Protein AF-A0A4P5QQ22-F1 (afdb_monomer)

Solvent-accessible surface area (backbone atoms only — not comparable to full-atom values): 67320 Å² total; per-residue (Å²): 135,84,89,78,89,90,78,76,87,74,84,85,73,79,60,75,73,55,51,53,50,58,50,87,65,44,43,78,43,73,26,40,38,70,86,76,36,44,40,43,43,23,56,41,50,49,68,78,47,47,42,36,36,28,27,43,54,34,42,65,78,51,54,83,81,53,60,45,9,33,32,30,37,52,37,50,87,83,71,83,70,38,50,78,46,70,45,73,31,42,66,31,35,31,34,53,45,23,42,37,53,53,73,77,34,40,36,36,26,21,34,34,32,34,29,37,36,25,52,85,84,75,83,64,41,40,47,44,36,32,39,40,45,34,36,46,12,20,75,54,38,24,46,19,22,50,41,79,45,62,85,66,30,42,32,33,21,24,11,14,28,22,41,85,75,74,92,75,70,51,86,87,54,86,80,65,51,44,37,40,61,61,29,59,41,24,71,48,79,72,64,98,84,55,57,59,69,54,78,58,44,80,34,40,59,89,71,43,60,49,63,80,65,63,67,83,51,54,80,28,55,14,7,33,35,34,35,18,37,79,85,56,40,81,59,40,73,32,22,37,23,27,53,25,24,35,14,40,30,60,43,52,81,76,48,45,44,31,21,32,42,40,96,81,84,28,17,34,35,34,62,70,44,80,72,38,33,33,11,35,58,36,95,54,56,53,38,80,52,13,71,98,36,81,86,25,43,58,48,26,43,76,60,39,92,50,34,44,23,22,35,41,58,35,62,45,87,68,48,60,73,94,64,36,73,25,35,40,37,24,17,36,68,72,17,30,27,31,43,38,44,75,33,69,63,64,62,41,59,29,30,56,91,71,54,89,38,87,42,34,40,12,85,80,16,59,36,21,29,41,25,62,46,56,43,50,42,61,28,42,35,37,33,11,33,27,89,66,92,46,68,40,67,50,97,86,68,47,80,64,52,48,15,33,31,37,37,36,38,50,65,91,49,67,67,45,72,72,61,73,87,76,52,57,90,77,50,52,72,68,56,34,51,56,31,35,65,47,72,42,67,23,42,30,49,38,23,40,53,44,47,35,73,50,26,78,80,41,47,63,59,52,52,54,56,68,71,46,86,86,68,51,61,28,31,49,43,40,50,52,30,33,38,45,71,47,38,61,70,73,32,52,52,51,28,50,53,37,49,70,38,87,83,44,57,65,69,60,25,45,49,21,35,41,38,39,10,76,67,46,45,87,59,50,62,74,48,40,65,66,40,61,66,43,88,52,42,51,46,25,35,32,43,44,50,13,40,42,69,34,61,43,58,81,35,45,71,59,46,52,58,44,38,54,71,52,79,53,72,55,44,38,44,48,39,26,44,31,51,30,75,59,58,40,58,83,64,30,60,68,35,60,71,48,94,45,45,47,34,22,29,32,23,50,53,27,39,49,73,75,40,90,69,60,67,69,58,35,60,53,36,44,66,44,90,35,66,65,30,15,50,53,24,46,52,67,69,40,79,60,56,76,66,74,73,84,62,76,95,62,85,85,83,85,91,84,84,86,76,87,78,78,80,72,82,53,48,51,48,42,80,74,46,59,84,56,96,65,63,68,44,76,47,61,38,39,66,73,32,71,50,27,67,78,45,90,43,23,22,69,37,58,45,78,96,48,54,70,26,41,25,44,25,31,40,60,89,53,15,74,33,64,63,63,66,24,38,33,33,31,32,48,46,46,24,41,39,31,42,30,38,46,64,90,49,91,75,63,28,76,75,53,66,83,40,41,86,49,99,48,53,39,25,38,78,83,51,50,23,41,31,26,37,39,80,42,67,53,40,82,46,67,36,40,27,40,35,52,62,97,70,88,82,72,70,30,50,60,39,43,34,47,41,72,56,78,79,70,57,44,99,56,70,37,46,62,68,56,17,59,66,29,43,86,75,40,44,36,49,37,8,48,31,35,37,68,70,66,67,50,48,28,53,32,24,19,45,80,94,45,55,31,80,67,42,72,70,45,53,37,36,32,82,78,48,55,66,70,56,52,42,40,48,43,43,41,24,60,82,71,54,56,90,84,45,44,15,30,41,36,32,35,82,92,43,78,45,65,16,30,66,74,47,78,60,82,42,34,30,31,35,32,80,85,56,44,75,46,78,42,50,47,93,43,53,79,44,77,44,82,40,67,41,37,55,60,74,56,35,20,64,50,36,36,30,54,53,49,10,6,34,37,45,20,42,51,65,38,57,65,79,84,72,81,84,86,88,87,87,90,89,90,84,90,86,66,82,89,87,88,84,89,85,88,82,89,83,87,86,89,87,86,87,81,89,78,74,92,71,74,58,74,74,63,73,49,48,66,48,82,52,102,37,31,34,44,29,30,39,91,91,41,74,38,27,31,43,36,44,53,50,100,66,39,37,44,48,33,36,25,47,34,33,17,56,93,66,44,71,40,23,24,51,58,78,45,45,83,92,71,30,77,63,70,61,48,68,58,56,47,13,39,38,69,36,30,46,29,46,68,85,34,28,42,38,83,44,54,12,33,37,43,60,76,48,67,79,36,68,78,41,70,53,98,73,31,29,34,32,25,37,34,24,41,34,21,40,77,81,71,45,72,48,27,41,34,40,39,44,38,37,42,29,60,51,100,36,27,35,39,38,34,45,36,38,39,40,33,39,72,50,85,35,48,30,42,37,52,33,64,56,28,38,45,35,36,23,37,16,56,63,32,12,43,84,57,73,14,42,35,41,33,71,78,71,40,54,40,25,78,66,35,38,41,37,74,42,70,28,42,34,41,28,19,61,59,96,88,35,39,34,29,44,32,46,32,59,41,87,84,27,95,46,78,29,26,24,50,37,41,45,88,18,42,40,26,49,14,58,54,6,35,30,60,34,70,70,56,71,68,48,69,52,75,42,49,52,88,41,72,50,63,44,40,36,37,39,36,24,34,46,46,89,129

Radius of gyration: 36.56 Å; Cα contacts (8 Å, |Δi|>4): 3062; chains: 1; bounding box: 88×95×88 Å

Secondary structure (DSSP, 8-state):
-------PPP-----GGGSPEE-TTEEEEEEE-TTT-SSEEEEEE-TT--EEEEE-S-SS---TTSPPEEEEEEE-SSSSSS--EEEEEEEEESEEEEEEEETTEEEEEEETEEEEEE-SSSSSS--EEEEEE-----SSS-EEEEEE-TTS-EEEEE-SB----SSS--TT-TT----HHHHHHHT-PPPTT--SSPPPEEEETTT-------TTPPBPS-EEEEEE-GGGTT-EEEEEEES-EEEEEE-TTS-EEEEE--SSS-BEEE---TTEE--TT-SS---SS-TT-TTSPPPSS--BSS-EEEEEEE--TTS-GGGSSEEEEEETTTTEEEEE-EEEETTEEEEGGGS-EEEEE-TTSS--EEEEEE-TTS-EEEEE--SSSS--B-TTS-B----EEEEEEETTPPPPPPPPSS-GGGS-HHHHHHHTT-SSHHHHHHHHHHHHHHTHHHHHHHHHHHHSTT--HHHHHHHHHHHHHH-SHHHHHHHHHHHH-TTS-HHHHHHHHHHHHHTT-TTHHHHHHHHHT-S-HHHHHHHHHHHHHTT-GGGHHHHHHHHTT---HHHHHHHHHHHHHHHHHHHHGGGGG-SSHHHHHHHHHHHHHHSPPPHHHHHHHTT-SSHHHHHHHHHHHSPP-------SS-PPPPP---PPPPPP--SSEEEEEESSSS--EEEE--TTSB--SSS--BEEE--GGGTT-EEEEPPTT-TT--SS-SEEEEESS-EEEEEEEETTSSS--GGGTTSEEEEEEEEESS-EEEEEEEEE-SEEEEE--S---SSS-----EEEEEEEPPP---SSPPPHHHHHHHGGG--HHHHHHIIIIIS-GGGT-EETTEE-SSS---TTGGGTS-HHHHHHHHH-TTTT--TT--EEEEEETTEEEEEEEEE-SSEEEEEETTS-EEEEEGGGEEEEEEESS-SSPP-TTTS-HHHHHHHHHHHHH-PPSS----------------------------------S------PPEEEEE-SSEEEEEETTEEEEEEE---SS--S-EEES-EETTTEE-B--SS--BTTB--TTGGG--SEEEEES-BTTB-TTTTSSEEEEEEEEEEEEEETTEEEEEEEEEEE-TT--EEEEEEEEEEEEEETTEEEEEEEEEEEESSSEEEE-S-SSEEEEEEB-GGGSGGGT-EEEETTS-BSHHHHBT-B-S-EEEEEEETTEEEEEEEEE-TTSSSPPEE---TTSEEEEES--TTTTTSSS---EEEETT--EEEEEEEEEEES--

Sequence (1274 aa):
MAAGNLFGQVDKTPNLKELPEIAPDFEARLFAKEPLVRNACSLAFDSRGRMFVGQGPQYRTPTPSTLGDSVVILEDTDGDGVADKVRTFATGFNCIQGLAWHGKDLWVANAPDLTIVRDTDGDDVADEYIRVFTDLGNIEHALHGLNWAPDGRLYMSKGNSKGVVIKNWKKDEPDRIAPKPFRELWGVPGPPDAPDFPPPRSFTRATYKSTYQDPNDDWGRMGGILRCEDMGRGLEIVARGYRNAFGLGVDASFDWLGVDQDQSDGDRLFMPFYGANFGWAHAWSAHWTGENHLPTVPISAPVIHGSLTGVLYADAPNWPDKFRGVWIINDWLLKKTYLHRPDWKGALMQPQGGRWEDFIIGSKALYRPVDLAFGPDGALYIIGWGSGYGVEWDKEGNMTNEGRIFRIMPKGASPLPPPGSTKPPGMSVTELIAEFGSVLPVRRIDAQDELVRRGNAAAGDIRKALAQPGLSTARETWSLWTLARIGGAGAEGFMKGIAADPSAQFNRRLQAVRALGFLKSAALPELLPALLASSEPRLRFAAIQAAHQANSTACVAILTNHAATESERICYFATWRALRDLVGAAALEPLLADTRGPVRCAALLGLRDLGPVKPELLAVLARDMDESVRTVAQLAMGRPAKRPEIQSPAKAPAPGKSGPESGRISPITSNLRAESALSYTQGTLKNGERAYTDRSYVFTKVPESLDGAEMIRTANNDDDTRGNSFLTFDLAMESTVFIAHDRRIAGRPEWMKPFADTDLALATDHNQFHLWSQDFPAGKVSLGGSLVSASAGTKSNYFVIIKPKPLVPPPALTTAEQSLAALAKADARRGEALFFNVAVCSTCHRVGNRGTNFGPDLTNLGARMEAKYIVQSLLDPNAVITEGFAGHSVEAGGKSYFGILLSAGPTLRLGLVTGQVVEIPENTIKRHEILPVSPMPPQSALLKPQDVADITAWLMTAKQEASATTQPTALPKPAPAKPSSAAPPSTAPSSAAPSATAKPADSSPLTAVEKPDRLVIMQSGGMIGEFVFSDPKIRRPFFANLRAPGGIPVTRTWPPVPGVDAVDHADMHPGVWLAFGNLAGHDFWRNNGTMKHESFAAPPAWKGDRLEFSTISSLLTSKDTKLAAMRSDFSIAPKGGELHLTWAAAFTPEGDGFYFGDQEEMGLGVRMATPLIEKSGGRITASTGKTTANATWGQPAEWCDYSGTINGIQVGVKIIPDPANFRPSWWHNRDYGVFVANPFGRGAMKQGKPDRTEVKKGETFRMKFTIILHAGKP

Mean predicted aligned error: 19.98 Å

Nearest PDB structures (foldseek):
  6hpd-assembly1_A  TM=7.748E-01  e=1.092E-06  Formosa agariphila KMM 3901
  7q1f-assembly2_T  TM=6.524E-01  e=1.335E-04  synthetic construct
  8aw4-assembly1_A  TM=7.431E-01  e=1.272E-03  synthetic construct
  4xl5-assembly1_C  TM=6.130E-01  e=5.668E-04  synthetic construct
  6hwp-assembly1_A  TM=4.632E-01  e=9.852E-04  synthetic construct

pLDDT: mean 86.52, std 16.91, range [22.08, 98.81]

Structure (mmCIF, N/CA/C/O backbone):
data_AF-A0A4P5QQ22-F1
#
_entry.id   AF-A0A4P5QQ22-F1
#
loop_
_atom_site.group_PDB
_atom_site.id
_atom_site.type_symbol
_atom_site.label_atom_id
_atom_site.label_alt_id
_atom_site.label_comp_id
_atom_site.label_asym_id
_atom_site.label_entity_id
_atom_site.label_seq_id
_atom_site.pdbx_PDB_ins_code
_atom_site.Cartn_x
_atom_site.Cartn_y
_atom_site.Cartn_z
_atom_site.occupancy
_atom_site.B_iso_or_equiv
_atom_site.auth_seq_id
_atom_site.auth_comp_id
_atom_site.auth_asym_id
_atom_site.auth_atom_id
_atom_site.pdbx_PDB_model_num
ATOM 1 N N . MET A 1 1 ? -13.074 -23.539 36.539 1.00 30.45 1 MET A N 1
ATOM 2 C CA . MET A 1 1 ? -14.156 -22.924 37.339 1.00 30.45 1 MET A CA 1
ATOM 3 C C . MET A 1 1 ? -15.342 -22.683 36.420 1.00 30.45 1 MET A C 1
ATOM 5 O O . MET A 1 1 ? -15.118 -22.372 35.258 1.00 30.45 1 MET A O 1
ATOM 9 N N . ALA A 1 2 ? -16.551 -22.967 36.903 1.00 23.44 2 ALA A N 1
ATOM 10 C CA . ALA A 1 2 ? -17.784 -23.040 36.121 1.00 23.44 2 ALA A CA 1
ATOM 11 C C . ALA A 1 2 ? -18.244 -21.678 35.569 1.00 23.44 2 ALA A C 1
ATOM 13 O O . ALA A 1 2 ? -18.009 -20.640 36.182 1.00 23.44 2 ALA A O 1
ATOM 14 N N . ALA A 1 3 ? -18.907 -21.731 34.412 1.00 36.00 3 ALA A N 1
ATOM 15 C CA . ALA A 1 3 ? -19.567 -20.621 33.740 1.00 36.00 3 ALA A CA 1
ATOM 16 C C . ALA A 1 3 ? -20.768 -20.096 34.547 1.00 36.00 3 ALA A C 1
ATOM 18 O O . ALA A 1 3 ? -21.557 -20.883 35.068 1.00 36.00 3 ALA A O 1
ATOM 19 N N . GLY A 1 4 ? -20.931 -18.774 34.597 1.00 24.38 4 GLY A N 1
ATOM 20 C CA . GLY A 1 4 ? -22.119 -18.123 35.146 1.00 24.38 4 GLY A CA 1
ATOM 21 C C . GLY A 1 4 ? -22.026 -16.598 35.064 1.00 24.38 4 GLY A C 1
ATOM 22 O O . GLY A 1 4 ? -21.259 -16.002 35.806 1.00 24.38 4 GLY A O 1
ATOM 23 N N . ASN A 1 5 ? -22.817 -16.007 34.162 1.00 30.09 5 ASN A N 1
ATOM 24 C CA . ASN A 1 5 ? -23.227 -14.594 34.087 1.00 30.09 5 ASN A CA 1
ATOM 25 C C . ASN A 1 5 ? -22.147 -13.503 34.246 1.00 30.09 5 ASN A C 1
ATOM 27 O O . ASN A 1 5 ? -21.901 -13.020 35.346 1.00 30.09 5 ASN A O 1
ATOM 31 N N . LEU A 1 6 ? -21.616 -13.006 33.120 1.00 29.17 6 LEU A N 1
ATOM 32 C CA . LEU A 1 6 ? -20.782 -11.790 33.062 1.00 29.17 6 LEU A CA 1
ATOM 33 C C . LEU A 1 6 ? -21.166 -10.820 31.922 1.00 29.17 6 LEU A C 1
ATOM 35 O O . LEU A 1 6 ? -20.325 -10.067 31.439 1.00 29.17 6 LEU A O 1
ATOM 39 N N . PHE A 1 7 ? -22.427 -10.793 31.485 1.00 37.03 7 PHE A N 1
ATOM 40 C CA . PHE A 1 7 ? -22.874 -9.843 30.457 1.00 37.03 7 PHE A CA 1
ATOM 41 C C . PHE A 1 7 ? -24.002 -8.967 31.015 1.00 37.03 7 PHE A C 1
ATOM 43 O O . PHE A 1 7 ? -25.141 -9.406 31.146 1.00 37.03 7 PHE A O 1
ATOM 50 N N . GLY A 1 8 ? -23.651 -7.748 31.437 1.00 32.28 8 GLY A N 1
ATOM 51 C CA . GLY A 1 8 ? -24.613 -6.717 31.838 1.00 32.28 8 GLY A CA 1
ATOM 52 C C . GLY A 1 8 ? -25.378 -6.149 30.636 1.00 32.28 8 GLY A C 1
ATOM 53 O O . GLY A 1 8 ? -24.903 -6.242 29.506 1.00 32.28 8 GLY A O 1
ATOM 54 N N . GLN A 1 9 ? -26.557 -5.566 30.888 1.00 34.78 9 GLN A N 1
ATOM 55 C CA . GLN A 1 9 ? -27.396 -4.911 29.874 1.00 34.78 9 GLN A CA 1
ATOM 56 C C . GLN A 1 9 ? -26.605 -3.873 29.058 1.00 34.78 9 GLN A C 1
ATOM 58 O O . GLN A 1 9 ? -25.892 -3.040 29.619 1.00 34.78 9 GLN A O 1
ATOM 63 N N . VAL A 1 10 ? -26.756 -3.914 27.731 1.00 44.38 10 VAL A N 1
ATOM 64 C CA . VAL A 1 10 ? -26.130 -2.973 26.793 1.00 44.38 10 VAL A CA 1
ATOM 65 C C . VAL A 1 10 ? -26.903 -1.649 26.816 1.00 44.38 10 VAL A C 1
ATOM 67 O O . VAL A 1 10 ? -28.098 -1.624 26.539 1.00 44.38 10 VAL A O 1
ATOM 70 N N . ASP A 1 11 ? -26.229 -0.538 27.132 1.00 44.97 11 ASP A N 1
ATOM 71 C CA . ASP A 1 11 ? -26.797 0.809 26.968 1.00 44.97 11 ASP A CA 1
ATOM 72 C C . ASP A 1 11 ? -27.060 1.078 25.478 1.00 44.97 11 ASP A C 1
ATOM 74 O O . ASP A 1 11 ? -26.112 1.156 24.682 1.00 44.97 11 ASP A O 1
ATOM 78 N N . LYS A 1 12 ? -28.349 1.190 25.135 1.00 50.41 12 LYS A N 1
ATOM 79 C CA . LYS A 1 12 ? -28.898 1.325 23.778 1.00 50.41 12 LYS A CA 1
ATOM 80 C C . LYS A 1 12 ? -28.854 2.758 23.229 1.00 50.41 12 LYS A C 1
ATOM 82 O O . LYS A 1 12 ? -29.306 2.989 22.111 1.00 50.41 12 LYS A O 1
ATOM 87 N N . THR A 1 13 ? -28.331 3.733 23.976 1.00 42.81 13 THR A N 1
ATOM 88 C CA . THR A 1 13 ? -28.344 5.147 23.565 1.00 42.81 13 THR A CA 1
ATOM 89 C C . THR A 1 13 ? -27.052 5.512 22.815 1.00 42.81 13 THR A C 1
ATOM 91 O O . THR A 1 13 ? -25.995 5.591 23.443 1.00 42.81 13 THR A O 1
ATOM 94 N N . PRO A 1 14 ? -27.062 5.753 21.487 1.00 50.50 14 PRO A N 1
ATOM 95 C CA . PRO A 1 14 ? -25.850 6.146 20.781 1.00 50.50 14 PRO A CA 1
ATOM 96 C C . PRO A 1 14 ? -25.509 7.603 21.100 1.00 50.50 14 PRO A C 1
ATOM 98 O O . PRO A 1 14 ? -26.216 8.540 20.725 1.00 50.50 14 PRO A O 1
ATOM 101 N N . ASN A 1 15 ? -24.374 7.812 21.755 1.00 58.88 15 ASN A N 1
ATOM 102 C CA . ASN A 1 15 ? -23.723 9.110 21.763 1.00 58.88 15 ASN A CA 1
ATOM 103 C C . ASN A 1 15 ? -23.247 9.398 20.331 1.00 58.88 15 ASN A C 1
ATOM 105 O O . ASN A 1 15 ? -22.300 8.784 19.855 1.00 58.88 15 ASN A O 1
ATOM 109 N N . LEU A 1 16 ? -23.897 10.330 19.625 1.00 50.69 16 LEU A N 1
ATOM 110 C CA . LEU A 1 16 ? -23.581 10.674 18.227 1.00 50.69 16 LEU A CA 1
ATOM 111 C C . LEU A 1 16 ? -22.108 11.074 18.002 1.00 50.69 16 LEU A C 1
ATOM 113 O O . LEU A 1 16 ? -21.633 11.034 16.873 1.00 50.69 16 LEU A O 1
ATOM 117 N N . LYS A 1 17 ? -21.364 11.423 19.063 1.00 55.50 17 LYS A N 1
ATOM 118 C CA . LYS A 1 17 ? -19.912 11.665 19.003 1.00 55.50 17 LYS A CA 1
ATOM 119 C C . LYS A 1 17 ? -19.077 10.383 18.820 1.00 55.50 17 LYS A C 1
ATOM 121 O O . LYS A 1 17 ? -17.868 10.493 18.634 1.00 55.50 17 LYS A O 1
ATOM 126 N N . GLU A 1 18 ? -19.697 9.204 18.886 1.00 66.25 18 GLU A N 1
ATOM 127 C CA . GLU A 1 18 ? -19.068 7.876 18.782 1.00 66.25 18 GLU A CA 1
ATOM 128 C C . GLU A 1 18 ? -19.284 7.195 17.419 1.00 66.25 18 GLU A C 1
ATOM 130 O O . GLU A 1 18 ? -18.741 6.114 17.191 1.00 66.25 18 GLU A O 1
ATOM 135 N N . LEU A 1 19 ? -20.052 7.804 16.508 1.00 86.06 19 LEU A N 1
ATOM 136 C CA . LEU A 1 19 ? -20.307 7.269 15.167 1.00 86.06 19 LEU A CA 1
ATOM 137 C C . LEU A 1 19 ? -19.388 7.921 14.123 1.00 86.06 19 LEU A C 1
ATOM 139 O O . LEU A 1 19 ? -19.057 9.102 14.259 1.00 86.06 19 LEU A O 1
ATOM 143 N N . PRO A 1 20 ? -18.967 7.177 13.086 1.00 90.38 20 PRO A N 1
ATOM 144 C CA . PRO A 1 20 ? -18.175 7.747 12.008 1.00 90.38 20 PRO A CA 1
ATOM 145 C C . PRO A 1 20 ? -19.021 8.679 11.126 1.00 90.38 20 PRO A C 1
ATOM 147 O O . PRO A 1 20 ? -20.239 8.527 11.008 1.00 90.38 20 PRO A O 1
ATOM 150 N N . GLU A 1 21 ? -18.361 9.628 10.469 1.00 91.88 21 GLU A N 1
ATOM 151 C CA . GLU A 1 21 ? -18.957 10.446 9.414 1.00 91.88 21 GLU A CA 1
ATOM 152 C C . GLU A 1 21 ? -19.160 9.583 8.164 1.00 91.88 21 GLU A C 1
ATOM 154 O O . GLU A 1 21 ? -18.270 8.828 7.773 1.00 91.88 21 GLU A O 1
ATOM 159 N N . ILE A 1 22 ? -20.326 9.681 7.529 1.00 91.50 22 ILE A N 1
ATOM 160 C CA . ILE A 1 22 ? -20.693 8.858 6.373 1.00 91.50 22 ILE A CA 1
ATOM 161 C C . ILE A 1 22 ? -21.387 9.695 5.298 1.00 91.50 22 ILE A C 1
ATOM 163 O O . ILE A 1 22 ? -21.971 10.741 5.593 1.00 91.50 22 ILE A O 1
ATOM 167 N N . ALA A 1 23 ? -21.336 9.222 4.050 1.00 89.19 23 ALA A N 1
ATOM 168 C CA . ALA A 1 23 ? -22.092 9.776 2.933 1.00 89.19 23 ALA A CA 1
ATOM 169 C C . ALA A 1 23 ? -23.561 10.101 3.320 1.00 89.19 23 ALA A C 1
ATOM 171 O O . ALA A 1 23 ? -24.225 9.265 3.940 1.00 89.19 23 ALA A O 1
ATOM 172 N N . PRO A 1 24 ? -24.107 11.274 2.928 1.00 90.00 24 PRO A N 1
ATOM 173 C CA . PRO A 1 24 ? -25.422 11.753 3.375 1.00 90.00 24 PRO A CA 1
ATOM 174 C C . PRO A 1 24 ? -26.599 10.802 3.129 1.00 90.00 24 PRO A C 1
ATOM 176 O O . PRO A 1 24 ? -27.594 10.878 3.853 1.00 90.00 24 PRO A O 1
ATOM 179 N N . ASP A 1 25 ? -26.492 9.925 2.129 1.00 94.75 25 ASP A N 1
ATOM 180 C CA . ASP A 1 25 ? -27.507 8.934 1.760 1.00 94.75 25 ASP A CA 1
ATOM 181 C C . ASP A 1 25 ? -27.617 7.762 2.753 1.00 94.75 25 ASP A C 1
ATOM 183 O O . ASP A 1 25 ? -28.574 6.994 2.686 1.00 94.75 25 ASP A O 1
ATOM 187 N N . PHE A 1 26 ? -26.664 7.618 3.676 1.00 95.75 26 PHE A N 1
ATOM 188 C CA . PHE A 1 26 ? -26.594 6.510 4.625 1.00 95.75 26 PHE A CA 1
ATOM 189 C C . PHE A 1 26 ? -26.714 6.978 6.073 1.00 95.75 26 PHE A C 1
ATOM 191 O O . PHE A 1 26 ? -26.456 8.133 6.420 1.00 95.75 26 PHE A O 1
ATOM 198 N N . GLU A 1 27 ? -27.102 6.042 6.929 1.00 91.88 27 GLU A N 1
ATOM 199 C CA . GLU A 1 27 ? -27.022 6.147 8.377 1.00 91.88 27 GLU A CA 1
ATOM 200 C C . GLU A 1 27 ? -26.093 5.067 8.937 1.00 91.88 27 GLU A C 1
ATOM 202 O O . GLU A 1 27 ? -26.091 3.921 8.481 1.00 91.88 27 GLU A O 1
ATOM 207 N N . ALA A 1 28 ? -25.303 5.452 9.939 1.00 91.44 28 ALA A N 1
ATOM 208 C CA . ALA A 1 28 ? -24.500 4.539 10.735 1.00 91.44 28 ALA A CA 1
ATOM 209 C C . ALA A 1 28 ? -25.180 4.318 12.088 1.00 91.44 28 ALA A C 1
ATOM 211 O O . ALA A 1 28 ? -25.629 5.271 12.727 1.00 91.44 28 ALA A O 1
ATOM 212 N N . ARG A 1 29 ? -25.232 3.066 12.541 1.00 90.19 29 ARG A N 1
ATOM 213 C CA . ARG A 1 29 ? -25.673 2.681 13.885 1.00 90.19 29 ARG A CA 1
ATOM 214 C C . ARG A 1 29 ? -24.640 1.768 14.526 1.00 90.19 29 ARG A C 1
ATOM 216 O O . ARG A 1 29 ? -23.902 1.068 13.834 1.00 90.19 29 ARG A O 1
ATOM 223 N N . LEU A 1 30 ? -24.598 1.764 15.851 1.00 90.62 30 LEU A N 1
ATOM 224 C CA . LEU A 1 30 ? -23.805 0.797 16.596 1.00 90.62 30 LEU A CA 1
ATOM 225 C C . LEU A 1 30 ? -24.589 -0.516 16.702 1.00 90.62 30 LEU A C 1
ATOM 227 O O . LEU A 1 30 ? -25.685 -0.511 17.247 1.00 90.62 30 LEU A O 1
ATOM 231 N N . PHE A 1 31 ? -24.030 -1.615 16.196 1.00 93.06 31 PHE A N 1
ATOM 232 C CA . PHE A 1 31 ? -24.620 -2.952 16.300 1.00 93.06 31 PHE A CA 1
ATOM 233 C C . PHE A 1 31 ? -24.138 -3.696 17.547 1.00 93.06 31 PHE A C 1
ATOM 235 O O . PHE A 1 31 ? -24.941 -4.296 18.246 1.00 93.06 31 PHE A O 1
ATOM 242 N N . ALA A 1 32 ? -22.837 -3.652 17.848 1.00 92.12 32 ALA A N 1
ATOM 243 C CA . ALA A 1 32 ? -22.271 -4.316 19.024 1.00 92.12 32 ALA A CA 1
ATOM 244 C C . ALA A 1 32 ? -21.092 -3.527 19.615 1.00 92.12 32 ALA A C 1
ATOM 246 O O . ALA A 1 32 ? -20.324 -2.893 18.884 1.00 92.12 32 ALA A O 1
ATOM 247 N N . LYS A 1 33 ? -20.947 -3.591 20.942 1.00 88.94 33 LYS A N 1
ATOM 248 C CA . LYS A 1 33 ? -19.836 -3.035 21.739 1.00 88.94 33 LYS A CA 1
ATOM 249 C C . LYS A 1 33 ? -19.525 -3.947 22.929 1.00 88.94 33 LYS A C 1
ATOM 251 O O . LYS A 1 33 ? -20.161 -4.991 23.091 1.00 88.94 33 LYS A O 1
ATOM 256 N N . GLU A 1 34 ? -18.587 -3.555 23.787 1.00 85.25 34 GLU A N 1
ATOM 257 C CA . GLU A 1 34 ? -18.346 -4.267 25.046 1.00 85.25 34 GLU A CA 1
ATOM 258 C C . GLU A 1 34 ? -19.629 -4.351 25.889 1.00 85.25 34 GLU A C 1
ATOM 260 O O . GLU A 1 34 ? -20.406 -3.392 25.923 1.00 85.25 34 GLU A O 1
ATOM 265 N N . PRO A 1 35 ? -19.833 -5.456 26.627 1.00 84.50 35 PRO A N 1
ATOM 266 C CA . PRO A 1 35 ? -18.948 -6.621 26.746 1.00 84.50 35 PRO A CA 1
ATOM 267 C C . PRO A 1 35 ? -19.125 -7.691 25.649 1.00 84.50 35 PRO A C 1
ATOM 269 O O . PRO A 1 35 ? -18.439 -8.707 25.716 1.00 84.50 35 PRO A O 1
ATOM 272 N N . LEU A 1 36 ? -20.012 -7.496 24.662 1.00 88.50 36 LEU A N 1
ATOM 273 C CA . LEU A 1 36 ? -20.323 -8.511 23.639 1.00 88.50 36 LEU A CA 1
ATOM 274 C C . LEU A 1 36 ? -19.150 -8.776 22.687 1.00 88.50 36 LEU A C 1
ATOM 276 O O . LEU A 1 36 ? -18.911 -9.919 22.295 1.00 88.50 36 LEU A O 1
ATOM 280 N N . VAL A 1 37 ? -18.416 -7.718 22.334 1.00 89.62 37 VAL A N 1
ATOM 281 C CA . VAL A 1 37 ? -17.241 -7.786 21.459 1.00 89.62 37 VAL A CA 1
ATOM 282 C C . VAL A 1 37 ? -16.065 -7.027 22.056 1.00 89.62 37 VAL A C 1
ATOM 284 O O . VAL A 1 37 ? -16.244 -5.948 22.617 1.00 89.62 37 VAL A O 1
ATOM 287 N N . ARG A 1 38 ? -14.861 -7.590 21.927 1.00 87.06 38 ARG A N 1
ATOM 288 C CA . ARG A 1 38 ? -13.582 -6.971 22.308 1.00 87.06 38 ARG A CA 1
ATOM 289 C C . ARG A 1 38 ? -12.485 -7.496 21.391 1.00 87.06 38 ARG A C 1
ATOM 291 O O . ARG A 1 38 ? -12.316 -8.707 21.293 1.00 87.06 38 ARG A O 1
ATOM 298 N N . ASN A 1 39 ? -11.729 -6.599 20.755 1.00 87.25 39 ASN A N 1
ATOM 299 C CA . ASN A 1 39 ? -10.680 -6.976 19.800 1.00 87.25 39 ASN A CA 1
ATOM 300 C C . ASN A 1 39 ? -11.200 -7.939 18.707 1.00 87.25 39 ASN A C 1
ATOM 302 O O . ASN A 1 39 ? -10.656 -9.018 18.467 1.00 87.25 39 ASN A O 1
ATOM 306 N N . ALA A 1 40 ? -12.323 -7.567 18.089 1.00 91.75 40 ALA A N 1
ATOM 307 C CA . ALA A 1 40 ? -12.854 -8.289 16.942 1.00 91.75 40 ALA A CA 1
ATOM 308 C C . ALA A 1 40 ? -11.963 -8.039 15.718 1.00 91.75 40 ALA A C 1
ATOM 310 O O . ALA A 1 40 ? -11.555 -6.903 15.467 1.00 91.75 40 ALA A O 1
ATOM 311 N N . CYS A 1 41 ? -11.678 -9.096 14.956 1.00 91.69 41 CYS A N 1
ATOM 312 C CA . CYS A 1 41 ? -10.800 -9.029 13.787 1.00 91.69 41 CYS A CA 1
ATOM 313 C C . CYS A 1 41 ? -11.523 -9.387 12.483 1.00 91.69 41 CYS A C 1
ATOM 315 O O . CYS A 1 41 ? -11.251 -8.777 11.455 1.00 91.69 41 CYS A O 1
ATOM 317 N N . SER A 1 42 ? -12.459 -10.339 12.524 1.00 95.38 42 SER A N 1
ATOM 318 C CA . SER A 1 42 ? -13.171 -10.817 11.331 1.00 95.38 42 SER A CA 1
ATOM 319 C C . SER A 1 42 ? -14.632 -11.146 11.614 1.00 95.38 42 SER A C 1
ATOM 321 O O . SER A 1 42 ? -14.988 -11.464 12.754 1.00 95.38 42 SER A O 1
ATOM 323 N N . LEU A 1 43 ? -15.477 -11.079 10.583 1.00 97.19 43 LEU A N 1
ATOM 324 C CA . LEU A 1 43 ? -16.888 -11.456 10.669 1.00 97.19 43 LEU A CA 1
ATOM 325 C C . LEU A 1 43 ? -17.365 -12.239 9.443 1.00 97.19 43 LEU A C 1
ATOM 327 O O . LEU A 1 43 ? -16.888 -12.042 8.332 1.00 97.19 43 LEU A O 1
ATOM 331 N N . ALA A 1 44 ? -18.360 -13.100 9.637 1.00 97.50 44 ALA A N 1
ATOM 332 C CA . ALA A 1 44 ? -19.080 -13.761 8.552 1.00 97.50 44 ALA A CA 1
ATOM 333 C C . ALA A 1 44 ? -20.529 -14.049 8.960 1.00 97.50 44 ALA A C 1
ATOM 335 O O . ALA A 1 44 ? -20.851 -14.118 10.145 1.00 97.50 44 ALA A O 1
ATOM 336 N N . PHE A 1 45 ? -21.399 -14.260 7.975 1.00 97.38 45 PHE A N 1
ATOM 337 C CA . PHE A 1 45 ? -22.793 -14.642 8.199 1.00 97.38 45 PHE A CA 1
ATOM 338 C C . PHE A 1 45 ? -23.044 -16.077 7.735 1.00 97.38 45 PHE A C 1
ATOM 340 O O . PHE A 1 45 ? -22.606 -16.455 6.646 1.00 97.38 45 PHE A O 1
ATOM 347 N N . ASP A 1 46 ? -23.750 -16.863 8.550 1.00 96.00 46 ASP A N 1
ATOM 348 C CA . ASP A 1 46 ? -24.191 -18.209 8.165 1.00 96.00 46 ASP A CA 1
ATOM 349 C C . ASP A 1 46 ? -25.409 -18.166 7.217 1.00 96.00 46 ASP A C 1
ATOM 351 O O . ASP A 1 46 ? -25.950 -17.104 6.898 1.00 96.00 46 ASP A O 1
ATOM 355 N N . SER A 1 47 ? -25.869 -19.330 6.745 1.00 94.19 47 SER A N 1
ATOM 356 C CA . SER A 1 47 ? -27.002 -19.419 5.806 1.00 94.19 47 SER A CA 1
ATOM 357 C C . SER A 1 47 ? -28.348 -19.006 6.416 1.00 94.19 47 SER A C 1
ATOM 359 O O . SER A 1 47 ? -29.296 -18.721 5.675 1.00 94.19 47 SER A O 1
ATOM 361 N N . ARG A 1 48 ? -28.417 -18.906 7.753 1.00 93.00 48 ARG A N 1
ATOM 362 C CA . ARG A 1 48 ? -29.552 -18.366 8.515 1.00 93.00 48 ARG A CA 1
ATOM 363 C C . ARG A 1 48 ? -29.471 -16.845 8.692 1.00 93.00 48 ARG A C 1
ATOM 365 O O . ARG A 1 48 ? -30.432 -16.254 9.173 1.00 93.00 48 ARG A O 1
ATOM 372 N N . GLY A 1 49 ? -28.368 -16.208 8.298 1.00 93.75 49 GLY A N 1
ATOM 373 C CA . GLY A 1 49 ? -28.151 -14.771 8.456 1.00 93.75 49 GLY A CA 1
ATOM 374 C C . GLY A 1 49 ? -27.655 -14.361 9.845 1.00 93.75 49 GLY A C 1
ATOM 375 O O . GLY A 1 49 ? -27.761 -13.191 10.199 1.00 93.75 49 GLY A O 1
ATOM 376 N N . ARG A 1 50 ? -27.114 -15.285 10.644 1.00 94.81 50 ARG A N 1
ATOM 377 C CA . ARG A 1 50 ? -26.567 -14.975 11.974 1.00 94.81 50 ARG A CA 1
ATOM 378 C C . ARG A 1 50 ? -25.111 -14.544 11.865 1.00 94.81 50 ARG A C 1
ATOM 380 O O . ARG A 1 50 ? -24.357 -15.136 11.093 1.00 94.81 50 ARG A O 1
ATOM 387 N N . MET A 1 51 ? -24.716 -13.539 12.644 1.00 97.38 51 MET A N 1
ATOM 388 C CA . MET A 1 51 ? -23.357 -12.998 12.620 1.00 97.38 51 MET A CA 1
ATOM 389 C C . MET A 1 51 ? -22.419 -13.823 13.501 1.00 97.38 51 MET A C 1
ATOM 391 O O . MET A 1 51 ? -22.658 -13.982 14.697 1.00 97.38 51 MET A O 1
ATOM 395 N N . PHE A 1 52 ? -21.318 -14.274 12.909 1.00 98.31 52 PHE A N 1
ATOM 396 C CA . PHE A 1 52 ? -20.189 -14.899 13.584 1.00 98.31 52 PHE A CA 1
ATOM 397 C C . PHE A 1 52 ? -19.017 -13.923 13.598 1.00 98.31 52 PHE A C 1
ATOM 399 O O . PHE A 1 52 ? -18.691 -13.345 12.563 1.00 98.31 52 PHE A O 1
ATOM 406 N N . VAL A 1 53 ? -18.382 -13.751 14.756 1.00 98.19 53 VAL A N 1
ATOM 407 C CA . VAL A 1 53 ? -17.270 -12.813 14.956 1.00 98.19 53 VAL A CA 1
ATOM 408 C C . VAL A 1 53 ? -16.069 -13.551 15.524 1.00 98.19 53 VAL A C 1
ATOM 410 O O . VAL A 1 53 ? -16.161 -14.182 16.579 1.00 98.19 53 VAL A O 1
ATOM 413 N N . GLY A 1 54 ? -14.940 -13.455 14.827 1.00 96.81 54 GLY A N 1
ATOM 414 C CA . GLY A 1 54 ? -13.638 -13.904 15.298 1.00 96.81 54 GLY A CA 1
ATOM 415 C C . GLY A 1 54 ? -13.000 -12.822 16.160 1.00 96.81 54 GLY A C 1
ATOM 416 O O . GLY A 1 54 ? -12.788 -11.699 15.692 1.00 96.81 54 GLY A O 1
ATOM 417 N N . GLN A 1 55 ? -12.706 -13.151 17.414 1.00 93.75 55 GLN A N 1
ATOM 418 C CA . GLN A 1 55 ? -12.134 -12.215 18.376 1.00 93.75 55 GLN A CA 1
ATOM 419 C C . GLN A 1 55 ? -11.220 -12.914 19.377 1.00 93.75 55 GLN A C 1
ATOM 421 O O . GLN A 1 55 ? -11.430 -14.081 19.729 1.00 93.75 55 GLN A O 1
ATOM 426 N N . GLY A 1 56 ? -10.258 -12.172 19.913 1.00 89.81 56 GLY A N 1
ATOM 427 C CA . GLY A 1 56 ? -9.490 -12.649 21.048 1.00 89.81 56 GLY A CA 1
ATOM 428 C C . GLY A 1 56 ? -8.164 -11.935 21.260 1.00 89.81 56 GLY A C 1
ATOM 429 O O . GLY A 1 56 ? -7.872 -10.922 20.615 1.00 89.81 56 GLY A O 1
ATOM 430 N N . PRO A 1 57 ? -7.388 -12.408 22.247 1.00 89.50 57 PRO A N 1
ATOM 431 C CA . PRO A 1 57 ? -6.259 -11.661 22.748 1.00 89.50 57 PRO A CA 1
ATOM 432 C C . PRO A 1 57 ? -4.909 -12.007 22.135 1.00 89.50 57 PRO A C 1
ATOM 434 O O . PRO A 1 57 ? -3.884 -11.509 22.603 1.00 89.50 57 PRO A O 1
ATOM 437 N N . GLN A 1 58 ? -4.883 -12.856 21.112 1.00 89.81 58 GLN A N 1
ATOM 438 C CA . GLN A 1 58 ? -3.631 -13.399 20.594 1.00 89.81 58 GLN A CA 1
ATOM 439 C C . GLN A 1 58 ? -2.823 -12.379 19.788 1.00 89.81 58 GLN A C 1
ATOM 441 O O . GLN A 1 58 ? -1.612 -12.530 19.656 1.00 89.81 58 GLN A O 1
ATOM 446 N N . TYR A 1 59 ? -3.442 -11.294 19.314 1.00 88.38 59 TYR A N 1
ATOM 447 C CA . TYR A 1 59 ? -2.729 -10.204 18.647 1.00 88.38 59 TYR A CA 1
ATOM 448 C C . TYR A 1 59 ? -2.360 -9.056 19.615 1.00 88.38 59 TYR A C 1
ATOM 450 O O . TYR A 1 59 ? -3.208 -8.572 20.365 1.00 88.38 59 TYR A O 1
ATOM 458 N N . ARG A 1 60 ? -1.139 -8.495 19.612 1.00 82.06 60 ARG A N 1
ATOM 459 C CA . ARG A 1 60 ? 0.064 -8.831 18.814 1.00 82.06 60 ARG A CA 1
ATOM 460 C C . ARG A 1 60 ? 1.161 -9.530 19.623 1.00 82.06 60 ARG A C 1
ATOM 462 O O . ARG A 1 60 ? 2.112 -10.046 19.056 1.00 82.06 60 ARG A O 1
ATOM 469 N N . THR A 1 61 ? 1.095 -9.514 20.947 1.00 86.06 61 THR A N 1
ATOM 470 C CA . THR A 1 61 ? 2.196 -9.994 21.798 1.00 86.06 61 THR A CA 1
ATOM 471 C C . THR A 1 61 ? 1.698 -11.055 22.776 1.00 86.06 61 THR A C 1
ATOM 473 O O . THR A 1 61 ? 1.643 -10.792 23.981 1.00 86.06 61 THR A O 1
ATOM 476 N N . PRO A 1 62 ? 1.288 -12.237 22.280 1.00 86.19 62 PRO A N 1
ATOM 477 C CA . PRO A 1 62 ? 0.846 -13.322 23.134 1.00 86.19 62 PRO A CA 1
ATOM 478 C C . PRO A 1 62 ? 2.021 -13.855 23.960 1.00 86.19 62 PRO A C 1
ATOM 480 O O . PRO A 1 62 ? 3.182 -13.831 23.544 1.00 86.19 62 PRO A O 1
ATOM 483 N N . THR A 1 63 ? 1.711 -14.370 25.140 1.00 85.12 63 THR A N 1
ATOM 484 C CA . THR A 1 63 ? 2.598 -15.195 25.958 1.00 85.12 63 THR A CA 1
ATOM 485 C C . THR A 1 63 ? 2.106 -16.646 25.910 1.00 85.12 63 THR A C 1
ATOM 487 O O . THR A 1 63 ? 0.973 -16.899 25.492 1.00 85.12 63 THR A O 1
ATOM 490 N N . PRO A 1 64 ? 2.894 -17.630 26.381 1.00 83.00 64 PRO A N 1
ATOM 491 C CA . PRO A 1 64 ? 2.426 -19.016 26.462 1.00 83.00 64 PRO A CA 1
ATOM 492 C C . PRO A 1 64 ? 1.153 -19.217 27.299 1.00 83.00 64 PRO A C 1
ATOM 494 O O . PRO A 1 64 ? 0.493 -20.241 27.162 1.00 83.00 64 PRO A O 1
ATOM 497 N N . SER A 1 65 ? 0.813 -18.261 28.170 1.00 85.56 65 SER A N 1
ATOM 498 C CA . SER A 1 65 ? -0.395 -18.285 28.998 1.00 85.56 65 SER A CA 1
ATOM 499 C C . SER A 1 65 ? -1.553 -17.463 28.422 1.00 85.56 65 SER A C 1
ATOM 501 O O . SER A 1 65 ? -2.616 -17.419 29.041 1.00 85.56 65 SER A O 1
ATOM 503 N N . THR A 1 66 ? -1.371 -16.775 27.290 1.00 87.31 66 THR A N 1
ATOM 504 C CA . THR A 1 66 ? -2.443 -16.002 26.652 1.00 87.31 66 THR A CA 1
ATOM 505 C C . THR A 1 66 ? -3.548 -16.947 26.190 1.00 87.31 66 THR A C 1
ATOM 507 O O . THR A 1 66 ? -3.289 -17.947 25.519 1.00 87.31 66 THR A O 1
ATOM 510 N N . LEU A 1 67 ? -4.793 -16.632 26.558 1.00 89.62 67 LEU A N 1
ATOM 511 C CA . LEU A 1 67 ? -5.965 -17.407 26.150 1.00 89.62 67 LEU A CA 1
ATOM 512 C C . LEU A 1 67 ? -6.093 -17.420 24.625 1.00 89.62 67 LEU A C 1
ATOM 514 O O . LEU A 1 67 ? -5.813 -16.418 23.974 1.00 89.62 67 LEU A O 1
ATOM 518 N N . GLY A 1 68 ? -6.493 -18.553 24.052 1.00 92.31 68 GLY A N 1
ATOM 519 C CA . GLY A 1 68 ? -6.751 -18.645 22.615 1.00 92.31 68 GLY A CA 1
ATOM 520 C C . GLY A 1 68 ? -7.904 -17.743 22.173 1.00 92.31 68 GLY A C 1
ATOM 521 O O . GLY A 1 68 ? -8.804 -17.445 22.963 1.00 92.31 68 GLY A O 1
ATOM 522 N N . ASP A 1 69 ? -7.891 -17.359 20.902 1.00 95.44 69 ASP A N 1
ATOM 523 C CA . ASP A 1 69 ? -9.005 -16.657 20.278 1.00 95.44 69 ASP A CA 1
ATOM 524 C C . ASP A 1 69 ? -10.251 -17.562 20.193 1.00 95.44 69 ASP A C 1
ATOM 526 O O . ASP A 1 69 ? -10.208 -18.793 20.361 1.00 95.44 69 ASP A O 1
ATOM 530 N N . SER A 1 70 ? -11.394 -16.930 19.933 1.00 96.44 70 SER A N 1
ATOM 531 C CA . SER A 1 70 ? -12.706 -17.567 19.867 1.00 96.44 70 SER A CA 1
ATOM 532 C C . SER A 1 70 ? -13.554 -17.014 18.726 1.00 96.44 70 SER A C 1
ATOM 534 O O . SER A 1 70 ? -13.392 -15.870 18.303 1.00 96.44 70 SER A O 1
ATOM 536 N N . VAL A 1 71 ? -14.496 -17.830 18.261 1.00 98.44 71 VAL A N 1
ATOM 537 C CA . VAL A 1 71 ? -15.593 -17.388 17.402 1.00 98.44 71 VAL A CA 1
ATOM 538 C C . VAL A 1 71 ? -16.860 -17.329 18.245 1.00 98.44 71 VAL A C 1
ATOM 540 O O . VAL A 1 71 ? -17.213 -18.305 18.917 1.00 98.44 71 VAL A O 1
ATOM 543 N N . VAL A 1 72 ? -17.553 -16.195 18.199 1.00 97.94 72 VAL A N 1
ATOM 544 C CA . VAL A 1 72 ? -18.829 -15.982 18.890 1.00 97.94 72 VAL A CA 1
ATOM 545 C C . VAL A 1 72 ? -19.958 -15.702 17.905 1.00 97.94 72 VAL A C 1
ATOM 547 O O . VAL A 1 72 ? -19.714 -15.196 16.815 1.00 97.94 72 VAL A O 1
ATOM 550 N N . ILE A 1 73 ? -21.188 -16.008 18.307 1.00 98.00 73 ILE A N 1
ATOM 551 C CA . ILE A 1 73 ? -22.430 -15.657 17.616 1.00 98.00 73 ILE A CA 1
ATOM 552 C C . ILE A 1 73 ? -23.019 -14.443 18.322 1.00 98.00 73 ILE A C 1
ATOM 554 O O . ILE A 1 73 ? -23.170 -14.473 19.547 1.00 98.00 73 ILE A O 1
ATOM 558 N N . LEU A 1 74 ? -23.350 -13.404 17.559 1.00 96.50 74 LEU A N 1
ATOM 559 C CA . LEU A 1 74 ? -24.086 -12.242 18.052 1.00 96.50 74 LEU A CA 1
ATOM 560 C C . LEU A 1 74 ? -25.551 -12.341 17.631 1.00 96.50 74 LEU A C 1
ATOM 562 O O . LEU A 1 74 ? -25.851 -12.573 16.458 1.00 96.50 74 LEU A O 1
ATOM 566 N N . GLU A 1 75 ? -26.447 -12.161 18.596 1.00 92.38 75 GLU A N 1
ATOM 567 C CA . GLU A 1 75 ? -27.894 -12.224 18.412 1.00 92.38 75 GLU A CA 1
ATOM 568 C C . GLU A 1 75 ? -28.515 -10.877 18.808 1.00 92.38 75 GLU A C 1
ATOM 570 O O . GLU A 1 75 ? -28.155 -10.291 19.829 1.00 92.38 75 GLU A O 1
ATOM 575 N N . ASP A 1 76 ? -29.430 -10.401 17.971 1.00 90.88 76 ASP A N 1
ATOM 576 C CA . ASP A 1 76 ? -30.386 -9.335 18.268 1.00 90.88 76 ASP A CA 1
ATOM 577 C C . ASP A 1 76 ? -31.721 -10.038 18.548 1.00 90.88 76 ASP A C 1
ATOM 579 O O . ASP A 1 76 ? -32.354 -10.564 17.625 1.00 90.88 76 ASP A O 1
ATOM 583 N N . THR A 1 77 ? -32.074 -10.192 19.827 1.00 89.75 77 THR A N 1
ATOM 584 C CA . THR A 1 77 ? -33.226 -11.013 20.228 1.00 89.75 77 THR A CA 1
ATOM 585 C C . THR A 1 77 ? -34.546 -10.251 20.241 1.00 89.75 77 THR A C 1
ATOM 587 O O . THR A 1 77 ? -35.601 -10.892 20.260 1.00 89.75 77 THR A O 1
ATOM 590 N N . ASP A 1 78 ? -34.510 -8.917 20.192 1.00 88.00 78 ASP A N 1
ATOM 591 C CA . ASP A 1 78 ? -35.698 -8.060 20.170 1.00 88.00 78 ASP A CA 1
ATOM 592 C C . ASP A 1 78 ? -35.944 -7.349 18.824 1.00 88.00 78 ASP A C 1
ATOM 594 O O . ASP A 1 78 ? -37.025 -6.789 18.615 1.00 88.00 78 ASP A O 1
ATOM 598 N N . GLY A 1 79 ? -35.015 -7.475 17.874 1.00 83.62 79 GLY A N 1
ATOM 599 C CA . GLY A 1 79 ? -35.143 -7.000 16.499 1.00 83.62 79 GLY A CA 1
ATOM 600 C C . GLY A 1 79 ? -34.958 -5.491 16.348 1.00 83.62 79 GLY A C 1
ATOM 601 O O . GLY A 1 79 ? -35.442 -4.919 15.365 1.00 83.62 79 GLY A O 1
ATOM 602 N N . ASP A 1 80 ? -34.312 -4.826 17.309 1.00 81.31 80 ASP A N 1
ATOM 603 C CA . ASP A 1 80 ? -34.106 -3.375 17.292 1.00 81.31 80 ASP A CA 1
ATOM 604 C C . ASP A 1 80 ? -32.900 -2.921 16.440 1.00 81.31 80 ASP A C 1
ATOM 606 O O . ASP A 1 80 ? -32.697 -1.719 16.211 1.00 81.31 80 ASP A O 1
ATOM 610 N N . GLY A 1 81 ? -32.142 -3.875 15.894 1.00 82.50 81 GLY A N 1
ATOM 611 C CA . GLY A 1 81 ? -30.949 -3.643 15.092 1.00 82.50 81 GLY A CA 1
ATOM 612 C C . GLY A 1 81 ? -29.667 -3.507 15.914 1.00 82.50 81 GLY A C 1
ATOM 613 O O . GLY A 1 81 ? -28.668 -3.028 15.364 1.00 82.50 81 GLY A O 1
ATOM 614 N N . VAL A 1 82 ? -29.679 -3.906 17.189 1.00 88.94 82 VAL A N 1
ATOM 615 C CA . VAL A 1 82 ? -28.538 -3.940 18.111 1.00 88.94 82 VAL A CA 1
ATOM 616 C C . VAL A 1 82 ? -28.421 -5.341 18.715 1.00 88.94 82 VAL A C 1
ATOM 618 O O . VAL A 1 82 ? -29.388 -5.918 19.192 1.00 88.94 82 VAL A O 1
ATOM 621 N N . ALA A 1 83 ? -27.215 -5.909 18.727 1.00 92.00 83 ALA A N 1
ATOM 622 C CA . ALA A 1 83 ? -26.985 -7.183 19.395 1.00 92.00 83 ALA A CA 1
ATOM 623 C C . ALA A 1 83 ? -27.128 -7.027 20.917 1.00 92.00 83 ALA A C 1
ATOM 625 O O . ALA A 1 83 ? -26.530 -6.132 21.523 1.00 92.00 83 ALA A O 1
ATOM 626 N N . ASP A 1 84 ? -27.863 -7.943 21.540 1.00 89.50 84 ASP A N 1
ATOM 627 C CA . ASP A 1 84 ? -28.117 -7.980 22.984 1.00 89.50 84 ASP A CA 1
ATOM 628 C C . ASP A 1 84 ? -27.602 -9.270 23.645 1.00 89.50 84 ASP A C 1
ATOM 630 O O . ASP A 1 84 ? -27.491 -9.345 24.874 1.00 89.50 84 ASP A O 1
ATOM 634 N N . LYS A 1 85 ? -27.217 -10.267 22.840 1.00 93.19 85 LYS A N 1
ATOM 635 C CA . LYS A 1 85 ? -26.781 -11.578 23.314 1.00 93.19 85 LYS A CA 1
ATOM 636 C C . LYS A 1 85 ? -25.582 -12.098 22.527 1.00 93.19 85 LYS A C 1
ATOM 638 O O . LYS A 1 85 ? -25.459 -11.915 21.318 1.00 93.19 85 LYS A O 1
ATOM 643 N N . VAL A 1 86 ? -24.683 -12.773 23.245 1.00 94.62 86 VAL A N 1
ATOM 644 C CA . VAL A 1 86 ? -23.477 -13.407 22.700 1.00 94.62 86 VAL A CA 1
ATOM 645 C C . VAL A 1 86 ? -23.404 -14.869 23.132 1.00 94.62 86 VAL A C 1
ATOM 647 O O . VAL A 1 86 ? -23.666 -15.200 24.291 1.00 94.62 86 VAL A O 1
ATOM 650 N N . ARG A 1 87 ? -23.039 -15.761 22.206 1.00 95.50 87 ARG A N 1
ATOM 651 C CA . ARG A 1 87 ? -22.793 -17.188 22.475 1.00 95.50 87 ARG A CA 1
ATOM 652 C C . ARG A 1 87 ? -21.444 -17.599 21.903 1.00 95.50 87 ARG A C 1
ATOM 654 O O . ARG A 1 87 ? -21.128 -17.261 20.770 1.00 95.50 87 ARG A O 1
ATOM 661 N N . THR A 1 88 ? -20.638 -18.338 22.657 1.00 96.81 88 THR A N 1
ATOM 662 C CA . THR A 1 88 ? -19.368 -18.865 22.138 1.00 96.81 88 THR A CA 1
ATOM 663 C C . THR A 1 88 ? -19.621 -20.099 21.280 1.00 96.81 88 THR A C 1
ATOM 665 O O . THR A 1 88 ? -20.078 -21.110 21.803 1.00 96.81 88 THR A O 1
ATOM 668 N N . PHE A 1 89 ? -19.274 -20.022 19.996 1.00 98.31 89 PHE A N 1
ATOM 669 C CA . PHE A 1 89 ? -19.403 -21.128 19.046 1.00 98.31 89 PHE A CA 1
ATOM 670 C C . PHE A 1 89 ? -18.170 -22.034 19.060 1.00 98.31 89 PHE A C 1
ATOM 672 O O . PHE A 1 89 ? -18.282 -23.246 19.212 1.00 98.31 89 PHE A O 1
ATOM 679 N N . ALA A 1 90 ? -16.974 -21.450 18.946 1.00 98.12 90 ALA A N 1
ATOM 680 C CA . ALA A 1 90 ? -15.723 -22.200 18.859 1.00 98.12 90 ALA A CA 1
ATOM 681 C C . ALA A 1 90 ? -14.585 -21.502 19.620 1.00 98.12 90 ALA A C 1
ATOM 683 O O . ALA A 1 90 ? -14.559 -20.277 19.734 1.00 98.12 90 ALA A O 1
ATOM 684 N N . THR A 1 91 ? -13.636 -22.276 20.151 1.00 96.94 91 THR A N 1
ATOM 685 C CA . THR A 1 91 ? -12.523 -21.776 20.986 1.00 96.94 91 THR A CA 1
ATOM 686 C C . THR A 1 91 ? -11.234 -22.538 20.718 1.00 96.94 91 THR A C 1
ATOM 688 O O . THR A 1 91 ? -11.275 -23.656 20.213 1.00 96.94 91 THR A O 1
ATOM 691 N N . GLY A 1 92 ? -10.110 -21.999 21.190 1.00 94.19 92 GLY A N 1
ATOM 692 C CA . GLY A 1 92 ? -8.815 -22.683 21.138 1.00 94.19 92 GLY A CA 1
ATOM 693 C C . GLY A 1 92 ? -8.006 -22.325 19.899 1.00 94.19 92 GLY A C 1
ATOM 694 O O . GLY A 1 92 ? -7.081 -23.050 19.552 1.00 94.19 92 GLY A O 1
ATOM 695 N N . PHE A 1 93 ? -8.350 -21.221 19.241 1.00 96.00 93 PHE A N 1
ATOM 696 C CA . PHE A 1 93 ? -7.605 -20.705 18.104 1.00 96.00 93 PHE A CA 1
ATOM 697 C C . PHE A 1 93 ? -6.381 -19.918 18.565 1.00 96.00 93 PHE A C 1
ATOM 699 O O . PHE A 1 93 ? -6.322 -19.434 19.696 1.00 96.00 93 PHE A O 1
ATOM 706 N N . ASN A 1 94 ? -5.405 -19.788 17.672 1.00 90.00 94 ASN A N 1
ATOM 707 C CA . ASN A 1 94 ? -4.275 -18.887 17.859 1.00 90.00 94 ASN A CA 1
ATOM 708 C C . ASN A 1 94 ? -4.724 -17.467 17.492 1.00 90.00 94 ASN A C 1
ATOM 710 O O . ASN A 1 94 ? -5.522 -16.917 18.225 1.00 90.00 94 ASN A O 1
ATOM 714 N N . CYS A 1 95 ? -4.322 -16.880 16.366 1.00 92.56 95 CYS A N 1
ATOM 715 C CA . CYS A 1 95 ? -4.763 -15.525 16.002 1.00 92.56 95 CYS A CA 1
ATOM 716 C C . CYS A 1 95 ? -5.748 -15.540 14.825 1.00 92.56 95 CYS A C 1
ATOM 718 O O . CYS A 1 95 ? -5.309 -15.760 13.697 1.00 92.56 95 CYS A O 1
ATOM 720 N N . ILE A 1 96 ? -7.050 -15.323 15.061 1.00 95.88 96 ILE A N 1
ATOM 721 C CA . ILE A 1 96 ? -8.091 -15.354 14.010 1.00 95.88 96 ILE A CA 1
ATOM 722 C C . ILE A 1 96 ? -8.005 -14.108 13.124 1.00 95.88 96 ILE A C 1
ATOM 724 O O . ILE A 1 96 ? -8.016 -12.986 13.620 1.00 95.88 96 ILE A O 1
ATOM 728 N N . GLN A 1 97 ? -7.981 -14.313 11.806 1.00 93.50 97 GLN A N 1
ATOM 729 C CA . GLN A 1 97 ? -7.743 -13.261 10.812 1.00 93.50 97 GLN A CA 1
ATOM 730 C C . GLN A 1 97 ? -8.670 -13.312 9.587 1.00 93.50 97 GLN A C 1
ATOM 732 O O . GLN A 1 97 ? -8.600 -12.435 8.725 1.00 93.50 97 GLN A O 1
ATOM 737 N N . GLY A 1 98 ? -9.548 -14.314 9.502 1.00 96.06 98 GLY A N 1
ATOM 738 C CA . GLY A 1 98 ? -10.552 -14.421 8.446 1.00 96.06 98 GLY A CA 1
ATOM 739 C C . GLY A 1 98 ? -11.534 -15.564 8.688 1.00 96.06 98 GLY A C 1
ATOM 740 O O . GLY A 1 98 ? -11.159 -16.603 9.240 1.00 96.06 98 GLY A O 1
ATOM 741 N N . LEU A 1 99 ? -12.779 -15.370 8.249 1.00 98.12 99 LEU A N 1
ATOM 742 C CA . LEU A 1 99 ? -13.880 -16.323 8.378 1.00 98.12 99 LEU A CA 1
ATOM 743 C C . LEU A 1 99 ? -14.595 -16.496 7.034 1.00 98.12 99 LEU A C 1
ATOM 745 O O . LEU A 1 99 ? -14.845 -15.515 6.340 1.00 98.12 99 LEU A O 1
ATOM 749 N N . ALA A 1 100 ? -14.970 -17.726 6.683 1.00 97.81 100 ALA A N 1
ATOM 750 C CA . ALA A 1 100 ? -15.815 -17.996 5.520 1.00 97.81 100 ALA A CA 1
ATOM 751 C C . ALA A 1 100 ? -16.682 -19.242 5.733 1.00 97.81 100 ALA A C 1
ATOM 753 O O . ALA A 1 100 ? -16.191 -20.284 6.161 1.00 97.81 100 ALA A O 1
ATOM 754 N N . TRP A 1 101 ? -17.966 -19.152 5.397 1.00 97.81 101 TRP A N 1
ATOM 755 C CA . TRP A 1 101 ? -18.891 -20.286 5.452 1.00 97.81 101 TRP A CA 1
ATOM 756 C C . TRP A 1 101 ? -18.956 -21.036 4.119 1.00 97.81 101 TRP A C 1
ATOM 758 O O . TRP A 1 101 ? -18.972 -20.414 3.055 1.00 97.81 101 TRP A O 1
ATOM 768 N N . HIS A 1 102 ? -19.058 -22.364 4.194 1.00 96.56 102 HIS A N 1
ATOM 769 C CA . HIS A 1 102 ? -19.356 -23.256 3.072 1.00 96.56 102 HIS A CA 1
ATOM 770 C C . HIS A 1 102 ? -20.241 -24.407 3.559 1.00 96.56 102 HIS A C 1
ATOM 772 O O . HIS A 1 102 ? -19.778 -25.289 4.286 1.00 96.56 102 HIS A O 1
ATOM 778 N N . GLY A 1 103 ? -21.532 -24.409 3.219 1.00 92.88 103 GLY A N 1
ATOM 779 C CA . GLY A 1 103 ? -22.476 -25.344 3.822 1.00 92.88 103 GLY A CA 1
ATOM 780 C C . GLY A 1 103 ? -22.533 -25.190 5.341 1.00 92.88 103 GLY A C 1
ATOM 781 O O . GLY A 1 103 ? -22.771 -24.109 5.876 1.00 92.88 103 GLY A O 1
ATOM 782 N N . LYS A 1 104 ? -22.301 -26.301 6.044 1.00 92.31 104 LYS A N 1
ATOM 783 C CA . LYS A 1 104 ? -22.277 -26.367 7.515 1.00 92.31 104 LYS A CA 1
ATOM 784 C C . LYS A 1 104 ? -20.894 -26.093 8.123 1.00 92.31 104 LYS A C 1
ATOM 786 O O . LYS A 1 104 ? -20.735 -26.208 9.336 1.00 92.31 104 LYS A O 1
ATOM 791 N N . ASP A 1 105 ? -19.910 -25.771 7.290 1.00 97.12 105 ASP A N 1
ATOM 792 C CA . ASP A 1 105 ? -18.511 -25.662 7.682 1.00 97.12 105 ASP A CA 1
ATOM 793 C C . ASP A 1 105 ? -18.114 -24.192 7.790 1.00 97.12 105 ASP A C 1
ATOM 795 O O . ASP A 1 105 ? -18.227 -23.435 6.819 1.00 97.12 105 ASP A O 1
ATOM 799 N N . LEU A 1 106 ? -17.602 -23.796 8.956 1.00 98.50 106 LEU A N 1
ATOM 800 C CA . LEU A 1 106 ? -16.952 -22.502 9.127 1.00 98.50 106 LEU A CA 1
ATOM 801 C C . LEU A 1 106 ? -15.443 -22.671 8.961 1.00 98.50 106 LEU A C 1
ATOM 803 O O . LEU A 1 106 ? -14.783 -23.319 9.773 1.00 98.50 106 LEU A O 1
ATOM 807 N N . TRP A 1 107 ? -14.894 -22.051 7.926 1.00 98.56 107 TRP A N 1
ATOM 808 C CA . TRP A 1 107 ? -13.459 -21.947 7.704 1.00 98.56 107 TRP A CA 1
ATOM 809 C C . TRP A 1 107 ? -12.902 -20.760 8.482 1.00 98.56 107 TRP A C 1
ATOM 811 O O . TRP A 1 107 ? -13.403 -19.642 8.373 1.00 98.56 107 TRP A O 1
ATOM 821 N N . VAL A 1 108 ? -11.847 -21.012 9.250 1.00 98.56 108 VAL A N 1
ATOM 822 C CA . VAL A 1 108 ? -11.203 -20.067 10.160 1.00 98.56 108 VAL A CA 1
ATOM 823 C C . VAL A 1 108 ? -9.719 -19.993 9.814 1.00 98.56 108 VAL A C 1
ATOM 825 O O . VAL A 1 108 ? -8.951 -20.917 10.110 1.00 98.56 108 VAL A O 1
ATOM 828 N N . ALA A 1 109 ? -9.303 -18.882 9.207 1.00 97.56 109 ALA A N 1
ATOM 829 C CA . ALA A 1 109 ? -7.891 -18.538 9.099 1.00 97.56 109 ALA A CA 1
ATOM 830 C C . ALA A 1 109 ? -7.426 -18.067 10.480 1.00 97.56 109 ALA A C 1
ATOM 832 O O . ALA A 1 109 ? -7.854 -17.010 10.946 1.00 97.56 109 ALA A O 1
ATOM 833 N N . ASN A 1 110 ? -6.600 -18.868 11.158 1.00 95.12 110 ASN A N 1
ATOM 834 C CA . ASN A 1 110 ? -6.047 -18.514 12.458 1.00 95.12 110 ASN A CA 1
ATOM 835 C C . ASN A 1 110 ? -4.551 -18.828 12.523 1.00 95.12 110 ASN A C 1
ATOM 837 O O . ASN A 1 110 ? -4.178 -19.983 12.636 1.00 95.12 110 ASN A O 1
ATOM 841 N N . ALA A 1 111 ? -3.676 -17.827 12.430 1.00 90.75 111 ALA A N 1
ATOM 842 C CA . ALA A 1 111 ? -2.236 -18.051 12.268 1.00 90.75 111 ALA A CA 1
ATOM 843 C C . ALA A 1 111 ? -1.665 -18.966 13.374 1.00 90.75 111 ALA A C 1
ATOM 845 O O . ALA A 1 111 ? -1.916 -18.673 14.541 1.00 90.75 111 ALA A O 1
ATOM 846 N N . PRO A 1 112 ? -0.930 -20.057 13.055 1.00 89.19 112 PRO A N 1
ATOM 847 C CA . PRO A 1 112 ? -0.426 -20.477 11.739 1.00 89.19 112 PRO A CA 1
ATOM 848 C C . PRO A 1 112 ? -1.321 -21.481 10.978 1.00 89.19 112 PRO A C 1
ATOM 850 O O . PRO A 1 112 ? -0.860 -22.104 10.025 1.00 89.19 112 PRO A O 1
ATOM 853 N N . ASP A 1 113 ? -2.559 -21.700 11.400 1.00 93.81 113 ASP A N 1
ATOM 854 C CA . ASP A 1 113 ? -3.467 -22.724 10.890 1.00 93.81 113 ASP A CA 1
ATOM 855 C C . ASP A 1 113 ? -4.571 -22.170 9.966 1.00 93.81 113 ASP A C 1
ATOM 857 O O . ASP A 1 113 ? -5.069 -21.053 10.109 1.00 93.81 113 ASP A O 1
ATOM 861 N N . LEU A 1 114 ? -5.032 -23.019 9.048 1.00 97.56 114 LEU A N 1
ATOM 862 C CA . LEU A 1 114 ? -6.353 -22.909 8.428 1.00 97.56 114 LEU A CA 1
ATOM 863 C C . LEU A 1 114 ? -7.196 -24.071 8.943 1.00 97.56 114 LEU A C 1
ATOM 865 O O . LEU A 1 114 ? -6.814 -25.228 8.769 1.00 97.56 114 LEU A O 1
ATOM 869 N N . THR A 1 115 ? -8.314 -23.775 9.601 1.00 98.06 115 THR A N 1
ATOM 870 C CA . THR A 1 115 ? -9.124 -24.786 10.298 1.00 98.06 115 THR A CA 1
ATOM 871 C C . THR A 1 115 ? -10.585 -24.700 9.880 1.00 98.06 115 THR A C 1
ATOM 873 O O . THR A 1 115 ? -11.124 -23.608 9.776 1.00 98.06 115 THR A O 1
ATOM 876 N N . ILE A 1 116 ? -11.230 -25.842 9.667 1.00 98.50 116 ILE A N 1
ATOM 877 C CA . ILE A 1 116 ? -12.685 -25.959 9.543 1.00 98.50 116 ILE A CA 1
ATOM 878 C C . ILE A 1 116 ? -13.250 -26.304 10.916 1.00 98.50 116 ILE A C 1
ATOM 880 O O . ILE A 1 116 ? -12.701 -27.171 11.595 1.00 98.50 116 ILE A O 1
ATOM 884 N N . VAL A 1 117 ? -14.354 -25.680 11.310 1.00 98.06 117 VAL A N 1
ATOM 885 C CA . VAL A 1 117 ? -15.107 -26.063 12.508 1.00 98.06 117 VAL A CA 1
ATOM 886 C C . VAL A 1 117 ? -16.570 -26.332 12.178 1.00 98.06 117 VAL A C 1
ATOM 888 O O . VAL A 1 117 ? -17.146 -25.678 11.305 1.00 98.06 117 VAL A O 1
ATOM 891 N N . ARG A 1 118 ? -17.155 -27.317 12.865 1.00 96.56 118 ARG A N 1
ATOM 892 C CA . ARG A 1 118 ? -18.524 -27.790 12.628 1.00 96.56 118 ARG A CA 1
ATOM 893 C C . ARG A 1 118 ? -19.263 -28.019 13.931 1.00 96.56 118 ARG A C 1
ATOM 895 O O . ARG A 1 118 ? -18.730 -28.650 14.838 1.00 96.56 118 ARG A O 1
ATOM 902 N N . ASP A 1 119 ? -20.508 -27.577 13.946 1.00 96.56 119 ASP A N 1
ATOM 903 C CA . ASP A 1 119 ? -21.537 -28.038 14.871 1.00 96.56 119 ASP A CA 1
ATOM 904 C C . ASP A 1 119 ? -22.225 -29.259 14.237 1.00 96.56 119 ASP A C 1
ATOM 906 O O . ASP A 1 119 ? -22.663 -29.213 13.079 1.00 96.56 119 ASP A O 1
ATOM 910 N N . THR A 1 120 ? -22.222 -30.384 14.950 1.00 95.88 120 THR A N 1
ATOM 911 C CA . THR A 1 120 ? -22.719 -31.670 14.450 1.00 95.88 120 THR A CA 1
ATOM 912 C C . THR A 1 120 ? -24.051 -32.090 15.058 1.00 95.88 120 THR A C 1
ATOM 914 O O . THR A 1 120 ? -24.699 -32.974 14.486 1.00 95.88 120 THR A O 1
ATOM 917 N N . ASP A 1 121 ? -24.493 -31.448 16.140 1.00 95.31 121 ASP A N 1
ATOM 918 C CA . ASP A 1 121 ? -25.731 -31.781 16.851 1.00 95.31 121 ASP A CA 1
ATOM 919 C C . ASP A 1 121 ? -26.772 -30.643 16.877 1.00 95.31 121 ASP A C 1
ATOM 921 O O . ASP A 1 121 ? -27.943 -30.879 17.189 1.00 95.31 121 ASP A O 1
ATOM 925 N N . GLY A 1 122 ? -26.397 -29.450 16.417 1.00 93.38 122 GLY A N 1
ATOM 926 C CA . GLY A 1 122 ? -27.257 -28.282 16.274 1.00 93.38 122 GLY A CA 1
ATOM 927 C C . GLY A 1 122 ? -27.396 -27.445 17.544 1.00 93.38 122 GLY A C 1
ATOM 928 O O . GLY A 1 122 ? -28.338 -26.649 17.621 1.00 93.38 122 GLY A O 1
ATOM 929 N N . ASP A 1 123 ? -26.521 -27.617 18.537 1.00 95.38 123 ASP A N 1
ATOM 930 C CA . ASP A 1 123 ? -26.546 -26.848 19.783 1.00 95.38 123 ASP A CA 1
ATOM 931 C C . ASP A 1 123 ? -25.901 -25.447 19.665 1.00 95.38 123 ASP A C 1
ATOM 933 O O . ASP A 1 123 ? -25.925 -24.666 20.623 1.00 95.38 123 ASP A O 1
ATOM 937 N N . ASP A 1 124 ? -25.414 -25.080 18.474 1.00 95.12 124 ASP A N 1
ATOM 938 C CA . ASP A 1 124 ? -24.614 -23.892 18.170 1.00 95.12 124 ASP A CA 1
ATOM 939 C C . ASP A 1 124 ? -23.264 -23.842 18.907 1.00 95.12 124 ASP A C 1
ATOM 941 O O . ASP A 1 124 ? -22.772 -22.765 19.274 1.00 95.12 124 ASP A O 1
ATOM 945 N N . VAL A 1 125 ? -22.642 -25.003 19.091 1.00 96.50 125 VAL A N 1
ATOM 946 C CA . VAL A 1 125 ? -21.273 -25.174 19.563 1.00 96.50 125 VAL A CA 1
ATOM 947 C C . VAL A 1 125 ? -20.521 -26.103 18.611 1.00 96.50 125 VAL A C 1
ATOM 949 O O . VAL A 1 125 ? -21.024 -27.112 18.142 1.00 96.50 125 VAL A O 1
ATOM 952 N N . ALA A 1 126 ? -19.277 -25.755 18.289 1.00 97.00 126 ALA A N 1
ATOM 953 C CA . ALA A 1 126 ? -18.460 -26.594 17.427 1.00 97.00 126 ALA A CA 1
ATOM 954 C C . ALA A 1 126 ? -17.965 -27.855 18.162 1.00 97.00 126 ALA A C 1
ATOM 956 O O . ALA A 1 126 ? -17.268 -27.756 19.183 1.00 97.00 126 ALA A O 1
ATOM 957 N N . ASP A 1 127 ? -18.238 -29.017 17.571 1.00 96.12 127 ASP A N 1
ATOM 958 C CA . ASP A 1 127 ? -17.840 -30.349 18.036 1.00 96.12 127 ASP A CA 1
ATOM 959 C C . ASP A 1 127 ? -16.552 -30.835 17.368 1.00 96.12 127 ASP A C 1
ATOM 961 O O . ASP A 1 127 ? -15.656 -31.386 18.022 1.00 96.12 127 ASP A O 1
ATOM 965 N N . GLU A 1 128 ? -16.457 -30.609 16.055 1.00 98.00 128 GLU A N 1
ATOM 966 C CA . GLU A 1 128 ? -15.391 -31.101 15.185 1.00 98.00 128 GLU A CA 1
ATOM 967 C C . GLU A 1 128 ? -14.536 -29.938 14.671 1.00 98.00 128 GLU A C 1
ATOM 969 O O . GLU A 1 128 ? -15.049 -28.923 14.200 1.00 98.00 128 GLU A O 1
ATOM 974 N N . TYR A 1 129 ? -13.217 -30.112 14.748 1.00 98.31 129 TYR A N 1
ATOM 975 C CA . TYR A 1 129 ? -12.208 -29.165 14.284 1.00 98.31 129 TYR A CA 1
ATOM 976 C C . TYR A 1 129 ? -11.279 -29.896 13.320 1.00 98.31 129 TYR A C 1
ATOM 978 O O . TYR A 1 129 ? -10.629 -30.863 13.706 1.00 98.31 129 TYR A O 1
ATOM 986 N N . ILE A 1 130 ? -11.173 -29.437 12.079 1.00 97.75 130 ILE A N 1
ATOM 987 C CA . ILE A 1 130 ? -10.295 -30.027 11.069 1.00 97.75 130 ILE A CA 1
ATOM 988 C C . ILE A 1 130 ? -9.245 -28.996 10.689 1.00 97.75 130 ILE A C 1
ATOM 990 O O . ILE A 1 130 ? -9.521 -28.046 9.961 1.00 97.75 130 ILE A O 1
ATOM 994 N N . ARG A 1 131 ? -8.016 -29.184 11.165 1.00 96.12 131 ARG A N 1
ATOM 995 C CA . ARG A 1 131 ? -6.865 -28.390 10.732 1.00 96.12 131 ARG A CA 1
ATOM 996 C C . ARG A 1 131 ? -6.497 -28.822 9.314 1.00 96.12 131 ARG A C 1
ATOM 998 O O . ARG A 1 131 ? -5.947 -29.905 9.126 1.00 96.12 131 ARG A O 1
ATOM 1005 N N . VAL A 1 132 ? -6.833 -27.987 8.335 1.00 97.00 132 VAL A N 1
ATOM 1006 C CA . VAL A 1 132 ? -6.609 -28.229 6.903 1.00 97.00 132 VAL A CA 1
ATOM 1007 C C . VAL A 1 132 ? -5.149 -27.988 6.552 1.00 97.00 132 VAL A C 1
ATOM 1009 O O . VAL A 1 132 ? -4.500 -28.860 5.986 1.00 97.00 132 VAL A O 1
ATOM 1012 N N . PHE A 1 133 ? -4.622 -26.826 6.942 1.00 95.06 133 PHE A N 1
ATOM 1013 C CA . PHE A 1 133 ? -3.218 -26.461 6.772 1.00 95.06 133 PHE A CA 1
ATOM 1014 C C . PHE A 1 133 ? -2.650 -25.934 8.086 1.00 95.06 133 PHE A C 1
ATOM 1016 O O . PHE A 1 133 ? -3.389 -25.445 8.941 1.00 95.06 133 PHE A O 1
ATOM 1023 N N . THR A 1 134 ? -1.333 -26.026 8.232 1.00 91.75 134 THR A N 1
ATOM 1024 C CA . THR A 1 134 ? -0.596 -25.545 9.401 1.00 91.75 134 THR A CA 1
ATOM 1025 C C . THR A 1 134 ? 0.738 -24.957 8.977 1.00 91.75 134 THR A C 1
ATOM 1027 O O . THR A 1 134 ? 1.113 -25.029 7.804 1.00 91.75 134 THR A O 1
ATOM 1030 N N . ASP A 1 135 ? 1.452 -24.397 9.947 1.00 87.81 135 ASP A N 1
ATOM 1031 C CA . ASP A 1 135 ? 2.761 -23.781 9.758 1.00 87.81 135 ASP A CA 1
ATOM 1032 C C . ASP A 1 135 ? 2.750 -22.673 8.691 1.00 87.81 135 ASP A C 1
ATOM 1034 O O . ASP A 1 135 ? 3.693 -22.476 7.931 1.00 87.81 135 ASP A O 1
ATOM 1038 N N . LEU A 1 136 ? 1.654 -21.915 8.629 1.00 89.94 136 LEU A N 1
ATOM 1039 C CA . LEU A 1 136 ? 1.472 -20.824 7.678 1.00 89.94 136 LEU A CA 1
ATOM 1040 C C . LEU A 1 136 ? 2.189 -19.525 8.083 1.00 89.94 136 LEU A C 1
ATOM 1042 O O . LEU A 1 136 ? 1.893 -18.467 7.544 1.00 89.94 136 LEU A O 1
ATOM 1046 N N . GLY A 1 137 ? 3.160 -19.597 8.990 1.00 85.06 137 GLY A N 1
ATOM 1047 C CA . GLY A 1 137 ? 3.922 -18.454 9.490 1.00 85.06 137 GLY A CA 1
ATOM 1048 C C . GLY A 1 137 ? 3.267 -17.698 10.637 1.00 85.06 137 GLY A C 1
ATOM 1049 O O . GLY A 1 137 ? 2.248 -18.129 11.175 1.00 85.06 137 GLY A O 1
ATOM 1050 N N . ASN A 1 138 ? 3.932 -16.622 11.064 1.00 84.94 138 ASN A N 1
ATOM 1051 C CA . ASN A 1 138 ? 3.605 -15.861 12.272 1.00 84.94 138 ASN A CA 1
ATOM 1052 C C . ASN A 1 138 ? 2.249 -15.117 12.193 1.00 84.94 138 ASN A C 1
ATOM 1054 O O . ASN A 1 138 ? 1.573 -15.120 11.165 1.00 84.94 138 ASN A O 1
ATOM 1058 N N . ILE A 1 139 ? 1.844 -14.497 13.305 1.00 86.81 139 ILE A N 1
ATOM 1059 C CA . ILE A 1 139 ? 0.594 -13.723 13.429 1.00 86.81 139 ILE A CA 1
ATOM 1060 C C . ILE A 1 139 ? 0.591 -12.413 12.619 1.00 86.81 139 ILE A C 1
ATOM 1062 O O . ILE A 1 139 ? -0.437 -11.750 12.520 1.00 86.81 139 ILE A O 1
ATOM 1066 N N . GLU A 1 140 ? 1.724 -12.013 12.049 1.00 86.50 140 GLU A N 1
ATOM 1067 C CA . GLU A 1 140 ? 1.856 -10.891 11.126 1.00 86.50 140 GLU A CA 1
ATOM 1068 C C . GLU A 1 140 ? 1.918 -11.398 9.684 1.00 86.50 140 GLU A C 1
ATOM 1070 O O . GLU A 1 140 ? 2.460 -12.462 9.386 1.00 86.50 140 GLU A O 1
ATOM 1075 N N . HIS A 1 141 ? 1.374 -10.622 8.746 1.00 90.56 141 HIS A N 1
ATOM 1076 C CA . HIS A 1 141 ? 1.374 -10.981 7.323 1.00 90.56 141 HIS A CA 1
ATOM 1077 C C . HIS A 1 141 ? 0.865 -12.415 7.073 1.00 90.56 141 HIS A C 1
ATOM 1079 O O . HIS A 1 141 ? 1.411 -13.161 6.243 1.00 90.56 141 HIS A O 1
ATOM 1085 N N . ALA A 1 142 ? -0.130 -12.831 7.859 1.00 90.50 142 ALA A N 1
ATOM 1086 C CA . ALA A 1 142 ? -0.584 -14.206 7.908 1.00 90.50 142 ALA A CA 1
ATOM 1087 C C . ALA A 1 142 ? -1.620 -14.477 6.807 1.00 90.50 142 ALA A C 1
ATOM 1089 O O . ALA A 1 142 ? -1.638 -13.812 5.766 1.00 90.50 142 ALA A O 1
ATOM 1090 N N . LEU A 1 143 ? -2.387 -15.553 6.975 1.00 94.31 143 LEU A N 1
ATOM 1091 C CA . LEU A 1 143 ? -3.464 -15.931 6.069 1.00 94.31 143 LEU A CA 1
ATOM 1092 C C . LEU A 1 143 ? -4.725 -15.111 6.387 1.00 94.31 143 LEU A C 1
ATOM 1094 O O . LEU A 1 143 ? -5.167 -15.094 7.532 1.00 94.31 143 LEU A O 1
ATOM 1098 N N . HIS A 1 144 ? -5.321 -14.498 5.369 1.00 93.88 144 HIS A N 1
ATOM 1099 C CA . HIS A 1 144 ? -6.516 -13.656 5.462 1.00 93.88 144 HIS A CA 1
ATOM 1100 C C . HIS A 1 144 ? -7.511 -14.008 4.330 1.00 93.88 144 HIS A C 1
ATOM 1102 O O . HIS A 1 144 ? -7.489 -15.119 3.798 1.00 93.88 144 HIS A O 1
ATOM 1108 N N . GLY A 1 145 ? -8.387 -13.064 3.956 1.00 90.56 145 GLY A N 1
ATOM 1109 C CA . GLY A 1 145 ? -9.048 -12.972 2.644 1.00 90.56 145 GLY A CA 1
ATOM 1110 C C . GLY A 1 145 ? -9.751 -14.226 2.120 1.00 90.56 145 GLY A C 1
ATOM 1111 O O . GLY A 1 145 ? -9.736 -14.455 0.909 1.00 90.56 145 GLY A O 1
ATOM 1112 N N . LEU A 1 146 ? -10.344 -15.037 3.000 1.00 97.06 146 LEU A N 1
ATOM 1113 C CA . LEU A 1 146 ? -11.027 -16.278 2.633 1.00 97.06 146 LEU A CA 1
ATOM 1114 C C . LEU A 1 146 ? -12.289 -15.991 1.804 1.00 97.06 146 LEU A C 1
ATOM 1116 O O . LEU A 1 146 ? -13.239 -15.399 2.306 1.00 97.06 146 LEU A O 1
ATOM 1120 N N . ASN A 1 147 ? -12.319 -16.438 0.547 1.00 97.19 147 ASN A N 1
ATOM 1121 C CA . ASN A 1 147 ? -13.459 -16.252 -0.353 1.00 97.19 147 ASN A CA 1
ATOM 1122 C C . ASN A 1 147 ? -13.727 -17.501 -1.190 1.00 97.19 147 ASN A C 1
ATOM 1124 O O . ASN A 1 147 ? -12.886 -17.919 -1.983 1.00 97.19 147 ASN A O 1
ATOM 1128 N N . TRP A 1 148 ? -14.928 -18.054 -1.076 1.00 97.69 148 TRP A N 1
ATOM 1129 C CA . TRP A 1 148 ? -15.418 -19.073 -1.999 1.00 97.69 148 TRP A CA 1
ATOM 1130 C C . TRP A 1 148 ? -15.973 -18.427 -3.264 1.00 97.69 148 TRP A C 1
ATOM 1132 O O . TRP A 1 148 ? -16.750 -17.471 -3.199 1.00 97.69 148 TRP A O 1
ATOM 1142 N N . ALA A 1 149 ? -15.569 -18.956 -4.413 1.00 97.00 149 ALA A N 1
ATOM 1143 C CA . ALA A 1 149 ? -15.836 -18.352 -5.709 1.00 97.00 149 ALA A CA 1
ATOM 1144 C C . ALA A 1 149 ? -16.720 -19.240 -6.608 1.00 97.00 149 ALA A C 1
ATOM 1146 O O . ALA A 1 149 ? -16.912 -20.421 -6.306 1.00 97.00 149 ALA A O 1
ATOM 1147 N N . PRO A 1 150 ? -17.252 -18.709 -7.730 1.00 98.19 150 PRO A N 1
ATOM 1148 C CA . PRO A 1 150 ? -18.129 -19.461 -8.630 1.00 98.19 150 PRO A CA 1
ATOM 1149 C C . PRO A 1 150 ? -17.530 -20.762 -9.182 1.00 98.19 150 PRO A C 1
ATOM 1151 O O . PRO A 1 150 ? -18.280 -21.671 -9.529 1.00 98.19 150 PRO A O 1
ATOM 1154 N N . ASP A 1 151 ? -16.203 -20.886 -9.259 1.00 97.69 151 ASP A N 1
ATOM 1155 C CA . ASP A 1 151 ? -15.520 -22.120 -9.674 1.00 97.69 151 ASP A CA 1
ATOM 1156 C C . ASP A 1 151 ? -15.536 -23.231 -8.605 1.00 97.69 151 ASP A C 1
ATOM 1158 O O . ASP A 1 151 ? -15.046 -24.334 -8.855 1.00 97.69 151 ASP A O 1
ATOM 1162 N N . GLY A 1 152 ? -16.136 -22.975 -7.437 1.00 97.19 152 GLY A N 1
ATOM 1163 C CA . GLY A 1 152 ? -16.226 -23.920 -6.327 1.00 97.19 152 GLY A CA 1
ATOM 1164 C C . GLY A 1 152 ? -14.920 -24.068 -5.552 1.00 97.19 152 GLY A C 1
ATOM 1165 O O . GLY A 1 152 ? -14.693 -25.114 -4.948 1.00 97.19 152 GLY A O 1
ATOM 1166 N N . ARG A 1 153 ? -14.034 -23.064 -5.609 1.00 98.06 153 ARG A N 1
ATOM 1167 C CA . ARG A 1 153 ? -12.750 -23.060 -4.900 1.00 98.06 153 ARG A CA 1
ATOM 1168 C C . ARG A 1 153 ? -12.702 -21.969 -3.839 1.00 98.06 153 ARG A C 1
ATOM 1170 O O . ARG A 1 153 ? -13.282 -20.895 -4.005 1.00 98.06 153 ARG A O 1
ATOM 1177 N N . LEU A 1 154 ? -11.967 -22.247 -2.767 1.00 98.44 154 LEU A N 1
ATOM 1178 C CA . LEU A 1 154 ? -11.628 -21.292 -1.723 1.00 98.44 154 LEU A CA 1
ATOM 1179 C C . LEU A 1 154 ? -10.353 -20.556 -2.115 1.00 98.44 154 LEU A C 1
ATOM 1181 O O . LEU A 1 154 ? -9.291 -21.168 -2.219 1.00 98.44 154 LEU A O 1
ATOM 1185 N N . TYR A 1 155 ? -10.453 -19.247 -2.289 1.00 98.44 155 TYR A N 1
ATOM 1186 C CA . TYR A 1 155 ? -9.332 -18.339 -2.476 1.00 98.44 155 TYR A CA 1
ATOM 1187 C C . TYR A 1 155 ? -8.909 -17.744 -1.138 1.00 98.44 155 TYR A C 1
ATOM 1189 O O . TYR A 1 155 ? -9.741 -17.490 -0.268 1.00 98.44 155 TYR A O 1
ATOM 1197 N N . MET A 1 156 ? -7.610 -17.512 -0.985 1.00 97.56 156 MET A N 1
ATOM 1198 C CA . MET A 1 156 ? -7.018 -16.985 0.240 1.00 97.56 156 MET A CA 1
ATOM 1199 C C . MET A 1 156 ? -5.841 -16.065 -0.076 1.00 97.56 156 MET A C 1
ATOM 1201 O O . MET A 1 156 ? -5.033 -16.348 -0.969 1.00 97.56 156 MET A O 1
ATOM 1205 N N . SER A 1 157 ? -5.734 -14.970 0.672 1.00 96.75 157 SER A N 1
ATOM 1206 C CA . SER A 1 157 ? -4.583 -14.071 0.641 1.00 96.75 157 SER A CA 1
ATOM 1207 C C . SER A 1 157 ? -3.578 -14.482 1.712 1.00 96.75 157 SER A C 1
ATOM 1209 O O . SER A 1 157 ? -3.939 -14.789 2.848 1.00 96.75 157 SER A O 1
ATOM 1211 N N . LYS A 1 158 ? -2.294 -14.517 1.345 1.00 95.38 158 LYS A N 1
ATOM 1212 C CA . LYS A 1 158 ? -1.209 -14.832 2.271 1.00 95.38 158 LYS A CA 1
ATOM 1213 C C . LYS A 1 158 ? -0.071 -13.837 2.125 1.00 95.38 158 LYS A C 1
ATOM 1215 O O . LYS A 1 158 ? 0.477 -13.690 1.034 1.00 95.38 158 LYS A O 1
ATOM 1220 N N . GLY A 1 159 ? 0.332 -13.207 3.226 1.00 93.75 159 GLY A N 1
ATOM 1221 C CA . GLY A 1 159 ? 1.535 -12.376 3.275 1.00 93.75 159 GLY A CA 1
ATOM 1222 C C . GLY A 1 159 ? 2.844 -13.179 3.337 1.00 93.75 159 GLY A C 1
ATOM 1223 O O . GLY A 1 159 ? 2.869 -14.410 3.246 1.00 93.75 159 GLY A O 1
ATOM 1224 N N . ASN A 1 160 ? 3.969 -12.483 3.473 1.00 91.75 160 ASN A N 1
ATOM 1225 C CA . ASN A 1 160 ? 5.310 -13.053 3.357 1.00 91.75 160 ASN A CA 1
ATOM 1226 C C . ASN A 1 160 ? 5.896 -13.611 4.666 1.00 91.75 160 ASN A C 1
ATOM 1228 O O . ASN A 1 160 ? 7.065 -13.994 4.662 1.00 91.75 160 ASN A O 1
ATOM 1232 N N . SER A 1 161 ? 5.144 -13.687 5.769 1.00 89.31 161 SER A N 1
ATOM 1233 C CA . SER A 1 161 ? 5.586 -14.481 6.927 1.00 89.31 161 SER A CA 1
ATOM 1234 C C . SER A 1 161 ? 5.668 -15.960 6.537 1.00 89.31 161 SER A C 1
ATOM 1236 O O . SER A 1 161 ? 4.808 -16.448 5.795 1.00 89.31 161 SER A O 1
ATOM 1238 N N . LYS A 1 162 ? 6.715 -16.670 6.977 1.00 86.06 162 LYS A N 1
ATOM 1239 C CA . LYS A 1 162 ? 6.898 -18.097 6.662 1.00 86.06 162 LYS A CA 1
ATOM 1240 C C . LYS A 1 162 ? 6.743 -18.954 7.908 1.00 86.06 162 LYS A C 1
ATOM 1242 O O . LYS A 1 162 ? 6.987 -18.480 9.010 1.00 86.06 162 LYS A O 1
ATOM 1247 N N . GLY A 1 163 ? 6.377 -20.214 7.702 1.00 77.00 163 GLY A N 1
ATOM 1248 C CA . GLY A 1 163 ? 6.465 -21.250 8.728 1.00 77.00 163 GLY A CA 1
ATOM 1249 C C . GLY A 1 163 ? 7.899 -21.627 9.100 1.00 77.00 163 GLY A C 1
ATOM 1250 O O . GLY A 1 163 ? 8.871 -21.254 8.424 1.00 77.00 163 GLY A O 1
ATOM 1251 N N . VAL A 1 164 ? 8.027 -22.405 10.171 1.00 64.94 164 VAL A N 1
ATOM 1252 C CA . VAL A 1 164 ? 9.309 -22.833 10.732 1.00 64.94 164 VAL A CA 1
ATOM 1253 C C . VAL A 1 164 ? 9.902 -23.948 9.875 1.00 64.94 164 VAL A C 1
ATOM 1255 O O . VAL A 1 164 ? 9.424 -25.077 9.904 1.00 64.94 164 VAL A O 1
ATOM 1258 N N . VAL A 1 165 ? 11.032 -23.709 9.195 1.00 52.16 165 VAL A N 1
ATOM 1259 C CA . VAL A 1 165 ? 11.846 -24.828 8.684 1.00 52.16 165 VAL A CA 1
ATOM 1260 C C . VAL A 1 165 ? 13.351 -24.595 8.884 1.00 52.16 165 VAL A C 1
ATOM 1262 O O . VAL A 1 165 ? 13.929 -23.605 8.432 1.00 52.16 165 VAL A O 1
ATOM 1265 N N . ILE A 1 166 ? 13.967 -25.606 9.514 1.00 47.47 166 ILE A N 1
ATOM 1266 C CA . ILE A 1 166 ? 15.390 -25.993 9.632 1.00 47.47 166 ILE A CA 1
ATOM 1267 C C . ILE A 1 166 ? 16.106 -25.699 10.966 1.00 47.47 166 ILE A C 1
ATOM 1269 O O . ILE A 1 166 ? 16.706 -26.630 11.496 1.00 47.47 166 ILE A O 1
ATOM 1273 N N . LYS A 1 167 ? 16.061 -24.505 11.577 1.00 41.19 167 LYS A N 1
ATOM 1274 C CA . LYS A 1 167 ? 16.826 -24.295 12.839 1.00 41.19 167 LYS A CA 1
ATOM 1275 C C . LYS A 1 167 ? 16.156 -24.854 14.100 1.00 41.19 167 LYS A C 1
ATOM 1277 O O . LYS A 1 167 ? 16.863 -25.266 15.012 1.00 41.19 167 LYS A O 1
ATOM 1282 N N . ASN A 1 168 ? 14.825 -24.913 14.113 1.00 43.84 168 ASN A N 1
ATOM 1283 C CA . ASN A 1 168 ? 14.009 -25.359 15.247 1.00 43.84 168 ASN A CA 1
ATOM 1284 C C . ASN A 1 168 ? 13.036 -26.479 14.850 1.00 43.84 168 ASN A C 1
ATOM 1286 O O . ASN A 1 168 ? 11.938 -26.530 15.397 1.00 43.84 168 ASN A O 1
ATOM 1290 N N . TRP A 1 169 ? 13.393 -27.358 13.898 1.00 49.31 169 TRP A N 1
ATOM 1291 C CA . TRP A 1 169 ? 12.626 -28.594 13.699 1.00 49.31 169 TRP A CA 1
ATOM 1292 C C . TRP A 1 169 ? 12.636 -29.357 15.024 1.00 49.31 169 TRP A C 1
ATOM 1294 O O . TRP A 1 169 ? 13.608 -30.035 15.366 1.00 49.31 169 TRP A O 1
ATOM 1304 N N . LYS A 1 170 ? 11.582 -29.176 15.821 1.00 50.97 170 LYS A N 1
ATOM 1305 C CA . LYS A 1 170 ? 11.396 -29.939 17.038 1.00 50.97 170 LYS A CA 1
ATOM 1306 C C . LYS A 1 170 ? 11.094 -31.342 16.568 1.00 50.97 170 LYS A C 1
ATOM 1308 O O . LYS A 1 170 ? 10.073 -31.591 15.935 1.00 50.97 170 LYS A O 1
ATOM 1313 N N . LYS A 1 171 ? 12.002 -32.256 16.886 1.00 47.91 171 LYS A N 1
ATOM 1314 C CA . LYS A 1 171 ? 11.859 -33.689 16.617 1.00 47.91 171 LYS A CA 1
ATOM 1315 C C . LYS A 1 171 ? 10.537 -34.259 17.173 1.00 47.91 171 LYS A C 1
ATOM 1317 O O . LYS A 1 171 ? 10.108 -35.317 16.730 1.00 47.91 171 LYS A O 1
ATOM 1322 N N . ASP A 1 172 ? 9.901 -33.518 18.079 1.00 50.00 172 ASP A N 1
ATOM 1323 C CA . ASP A 1 172 ? 8.682 -33.857 18.806 1.00 50.00 172 ASP A CA 1
ATOM 1324 C C . ASP A 1 172 ? 7.379 -33.368 18.120 1.00 50.00 172 ASP A C 1
ATOM 1326 O O . ASP A 1 172 ? 6.296 -33.740 18.560 1.00 50.00 172 ASP A O 1
ATOM 1330 N N . GLU A 1 173 ? 7.449 -32.574 17.037 1.00 63.12 173 GLU A N 1
ATOM 1331 C CA . GLU A 1 173 ? 6.282 -32.111 16.249 1.00 63.12 173 GLU A CA 1
ATOM 1332 C C . GLU A 1 173 ? 6.460 -32.393 14.734 1.00 63.12 173 GLU A C 1
ATOM 1334 O O . GLU A 1 173 ? 6.414 -31.468 13.919 1.00 63.12 173 GLU A O 1
ATOM 1339 N N . PRO A 1 174 ? 6.657 -33.661 14.309 1.00 61.22 174 PRO A N 1
ATOM 1340 C CA . PRO A 1 174 ? 7.021 -34.021 12.926 1.00 61.22 174 PRO A CA 1
ATOM 1341 C C . PRO A 1 174 ? 5.968 -33.669 11.862 1.00 61.22 174 PRO A C 1
ATOM 1343 O O . PRO A 1 174 ? 6.219 -33.775 10.665 1.00 61.22 174 PRO A O 1
ATOM 1346 N N . ASP A 1 175 ? 4.789 -33.245 12.298 1.00 68.12 175 ASP A N 1
ATOM 1347 C CA . ASP A 1 175 ? 3.610 -33.067 11.466 1.00 68.12 175 ASP A CA 1
ATOM 1348 C C . ASP A 1 175 ? 3.279 -31.603 11.157 1.00 68.12 175 ASP A C 1
ATOM 1350 O O . ASP A 1 175 ? 2.320 -31.309 10.441 1.00 68.12 175 ASP A O 1
ATOM 1354 N N . ARG A 1 176 ? 4.055 -30.670 11.714 1.00 79.31 176 ARG A N 1
ATOM 1355 C CA . ARG A 1 176 ? 3.890 -29.234 11.499 1.00 79.31 176 ARG A CA 1
ATOM 1356 C C . ARG A 1 176 ? 4.653 -28.813 10.243 1.00 79.31 176 ARG A C 1
ATOM 1358 O O . ARG A 1 176 ? 5.757 -28.287 10.315 1.00 79.31 176 ARG A O 1
ATOM 1365 N N . ILE A 1 177 ? 4.073 -29.110 9.082 1.00 84.56 177 ILE A N 1
ATOM 1366 C CA . ILE A 1 177 ? 4.669 -28.835 7.770 1.00 84.56 177 ILE A CA 1
ATOM 1367 C C . ILE A 1 177 ? 3.669 -28.057 6.917 1.00 84.56 177 ILE A C 1
ATOM 1369 O O . ILE A 1 177 ? 2.541 -28.502 6.718 1.00 84.56 177 ILE A O 1
ATOM 1373 N N . ALA A 1 178 ? 4.100 -26.930 6.352 1.00 90.75 178 ALA A N 1
ATOM 1374 C CA . ALA A 1 178 ? 3.296 -26.195 5.384 1.00 90.75 178 ALA A CA 1
ATOM 1375 C C . ALA A 1 178 ? 3.225 -26.925 4.022 1.00 90.75 178 ALA A C 1
ATOM 1377 O O . ALA A 1 178 ? 4.240 -27.461 3.551 1.00 90.75 178 ALA A O 1
ATOM 1378 N N . PRO A 1 179 ? 2.075 -26.896 3.321 1.00 93.50 179 PRO A N 1
ATOM 1379 C CA . PRO A 1 179 ? 1.976 -27.393 1.950 1.00 93.50 179 PRO A CA 1
ATOM 1380 C C . PRO A 1 179 ? 3.005 -26.746 1.012 1.00 93.50 179 PRO A C 1
ATOM 1382 O O . PRO A 1 179 ? 3.368 -25.575 1.161 1.00 93.50 179 PRO A O 1
ATOM 1385 N N . LYS A 1 180 ? 3.456 -27.492 0.000 1.00 93.94 180 LYS A N 1
ATOM 1386 C CA . LYS A 1 180 ? 4.468 -27.044 -0.968 1.00 93.94 180 LYS A CA 1
ATOM 1387 C C . LYS A 1 180 ? 4.154 -25.695 -1.623 1.00 93.94 180 LYS A C 1
ATOM 1389 O O . LYS A 1 180 ? 5.070 -24.877 -1.655 1.00 93.94 180 LYS A O 1
ATOM 1394 N N . PRO A 1 181 ? 2.919 -25.395 -2.073 1.00 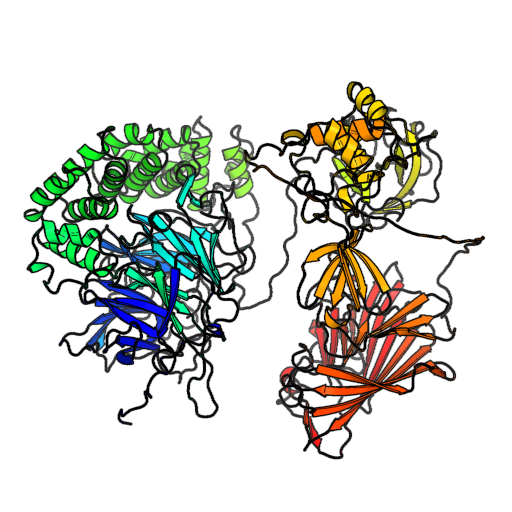95.88 181 PRO A N 1
ATOM 1395 C CA . PRO A 1 181 ? 2.602 -24.081 -2.637 1.00 95.88 181 PRO A CA 1
ATOM 1396 C C . PRO A 1 181 ? 2.961 -22.904 -1.710 1.00 95.88 181 PRO A C 1
ATOM 1398 O O . PRO A 1 181 ? 3.535 -21.909 -2.148 1.00 95.88 181 PRO A O 1
ATOM 1401 N N . PHE A 1 182 ? 2.711 -23.025 -0.406 1.00 94.69 182 PHE A N 1
ATOM 1402 C CA . PHE A 1 182 ? 3.112 -22.000 0.558 1.00 94.69 182 PHE A CA 1
ATOM 1403 C C . PHE A 1 182 ? 4.638 -21.899 0.684 1.00 94.69 182 PHE A C 1
ATOM 1405 O O . PHE A 1 182 ? 5.210 -20.812 0.577 1.00 94.69 182 PHE A O 1
ATOM 1412 N N . ARG A 1 183 ? 5.318 -23.043 0.819 1.00 91.56 183 ARG A N 1
ATOM 1413 C CA . ARG A 1 183 ? 6.787 -23.114 0.888 1.00 91.56 183 ARG A CA 1
ATOM 1414 C C . ARG A 1 183 ? 7.466 -22.513 -0.347 1.00 91.56 183 ARG A C 1
ATOM 1416 O O . ARG A 1 183 ? 8.472 -21.812 -0.219 1.00 91.56 183 ARG A O 1
ATOM 1423 N N . GLU A 1 184 ? 6.897 -22.727 -1.531 1.00 92.06 184 GLU A N 1
ATOM 1424 C CA . GLU A 1 184 ? 7.368 -22.147 -2.791 1.00 92.06 184 GLU A CA 1
ATOM 1425 C C . GLU A 1 184 ? 7.305 -20.616 -2.798 1.00 92.06 184 GLU A C 1
ATOM 1427 O O . GLU A 1 184 ? 8.257 -19.973 -3.244 1.00 92.06 184 GLU A O 1
ATOM 1432 N N . LEU A 1 185 ? 6.218 -20.018 -2.294 1.00 92.88 185 LEU A N 1
ATOM 1433 C CA . LEU A 1 185 ? 6.104 -18.559 -2.161 1.00 92.88 185 LEU A CA 1
ATOM 1434 C C . LEU A 1 185 ? 7.198 -18.002 -1.248 1.00 92.88 185 LEU A C 1
ATOM 1436 O O . LEU A 1 185 ? 7.845 -17.003 -1.566 1.00 92.88 185 LEU A O 1
ATOM 1440 N N . TRP A 1 186 ? 7.474 -18.690 -0.144 1.00 90.69 186 TRP A N 1
ATOM 1441 C CA . TRP A 1 186 ? 8.474 -18.252 0.823 1.00 90.69 186 TRP A CA 1
ATOM 1442 C C . TRP A 1 186 ? 9.914 -18.559 0.405 1.00 90.69 186 TRP A C 1
ATOM 1444 O O . TRP A 1 186 ? 10.842 -18.042 1.027 1.00 90.69 186 TRP A O 1
ATOM 1454 N N . GLY A 1 187 ? 10.117 -19.355 -0.649 1.00 87.50 187 GLY A N 1
ATOM 1455 C CA . GLY A 1 187 ? 11.439 -19.807 -1.080 1.00 87.50 187 GLY A CA 1
ATOM 1456 C C . GLY A 1 187 ? 12.105 -20.742 -0.068 1.00 87.50 187 GLY A C 1
ATOM 1457 O O . GLY A 1 187 ? 13.323 -20.691 0.097 1.00 87.50 187 GLY A O 1
ATOM 1458 N N . VAL A 1 188 ? 11.312 -21.555 0.633 1.00 83.31 188 VAL A N 1
ATOM 1459 C CA . VAL A 1 188 ? 11.773 -22.450 1.701 1.00 83.31 188 VAL A CA 1
ATOM 1460 C C . VAL A 1 188 ? 11.725 -23.899 1.205 1.00 83.31 188 VAL A C 1
ATOM 1462 O O . VAL A 1 188 ? 10.658 -24.358 0.795 1.00 83.31 188 VAL A O 1
ATOM 1465 N N . PRO A 1 189 ? 12.839 -24.654 1.223 1.00 80.50 189 PRO A N 1
ATOM 1466 C CA . PRO A 1 189 ? 12.798 -26.077 0.909 1.00 80.50 189 PRO A CA 1
ATOM 1467 C C . PRO A 1 189 ? 12.097 -26.852 2.034 1.00 80.50 189 PRO A C 1
ATOM 1469 O O . PRO A 1 189 ? 12.209 -26.500 3.208 1.00 80.50 189 PRO A O 1
ATOM 1472 N N . GLY A 1 190 ? 11.377 -27.916 1.680 1.00 75.25 190 GLY A N 1
ATOM 1473 C CA . GLY A 1 190 ? 10.878 -28.870 2.675 1.00 75.25 190 GLY A CA 1
ATOM 1474 C C . GLY A 1 190 ? 11.973 -29.854 3.108 1.00 75.25 190 GLY A C 1
ATOM 1475 O O . GLY A 1 190 ? 12.960 -30.011 2.383 1.00 75.25 190 GLY A O 1
ATOM 1476 N N . PRO A 1 191 ? 11.803 -30.542 4.251 1.00 75.56 191 PRO A N 1
ATOM 1477 C CA . PRO A 1 191 ? 12.548 -31.765 4.551 1.00 75.56 191 PRO A CA 1
ATOM 1478 C C . PRO A 1 191 ? 12.501 -32.763 3.373 1.00 75.56 191 PRO A C 1
ATOM 1480 O O . PRO A 1 191 ? 11.493 -32.777 2.663 1.00 75.56 191 PRO A O 1
ATOM 1483 N N . PRO A 1 192 ? 13.534 -33.608 3.169 1.00 76.44 192 PRO A N 1
ATOM 1484 C CA . PRO A 1 192 ? 13.612 -34.531 2.028 1.00 76.44 192 PRO A CA 1
ATOM 1485 C C . PRO A 1 192 ? 12.371 -35.413 1.806 1.00 76.44 192 PRO A C 1
ATOM 1487 O O . PRO A 1 192 ? 12.020 -35.663 0.659 1.00 76.44 192 PRO A O 1
ATOM 1490 N N . ASP A 1 193 ? 11.678 -35.802 2.882 1.00 80.25 193 ASP A N 1
ATOM 1491 C CA . ASP A 1 193 ? 10.492 -36.674 2.847 1.00 80.25 193 ASP A CA 1
ATOM 1492 C C . ASP A 1 193 ? 9.176 -35.935 3.160 1.00 80.25 193 ASP A C 1
ATOM 1494 O O . ASP A 1 193 ? 8.147 -36.553 3.437 1.00 80.25 193 ASP A O 1
ATOM 1498 N N . ALA A 1 194 ? 9.189 -34.599 3.172 1.00 81.06 194 ALA A N 1
ATOM 1499 C CA . ALA A 1 194 ? 7.996 -33.825 3.487 1.00 81.06 194 ALA A CA 1
ATOM 1500 C C . ALA A 1 194 ? 6.940 -33.966 2.378 1.00 81.06 194 ALA A C 1
ATOM 1502 O O . ALA A 1 194 ? 7.252 -33.701 1.213 1.00 81.06 194 ALA A O 1
ATOM 1503 N N . PRO A 1 195 ? 5.680 -34.304 2.710 1.00 86.44 195 PRO A N 1
ATOM 1504 C CA . PRO A 1 195 ? 4.632 -34.390 1.708 1.00 86.44 195 PRO A CA 1
ATOM 1505 C C . PRO A 1 195 ? 4.394 -33.020 1.060 1.00 86.44 195 PRO A C 1
ATOM 1507 O O . PRO A 1 195 ? 4.376 -31.978 1.724 1.00 86.44 195 PRO A O 1
ATOM 1510 N N . ASP A 1 196 ? 4.168 -33.022 -0.255 1.00 89.62 196 ASP A N 1
ATOM 1511 C CA . ASP A 1 196 ? 3.797 -31.808 -0.991 1.00 89.62 196 ASP A CA 1
ATOM 1512 C C . ASP A 1 196 ? 2.462 -31.243 -0.481 1.00 89.62 196 ASP A C 1
ATOM 1514 O O . ASP A 1 196 ? 2.301 -30.026 -0.374 1.00 89.62 196 ASP A O 1
ATOM 1518 N N . PHE A 1 197 ? 1.548 -32.132 -0.085 1.00 91.75 197 PHE A N 1
ATOM 1519 C CA . PHE A 1 197 ? 0.242 -31.807 0.481 1.00 91.75 197 PHE A CA 1
ATOM 1520 C C . PHE A 1 197 ? 0.013 -32.639 1.752 1.00 91.75 197 PHE A C 1
ATOM 1522 O O . PHE A 1 197 ? -0.487 -33.763 1.666 1.00 91.75 197 PHE A O 1
ATOM 1529 N N . PRO A 1 198 ? 0.421 -32.133 2.930 1.00 89.69 198 PRO A N 1
ATOM 1530 C CA . PRO A 1 198 ? 0.116 -32.774 4.205 1.00 89.69 198 PRO A CA 1
ATOM 1531 C C . PRO A 1 198 ? -1.402 -32.983 4.361 1.00 89.69 198 PRO A C 1
ATOM 1533 O O . PRO A 1 198 ? -2.166 -32.070 4.035 1.00 89.69 198 PRO A O 1
ATOM 1536 N N . PRO A 1 199 ? -1.864 -34.157 4.831 1.00 90.62 199 PRO A N 1
ATOM 1537 C CA . PRO A 1 199 ? -3.290 -34.415 4.985 1.00 90.62 199 PRO A CA 1
ATOM 1538 C C . PRO A 1 199 ? -3.889 -33.600 6.148 1.00 90.62 199 PRO A C 1
ATOM 1540 O O . PRO A 1 199 ? -3.212 -33.413 7.167 1.00 90.62 199 PRO A O 1
ATOM 1543 N N . PRO A 1 200 ? -5.165 -33.178 6.048 1.00 93.75 200 PRO A N 1
ATOM 1544 C CA . PRO A 1 200 ? -5.882 -32.547 7.153 1.00 93.75 200 PRO A CA 1
ATOM 1545 C C . PRO A 1 200 ? -5.947 -33.424 8.409 1.00 93.75 200 PRO A C 1
ATOM 1547 O O . PRO A 1 200 ? -5.913 -34.655 8.331 1.00 93.75 200 PRO A O 1
ATOM 1550 N N . ARG A 1 201 ? -6.097 -32.789 9.576 1.00 93.06 201 ARG A N 1
ATOM 1551 C CA . ARG A 1 201 ? -6.180 -33.468 10.880 1.00 93.06 201 ARG A CA 1
ATOM 1552 C C . ARG A 1 201 ? -7.417 -33.071 11.659 1.00 93.06 201 ARG A C 1
ATOM 1554 O O . ARG A 1 201 ? -7.651 -31.883 11.858 1.00 93.06 201 ARG A O 1
ATOM 1561 N N . SER A 1 202 ? -8.143 -34.067 12.154 1.00 95.56 202 SER A N 1
ATOM 1562 C CA . SER A 1 202 ? -9.343 -33.864 12.963 1.00 95.56 202 SER A CA 1
ATOM 1563 C C . SER A 1 202 ? -9.034 -33.839 14.458 1.00 95.56 202 SER A C 1
ATOM 1565 O O . SER A 1 202 ? -8.195 -34.585 14.962 1.00 95.56 202 SER A O 1
ATOM 1567 N N . PHE A 1 203 ? -9.771 -32.999 15.168 1.00 96.62 203 PHE A N 1
ATOM 1568 C CA . PHE A 1 203 ? -9.735 -32.806 16.605 1.00 96.62 203 PHE A CA 1
ATOM 1569 C C . PHE A 1 203 ? -11.169 -32.633 17.109 1.00 96.62 203 PHE A C 1
ATOM 1571 O O . PHE A 1 203 ? -12.057 -32.187 16.384 1.00 96.62 203 PHE A O 1
ATOM 1578 N N . THR A 1 204 ? -11.379 -32.941 18.382 1.00 96.50 204 THR A N 1
ATOM 1579 C CA . THR A 1 204 ? -12.590 -32.549 19.112 1.00 96.50 204 THR A CA 1
ATOM 1580 C C . THR A 1 204 ? -12.395 -31.179 19.757 1.00 96.50 204 THR A C 1
ATOM 1582 O O . THR A 1 204 ? -11.256 -30.750 19.981 1.00 96.50 204 THR A O 1
ATOM 1585 N N . ARG A 1 205 ? -13.485 -30.545 20.195 1.00 92.94 205 ARG A N 1
ATOM 1586 C CA . ARG A 1 205 ? -13.443 -29.360 21.073 1.00 92.94 205 ARG A CA 1
ATOM 1587 C C . ARG A 1 205 ? -12.514 -29.519 22.289 1.00 92.94 205 ARG A C 1
ATOM 1589 O O . ARG A 1 205 ? -11.848 -28.571 22.715 1.00 92.94 205 ARG A O 1
ATOM 1596 N N . ALA A 1 206 ? -12.458 -30.716 22.876 1.00 92.38 206 ALA A N 1
ATOM 1597 C CA . ALA A 1 206 ? -11.622 -30.983 24.045 1.00 92.38 206 ALA A CA 1
ATOM 1598 C C . ALA A 1 206 ? -10.125 -30.994 23.698 1.00 92.38 206 ALA A C 1
ATOM 1600 O O . ALA A 1 206 ? -9.314 -30.539 24.504 1.00 92.38 206 ALA A O 1
ATOM 1601 N N . THR A 1 207 ? -9.769 -31.465 22.502 1.00 94.25 207 THR A N 1
ATOM 1602 C CA . THR A 1 207 ? -8.380 -31.701 22.081 1.00 94.25 207 THR A CA 1
ATOM 1603 C C . THR A 1 207 ? -7.796 -30.590 21.212 1.00 94.25 207 THR A C 1
ATOM 1605 O O . THR A 1 207 ? -6.577 -30.486 21.121 1.00 94.25 207 THR A O 1
ATOM 1608 N N . TYR A 1 208 ? -8.626 -29.757 20.579 1.00 93.75 208 TYR A N 1
ATOM 1609 C CA . TYR A 1 208 ? -8.155 -28.582 19.848 1.00 93.75 208 TYR A CA 1
ATOM 1610 C C . TYR A 1 208 ? -7.810 -27.467 20.844 1.00 93.75 208 TYR A C 1
ATOM 1612 O O . TYR A 1 208 ? -8.655 -27.035 21.639 1.00 93.75 208 TYR A O 1
ATOM 1620 N N . LYS A 1 209 ? -6.541 -27.055 20.864 1.00 88.56 209 LYS A N 1
ATOM 1621 C CA . LYS A 1 209 ? -5.999 -26.049 21.784 1.00 88.56 209 LYS A CA 1
ATOM 1622 C C . LYS A 1 209 ? -5.054 -25.124 21.040 1.00 88.56 209 LYS A C 1
ATOM 1624 O O . LYS A 1 209 ? -4.328 -25.571 20.150 1.00 88.56 209 LYS A O 1
ATOM 1629 N N . SER A 1 210 ? -5.039 -23.866 21.470 1.00 83.75 210 SER A N 1
ATOM 1630 C CA . SER A 1 210 ? -4.072 -22.897 20.987 1.00 83.75 210 SER A CA 1
ATOM 1631 C C . SER A 1 210 ? -2.675 -23.346 21.394 1.00 83.75 210 SER A C 1
ATOM 1633 O O . SER A 1 210 ? -2.456 -23.943 22.452 1.00 83.75 210 SER A O 1
ATOM 1635 N N . THR A 1 211 ? -1.721 -23.077 20.523 1.00 77.00 211 THR A N 1
ATOM 1636 C CA . THR A 1 211 ? -0.313 -23.393 20.717 1.00 77.00 211 THR A CA 1
ATOM 1637 C C . THR A 1 211 ? 0.453 -22.092 20.703 1.00 77.00 211 THR A C 1
ATOM 1639 O O . THR A 1 211 ? 0.247 -21.278 19.808 1.00 77.00 211 THR A O 1
ATOM 1642 N N . TYR A 1 212 ? 1.368 -21.903 21.652 1.00 73.25 212 TYR A N 1
ATOM 1643 C CA . TYR A 1 212 ? 2.178 -20.693 21.664 1.00 73.25 212 TYR A CA 1
ATOM 1644 C C . TYR A 1 212 ? 2.921 -20.518 20.333 1.00 73.25 212 TYR A C 1
ATOM 1646 O O . TYR A 1 212 ? 3.660 -21.404 19.893 1.00 73.25 212 TYR A O 1
ATOM 1654 N N . GLN A 1 213 ? 2.721 -19.357 19.721 1.00 67.19 213 GLN A N 1
ATOM 1655 C CA . GLN A 1 213 ? 3.420 -18.924 18.528 1.00 67.19 213 GLN A CA 1
ATOM 1656 C C . GLN A 1 213 ? 4.295 -17.730 18.892 1.00 67.19 213 GLN A C 1
ATOM 1658 O O . GLN A 1 213 ? 3.786 -16.721 19.372 1.00 67.19 213 GLN A O 1
ATOM 1663 N N . ASP A 1 214 ? 5.603 -17.847 18.664 1.00 68.06 214 ASP A N 1
ATOM 1664 C CA . ASP A 1 214 ? 6.518 -16.719 18.829 1.00 68.06 214 ASP A CA 1
ATOM 1665 C C . ASP A 1 214 ? 6.248 -15.694 17.712 1.00 68.06 214 ASP A C 1
ATOM 1667 O O . ASP A 1 214 ? 6.410 -16.025 16.534 1.00 68.06 214 ASP A O 1
ATOM 1671 N N . PRO A 1 215 ? 5.830 -14.455 18.029 1.00 64.19 215 PRO A N 1
ATOM 1672 C CA . PRO A 1 215 ? 5.586 -13.429 17.017 1.00 64.19 215 PRO A CA 1
ATOM 1673 C C . PRO A 1 215 ? 6.843 -13.021 16.245 1.00 64.19 215 PRO A C 1
ATOM 1675 O O . PRO A 1 215 ? 6.732 -12.464 15.159 1.00 64.19 215 PRO A O 1
ATOM 1678 N N . ASN A 1 216 ? 8.036 -13.296 16.785 1.00 64.00 216 ASN A N 1
ATOM 1679 C CA . ASN A 1 216 ? 9.310 -12.999 16.127 1.00 64.00 216 ASN A CA 1
ATOM 1680 C C . ASN A 1 216 ? 9.734 -14.073 15.115 1.00 64.00 216 ASN A C 1
ATOM 1682 O O . ASN A 1 216 ? 10.849 -14.003 14.592 1.00 64.00 216 ASN A O 1
ATOM 1686 N N . ASP A 1 217 ? 8.885 -15.074 14.873 1.00 57.91 217 ASP A N 1
ATOM 1687 C CA . ASP A 1 217 ? 9.149 -16.153 13.928 1.00 57.91 217 ASP A CA 1
ATOM 1688 C C . ASP A 1 217 ? 9.307 -15.631 12.485 1.00 57.91 217 ASP A C 1
ATOM 1690 O O . ASP A 1 217 ? 8.808 -14.571 12.106 1.00 57.91 217 ASP A O 1
ATOM 1694 N N . ASP A 1 218 ? 10.092 -16.364 11.707 1.00 66.56 218 ASP A N 1
ATOM 1695 C CA . ASP A 1 218 ? 10.864 -15.883 10.570 1.00 66.56 218 ASP A CA 1
ATOM 1696 C C . ASP A 1 218 ? 10.046 -15.359 9.353 1.00 66.56 218 ASP A C 1
ATOM 1698 O O . ASP A 1 218 ? 8.888 -15.694 9.091 1.00 66.56 218 ASP A O 1
ATOM 1702 N N . TRP A 1 219 ? 10.740 -14.620 8.480 1.00 84.69 219 TRP A N 1
ATOM 1703 C CA . TRP A 1 219 ? 10.203 -14.052 7.244 1.00 84.69 219 TRP A CA 1
ATOM 1704 C C . TRP A 1 219 ? 10.585 -14.833 5.975 1.00 84.69 219 TRP A C 1
ATOM 1706 O O . TRP A 1 219 ? 11.728 -15.268 5.802 1.00 84.69 219 TRP A O 1
ATOM 1716 N N . GLY A 1 220 ? 9.617 -15.018 5.075 1.00 85.00 220 GLY A N 1
ATOM 1717 C CA . GLY A 1 220 ? 9.758 -15.683 3.780 1.00 85.00 220 GLY A CA 1
ATOM 1718 C C . GLY A 1 220 ? 9.935 -14.706 2.623 1.00 85.00 220 GLY A C 1
ATOM 1719 O O . GLY A 1 220 ? 9.786 -13.498 2.766 1.00 85.00 220 GLY A O 1
ATOM 1720 N N . ARG A 1 221 ? 10.240 -15.229 1.435 1.00 88.19 221 ARG A N 1
ATOM 1721 C CA . ARG A 1 221 ? 10.504 -14.413 0.245 1.00 88.19 221 ARG A CA 1
ATOM 1722 C C . ARG A 1 221 ? 9.330 -13.513 -0.157 1.00 88.19 221 ARG A C 1
ATOM 1724 O O . ARG A 1 221 ? 9.519 -12.309 -0.281 1.00 88.19 221 ARG A O 1
ATOM 1731 N N . MET A 1 222 ? 8.151 -14.074 -0.402 1.00 91.56 222 MET A N 1
ATOM 1732 C CA . MET A 1 222 ? 6.961 -13.318 -0.803 1.00 91.56 222 MET A CA 1
ATOM 1733 C C . MET A 1 222 ? 5.681 -14.024 -0.354 1.00 91.56 222 MET A C 1
ATOM 1735 O O . MET A 1 222 ? 5.692 -15.215 -0.059 1.00 91.56 222 MET A O 1
ATOM 1739 N N . GLY A 1 223 ? 4.588 -13.273 -0.316 1.00 94.44 223 GLY A N 1
ATOM 1740 C CA . GLY A 1 223 ? 3.224 -13.769 -0.213 1.00 94.44 223 GLY A CA 1
ATOM 1741 C C . GLY A 1 223 ? 2.598 -14.077 -1.577 1.00 94.44 223 GLY A C 1
ATOM 1742 O O . GLY A 1 223 ? 3.232 -13.912 -2.630 1.00 94.44 223 GLY A O 1
ATOM 1743 N N . GLY A 1 224 ? 1.335 -14.495 -1.557 1.00 96.38 224 GLY A N 1
ATOM 1744 C CA . GLY A 1 224 ? 0.584 -14.946 -2.724 1.00 96.38 224 GLY A CA 1
ATOM 1745 C C . GLY A 1 224 ? -0.927 -14.925 -2.520 1.00 96.38 224 GLY A C 1
ATOM 1746 O O . GLY A 1 224 ? -1.415 -14.873 -1.392 1.00 96.38 224 GLY A O 1
ATOM 1747 N N . ILE A 1 225 ? -1.650 -15.027 -3.633 1.00 98.38 225 ILE A N 1
ATOM 1748 C CA . ILE A 1 225 ? -3.042 -15.479 -3.638 1.00 98.38 225 ILE A CA 1
ATOM 1749 C C . ILE A 1 225 ? -3.021 -16.956 -3.999 1.00 98.38 225 ILE A C 1
ATOM 1751 O O . ILE A 1 225 ? -2.448 -17.329 -5.027 1.00 98.38 225 ILE A O 1
ATOM 1755 N N . LEU A 1 226 ? -3.616 -17.788 -3.154 1.00 98.25 226 LEU A N 1
ATOM 1756 C CA . LEU A 1 226 ? -3.731 -19.225 -3.372 1.00 98.25 226 LEU A CA 1
ATOM 1757 C C . LEU A 1 226 ? -5.200 -19.605 -3.500 1.00 98.25 226 LEU A C 1
ATOM 1759 O O . LEU A 1 226 ? -6.073 -18.877 -3.027 1.00 98.25 226 LEU A O 1
ATOM 1763 N N . ARG A 1 227 ? -5.464 -20.754 -4.120 1.00 97.69 227 ARG A N 1
ATOM 1764 C CA . ARG A 1 227 ? -6.791 -21.367 -4.095 1.00 97.69 227 ARG A CA 1
ATOM 1765 C C . ARG A 1 227 ? -6.716 -22.872 -3.906 1.00 97.69 227 ARG A C 1
ATOM 1767 O O . ARG A 1 227 ? -5.761 -23.493 -4.365 1.00 97.69 227 ARG A O 1
ATOM 1774 N N . CYS A 1 228 ? -7.723 -23.448 -3.269 1.00 97.88 228 CYS A N 1
ATOM 1775 C CA . CYS A 1 228 ? -7.896 -24.890 -3.131 1.00 97.88 228 CYS A CA 1
ATOM 1776 C C . CYS A 1 228 ? -9.365 -25.284 -3.298 1.00 97.88 228 CYS A C 1
ATOM 1778 O O . CYS A 1 228 ? -10.271 -24.457 -3.228 1.00 97.88 228 CYS A O 1
ATOM 1780 N N . GLU A 1 229 ? -9.595 -26.564 -3.540 1.00 95.94 229 GLU A N 1
ATOM 1781 C CA . GLU A 1 229 ? -10.906 -27.180 -3.396 1.00 95.94 229 GLU A CA 1
ATOM 1782 C C . GLU A 1 229 ? -11.228 -27.407 -1.912 1.00 95.94 229 GLU A C 1
ATOM 1784 O O . GLU A 1 229 ? -10.384 -27.227 -1.023 1.00 95.94 229 GLU A O 1
ATOM 1789 N N . ASP A 1 230 ? -12.447 -27.878 -1.661 1.00 92.75 230 ASP A N 1
ATOM 1790 C CA . ASP A 1 230 ? -12.870 -28.335 -0.345 1.00 92.75 230 ASP A CA 1
ATOM 1791 C C . ASP A 1 230 ? -11.866 -29.320 0.280 1.00 92.75 230 ASP A C 1
ATOM 1793 O O . ASP A 1 230 ? -11.196 -30.109 -0.404 1.00 92.75 230 ASP A O 1
ATOM 1797 N N . MET A 1 231 ? -11.726 -29.221 1.602 1.00 93.75 231 MET A N 1
ATOM 1798 C CA . MET A 1 231 ? -10.730 -29.932 2.409 1.00 93.75 231 MET A CA 1
ATOM 1799 C C . MET A 1 231 ? -9.263 -29.661 2.016 1.00 93.75 231 MET A C 1
ATOM 1801 O O . MET A 1 231 ? -8.375 -30.443 2.357 1.00 93.75 231 MET A O 1
ATOM 1805 N N . GLY A 1 232 ? -8.977 -28.564 1.304 1.00 94.44 232 GLY A N 1
ATOM 1806 C CA . GLY A 1 232 ? -7.609 -28.139 0.979 1.00 94.44 232 GLY A CA 1
ATOM 1807 C C . GLY A 1 232 ? -6.976 -28.862 -0.213 1.00 94.44 232 GLY A C 1
ATOM 1808 O O . GLY A 1 232 ? -5.782 -28.700 -0.474 1.00 94.44 232 GLY A O 1
ATOM 1809 N N . ARG A 1 233 ? -7.747 -29.664 -0.956 1.00 94.25 233 ARG A N 1
ATOM 1810 C CA . ARG A 1 233 ? -7.234 -30.409 -2.116 1.00 94.25 233 ARG A CA 1
ATOM 1811 C C . ARG A 1 233 ? -6.897 -29.468 -3.270 1.00 94.25 233 ARG A C 1
ATOM 1813 O O . ARG A 1 233 ? -7.469 -28.391 -3.397 1.00 94.25 233 ARG A O 1
ATOM 1820 N N . GLY A 1 234 ? -5.961 -29.878 -4.126 1.00 93.50 234 GLY A N 1
ATOM 1821 C CA . GLY A 1 234 ? -5.617 -29.114 -5.330 1.00 93.50 234 GLY A CA 1
ATOM 1822 C C . GLY A 1 234 ? -5.099 -27.700 -5.047 1.00 93.50 234 GLY A C 1
ATOM 1823 O O . GLY A 1 234 ? -5.305 -26.815 -5.873 1.00 93.50 234 GLY A O 1
ATOM 1824 N N . LEU A 1 235 ? -4.474 -27.476 -3.883 1.00 97.69 235 LEU A N 1
ATOM 1825 C CA . LEU A 1 235 ? -3.918 -26.176 -3.519 1.00 97.69 235 LEU A CA 1
ATOM 1826 C C . LEU A 1 235 ? -2.913 -25.712 -4.581 1.00 97.69 235 LEU A C 1
ATOM 1828 O O . LEU A 1 235 ? -1.923 -26.390 -4.856 1.00 97.69 235 LEU A O 1
ATOM 1832 N N . GLU A 1 236 ? -3.146 -24.528 -5.132 1.00 96.00 236 GLU A N 1
ATOM 1833 C CA . GLU A 1 236 ? -2.292 -23.925 -6.148 1.00 96.00 236 GLU A CA 1
ATOM 1834 C C . GLU A 1 236 ? -2.131 -22.418 -5.942 1.00 96.00 236 GLU A C 1
ATOM 1836 O O . GLU A 1 236 ? -2.933 -21.754 -5.280 1.00 96.00 236 GLU A O 1
ATOM 1841 N N . ILE A 1 237 ? -1.065 -21.870 -6.522 1.00 97.88 237 ILE A N 1
ATOM 1842 C CA . ILE A 1 237 ? -0.751 -20.443 -6.463 1.00 97.88 237 ILE A CA 1
ATOM 1843 C C . ILE A 1 237 ? -1.392 -19.763 -7.665 1.00 97.88 237 ILE A C 1
ATOM 1845 O O . ILE A 1 237 ? -1.060 -20.073 -8.807 1.00 97.88 237 ILE A O 1
ATOM 1849 N N . VAL A 1 238 ? -2.261 -18.794 -7.403 1.00 97.81 238 VAL A N 1
ATOM 1850 C CA . VAL A 1 238 ? -2.882 -17.958 -8.432 1.00 97.81 238 VAL A CA 1
ATOM 1851 C C . VAL A 1 238 ? -1.947 -16.808 -8.787 1.00 97.81 238 VAL A C 1
ATOM 1853 O O . VAL A 1 238 ? -1.585 -16.641 -9.947 1.00 97.81 238 VAL A O 1
ATOM 1856 N N . ALA A 1 239 ? -1.505 -16.048 -7.784 1.00 97.75 239 ALA A N 1
ATOM 1857 C CA . ALA A 1 239 ? -0.676 -14.863 -7.970 1.00 97.75 239 ALA A CA 1
ATOM 1858 C C . ALA A 1 239 ? 0.451 -14.799 -6.934 1.00 97.75 239 ALA A C 1
ATOM 1860 O O . ALA A 1 239 ? 0.338 -15.338 -5.832 1.00 97.75 239 ALA A O 1
ATOM 1861 N N . ARG A 1 240 ? 1.541 -14.114 -7.286 1.00 96.50 240 ARG A N 1
ATOM 1862 C CA . ARG A 1 240 ? 2.781 -14.012 -6.501 1.00 96.50 240 ARG A CA 1
ATOM 1863 C C . ARG A 1 240 ? 3.188 -12.558 -6.262 1.00 96.50 240 ARG A C 1
ATOM 1865 O O . ARG A 1 240 ? 2.682 -11.639 -6.903 1.00 96.50 240 ARG A O 1
ATOM 1872 N N . GLY A 1 241 ? 4.185 -12.372 -5.400 1.00 94.06 241 GLY A N 1
ATOM 1873 C CA . GLY A 1 241 ? 4.884 -11.097 -5.252 1.00 94.06 241 GLY A CA 1
ATOM 1874 C C . GLY A 1 241 ? 4.182 -10.120 -4.321 1.00 94.06 241 GLY A C 1
ATOM 1875 O O . GLY A 1 241 ? 4.155 -8.931 -4.635 1.00 94.06 241 GLY A O 1
ATOM 1876 N N . TYR A 1 242 ? 3.650 -10.617 -3.199 1.00 93.94 242 TYR A N 1
ATOM 1877 C CA . TYR A 1 242 ? 2.974 -9.827 -2.162 1.00 93.94 242 TYR A CA 1
ATOM 1878 C C . TYR A 1 242 ? 3.809 -9.662 -0.890 1.00 93.94 242 TYR A C 1
ATOM 1880 O O . TYR A 1 242 ? 4.652 -10.516 -0.596 1.00 93.94 242 TYR A O 1
ATOM 1888 N N . ARG A 1 243 ? 3.551 -8.596 -0.124 1.00 91.75 243 ARG A N 1
ATOM 1889 C CA . ARG A 1 243 ? 4.150 -8.369 1.203 1.00 91.75 243 ARG A CA 1
ATOM 1890 C C . ARG A 1 243 ? 3.193 -8.814 2.306 1.00 91.75 243 ARG A C 1
ATOM 1892 O O . ARG A 1 243 ? 3.456 -9.799 2.985 1.00 91.75 243 ARG A O 1
ATOM 1899 N N . ASN A 1 244 ? 2.077 -8.115 2.444 1.00 92.06 244 ASN A N 1
ATOM 1900 C CA . ASN A 1 244 ? 1.002 -8.337 3.395 1.00 92.06 244 ASN A CA 1
ATOM 1901 C C . ASN A 1 244 ? -0.355 -8.176 2.688 1.00 92.06 244 ASN A C 1
ATOM 1903 O O . ASN A 1 244 ? -1.060 -7.184 2.887 1.00 92.06 244 ASN A O 1
ATOM 1907 N N . ALA A 1 245 ? -0.697 -9.140 1.827 1.00 93.06 245 ALA A N 1
ATOM 1908 C CA . ALA A 1 245 ? -2.010 -9.182 1.197 1.00 93.06 245 ALA A CA 1
ATOM 1909 C C . ALA A 1 245 ? -3.073 -9.468 2.270 1.00 93.06 245 ALA A C 1
ATOM 1911 O O . ALA A 1 245 ? -3.164 -10.598 2.749 1.00 93.06 245 ALA A O 1
ATOM 1912 N N . PHE A 1 246 ? -3.836 -8.442 2.654 1.00 91.31 246 PHE A N 1
ATOM 1913 C CA . PHE A 1 246 ? -4.801 -8.511 3.751 1.00 91.31 246 PHE A CA 1
ATOM 1914 C C . PHE A 1 246 ? -6.185 -8.888 3.206 1.00 91.31 246 PHE A C 1
ATOM 1916 O O . PHE A 1 246 ? -6.554 -10.061 3.209 1.00 91.31 246 PHE A O 1
ATOM 1923 N N . GLY A 1 247 ? -6.942 -7.927 2.670 1.00 91.69 247 GLY A N 1
ATOM 1924 C CA . GLY A 1 247 ? -8.264 -8.171 2.095 1.00 91.69 247 GLY A CA 1
ATOM 1925 C C . GLY A 1 247 ? -8.220 -8.655 0.648 1.00 91.69 247 GLY A C 1
ATOM 1926 O O . GLY A 1 247 ? -7.372 -8.243 -0.147 1.00 91.69 247 GLY A O 1
ATOM 1927 N N . LEU A 1 248 ? -9.181 -9.508 0.303 1.00 96.00 248 LEU A N 1
ATOM 1928 C CA . LEU A 1 248 ? -9.449 -10.002 -1.043 1.00 96.00 248 LEU A CA 1
ATOM 1929 C C . LEU A 1 248 ? -10.970 -10.091 -1.206 1.00 96.00 248 LEU A C 1
ATOM 1931 O O . LEU A 1 248 ? -11.648 -10.532 -0.281 1.00 96.00 248 LEU A O 1
ATOM 1935 N N . GLY A 1 249 ? -11.494 -9.700 -2.362 1.00 96.06 249 GLY A N 1
ATOM 1936 C CA . GLY A 1 249 ? -12.910 -9.817 -2.687 1.00 96.06 249 GLY A CA 1
ATOM 1937 C C . GLY A 1 249 ? -13.136 -10.112 -4.168 1.00 96.06 249 GLY A C 1
ATOM 1938 O O . GLY A 1 249 ? -12.256 -9.898 -5.005 1.00 96.06 249 GLY A O 1
ATOM 1939 N N . VAL A 1 250 ? -14.336 -10.600 -4.476 1.00 96.50 250 VAL A N 1
ATOM 1940 C CA . VAL A 1 250 ? -14.784 -10.977 -5.822 1.00 96.50 250 VAL A CA 1
ATOM 1941 C C . VAL A 1 250 ? -16.093 -10.262 -6.163 1.00 96.50 250 VAL A C 1
ATOM 1943 O O . VAL A 1 250 ? -16.976 -10.154 -5.310 1.00 96.50 250 VAL A O 1
ATOM 1946 N N . ASP A 1 251 ? -16.223 -9.771 -7.395 1.00 96.88 251 ASP A N 1
ATOM 1947 C CA . ASP A 1 251 ? -17.451 -9.131 -7.872 1.00 96.88 251 ASP A CA 1
ATOM 1948 C C . ASP A 1 251 ? -18.446 -10.113 -8.520 1.00 96.88 251 ASP A C 1
ATOM 1950 O O . ASP A 1 251 ? -18.216 -11.320 -8.646 1.00 96.88 251 ASP A O 1
ATOM 1954 N N . ALA A 1 252 ? -19.583 -9.577 -8.974 1.00 96.38 252 ALA A N 1
ATOM 1955 C CA . ALA A 1 252 ? -20.626 -10.337 -9.663 1.00 96.38 252 ALA A CA 1
ATOM 1956 C C . ALA A 1 252 ? -20.182 -10.957 -11.009 1.00 96.38 252 ALA A C 1
ATOM 1958 O O . ALA A 1 252 ? -20.833 -11.885 -11.501 1.00 96.38 252 ALA A O 1
ATOM 1959 N N . SER A 1 253 ? -19.093 -10.465 -11.607 1.00 96.12 253 SER A N 1
ATOM 1960 C CA . SER A 1 253 ? -18.512 -10.945 -12.870 1.00 96.12 253 SER A CA 1
ATOM 1961 C C . SER A 1 253 ? -17.340 -11.907 -12.646 1.00 96.12 253 SER A C 1
ATOM 1963 O O . SER A 1 253 ? -16.654 -12.271 -13.604 1.00 96.12 253 SER A O 1
ATOM 1965 N N . PHE A 1 254 ? -17.097 -12.335 -11.403 1.00 97.38 254 PHE A N 1
ATOM 1966 C CA . PHE A 1 254 ? -15.940 -13.150 -11.034 1.00 97.38 254 PHE A CA 1
ATOM 1967 C C . PHE A 1 254 ? -14.594 -12.468 -11.355 1.00 97.38 254 PHE A C 1
ATOM 1969 O O . PHE A 1 254 ? -13.626 -13.121 -11.748 1.00 97.38 254 PHE A O 1
ATOM 1976 N N . ASP A 1 255 ? -14.538 -11.145 -11.210 1.00 97.06 255 ASP A N 1
ATOM 1977 C CA . ASP A 1 255 ? -13.313 -10.352 -11.217 1.00 97.06 255 ASP A CA 1
ATOM 1978 C C . ASP A 1 255 ? -12.874 -10.067 -9.769 1.00 97.06 255 ASP A C 1
ATOM 1980 O O . ASP A 1 255 ? -13.697 -9.935 -8.862 1.00 97.06 255 ASP A O 1
ATOM 1984 N N . TRP A 1 256 ? -11.561 -10.017 -9.536 1.00 97.50 256 TRP A N 1
ATOM 1985 C CA . TRP A 1 256 ? -10.981 -9.938 -8.194 1.00 97.50 256 TRP A CA 1
ATOM 1986 C C . TRP A 1 256 ? -10.341 -8.580 -7.925 1.00 97.50 256 TRP A C 1
ATOM 1988 O O . TRP A 1 256 ? -9.629 -8.056 -8.781 1.00 97.50 256 TRP A O 1
ATOM 1998 N N . LEU A 1 257 ? -10.479 -8.084 -6.697 1.00 97.31 257 LEU A N 1
ATOM 1999 C CA . LEU A 1 257 ? -9.641 -7.022 -6.145 1.00 97.31 257 LEU A CA 1
ATOM 2000 C C . LEU A 1 257 ? -9.144 -7.411 -4.757 1.00 97.31 257 LEU A C 1
ATOM 2002 O O . LEU A 1 257 ? -9.849 -8.047 -3.977 1.00 97.31 257 LEU A O 1
ATOM 2006 N N . GLY A 1 258 ? -7.924 -7.008 -4.434 1.00 96.69 258 GLY A N 1
ATOM 2007 C CA . GLY A 1 258 ? -7.360 -7.171 -3.103 1.00 96.69 258 GLY A CA 1
ATOM 2008 C C . GLY A 1 258 ? -6.408 -6.044 -2.754 1.00 96.69 258 GLY A C 1
ATOM 2009 O O . GLY A 1 258 ? -6.024 -5.249 -3.614 1.00 96.69 258 GLY A O 1
ATOM 2010 N N . VAL A 1 259 ? -6.027 -5.980 -1.484 1.00 96.31 259 VAL A N 1
ATOM 2011 C CA . VAL A 1 259 ? -5.121 -4.951 -0.966 1.00 96.31 259 VAL A CA 1
ATOM 2012 C C . VAL A 1 259 ? -3.886 -5.561 -0.332 1.00 96.31 259 VAL A C 1
ATOM 2014 O O . VAL A 1 259 ? -3.946 -6.615 0.303 1.00 96.31 259 VAL A O 1
ATOM 2017 N N . ASP A 1 260 ? -2.748 -4.915 -0.548 1.00 94.25 260 ASP A N 1
ATOM 2018 C CA . ASP A 1 260 ? -1.454 -5.345 -0.030 1.00 94.25 260 ASP A CA 1
ATOM 2019 C C . ASP A 1 260 ? -0.746 -4.161 0.625 1.00 94.25 260 ASP A C 1
ATOM 2021 O O . ASP A 1 260 ? -0.553 -3.122 -0.012 1.00 94.25 260 ASP A O 1
ATOM 2025 N N . GLN A 1 261 ? -0.406 -4.322 1.903 1.00 89.00 261 GLN A N 1
ATOM 2026 C CA . GLN A 1 261 ? 0.107 -3.234 2.730 1.00 89.00 261 GLN A CA 1
ATOM 2027 C C . GLN A 1 261 ? 1.628 -3.086 2.628 1.00 89.00 261 GLN A C 1
ATOM 2029 O O . GLN A 1 261 ? 2.358 -4.073 2.804 1.00 89.00 261 GLN A O 1
ATOM 2034 N N . ASP A 1 262 ? 2.108 -1.850 2.470 1.00 73.62 262 ASP A N 1
ATOM 2035 C CA . ASP A 1 262 ? 3.527 -1.488 2.495 1.00 73.62 262 ASP A CA 1
ATOM 2036 C C . ASP A 1 262 ? 3.838 -0.303 3.413 1.00 73.62 262 ASP A C 1
ATOM 2038 O O . ASP A 1 262 ? 3.077 0.646 3.557 1.00 73.62 262 ASP A O 1
ATOM 2042 N N . GLN A 1 263 ? 5.006 -0.358 4.053 1.00 53.22 263 GLN A N 1
ATOM 2043 C CA . GLN A 1 263 ? 5.405 0.618 5.070 1.00 53.22 263 GLN A CA 1
ATOM 2044 C C . GLN A 1 263 ? 6.240 1.781 4.509 1.00 53.22 263 GLN A C 1
ATOM 2046 O O . GLN A 1 263 ? 6.560 2.701 5.263 1.00 53.22 263 GLN A O 1
ATOM 2051 N N . SER A 1 264 ? 6.602 1.757 3.221 1.00 52.81 264 SER A N 1
ATOM 2052 C CA . SER A 1 264 ? 7.556 2.699 2.612 1.00 52.81 264 SER A CA 1
ATOM 2053 C C . SER A 1 264 ? 6.997 3.452 1.403 1.00 52.81 264 SER A C 1
ATOM 2055 O O . SER A 1 264 ? 6.971 4.681 1.409 1.00 52.81 264 SER A O 1
ATOM 2057 N N . ASP A 1 265 ? 6.517 2.724 0.399 1.00 63.12 265 ASP A N 1
ATOM 2058 C CA . ASP A 1 265 ? 6.091 3.218 -0.912 1.00 63.12 265 ASP A CA 1
ATOM 2059 C C . ASP A 1 265 ? 4.555 3.310 -1.029 1.00 63.12 265 ASP A C 1
ATOM 2061 O O . ASP A 1 265 ? 4.029 3.751 -2.051 1.00 63.12 265 ASP A O 1
ATOM 2065 N N . GLY A 1 266 ? 3.839 2.935 0.039 1.00 80.94 266 GLY A N 1
ATOM 2066 C CA . GLY A 1 266 ? 2.383 3.006 0.163 1.00 80.94 266 GLY A CA 1
ATOM 2067 C C . GLY A 1 266 ? 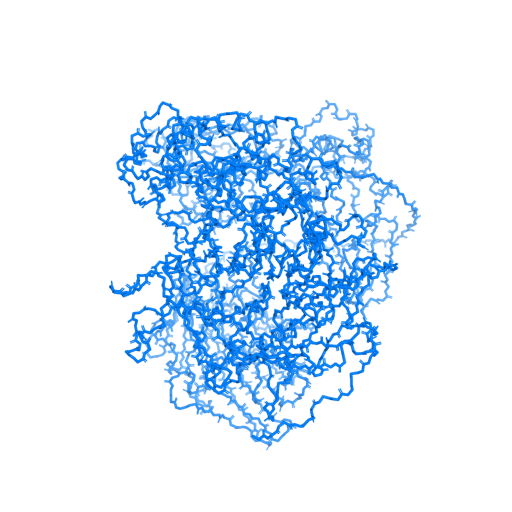1.666 1.710 -0.217 1.00 80.94 266 GLY A C 1
ATOM 2068 O O . GLY A 1 266 ? 2.145 0.901 -1.010 1.00 80.94 266 GLY A O 1
ATOM 2069 N N . ASP A 1 267 ? 0.482 1.528 0.349 1.00 90.12 267 ASP A N 1
ATOM 2070 C CA . ASP A 1 267 ? -0.391 0.389 0.115 1.00 90.12 267 ASP A CA 1
ATOM 2071 C C . ASP A 1 267 ? -0.933 0.388 -1.308 1.00 90.12 267 ASP A C 1
ATOM 2073 O O . ASP A 1 267 ? -1.148 1.438 -1.923 1.00 90.12 267 ASP A O 1
ATOM 2077 N N . ARG A 1 268 ? -1.204 -0.811 -1.821 1.00 91.00 268 ARG A N 1
ATOM 2078 C CA . ARG A 1 268 ? -1.668 -1.003 -3.193 1.00 91.00 268 ARG A CA 1
ATOM 2079 C C . ARG A 1 268 ? -2.971 -1.778 -3.263 1.00 91.00 268 ARG A C 1
ATOM 2081 O O . ARG A 1 268 ? -3.170 -2.761 -2.552 1.00 91.00 268 ARG A O 1
ATOM 2088 N N . LEU A 1 269 ? -3.802 -1.372 -4.215 1.00 95.19 269 LEU A N 1
ATOM 2089 C CA . LEU A 1 269 ? -4.912 -2.163 -4.728 1.00 95.19 269 LEU A CA 1
ATOM 2090 C C . LEU A 1 269 ? -4.410 -2.999 -5.910 1.00 95.19 269 LEU A C 1
ATOM 2092 O O . LEU A 1 269 ? -3.712 -2.477 -6.782 1.00 95.19 269 LEU A O 1
ATOM 2096 N N . PHE A 1 270 ? -4.761 -4.277 -5.967 1.00 95.56 270 PHE A N 1
ATOM 2097 C CA . PHE A 1 270 ? -4.329 -5.184 -7.027 1.00 95.56 270 PHE A CA 1
ATOM 2098 C C . PHE A 1 270 ? -5.490 -6.024 -7.565 1.00 95.56 270 PHE A C 1
ATOM 2100 O O . PHE A 1 270 ? -6.390 -6.401 -6.819 1.00 95.56 270 PHE A O 1
ATOM 2107 N N . MET A 1 271 ? -5.424 -6.369 -8.852 1.00 96.94 271 MET A N 1
ATOM 2108 C CA . MET A 1 271 ? -6.349 -7.289 -9.519 1.00 96.94 271 MET A CA 1
ATOM 2109 C C . MET A 1 271 ? -5.627 -8.618 -9.798 1.00 96.94 271 MET A C 1
ATOM 2111 O O . MET A 1 271 ? -4.903 -8.718 -10.794 1.00 96.94 271 MET A O 1
ATOM 2115 N N . PRO A 1 272 ? -5.731 -9.632 -8.917 1.00 96.94 272 PRO A N 1
ATOM 2116 C CA . PRO A 1 272 ? -4.984 -10.873 -9.074 1.00 96.94 272 PRO A CA 1
ATOM 2117 C C . PRO A 1 272 ? -5.539 -11.723 -10.221 1.00 96.94 272 PRO A C 1
ATOM 2119 O O . PRO A 1 272 ? -6.744 -11.786 -10.454 1.00 96.94 272 PRO A O 1
ATOM 2122 N N . PHE A 1 273 ? -4.649 -12.435 -10.908 1.00 96.88 273 PHE A N 1
ATOM 2123 C CA . PHE A 1 273 ? -4.995 -13.420 -11.931 1.00 96.88 273 PHE A CA 1
ATOM 2124 C C . PHE A 1 273 ? -3.935 -14.519 -12.003 1.00 96.88 273 PHE A C 1
ATOM 2126 O O . PHE A 1 273 ? -2.854 -14.385 -11.425 1.00 96.88 273 PHE A O 1
ATOM 2133 N N . TYR A 1 274 ? -4.241 -15.611 -12.705 1.00 95.75 274 TYR A N 1
ATOM 2134 C CA . TYR A 1 274 ? -3.378 -16.786 -12.760 1.00 95.75 274 TYR A CA 1
ATOM 2135 C C . TYR A 1 274 ? -2.042 -16.462 -13.446 1.00 95.75 274 TYR A C 1
ATOM 2137 O O . TYR A 1 274 ? -1.995 -15.996 -14.587 1.00 95.75 274 TYR A O 1
ATOM 2145 N N . GLY A 1 275 ? -0.942 -16.676 -12.723 1.00 95.00 275 GLY A N 1
ATOM 2146 C CA . GLY A 1 275 ? 0.416 -16.369 -13.172 1.00 95.00 275 GLY A CA 1
ATOM 2147 C C . GLY A 1 275 ? 0.874 -14.927 -12.926 1.00 95.00 275 GLY A C 1
ATOM 2148 O O . GLY A 1 275 ? 2.004 -14.596 -13.298 1.00 95.00 275 GLY A O 1
ATOM 2149 N N . ALA A 1 276 ? 0.052 -14.077 -12.299 1.00 97.19 276 ALA A N 1
ATOM 2150 C CA . ALA A 1 276 ? 0.421 -12.705 -11.949 1.00 97.19 276 ALA A CA 1
ATOM 2151 C C . ALA A 1 276 ? 1.600 -12.647 -10.962 1.00 97.19 276 ALA A C 1
ATOM 2153 O O . ALA A 1 276 ? 1.724 -13.480 -10.060 1.00 97.19 276 ALA A O 1
ATOM 2154 N N . ASN A 1 277 ? 2.446 -11.623 -11.099 1.00 95.81 277 ASN A N 1
ATOM 2155 C CA . ASN A 1 277 ? 3.490 -11.308 -10.128 1.00 95.81 277 ASN A CA 1
ATOM 2156 C C . ASN A 1 277 ? 3.536 -9.799 -9.865 1.00 95.81 277 ASN A C 1
ATOM 2158 O O . ASN A 1 277 ? 3.864 -9.024 -10.761 1.00 95.81 277 ASN A O 1
ATOM 2162 N N . PHE A 1 278 ? 3.231 -9.385 -8.638 1.00 94.62 278 PHE A N 1
ATOM 2163 C CA . PHE A 1 278 ? 3.153 -7.976 -8.250 1.00 94.62 278 PHE A CA 1
ATOM 2164 C C . PHE A 1 278 ? 4.479 -7.413 -7.717 1.00 94.62 278 PHE A C 1
ATOM 2166 O O . PHE A 1 278 ? 4.540 -6.286 -7.249 1.00 94.62 278 PHE A O 1
ATOM 2173 N N . GLY A 1 279 ? 5.584 -8.149 -7.813 1.00 90.31 279 GLY A N 1
ATOM 2174 C CA . GLY A 1 279 ? 6.914 -7.547 -7.727 1.00 90.31 279 GLY A CA 1
ATOM 2175 C C . GLY A 1 279 ? 7.580 -7.510 -6.353 1.00 90.31 279 GLY A C 1
ATOM 2176 O O . GLY A 1 279 ? 8.793 -7.288 -6.318 1.00 90.31 279 GLY A O 1
ATOM 2177 N N . TRP A 1 280 ? 6.885 -7.798 -5.244 1.00 88.94 280 TRP A N 1
ATOM 2178 C CA . TRP A 1 280 ? 7.557 -7.948 -3.946 1.00 88.94 280 TRP A CA 1
ATOM 2179 C C . TRP A 1 280 ? 8.543 -9.120 -3.991 1.00 88.94 280 TRP A C 1
ATOM 2181 O O . TRP A 1 280 ? 8.172 -10.250 -4.314 1.00 88.94 280 TRP A O 1
ATOM 2191 N N . ALA A 1 281 ? 9.814 -8.836 -3.698 1.00 85.06 281 ALA A N 1
ATOM 2192 C CA . ALA A 1 281 ? 10.919 -9.797 -3.751 1.00 85.06 281 ALA A CA 1
ATOM 2193 C C . ALA A 1 281 ? 10.997 -10.608 -5.068 1.00 85.06 281 ALA A C 1
ATOM 2195 O O . ALA A 1 281 ? 11.379 -11.793 -5.079 1.00 85.06 281 ALA A O 1
ATOM 2196 N N . HIS A 1 282 ? 10.647 -9.967 -6.194 1.00 88.38 282 HIS A N 1
ATOM 2197 C CA . HIS A 1 282 ? 10.795 -10.542 -7.532 1.00 88.38 282 HIS A CA 1
ATOM 2198 C C . HIS A 1 282 ? 12.227 -11.050 -7.753 1.00 88.38 282 HIS A C 1
ATOM 2200 O O . HIS A 1 282 ? 13.187 -10.420 -7.317 1.00 88.38 282 HIS A O 1
ATOM 2206 N N . ALA A 1 283 ? 12.389 -12.189 -8.435 1.00 81.81 283 ALA A N 1
ATOM 2207 C CA . ALA A 1 283 ? 13.668 -12.919 -8.477 1.00 81.81 283 ALA A CA 1
ATOM 2208 C C . ALA A 1 283 ? 14.840 -12.118 -9.038 1.00 81.81 283 ALA A C 1
ATOM 2210 O O . ALA A 1 283 ? 15.982 -12.313 -8.630 1.00 81.81 283 ALA A O 1
ATOM 2211 N N . TRP A 1 284 ? 14.541 -11.253 -9.998 1.00 84.25 284 TRP A N 1
ATOM 2212 C CA . TRP A 1 284 ? 15.554 -10.555 -10.773 1.00 84.25 284 TRP A CA 1
ATOM 2213 C C . TRP A 1 284 ? 15.225 -9.079 -11.007 1.00 84.25 284 TRP A C 1
ATOM 2215 O O . TRP A 1 284 ? 16.101 -8.337 -11.436 1.00 84.25 284 TRP A O 1
ATOM 2225 N N . SER A 1 285 ? 13.994 -8.636 -10.724 1.00 85.94 285 SER A N 1
ATOM 2226 C CA . SER A 1 285 ? 13.568 -7.262 -11.012 1.00 85.94 285 SER A CA 1
ATOM 2227 C C . SER A 1 285 ? 12.297 -6.868 -10.254 1.00 85.94 285 SER A C 1
ATOM 2229 O O . SER A 1 285 ? 11.185 -6.987 -10.768 1.00 85.94 285 SER A O 1
ATOM 2231 N N . ALA A 1 286 ? 12.466 -6.483 -8.988 1.00 85.94 286 ALA A N 1
ATOM 2232 C CA . ALA A 1 286 ? 11.370 -6.053 -8.122 1.00 85.94 286 ALA A CA 1
ATOM 2233 C C . ALA A 1 286 ? 10.903 -4.640 -8.497 1.00 85.94 286 ALA A C 1
ATOM 2235 O O . ALA A 1 286 ? 11.734 -3.761 -8.715 1.00 85.94 286 ALA A O 1
ATOM 2236 N N . HIS A 1 287 ? 9.586 -4.432 -8.555 1.00 86.88 287 HIS A N 1
ATOM 2237 C CA . HIS A 1 287 ? 8.971 -3.127 -8.805 1.00 86.88 287 HIS A CA 1
ATOM 2238 C C . HIS A 1 287 ? 7.577 -3.083 -8.180 1.00 86.88 287 HIS A C 1
ATOM 2240 O O . HIS A 1 287 ? 6.707 -3.867 -8.565 1.00 86.88 287 HIS A O 1
ATOM 2246 N N . TRP A 1 288 ? 7.377 -2.185 -7.215 1.00 85.31 288 TRP A N 1
ATOM 2247 C CA . TRP A 1 288 ? 6.220 -2.202 -6.316 1.00 85.31 288 TRP A CA 1
ATOM 2248 C C . TRP A 1 288 ? 4.884 -1.888 -7.007 1.00 85.31 288 TRP A C 1
ATOM 2250 O O . TRP A 1 288 ? 3.886 -2.567 -6.760 1.00 85.31 288 TRP A O 1
ATOM 2260 N N . THR A 1 289 ? 4.876 -0.913 -7.923 1.00 86.06 289 THR A N 1
ATOM 2261 C CA . THR A 1 289 ? 3.662 -0.470 -8.636 1.00 86.06 289 THR A CA 1
ATOM 2262 C C . THR A 1 289 ? 3.431 -1.181 -9.969 1.00 86.06 289 THR A C 1
ATOM 2264 O O . THR A 1 289 ? 2.361 -1.051 -10.552 1.00 86.06 289 THR A O 1
ATOM 2267 N N . GLY A 1 290 ? 4.448 -1.875 -10.494 1.00 85.62 290 GLY A N 1
ATOM 2268 C CA . GLY A 1 290 ? 4.489 -2.408 -11.866 1.00 85.62 290 GLY A CA 1
ATOM 2269 C C . GLY A 1 290 ? 4.318 -1.401 -13.020 1.00 85.62 290 GLY A C 1
ATOM 2270 O O . GLY A 1 290 ? 4.229 -1.818 -14.179 1.00 85.62 290 GLY A O 1
ATOM 2271 N N . GLU A 1 291 ? 4.281 -0.095 -12.741 1.00 83.38 291 GLU A N 1
ATOM 2272 C CA . GLU A 1 291 ? 4.131 0.944 -13.764 1.00 83.38 291 GLU A CA 1
ATOM 2273 C C . GLU A 1 291 ? 5.350 0.981 -14.691 1.00 83.38 291 GLU A C 1
ATOM 2275 O O . GLU A 1 291 ? 6.487 1.003 -14.231 1.00 83.38 291 GLU A O 1
ATOM 2280 N N . ASN A 1 292 ? 5.111 0.933 -16.007 1.00 84.12 292 ASN A N 1
ATOM 2281 C CA . ASN A 1 292 ? 6.151 0.874 -17.044 1.00 84.12 292 ASN A CA 1
ATOM 2282 C C . ASN A 1 292 ? 7.197 -0.244 -16.847 1.00 84.12 292 ASN A C 1
ATOM 2284 O O . ASN A 1 292 ? 8.295 -0.178 -17.394 1.00 84.12 292 ASN A O 1
ATOM 2288 N N . HIS A 1 293 ? 6.843 -1.309 -16.115 1.00 91.50 293 HIS A N 1
ATOM 2289 C CA . HIS A 1 293 ? 7.777 -2.369 -15.736 1.00 91.50 293 HIS A CA 1
ATOM 2290 C C . HIS A 1 293 ? 7.316 -3.747 -16.200 1.00 91.50 293 HIS A C 1
ATOM 2292 O O . HIS A 1 293 ? 6.577 -4.427 -15.494 1.00 91.50 293 HIS A O 1
ATOM 2298 N N . LEU A 1 294 ? 7.729 -4.175 -17.397 1.00 94.06 294 LEU A N 1
ATOM 2299 C CA . LEU A 1 294 ? 7.280 -5.430 -18.032 1.00 94.06 294 LEU A CA 1
ATOM 2300 C C . LEU A 1 294 ? 7.357 -6.707 -17.158 1.00 94.06 294 LEU A C 1
ATOM 2302 O O . LEU A 1 294 ? 6.474 -7.556 -17.313 1.00 94.06 294 LEU A O 1
ATOM 2306 N N . PRO A 1 295 ? 8.342 -6.880 -16.247 1.00 94.75 295 PRO A N 1
ATOM 2307 C CA . PRO A 1 295 ? 8.448 -8.081 -15.413 1.00 94.75 295 PRO A CA 1
ATOM 2308 C C . PRO A 1 295 ? 7.358 -8.272 -14.355 1.00 94.75 295 PRO A C 1
ATOM 2310 O O . PRO A 1 295 ? 7.180 -9.400 -13.899 1.00 94.75 295 PRO A O 1
ATOM 2313 N N . THR A 1 296 ? 6.641 -7.220 -13.943 1.00 94.56 296 THR A N 1
ATOM 2314 C CA . THR A 1 296 ? 5.605 -7.303 -12.891 1.00 94.56 296 THR A CA 1
ATOM 2315 C C . THR A 1 296 ? 4.254 -6.792 -13.390 1.00 94.56 296 THR A C 1
ATOM 2317 O O . THR A 1 296 ? 4.153 -6.271 -14.493 1.00 94.56 296 THR A O 1
ATOM 2320 N N . VAL A 1 297 ? 3.174 -6.992 -12.640 1.00 95.94 297 VAL A N 1
ATOM 2321 C CA . VAL A 1 297 ? 1.826 -6.521 -13.008 1.00 95.94 297 VAL A CA 1
ATOM 2322 C C . VAL A 1 297 ? 1.601 -5.106 -12.458 1.00 95.94 297 VAL A C 1
ATOM 2324 O O . VAL A 1 297 ? 1.946 -4.871 -11.298 1.00 95.94 297 VAL A O 1
ATOM 2327 N N . PRO A 1 298 ? 1.039 -4.163 -13.243 1.00 94.94 298 PRO A N 1
ATOM 2328 C CA . PRO A 1 298 ? 0.674 -2.846 -12.733 1.00 94.94 298 PRO A CA 1
ATOM 2329 C C . PRO A 1 298 ? -0.468 -2.923 -11.709 1.00 94.94 298 PRO A C 1
ATOM 2331 O O . PRO A 1 298 ? -1.370 -3.754 -11.821 1.00 94.94 298 PRO A O 1
ATOM 2334 N N . ILE A 1 299 ? -0.432 -2.040 -10.714 1.00 94.50 299 ILE A N 1
ATOM 2335 C CA . ILE A 1 299 ? -1.452 -1.943 -9.661 1.00 94.50 299 ILE A CA 1
ATOM 2336 C C . ILE A 1 299 ? -2.765 -1.318 -10.165 1.00 94.50 299 ILE A C 1
ATOM 2338 O O . ILE A 1 299 ? -2.797 -0.583 -11.152 1.00 94.50 299 ILE A O 1
ATOM 2342 N N . SER A 1 300 ? -3.856 -1.600 -9.454 1.00 95.38 300 SER A N 1
ATOM 2343 C CA . SER A 1 300 ? -5.232 -1.229 -9.816 1.00 95.38 300 SER A CA 1
ATOM 2344 C C . SER A 1 300 ? -5.693 0.118 -9.255 1.00 95.38 300 SER A C 1
ATOM 2346 O O . SER A 1 300 ? -6.820 0.520 -9.504 1.00 95.38 300 SER A O 1
ATOM 2348 N N . ALA A 1 301 ? -4.864 0.836 -8.502 1.00 91.94 301 ALA A N 1
ATOM 2349 C CA . ALA A 1 301 ? -5.124 2.209 -8.063 1.00 91.94 301 ALA A CA 1
ATOM 2350 C C . ALA A 1 301 ? -3.800 2.904 -7.711 1.00 91.94 301 ALA A C 1
ATOM 2352 O O . ALA A 1 301 ? -2.819 2.203 -7.449 1.00 91.94 301 ALA A O 1
ATOM 2353 N N . PRO A 1 302 ? -3.747 4.249 -7.662 1.00 88.88 302 PRO A N 1
ATOM 2354 C CA . PRO A 1 302 ? -2.609 4.952 -7.077 1.00 88.88 302 PRO A CA 1
ATOM 2355 C C . PRO A 1 302 ? -2.335 4.467 -5.652 1.00 88.88 302 PRO A C 1
ATOM 2357 O O . PRO A 1 302 ? -3.277 4.229 -4.890 1.00 88.88 302 PRO A O 1
ATOM 2360 N N . VAL A 1 303 ? -1.056 4.353 -5.295 1.00 88.19 303 VAL A N 1
ATOM 2361 C CA . VAL A 1 303 ? -0.650 3.981 -3.934 1.00 88.19 303 VAL A CA 1
ATOM 2362 C C . VAL A 1 303 ? -1.188 4.973 -2.903 1.00 88.19 303 VAL A C 1
ATOM 2364 O O . VAL A 1 303 ? -1.359 6.161 -3.194 1.00 88.19 303 VAL A O 1
ATOM 2367 N N . ILE A 1 304 ? -1.443 4.488 -1.689 1.00 83.94 304 ILE A N 1
ATOM 2368 C CA . ILE A 1 304 ? -1.895 5.313 -0.566 1.00 83.94 304 ILE A CA 1
ATOM 2369 C C . ILE A 1 304 ? -1.053 5.040 0.679 1.00 83.94 304 ILE A C 1
ATOM 2371 O O . ILE A 1 304 ? -0.738 3.900 0.994 1.00 83.94 304 ILE A O 1
ATOM 2375 N N . HIS A 1 305 ? -0.681 6.083 1.421 1.00 83.69 305 HIS A N 1
ATOM 2376 C CA . HIS A 1 305 ? 0.033 5.929 2.693 1.00 83.69 305 HIS A CA 1
ATOM 2377 C C . HIS A 1 305 ? -0.961 5.648 3.832 1.00 83.69 305 HIS A C 1
ATOM 2379 O O . HIS A 1 305 ? -1.242 6.520 4.656 1.00 83.69 305 HIS A O 1
ATOM 2385 N N . GLY A 1 306 ? -1.524 4.439 3.815 1.00 86.31 306 GLY A N 1
ATOM 2386 C CA . GLY A 1 306 ? -2.567 3.956 4.718 1.00 86.31 306 GLY A CA 1
ATOM 2387 C C . GLY A 1 306 ? -2.239 2.599 5.345 1.00 86.31 306 GLY A C 1
ATOM 2388 O O . GLY A 1 306 ? -1.075 2.236 5.493 1.00 86.31 306 GLY A O 1
ATOM 2389 N N . SER A 1 307 ? -3.278 1.881 5.772 1.00 91.19 307 SER A N 1
ATOM 2390 C CA . SER A 1 307 ? -3.215 0.458 6.133 1.00 91.19 307 SER A CA 1
ATOM 2391 C C . SER A 1 307 ? -4.501 -0.216 5.656 1.00 91.19 307 SER A C 1
ATOM 2393 O O . SER A 1 307 ? -5.452 -0.388 6.419 1.00 91.19 307 SER A O 1
ATOM 2395 N N . LEU A 1 308 ? -4.558 -0.523 4.362 1.00 94.31 308 LEU A N 1
ATOM 2396 C CA . LEU A 1 308 ? -5.710 -1.086 3.674 1.00 94.31 308 LEU A CA 1
ATOM 2397 C C . LEU A 1 308 ? -6.008 -2.501 4.180 1.00 94.31 308 LEU A C 1
ATOM 2399 O O . LEU A 1 308 ? -5.118 -3.351 4.222 1.00 94.31 308 LEU A O 1
ATOM 2403 N N . THR A 1 309 ? -7.254 -2.764 4.561 1.00 94.50 309 THR A N 1
ATOM 2404 C CA . THR A 1 309 ? -7.682 -4.033 5.173 1.00 94.50 309 THR A CA 1
ATOM 2405 C C . THR A 1 309 ? -8.781 -4.710 4.350 1.00 94.50 309 THR A C 1
ATOM 2407 O O . THR A 1 309 ? -8.507 -5.178 3.251 1.00 94.50 309 THR A O 1
ATOM 2410 N N . GLY A 1 310 ? -10.007 -4.835 4.855 1.00 93.12 310 GLY A N 1
ATOM 2411 C CA . GLY A 1 310 ? -11.094 -5.539 4.177 1.00 93.12 310 GLY A CA 1
ATOM 2412 C C . GLY A 1 310 ? -11.476 -4.944 2.812 1.00 93.12 310 GLY A C 1
ATOM 2413 O O . GLY A 1 310 ? -11.404 -3.731 2.601 1.00 93.12 310 GLY A O 1
ATOM 2414 N N . VAL A 1 311 ? -11.915 -5.820 1.899 1.00 96.81 311 VAL A N 1
ATOM 2415 C CA . VAL A 1 311 ? -12.370 -5.498 0.535 1.00 96.81 311 VAL A CA 1
ATOM 2416 C C . VAL A 1 311 ? -13.678 -6.238 0.262 1.00 96.81 311 VAL A C 1
ATOM 2418 O O . VAL A 1 311 ? -13.730 -7.456 0.405 1.00 96.81 311 VAL A O 1
ATOM 2421 N N . LEU A 1 312 ? -14.722 -5.526 -0.163 1.00 97.25 312 LEU A N 1
ATOM 2422 C CA . LEU A 1 312 ? -16.043 -6.104 -0.436 1.00 97.25 312 LEU A CA 1
ATOM 2423 C C . LEU A 1 312 ? -16.674 -5.477 -1.679 1.00 97.25 312 LEU A C 1
ATOM 2425 O O . LEU A 1 312 ? -16.615 -4.264 -1.857 1.00 97.25 312 LEU A O 1
ATOM 2429 N N . TYR A 1 313 ? -17.323 -6.285 -2.514 1.00 97.44 313 TYR A N 1
ATOM 2430 C CA . TYR A 1 313 ? -18.140 -5.783 -3.618 1.00 97.44 313 TYR A CA 1
ATOM 2431 C C . TYR A 1 313 ? -19.568 -5.482 -3.146 1.00 97.44 313 TYR A C 1
ATOM 2433 O O . TYR A 1 313 ? -20.234 -6.337 -2.561 1.00 97.44 313 TYR A O 1
ATOM 2441 N N . ALA A 1 314 ? -20.037 -4.264 -3.401 1.00 96.19 314 ALA A N 1
ATOM 2442 C CA . ALA A 1 314 ? -21.337 -3.748 -3.006 1.00 96.19 314 ALA A CA 1
ATOM 2443 C C . ALA A 1 314 ? -22.300 -3.688 -4.190 1.00 96.19 314 ALA A C 1
ATOM 2445 O O . ALA A 1 314 ? -22.169 -2.856 -5.086 1.00 96.19 314 ALA A O 1
ATOM 2446 N N . ASP A 1 315 ? -23.301 -4.567 -4.154 1.00 94.44 315 ASP A N 1
ATOM 2447 C CA . ASP A 1 315 ? -24.379 -4.651 -5.147 1.00 94.44 315 ASP A CA 1
ATOM 2448 C C . ASP A 1 315 ? -25.718 -5.049 -4.496 1.00 94.44 315 ASP A C 1
ATOM 2450 O O . ASP A 1 315 ? -26.547 -5.748 -5.075 1.00 94.44 315 ASP A O 1
ATOM 2454 N N . ALA A 1 316 ? -25.925 -4.646 -3.238 1.00 94.50 316 ALA A N 1
ATOM 2455 C CA . ALA A 1 316 ? -27.150 -4.960 -2.513 1.00 94.50 316 ALA A CA 1
ATOM 2456 C C . ALA A 1 316 ? -28.368 -4.298 -3.198 1.00 94.50 316 ALA A C 1
ATOM 2458 O O . ALA A 1 316 ? -28.347 -3.095 -3.471 1.00 94.50 316 ALA A O 1
ATOM 2459 N N . PRO A 1 317 ? -29.456 -5.040 -3.477 1.00 92.62 317 PRO A N 1
ATOM 2460 C CA . PRO A 1 317 ? -30.554 -4.530 -4.299 1.00 92.62 317 PRO A CA 1
ATOM 2461 C C . PRO A 1 317 ? -31.370 -3.422 -3.621 1.00 92.62 317 PRO A C 1
ATOM 2463 O O . PRO A 1 317 ? -31.997 -2.626 -4.315 1.00 92.62 317 PRO A O 1
ATOM 2466 N N . ASN A 1 318 ? -31.347 -3.342 -2.287 1.00 94.31 318 ASN A N 1
ATOM 2467 C CA . ASN A 1 318 ? -31.979 -2.273 -1.511 1.00 94.31 318 ASN A CA 1
ATOM 2468 C C . ASN A 1 318 ? -31.090 -1.027 -1.333 1.00 94.31 318 ASN A C 1
ATOM 2470 O O . ASN A 1 318 ? -31.488 -0.094 -0.636 1.00 94.31 318 ASN A O 1
ATOM 2474 N N . TRP A 1 319 ? -29.903 -0.990 -1.948 1.00 96.19 319 TRP A N 1
ATOM 2475 C CA . TRP A 1 319 ? -29.060 0.205 -1.986 1.00 96.19 319 TRP A CA 1
ATOM 2476 C C . TRP A 1 319 ? -29.398 1.098 -3.187 1.00 96.19 319 TRP A C 1
ATOM 2478 O O . TRP A 1 319 ? -29.802 0.585 -4.234 1.00 96.19 319 TRP A O 1
ATOM 2488 N N . PRO A 1 320 ? -29.200 2.428 -3.080 1.00 94.31 320 PRO A N 1
ATOM 2489 C CA . PRO A 1 320 ? -29.363 3.331 -4.214 1.00 94.31 320 PRO A CA 1
ATOM 2490 C C . PRO A 1 320 ? -28.438 2.947 -5.372 1.00 94.31 320 PRO A C 1
ATOM 2492 O O . PRO A 1 320 ? -27.270 2.636 -5.144 1.00 94.31 320 PRO A O 1
ATOM 2495 N N . ASP A 1 321 ? -28.921 3.063 -6.612 1.00 93.75 321 ASP A N 1
ATOM 2496 C CA . ASP A 1 321 ? -28.195 2.660 -7.828 1.00 93.75 321 ASP A CA 1
ATOM 2497 C C . ASP A 1 321 ? -26.756 3.199 -7.893 1.00 93.75 321 ASP A C 1
ATOM 2499 O O . ASP A 1 321 ? -25.839 2.479 -8.276 1.00 93.75 321 ASP A O 1
ATOM 2503 N N . LYS A 1 322 ? -26.533 4.444 -7.448 1.00 92.50 322 LYS A N 1
ATOM 2504 C CA . LYS A 1 322 ? -25.207 5.087 -7.437 1.00 92.50 322 LYS A CA 1
ATOM 2505 C C . LYS A 1 322 ? -24.199 4.458 -6.460 1.00 92.50 322 LYS A C 1
ATOM 2507 O O . LYS A 1 322 ? -23.027 4.819 -6.500 1.00 92.50 322 LYS A O 1
ATOM 2512 N N . PHE A 1 323 ? -24.623 3.563 -5.571 1.00 94.75 323 PHE A N 1
ATOM 2513 C CA . PHE A 1 323 ? -23.767 2.818 -4.637 1.00 94.75 323 PHE A CA 1
ATOM 2514 C C . PHE A 1 323 ? -23.801 1.306 -4.882 1.00 94.75 323 PHE A C 1
ATOM 2516 O O . PHE A 1 323 ? -23.294 0.544 -4.062 1.00 94.75 323 PHE A O 1
ATOM 2523 N N . ARG A 1 324 ? -24.390 0.871 -5.999 1.00 95.25 324 ARG A N 1
ATOM 2524 C CA . ARG A 1 324 ? -24.321 -0.511 -6.467 1.00 95.25 324 ARG A CA 1
ATOM 2525 C C . ARG A 1 324 ? -23.229 -0.664 -7.519 1.00 95.25 324 ARG A C 1
ATOM 2527 O O . ARG A 1 324 ? -22.855 0.300 -8.185 1.00 95.25 324 ARG A O 1
ATOM 2534 N N . GLY A 1 325 ? -22.720 -1.879 -7.665 1.00 95.81 325 GLY A N 1
ATOM 2535 C CA . GLY A 1 325 ? -21.634 -2.196 -8.581 1.00 95.81 325 GLY A CA 1
ATOM 2536 C C . GLY A 1 325 ? -20.284 -1.571 -8.216 1.00 95.81 325 GLY A C 1
ATOM 2537 O O . GLY A 1 325 ? -19.468 -1.334 -9.105 1.00 95.81 325 GLY A O 1
ATOM 2538 N N . VAL A 1 326 ? -20.046 -1.276 -6.934 1.00 96.44 326 VAL A N 1
ATOM 2539 C CA . VAL A 1 326 ? -18.815 -0.626 -6.450 1.00 96.44 326 VAL A CA 1
ATOM 2540 C C . VAL A 1 326 ? -18.074 -1.505 -5.460 1.00 96.44 326 VAL A C 1
ATOM 2542 O O . VAL A 1 326 ? -18.648 -2.392 -4.845 1.00 96.44 326 VAL A O 1
ATOM 2545 N N . TRP A 1 327 ? -16.796 -1.232 -5.260 1.00 97.94 327 TRP A N 1
ATOM 2546 C CA . TRP A 1 327 ? -15.990 -1.864 -4.228 1.00 97.94 327 TRP A CA 1
ATOM 2547 C C . TRP A 1 327 ? -15.897 -0.967 -2.997 1.00 97.94 327 TRP A C 1
ATOM 2549 O O . TRP A 1 327 ? -15.788 0.252 -3.117 1.00 97.94 327 TRP A O 1
ATOM 2559 N N . ILE A 1 328 ? -15.921 -1.577 -1.818 1.00 97.88 328 ILE A N 1
ATOM 2560 C CA . ILE A 1 328 ? -15.759 -0.932 -0.518 1.00 97.88 328 ILE A CA 1
ATOM 2561 C C . ILE A 1 328 ? -14.450 -1.432 0.084 1.00 97.88 328 ILE A C 1
ATOM 2563 O O . ILE A 1 328 ? -14.244 -2.642 0.195 1.00 97.88 328 ILE A O 1
ATOM 2567 N N . ILE A 1 329 ? -13.557 -0.507 0.436 1.00 97.94 329 ILE A N 1
ATOM 2568 C CA . ILE A 1 329 ? -12.188 -0.820 0.864 1.00 97.94 329 ILE A CA 1
ATOM 2569 C C . ILE A 1 329 ? -11.890 -0.101 2.177 1.00 97.94 329 ILE A C 1
ATOM 2571 O O . ILE A 1 329 ? -11.971 1.123 2.243 1.00 97.94 329 ILE A O 1
ATOM 2575 N N . ASN A 1 330 ? -11.531 -0.845 3.217 1.00 97.38 330 ASN A N 1
ATOM 2576 C CA . ASN A 1 330 ? -11.194 -0.289 4.527 1.00 97.38 330 ASN A CA 1
ATOM 2577 C C . ASN A 1 330 ? -9.737 0.181 4.603 1.00 97.38 330 ASN A C 1
ATOM 2579 O O . ASN A 1 330 ? -8.859 -0.417 3.990 1.00 97.38 330 ASN A O 1
ATOM 2583 N N . ASP A 1 331 ? -9.485 1.203 5.420 1.00 95.12 331 ASP A N 1
ATOM 2584 C CA . ASP A 1 331 ? -8.165 1.687 5.820 1.00 95.12 331 ASP A CA 1
ATOM 2585 C C . ASP A 1 331 ? -8.112 1.880 7.337 1.00 95.12 331 ASP A C 1
ATOM 2587 O O . ASP A 1 331 ? -8.711 2.797 7.917 1.00 95.12 331 ASP A O 1
ATOM 2591 N N . TRP A 1 332 ? -7.359 0.997 7.984 1.00 93.06 332 TRP A N 1
ATOM 2592 C CA . TRP A 1 332 ? -7.191 0.971 9.426 1.00 93.06 332 TRP A CA 1
ATOM 2593 C C . TRP A 1 332 ? -6.397 2.176 9.953 1.00 93.06 332 TRP A C 1
ATOM 2595 O O . TRP A 1 332 ? -6.711 2.697 11.029 1.00 93.06 332 TRP A O 1
ATOM 2605 N N . LEU A 1 333 ? -5.374 2.631 9.218 1.00 90.19 333 LEU A N 1
ATOM 2606 C CA . LEU A 1 333 ? -4.457 3.681 9.670 1.00 90.19 333 LEU A CA 1
ATOM 2607 C C . LEU A 1 333 ? -5.104 5.057 9.554 1.00 90.19 333 LEU A C 1
ATOM 2609 O O . LEU A 1 333 ? -5.060 5.842 10.503 1.00 90.19 333 LEU A O 1
ATOM 2613 N N . LEU A 1 334 ? -5.731 5.328 8.410 1.00 90.88 334 LEU A N 1
ATOM 2614 C CA . LEU A 1 334 ? -6.414 6.593 8.147 1.00 90.88 334 LEU A CA 1
ATOM 2615 C C . LEU A 1 334 ? -7.821 6.642 8.746 1.00 90.88 334 LEU A C 1
ATOM 2617 O O . LEU A 1 334 ? -8.445 7.702 8.708 1.00 90.88 334 LEU A O 1
ATOM 2621 N N . LYS A 1 335 ? -8.299 5.537 9.343 1.00 93.56 335 LYS A N 1
ATOM 2622 C CA . LYS A 1 335 ? -9.649 5.408 9.912 1.00 93.56 335 LYS A CA 1
ATOM 2623 C C . LYS A 1 335 ? -10.727 5.693 8.870 1.00 93.56 335 LYS A C 1
ATOM 2625 O O . LYS A 1 335 ? -11.684 6.419 9.141 1.00 93.56 335 LYS A O 1
ATOM 2630 N N . LYS A 1 336 ? -10.545 5.179 7.659 1.00 95.69 336 LYS A N 1
ATOM 2631 C CA . LYS A 1 336 ? -11.401 5.482 6.513 1.00 95.69 336 LYS A CA 1
ATOM 2632 C C . LYS A 1 336 ? -11.924 4.217 5.865 1.00 95.69 336 LYS A C 1
ATOM 2634 O O . LYS A 1 336 ? -11.345 3.147 6.002 1.00 95.69 336 LYS A O 1
ATOM 2639 N N . THR A 1 337 ? -13.009 4.370 5.129 1.00 97.75 337 THR A N 1
ATOM 2640 C CA . THR A 1 337 ? -13.456 3.395 4.140 1.00 97.75 337 THR A CA 1
ATOM 2641 C C . THR A 1 337 ? -13.673 4.134 2.834 1.00 97.75 337 THR A C 1
ATOM 2643 O O . THR A 1 337 ? -14.250 5.222 2.837 1.00 97.75 337 THR A O 1
ATOM 2646 N N . TYR A 1 338 ? -13.210 3.555 1.734 1.00 97.06 338 TYR A N 1
ATOM 2647 C CA . TYR A 1 338 ? -13.262 4.127 0.397 1.00 97.06 338 TYR A CA 1
ATOM 2648 C C . TYR A 1 338 ? -14.299 3.425 -0.474 1.00 97.06 338 TYR A C 1
ATOM 2650 O O . TYR A 1 338 ? -14.505 2.217 -0.343 1.00 97.06 338 TYR A O 1
ATOM 2658 N N . LEU A 1 339 ? -14.888 4.172 -1.408 1.00 96.06 339 LEU A N 1
ATOM 2659 C CA . LEU A 1 339 ? -15.537 3.613 -2.587 1.00 96.06 339 LEU A CA 1
ATOM 2660 C C . LEU A 1 339 ? -14.525 3.523 -3.727 1.00 96.06 339 LEU A C 1
ATOM 2662 O O . LEU A 1 339 ? -13.797 4.470 -4.024 1.00 96.06 339 LEU A O 1
ATOM 2666 N N . HIS A 1 340 ? -14.516 2.386 -4.405 1.00 95.62 340 HIS A N 1
ATOM 2667 C CA . HIS A 1 340 ? -13.816 2.195 -5.661 1.00 95.62 340 HIS A CA 1
ATOM 2668 C C . HIS A 1 340 ? -14.842 1.830 -6.729 1.00 95.62 340 HIS A C 1
ATOM 2670 O O . HIS A 1 340 ? -15.442 0.754 -6.724 1.00 95.62 340 HIS A O 1
ATOM 2676 N N . ARG A 1 341 ? -15.067 2.764 -7.650 1.00 95.38 341 ARG A N 1
ATOM 2677 C CA . ARG A 1 341 ? -15.957 2.574 -8.795 1.00 95.38 341 ARG A CA 1
ATOM 2678 C C . ARG A 1 341 ? -15.141 1.937 -9.912 1.00 95.38 341 ARG A C 1
ATOM 2680 O O . ARG A 1 341 ? -14.204 2.592 -10.366 1.00 95.38 341 ARG A O 1
ATOM 2687 N N . PRO A 1 342 ? -15.433 0.692 -10.315 1.00 94.75 342 PRO A N 1
ATOM 2688 C CA . PRO A 1 342 ? -14.603 -0.002 -11.283 1.00 94.75 342 PRO A CA 1
ATOM 2689 C C . PRO A 1 342 ? -14.727 0.656 -12.660 1.00 94.75 342 PRO A C 1
ATOM 2691 O O . PRO A 1 342 ? -15.824 0.832 -13.185 1.00 94.75 342 PRO A O 1
ATOM 2694 N N . ASP A 1 343 ? -13.585 0.978 -13.247 1.00 94.56 343 ASP A N 1
ATOM 2695 C CA . ASP A 1 343 ? -13.409 1.374 -14.638 1.00 94.56 343 ASP A CA 1
ATOM 2696 C C . ASP A 1 343 ? -12.313 0.495 -15.259 1.00 94.56 343 ASP A C 1
ATOM 2698 O O . ASP A 1 343 ? -11.410 0.026 -14.565 1.00 94.56 343 ASP A O 1
ATOM 2702 N N . TRP A 1 344 ? -12.393 0.219 -16.558 1.00 94.75 344 TRP A N 1
ATOM 2703 C CA . TRP A 1 344 ? -11.477 -0.710 -17.224 1.00 94.75 344 TRP A CA 1
ATOM 2704 C C . TRP A 1 344 ? -10.539 0.037 -18.166 1.00 94.75 344 TRP A C 1
ATOM 2706 O O . TRP A 1 344 ? -10.933 0.500 -19.234 1.00 94.75 344 TRP A O 1
ATOM 2716 N N . LYS A 1 345 ? -9.254 0.093 -17.802 1.00 93.12 345 LYS A N 1
ATOM 2717 C CA . LYS A 1 345 ? -8.183 0.555 -18.689 1.00 93.12 345 LYS A CA 1
ATOM 2718 C C . LYS A 1 345 ? -7.560 -0.656 -19.372 1.00 93.12 345 LYS A C 1
ATOM 2720 O O . LYS A 1 345 ? -6.661 -1.302 -18.834 1.00 93.12 345 LYS A O 1
ATOM 2725 N N . GLY A 1 346 ? -8.066 -0.984 -20.557 1.00 95.62 346 GLY A N 1
ATOM 2726 C CA . GLY A 1 346 ? -7.732 -2.249 -21.206 1.00 95.62 346 GLY A CA 1
ATOM 2727 C C . GLY A 1 346 ? -8.256 -3.423 -20.377 1.00 95.62 346 GLY A C 1
ATOM 2728 O O . GLY A 1 346 ? -9.437 -3.459 -20.044 1.00 95.62 346 GLY A O 1
ATOM 2729 N N . ALA A 1 347 ? -7.385 -4.369 -20.023 1.00 96.81 347 ALA A N 1
ATOM 2730 C CA . ALA A 1 347 ? -7.750 -5.488 -19.153 1.00 96.81 347 ALA A CA 1
ATOM 2731 C C . ALA A 1 347 ? -7.424 -5.243 -17.666 1.00 96.81 347 ALA A C 1
ATOM 2733 O O . ALA A 1 347 ? -7.534 -6.171 -16.873 1.00 96.81 347 ALA A O 1
ATOM 2734 N N . LEU A 1 348 ? -7.031 -4.024 -17.271 1.00 96.50 348 LEU A N 1
ATOM 2735 C CA . LEU A 1 348 ? -6.783 -3.653 -15.874 1.00 96.50 348 LEU A CA 1
ATOM 2736 C C . LEU A 1 348 ? -7.974 -2.889 -15.289 1.00 96.50 348 LEU A C 1
ATOM 2738 O O . LEU A 1 348 ? -8.360 -1.846 -15.820 1.00 96.50 348 LEU A O 1
ATOM 2742 N N . MET A 1 349 ? -8.502 -3.363 -14.161 1.00 96.94 349 MET A N 1
ATOM 2743 C CA . MET A 1 349 ? -9.474 -2.605 -13.372 1.00 96.94 349 MET A CA 1
ATOM 2744 C C . MET A 1 349 ? -8.778 -1.452 -12.633 1.00 96.94 349 MET A C 1
ATOM 2746 O O . MET A 1 349 ? -7.737 -1.659 -12.001 1.00 96.94 349 MET A O 1
ATOM 2750 N N . GLN A 1 350 ? -9.353 -0.253 -12.721 1.00 93.94 350 GLN A N 1
ATOM 2751 C CA . GLN A 1 350 ? -8.899 0.992 -12.099 1.00 93.94 350 GLN A CA 1
ATOM 2752 C C . GLN A 1 350 ? -10.076 1.766 -11.485 1.00 93.94 350 GLN A C 1
ATOM 2754 O O . GLN A 1 350 ? -11.214 1.555 -11.898 1.00 93.94 350 GLN A O 1
ATOM 2759 N N . PRO A 1 351 ? -9.852 2.678 -10.516 1.00 93.06 351 PRO A N 1
ATOM 2760 C CA . PRO A 1 351 ? -10.928 3.528 -10.029 1.00 93.06 351 PRO A CA 1
ATOM 2761 C C . PRO A 1 351 ? -11.329 4.538 -11.105 1.00 93.06 351 PRO A C 1
ATOM 2763 O O . PRO A 1 351 ? -10.469 5.184 -11.714 1.00 93.06 351 PRO A O 1
ATOM 2766 N N . GLN A 1 352 ? -12.630 4.747 -11.277 1.00 90.75 352 GLN A N 1
ATOM 2767 C CA . GLN A 1 352 ? -13.164 5.803 -12.128 1.00 90.75 352 GLN A CA 1
ATOM 2768 C C . GLN A 1 352 ? -12.545 7.162 -11.755 1.00 90.75 352 GLN A C 1
ATOM 2770 O O . GLN A 1 352 ? -12.558 7.586 -10.598 1.00 90.75 352 GLN A O 1
ATOM 2775 N N . GLY A 1 353 ? -11.980 7.859 -12.743 1.00 83.56 353 GLY A N 1
ATOM 2776 C CA . GLY A 1 353 ? -11.305 9.143 -12.522 1.00 83.56 353 GLY A CA 1
ATOM 2777 C C . GLY A 1 353 ? -9.950 9.053 -11.804 1.00 83.56 353 GLY A C 1
ATOM 2778 O O . GLY A 1 353 ? -9.408 10.089 -11.426 1.00 83.56 353 GLY A O 1
ATOM 2779 N N . GLY A 1 354 ? -9.395 7.851 -11.610 1.00 83.19 354 GLY A N 1
ATOM 2780 C CA . GLY A 1 354 ? -8.012 7.645 -11.169 1.00 83.19 354 GLY A CA 1
ATOM 2781 C C . GLY A 1 354 ? -7.706 8.074 -9.731 1.00 83.19 354 GLY A C 1
ATOM 2782 O O . GLY A 1 354 ? -6.554 8.373 -9.429 1.00 83.19 354 GLY A O 1
ATOM 2783 N N . ARG A 1 355 ? -8.708 8.143 -8.843 1.00 82.50 355 ARG A N 1
ATOM 2784 C CA . ARG A 1 355 ? -8.555 8.638 -7.463 1.00 82.50 355 ARG A CA 1
ATOM 2785 C C . ARG A 1 355 ? -9.353 7.822 -6.449 1.00 82.50 355 ARG A C 1
ATOM 2787 O O . ARG A 1 355 ? -10.323 7.162 -6.805 1.00 82.50 355 ARG A O 1
ATOM 2794 N N . TRP A 1 356 ? -8.957 7.921 -5.184 1.00 87.69 356 TRP A N 1
ATOM 2795 C CA . TRP A 1 356 ? -9.697 7.373 -4.046 1.00 87.69 356 TRP A CA 1
ATOM 2796 C C . TRP A 1 356 ? -10.906 8.262 -3.702 1.00 87.69 356 TRP A C 1
ATOM 2798 O O . TRP A 1 356 ? -10.788 9.490 -3.699 1.00 87.69 356 TRP A O 1
ATOM 2808 N N . GLU A 1 357 ? -12.059 7.652 -3.421 1.00 93.56 357 GLU A N 1
ATOM 2809 C CA . GLU A 1 357 ? -13.300 8.327 -3.012 1.00 93.56 357 GLU A CA 1
ATOM 2810 C C . GLU A 1 357 ? -13.628 7.944 -1.563 1.00 93.56 357 GLU A C 1
ATOM 2812 O O . GLU A 1 357 ? -13.804 6.766 -1.265 1.00 93.56 357 GLU A O 1
ATOM 2817 N N . ASP A 1 358 ? -13.695 8.916 -0.650 1.00 94.25 358 ASP A N 1
ATOM 2818 C CA . ASP A 1 358 ? -14.056 8.666 0.753 1.00 94.25 358 ASP A CA 1
ATOM 2819 C C . ASP A 1 358 ? -15.539 8.240 0.863 1.00 94.25 358 ASP A C 1
ATOM 2821 O O . ASP A 1 358 ? -16.422 8.908 0.325 1.00 94.25 358 ASP A O 1
ATOM 2825 N N . PHE A 1 359 ? -15.818 7.157 1.598 1.00 96.25 359 PHE A N 1
ATOM 2826 C CA . PHE A 1 359 ? -17.174 6.699 1.942 1.00 96.25 359 PHE A CA 1
ATOM 2827 C C . PHE A 1 359 ? -17.529 6.982 3.404 1.00 96.25 359 PHE A C 1
ATOM 2829 O O . PHE A 1 359 ? -18.591 7.533 3.705 1.00 96.25 359 PHE A O 1
ATOM 2836 N N . ILE A 1 360 ? -16.631 6.571 4.304 1.00 96.69 360 ILE A N 1
ATOM 2837 C CA . ILE A 1 360 ? -16.771 6.672 5.758 1.00 96.69 360 ILE A CA 1
ATOM 2838 C C . ILE A 1 360 ? -15.472 7.244 6.321 1.00 96.69 360 ILE A C 1
ATOM 2840 O O . ILE A 1 360 ? -14.385 6.783 5.967 1.00 96.69 360 ILE A O 1
ATOM 2844 N N . ILE A 1 361 ? -15.581 8.228 7.211 1.00 94.75 361 ILE A N 1
ATOM 2845 C CA . ILE A 1 361 ? -14.461 8.879 7.890 1.00 94.75 361 ILE A CA 1
ATOM 2846 C C . ILE A 1 361 ? -14.664 8.733 9.398 1.00 94.75 361 ILE A C 1
ATOM 2848 O O . ILE A 1 361 ? -15.627 9.229 9.973 1.00 94.75 361 ILE A O 1
ATOM 2852 N N . GLY A 1 362 ? -13.739 8.045 10.063 1.00 88.25 362 GLY A N 1
ATOM 2853 C CA . GLY A 1 362 ? -13.856 7.718 11.480 1.00 88.25 362 GLY A CA 1
ATOM 2854 C C . GLY A 1 362 ? -13.817 8.927 12.415 1.00 88.25 362 GLY A C 1
ATOM 2855 O O . GLY A 1 362 ? -14.456 8.904 13.461 1.00 88.25 362 GLY A O 1
ATOM 2856 N N . SER A 1 363 ? -13.087 9.990 12.066 1.00 82.88 363 SER A N 1
ATOM 2857 C CA . SER A 1 363 ? -12.931 11.197 12.894 1.00 82.88 363 SER A CA 1
ATOM 2858 C C . SER A 1 363 ? -12.640 10.866 14.375 1.00 82.88 363 SER A C 1
ATOM 2860 O O . SER A 1 363 ? -11.574 10.325 14.691 1.00 82.88 363 SER A O 1
ATOM 2862 N N . LYS A 1 364 ? -13.561 11.185 15.298 1.00 81.25 364 LYS A N 1
ATOM 2863 C CA . LYS A 1 364 ? -13.429 10.907 16.743 1.00 81.25 364 LYS A CA 1
ATOM 2864 C C . LYS A 1 364 ? -13.982 9.539 17.165 1.00 81.25 364 LYS A C 1
ATOM 2866 O O . LYS A 1 364 ? -13.745 9.139 18.301 1.00 81.25 364 LYS A O 1
ATOM 2871 N N . ALA A 1 365 ? -14.687 8.834 16.283 1.00 81.88 365 ALA A N 1
ATOM 2872 C CA . ALA A 1 365 ? -15.246 7.521 16.567 1.00 81.88 365 ALA A CA 1
ATOM 2873 C C . ALA A 1 365 ? -14.150 6.465 16.775 1.00 81.88 365 ALA A C 1
ATOM 2875 O O . ALA A 1 365 ? -13.038 6.562 16.237 1.00 81.88 365 ALA A O 1
ATOM 2876 N N . LEU A 1 366 ? -14.493 5.398 17.503 1.00 84.94 366 LEU A N 1
ATOM 2877 C CA . LEU A 1 366 ? -13.691 4.172 17.610 1.00 84.94 366 LEU A CA 1
ATOM 2878 C C . LEU A 1 366 ? -13.818 3.342 16.325 1.00 84.94 366 LEU A C 1
ATOM 2880 O O . LEU A 1 366 ? -14.318 2.221 16.311 1.00 84.94 366 LEU A O 1
ATOM 2884 N N . TYR A 1 367 ? -13.381 3.944 15.223 1.00 90.44 367 TYR A N 1
ATOM 2885 C CA . TYR A 1 367 ? -13.513 3.429 13.871 1.00 90.44 367 TYR A CA 1
ATOM 2886 C C . TYR A 1 367 ? -12.124 3.205 13.272 1.00 90.44 367 TYR A C 1
ATOM 2888 O O . TYR A 1 367 ? -11.547 4.084 12.637 1.00 90.44 367 TYR A O 1
ATOM 2896 N N . ARG A 1 368 ? -11.554 2.025 13.521 1.00 92.31 368 ARG A N 1
ATOM 2897 C CA . ARG A 1 368 ? -10.368 1.524 12.815 1.00 92.31 368 ARG A CA 1
ATOM 2898 C C . ARG A 1 368 ? -10.774 0.271 12.047 1.00 92.31 368 ARG A C 1
ATOM 2900 O O . ARG A 1 368 ? -10.742 -0.812 12.636 1.00 92.31 368 ARG A O 1
ATOM 2907 N N . PRO A 1 369 ? -11.264 0.418 10.809 1.00 95.06 369 PRO A N 1
ATOM 2908 C CA . PRO A 1 369 ? -11.989 -0.651 10.154 1.00 95.06 369 PRO A CA 1
ATOM 2909 C C . PRO A 1 369 ? -11.040 -1.771 9.703 1.00 95.06 369 PRO A C 1
ATOM 2911 O O . PRO A 1 369 ? -9.994 -1.507 9.107 1.00 95.06 369 PRO A O 1
ATOM 2914 N N . VAL A 1 370 ? -11.385 -3.022 10.014 1.00 93.06 370 VAL A N 1
ATOM 2915 C CA . VAL A 1 370 ? -10.552 -4.207 9.703 1.00 93.06 370 VAL A CA 1
ATOM 2916 C C . VAL A 1 370 ? -11.222 -5.160 8.735 1.00 93.06 370 VAL A C 1
ATOM 2918 O O . VAL A 1 370 ? -10.588 -5.605 7.785 1.00 93.06 370 VAL A O 1
ATOM 2921 N N . ASP A 1 371 ? -12.511 -5.409 8.928 1.00 95.88 371 ASP A N 1
ATOM 2922 C CA . ASP A 1 371 ? -13.282 -6.355 8.134 1.00 95.88 371 ASP A CA 1
ATOM 2923 C C . ASP A 1 371 ? -14.719 -5.860 7.956 1.00 95.88 371 ASP A C 1
ATOM 2925 O O . ASP A 1 371 ? -15.193 -5.006 8.720 1.00 95.88 371 ASP A O 1
ATOM 2929 N N . LEU A 1 372 ? -15.383 -6.350 6.911 1.00 97.12 372 LEU A N 1
ATOM 2930 C CA . LEU A 1 372 ? -16.713 -5.923 6.505 1.00 97.12 372 LEU A CA 1
ATOM 2931 C C . LEU A 1 372 ? -17.482 -7.034 5.774 1.00 97.12 372 LEU A C 1
ATOM 2933 O O . LEU A 1 372 ? -16.910 -7.768 4.975 1.00 97.12 372 LEU A O 1
ATOM 2937 N N . ALA A 1 373 ? -18.799 -7.107 5.973 1.00 97.38 373 ALA A N 1
ATOM 2938 C CA . ALA A 1 373 ? -19.674 -7.956 5.159 1.00 97.38 373 ALA A CA 1
ATOM 2939 C C . ALA A 1 373 ? -21.106 -7.413 5.092 1.00 97.38 373 ALA A C 1
ATOM 2941 O O . ALA A 1 373 ? -21.536 -6.635 5.945 1.00 97.38 373 ALA A O 1
ATOM 2942 N N . PHE A 1 374 ? -21.867 -7.866 4.095 1.00 97.31 374 PHE A N 1
ATOM 2943 C CA . PHE A 1 374 ? -23.313 -7.656 4.066 1.00 97.31 374 PHE A CA 1
ATOM 2944 C C . PHE A 1 374 ? -24.027 -8.624 5.007 1.00 97.31 374 PHE A C 1
ATOM 2946 O O . PHE A 1 374 ? -23.768 -9.829 4.970 1.00 97.31 374 PHE A O 1
ATOM 2953 N N . GLY A 1 375 ? -24.950 -8.092 5.806 1.00 95.56 375 GLY A N 1
ATOM 2954 C CA . GLY A 1 375 ? -25.887 -8.888 6.591 1.00 95.56 375 GLY A CA 1
ATOM 2955 C C . GLY A 1 375 ? -27.125 -9.310 5.794 1.00 95.56 375 GLY A C 1
ATOM 2956 O O . GLY A 1 375 ? -27.321 -8.874 4.653 1.00 95.56 375 GLY A O 1
ATOM 2957 N N . PRO A 1 376 ? -27.988 -10.159 6.382 1.00 94.62 376 PRO A N 1
ATOM 2958 C CA . PRO A 1 376 ? -29.189 -10.683 5.721 1.00 94.62 376 PRO A CA 1
ATOM 2959 C C . PRO A 1 376 ? -30.206 -9.601 5.334 1.00 94.62 376 PRO A C 1
ATOM 2961 O O . PRO A 1 376 ? -31.008 -9.806 4.433 1.00 94.62 376 PRO A O 1
ATOM 2964 N N . ASP A 1 377 ? -30.163 -8.454 6.002 1.00 93.88 377 ASP A N 1
ATOM 2965 C CA . ASP A 1 377 ? -31.025 -7.292 5.793 1.00 93.88 377 ASP A CA 1
ATOM 2966 C C . ASP A 1 377 ? -30.534 -6.357 4.670 1.00 93.88 377 ASP A C 1
ATOM 2968 O O . ASP A 1 377 ? -31.194 -5.363 4.349 1.00 93.88 377 ASP A O 1
ATOM 2972 N N . GLY A 1 378 ? -29.383 -6.658 4.062 1.00 95.12 378 GLY A N 1
ATOM 2973 C CA . GLY A 1 378 ? -28.728 -5.812 3.066 1.00 95.12 378 GLY A CA 1
ATOM 2974 C C . GLY A 1 378 ? -27.967 -4.623 3.661 1.00 95.12 378 GLY A C 1
ATOM 2975 O O . GLY A 1 378 ? -27.487 -3.781 2.902 1.00 95.12 378 GLY A O 1
ATOM 2976 N N . ALA A 1 379 ? -27.825 -4.531 4.986 1.00 95.88 379 ALA A N 1
ATOM 2977 C CA . ALA A 1 379 ? -26.944 -3.549 5.608 1.00 95.88 379 ALA A CA 1
ATOM 2978 C C . ALA A 1 379 ? -25.478 -3.994 5.509 1.00 95.88 379 ALA A C 1
ATOM 2980 O O . ALA A 1 379 ? -25.164 -5.187 5.496 1.00 95.88 379 ALA A O 1
ATOM 2981 N N . LEU A 1 380 ? -24.571 -3.021 5.461 1.00 97.75 380 LEU A N 1
ATOM 2982 C CA . LEU A 1 380 ? -23.137 -3.263 5.543 1.00 97.75 380 LEU A CA 1
ATOM 2983 C C . LEU A 1 380 ? -22.700 -3.231 7.010 1.00 97.75 380 LEU A C 1
ATOM 2985 O O . LEU A 1 380 ? -22.923 -2.242 7.704 1.00 97.75 380 LEU A O 1
ATOM 2989 N N . TYR A 1 381 ? -22.042 -4.289 7.468 1.00 97.75 381 TYR A N 1
ATOM 2990 C CA . TYR A 1 381 ? -21.479 -4.384 8.810 1.00 97.75 381 TYR A CA 1
ATOM 2991 C C . TYR A 1 381 ? -19.966 -4.223 8.749 1.00 97.75 381 TYR A C 1
ATOM 2993 O O . TYR A 1 381 ? -19.325 -4.861 7.919 1.00 97.75 381 TYR A O 1
ATOM 3001 N N . ILE A 1 382 ? -19.399 -3.377 9.613 1.00 97.62 382 ILE A N 1
ATOM 3002 C CA . ILE A 1 382 ? -17.961 -3.077 9.650 1.00 97.62 382 ILE A CA 1
ATOM 3003 C C . ILE A 1 382 ? -17.444 -3.223 11.080 1.00 97.62 382 ILE A C 1
ATOM 3005 O O . ILE A 1 382 ? -17.984 -2.603 12.000 1.00 97.62 382 ILE A O 1
ATOM 3009 N N . ILE A 1 383 ? -16.371 -3.995 11.266 1.00 95.12 383 ILE A N 1
ATOM 3010 C CA . ILE A 1 383 ? -15.663 -4.070 12.549 1.00 95.12 383 ILE A CA 1
ATOM 3011 C C . ILE A 1 383 ? -14.681 -2.907 12.664 1.00 95.12 383 ILE A C 1
ATOM 3013 O O . ILE A 1 383 ? -13.765 -2.782 11.853 1.00 95.12 383 ILE A O 1
ATOM 3017 N N . GLY A 1 384 ? -14.821 -2.107 13.719 1.00 91.31 384 GLY A N 1
ATOM 3018 C CA . GLY A 1 384 ? -13.781 -1.226 14.237 1.00 91.31 384 GLY A CA 1
ATOM 3019 C C . GLY A 1 384 ? -12.958 -1.941 15.309 1.00 91.31 384 GLY A C 1
ATOM 3020 O O . GLY A 1 384 ? -13.501 -2.292 16.356 1.00 91.31 384 GLY A O 1
ATOM 3021 N N . TRP A 1 385 ? -11.656 -2.118 15.059 1.00 84.44 385 TRP A N 1
ATOM 3022 C CA . TRP A 1 385 ? -10.741 -2.865 15.936 1.00 84.44 385 TRP A CA 1
ATOM 3023 C C . TRP A 1 385 ? -10.748 -2.323 17.372 1.00 84.44 385 TRP A C 1
ATOM 3025 O O . TRP A 1 385 ? -10.952 -3.088 18.307 1.00 84.44 385 TRP A O 1
ATOM 3035 N N . GLY A 1 386 ? -10.519 -1.015 17.536 1.00 76.56 386 GLY A N 1
ATOM 3036 C CA . GLY A 1 386 ? -10.313 -0.364 18.831 1.00 76.56 386 GLY A CA 1
ATOM 3037 C C . GLY A 1 386 ? -9.343 0.817 18.756 1.00 76.56 386 GLY A C 1
ATOM 3038 O O . GLY A 1 386 ? -8.961 1.271 17.672 1.00 76.56 386 GLY A O 1
ATOM 3039 N N . SER A 1 387 ? -8.933 1.340 19.911 1.00 70.38 387 SER A N 1
ATOM 3040 C CA . SER A 1 387 ? -7.989 2.464 20.022 1.00 70.38 387 SER A CA 1
ATOM 3041 C C . SER A 1 387 ? -6.512 2.031 19.974 1.00 70.38 387 SER A C 1
ATOM 3043 O O . SER A 1 387 ? -5.705 2.739 19.353 1.00 70.38 387 SER A O 1
ATOM 3045 N N . GLY A 1 388 ? -6.187 0.873 20.561 1.00 67.88 388 GLY A N 1
ATOM 3046 C CA . GLY A 1 388 ? -4.844 0.286 20.663 1.00 67.88 388 GLY A CA 1
ATOM 3047 C C . GLY A 1 388 ? -4.448 -0.665 19.522 1.00 67.88 388 GLY A C 1
ATOM 3048 O O . GLY A 1 388 ? -5.246 -1.003 18.649 1.00 67.88 388 GLY A O 1
ATOM 3049 N N . TYR A 1 389 ? -3.178 -1.084 19.522 1.00 77.00 389 TYR A N 1
ATOM 3050 C CA . TYR A 1 389 ? -2.605 -2.031 18.555 1.00 77.00 389 TYR A CA 1
ATOM 3051 C C . TYR A 1 389 ? -2.443 -3.414 19.206 1.00 77.00 389 TYR A C 1
ATOM 3053 O O . TYR A 1 389 ? -1.364 -3.757 19.688 1.00 77.00 389 TYR A O 1
ATOM 3061 N N . GLY A 1 390 ? -3.533 -4.186 19.254 1.00 80.19 390 GLY A N 1
ATOM 3062 C CA . GLY A 1 390 ? -3.628 -5.446 20.004 1.00 80.19 390 GLY A CA 1
ATOM 3063 C C . GLY A 1 390 ? -4.380 -5.302 21.332 1.00 80.19 390 GLY A C 1
ATOM 3064 O O . GLY A 1 390 ? -5.079 -4.310 21.541 1.00 80.19 390 GLY A O 1
ATOM 3065 N N . VAL A 1 391 ? -4.274 -6.313 22.204 1.00 81.69 391 VAL A N 1
ATOM 3066 C CA . VAL A 1 391 ? -4.959 -6.327 23.511 1.00 81.69 391 VAL A CA 1
ATOM 3067 C C . VAL A 1 391 ? -4.297 -5.466 24.572 1.00 81.69 391 VAL A C 1
ATOM 3069 O O . VAL A 1 391 ? -3.077 -5.443 24.712 1.00 81.69 391 VAL A O 1
ATOM 3072 N N . GLU A 1 392 ? -5.149 -4.832 25.377 1.00 84.19 392 GLU A N 1
ATOM 3073 C CA . GLU A 1 392 ? -4.786 -4.150 26.615 1.00 84.19 392 GLU A CA 1
ATOM 3074 C C . GLU A 1 392 ? -5.430 -4.871 27.805 1.00 84.19 392 GLU A C 1
ATOM 3076 O O . GLU A 1 392 ? -6.574 -5.324 27.717 1.00 84.19 392 GLU A O 1
ATOM 3081 N N . TRP A 1 393 ? -4.687 -4.976 28.907 1.00 82.81 393 TRP A N 1
ATOM 3082 C CA . TRP A 1 393 ? -5.100 -5.666 30.130 1.00 82.81 393 TRP A CA 1
ATOM 3083 C C . TRP A 1 393 ? -5.085 -4.699 31.321 1.00 82.81 393 TRP A C 1
ATOM 3085 O O . TRP A 1 393 ? -4.158 -3.892 31.441 1.00 82.81 393 TRP A O 1
ATOM 3095 N N . ASP A 1 394 ? -6.067 -4.798 32.220 1.00 82.19 394 ASP A N 1
ATOM 3096 C CA . ASP A 1 394 ? -6.009 -4.146 33.535 1.00 82.19 394 ASP A CA 1
ATOM 3097 C C . ASP A 1 394 ? -5.134 -4.935 34.529 1.00 82.19 394 ASP A C 1
ATOM 3099 O O . ASP A 1 394 ? -4.534 -5.965 34.206 1.00 82.19 394 ASP A O 1
ATOM 3103 N N . LYS A 1 395 ? -5.015 -4.421 35.760 1.00 79.62 395 LYS A N 1
ATOM 3104 C CA . LYS A 1 395 ? -4.196 -5.039 36.816 1.00 79.62 395 LYS A CA 1
ATOM 3105 C C . LYS A 1 395 ? -4.797 -6.347 37.324 1.00 79.62 395 LYS A C 1
ATOM 3107 O O . LYS A 1 395 ? -4.079 -7.173 37.883 1.00 79.62 395 LYS A O 1
ATOM 3112 N N . GLU A 1 396 ? -6.097 -6.512 37.139 1.00 77.69 396 GLU A N 1
ATOM 3113 C CA . GLU A 1 396 ? -6.892 -7.669 37.514 1.00 77.69 396 GLU A CA 1
ATOM 3114 C C . GLU A 1 396 ? -6.856 -8.762 36.427 1.00 77.69 396 GLU A C 1
ATOM 3116 O O . GLU A 1 396 ? -7.348 -9.868 36.651 1.00 77.69 396 GLU A O 1
ATOM 3121 N N . GLY A 1 397 ? -6.219 -8.489 35.281 1.00 72.94 397 GLY A N 1
ATOM 3122 C CA . GLY A 1 397 ? -6.070 -9.420 34.166 1.00 72.94 397 GLY A CA 1
ATOM 3123 C C . GLY A 1 397 ? -7.286 -9.477 33.242 1.00 72.94 397 GLY A C 1
ATOM 3124 O O . GLY A 1 397 ? -7.394 -10.410 32.444 1.00 72.94 397 GLY A O 1
ATOM 3125 N N . ASN A 1 398 ? -8.198 -8.506 33.318 1.00 79.19 398 ASN A N 1
ATOM 3126 C CA . ASN A 1 398 ? -9.299 -8.376 32.374 1.00 79.19 398 ASN A CA 1
ATOM 3127 C C . ASN A 1 398 ? -8.849 -7.594 31.145 1.00 79.19 398 ASN A C 1
ATOM 3129 O O . ASN A 1 398 ? -8.106 -6.616 31.230 1.00 79.19 398 ASN A O 1
ATOM 3133 N N . MET A 1 399 ? -9.345 -8.010 29.985 1.00 82.25 399 MET A N 1
ATOM 3134 C CA . MET A 1 399 ? -9.155 -7.265 28.749 1.00 82.25 399 MET A CA 1
ATOM 3135 C C . MET A 1 399 ? -9.927 -5.941 28.829 1.00 82.25 399 MET A C 1
ATOM 3137 O O . MET A 1 399 ? -11.130 -5.951 29.096 1.00 82.25 399 MET A O 1
ATOM 3141 N N . THR A 1 400 ? -9.251 -4.815 28.594 1.00 78.62 400 THR A N 1
ATOM 3142 C CA . THR A 1 400 ? -9.832 -3.467 28.715 1.00 78.62 400 THR A CA 1
ATOM 3143 C C . THR A 1 400 ? -10.125 -2.803 27.386 1.00 78.62 400 THR A C 1
ATOM 3145 O O . THR A 1 400 ? -11.033 -1.978 27.332 1.00 78.62 400 THR A O 1
ATOM 3148 N N . ASN A 1 401 ? -9.388 -3.144 26.330 1.00 77.62 401 ASN A N 1
ATOM 3149 C CA . ASN A 1 401 ? -9.519 -2.473 25.043 1.00 77.62 401 ASN A CA 1
ATOM 3150 C C . ASN A 1 401 ? -10.892 -2.705 24.394 1.00 77.62 401 ASN A C 1
ATOM 3152 O O . ASN A 1 401 ? -11.552 -3.733 24.585 1.00 77.62 401 ASN A O 1
ATOM 3156 N N . GLU A 1 402 ? -11.298 -1.693 23.635 1.00 82.81 402 GLU A N 1
ATOM 3157 C CA . GLU A 1 402 ? -12.617 -1.565 23.025 1.00 82.81 402 GLU A CA 1
ATOM 3158 C C . GLU A 1 402 ? -12.632 -2.163 21.606 1.00 82.81 402 GLU A C 1
ATOM 3160 O O . GLU A 1 402 ? -11.615 -2.120 20.924 1.00 82.81 402 GLU A O 1
ATOM 3165 N N . GLY A 1 403 ? -13.775 -2.661 21.137 1.00 82.31 403 GLY A N 1
ATOM 3166 C CA . GLY A 1 403 ? -14.109 -3.027 19.765 1.00 82.31 403 GLY A CA 1
ATOM 3167 C C . GLY A 1 403 ? -15.566 -2.663 19.445 1.00 82.31 403 GLY A C 1
ATOM 3168 O O . GLY A 1 403 ? -16.450 -2.679 20.303 1.00 82.31 403 GLY A O 1
ATOM 3169 N N . ARG A 1 404 ? -15.845 -2.271 18.203 1.00 90.19 404 ARG A N 1
ATOM 3170 C CA . ARG A 1 404 ? -17.185 -1.832 17.774 1.00 90.19 404 ARG A CA 1
ATOM 3171 C C . ARG A 1 404 ? -17.577 -2.553 16.496 1.00 90.19 404 ARG A C 1
ATOM 3173 O O . ARG A 1 404 ? -16.740 -2.738 15.620 1.00 90.19 404 ARG A O 1
ATOM 3180 N N . ILE A 1 405 ? -18.850 -2.902 16.359 1.00 94.94 405 ILE A N 1
ATOM 3181 C CA . ILE A 1 405 ? -19.424 -3.294 15.068 1.00 94.94 405 ILE A CA 1
ATOM 3182 C C . ILE A 1 405 ? -20.434 -2.232 14.675 1.00 94.94 405 ILE A C 1
ATOM 3184 O O . ILE A 1 405 ? -21.375 -1.962 15.420 1.00 94.94 405 ILE A O 1
ATOM 3188 N N . PHE A 1 406 ? -20.228 -1.625 13.514 1.00 94.88 406 PHE A N 1
ATOM 3189 C CA . PHE A 1 406 ? -21.109 -0.610 12.954 1.00 94.88 406 PHE A CA 1
ATOM 3190 C C . PHE A 1 406 ? -22.004 -1.244 11.895 1.00 94.88 406 PHE A C 1
ATOM 3192 O O . PHE A 1 406 ? -21.518 -2.004 11.062 1.00 94.88 406 PHE A O 1
ATOM 3199 N N . ARG A 1 407 ? -23.293 -0.907 11.914 1.00 95.06 407 ARG A N 1
ATOM 3200 C CA . ARG A 1 407 ? -24.272 -1.257 10.883 1.00 95.06 407 ARG A CA 1
ATOM 3201 C C . ARG A 1 407 ? -24.564 -0.020 10.040 1.00 95.06 407 ARG A C 1
ATOM 3203 O O . ARG A 1 407 ? -24.963 1.012 10.577 1.00 95.06 407 ARG A O 1
ATOM 3210 N N . ILE A 1 408 ? -24.378 -0.135 8.732 1.00 95.88 408 ILE A N 1
ATOM 3211 C CA . ILE A 1 408 ? -24.508 0.938 7.749 1.00 95.88 408 ILE A CA 1
ATOM 3212 C C . ILE A 1 408 ? -25.662 0.615 6.797 1.00 95.88 408 ILE A C 1
ATOM 3214 O O . ILE A 1 408 ? -25.648 -0.420 6.131 1.00 95.88 408 ILE A O 1
ATOM 3218 N N . MET A 1 409 ? -26.654 1.503 6.716 1.00 94.50 409 MET A N 1
ATOM 3219 C CA . MET A 1 409 ? -27.865 1.302 5.911 1.00 94.50 409 MET A CA 1
ATOM 3220 C C . MET A 1 409 ? -28.220 2.578 5.136 1.00 94.50 409 MET A C 1
ATOM 3222 O O . MET A 1 409 ? -28.074 3.670 5.691 1.00 94.50 409 MET A O 1
ATOM 3226 N N . PRO A 1 410 ? -28.697 2.495 3.879 1.00 95.75 410 PRO A N 1
ATOM 3227 C CA . PRO A 1 410 ? -29.261 3.658 3.208 1.00 95.75 410 PRO A CA 1
ATOM 3228 C C . PRO A 1 410 ? -30.468 4.207 3.979 1.00 95.75 410 PRO A C 1
ATOM 3230 O O . PRO A 1 410 ? -31.320 3.452 4.456 1.00 95.75 410 PRO A O 1
ATOM 3233 N N . LYS A 1 411 ? -30.571 5.532 4.084 1.00 94.19 411 LYS A N 1
ATOM 3234 C CA . LYS A 1 411 ? -31.687 6.184 4.776 1.00 94.19 411 LYS A CA 1
ATOM 3235 C C . LYS A 1 411 ? -33.005 5.865 4.077 1.00 94.19 411 LYS A C 1
ATOM 3237 O O . LYS A 1 411 ? -33.140 6.050 2.872 1.00 94.19 411 LYS A O 1
ATOM 3242 N N . GLY A 1 412 ? -33.985 5.410 4.853 1.00 89.56 412 GLY A N 1
ATOM 3243 C CA . GLY A 1 412 ? -35.322 5.081 4.353 1.00 89.56 412 GLY A CA 1
ATOM 3244 C C . GLY A 1 412 ? -35.411 3.791 3.529 1.00 89.56 412 GLY A C 1
ATOM 3245 O O . GLY A 1 412 ? -36.504 3.457 3.079 1.00 89.56 412 GLY A O 1
ATOM 3246 N N . ALA A 1 413 ? -34.313 3.049 3.340 1.00 91.50 413 ALA A N 1
ATOM 3247 C CA . ALA A 1 413 ? -34.366 1.755 2.671 1.00 91.50 413 ALA A CA 1
ATOM 3248 C C . ALA A 1 413 ? -35.015 0.695 3.570 1.00 91.50 413 ALA A C 1
ATOM 3250 O O . ALA A 1 413 ? -34.702 0.580 4.757 1.00 91.50 413 ALA A O 1
ATOM 3251 N N . SER A 1 414 ? -35.900 -0.114 2.990 1.00 93.06 414 SER A N 1
ATOM 3252 C CA . SER A 1 414 ? -36.441 -1.288 3.671 1.00 93.06 414 SER A CA 1
ATOM 3253 C C . SER A 1 414 ? -35.378 -2.397 3.760 1.00 93.06 414 SER A C 1
ATOM 3255 O O . SER A 1 414 ? -34.651 -2.625 2.783 1.00 93.06 414 SER A O 1
ATOM 3257 N N . PRO A 1 415 ? -35.275 -3.101 4.903 1.00 92.56 415 PRO A N 1
ATOM 3258 C CA . PRO A 1 415 ? -34.481 -4.321 5.014 1.00 92.56 415 PRO A CA 1
ATOM 3259 C C . PRO A 1 415 ? -34.860 -5.348 3.945 1.00 92.56 415 PRO A C 1
ATOM 3261 O O . PRO A 1 415 ? -36.033 -5.467 3.578 1.00 92.56 415 PRO A O 1
ATOM 3264 N N . LEU A 1 416 ? -33.877 -6.109 3.464 1.00 94.06 416 LEU A N 1
ATOM 3265 C CA . LEU A 1 416 ? -34.157 -7.289 2.650 1.00 94.06 416 LEU A CA 1
ATOM 3266 C C . LEU A 1 416 ? -34.944 -8.330 3.467 1.00 94.06 416 LEU A C 1
ATOM 3268 O O . LEU A 1 416 ? -34.779 -8.399 4.689 1.00 94.06 416 LEU A O 1
ATOM 3272 N N . PRO A 1 417 ? -35.795 -9.147 2.816 1.00 90.75 417 PRO A N 1
ATOM 3273 C CA . PRO A 1 417 ? -36.479 -10.241 3.490 1.00 90.75 417 PRO A CA 1
ATOM 3274 C C . PRO A 1 417 ? -35.479 -11.198 4.151 1.00 90.75 417 PRO A C 1
ATOM 3276 O O . PRO A 1 417 ? -34.417 -11.455 3.573 1.00 90.75 417 PRO A O 1
ATOM 3279 N N . PRO A 1 418 ? -35.817 -11.770 5.320 1.00 88.06 418 PRO A N 1
ATOM 3280 C CA . PRO A 1 418 ? -34.943 -12.727 5.974 1.00 88.06 418 PRO A CA 1
ATOM 3281 C C . PRO A 1 418 ? -34.703 -13.953 5.076 1.00 88.06 418 PRO A C 1
ATOM 3283 O O . PRO A 1 418 ? -35.579 -14.324 4.284 1.00 88.06 418 PRO A O 1
ATOM 3286 N N . PRO A 1 419 ? -33.543 -14.618 5.214 1.00 88.81 419 PRO A N 1
ATOM 3287 C CA . PRO A 1 419 ? -33.248 -15.861 4.514 1.00 88.81 419 PRO A CA 1
ATOM 3288 C C . PRO A 1 419 ? -34.379 -16.892 4.674 1.00 88.81 419 PRO A C 1
ATOM 3290 O O . PRO A 1 419 ? -34.819 -17.179 5.787 1.00 88.81 419 PRO A O 1
ATOM 3293 N N . GLY A 1 420 ? -34.837 -17.478 3.562 1.00 85.00 420 GLY A N 1
ATOM 3294 C CA . GLY A 1 420 ? -35.844 -18.544 3.587 1.00 85.00 420 GLY A CA 1
ATOM 3295 C C . GLY A 1 420 ? -35.357 -19.790 4.338 1.00 85.00 420 GLY A C 1
ATOM 3296 O O . GLY A 1 420 ? -34.168 -20.112 4.293 1.00 85.00 420 GLY A O 1
ATOM 3297 N N . SER A 1 421 ? -36.279 -20.499 5.000 1.00 85.50 421 SER A N 1
ATOM 3298 C CA . SER A 1 421 ? -35.988 -21.671 5.845 1.00 85.50 421 SER A CA 1
ATOM 3299 C C . SER A 1 421 ? -35.854 -22.993 5.079 1.00 85.50 421 SER A C 1
ATOM 3301 O O . SER A 1 421 ? -35.329 -23.970 5.621 1.00 85.50 421 SER A O 1
ATOM 3303 N N . THR A 1 422 ? -36.320 -23.049 3.829 1.00 89.38 422 THR A N 1
ATOM 3304 C CA . THR A 1 422 ? -36.192 -24.233 2.972 1.00 89.38 422 THR A CA 1
ATOM 3305 C C . THR A 1 422 ? -34.716 -24.523 2.717 1.00 89.38 422 THR A C 1
ATOM 3307 O O . THR A 1 422 ? -33.979 -23.670 2.235 1.00 89.38 422 THR A O 1
ATOM 3310 N N . LYS A 1 423 ? -34.266 -25.741 3.024 1.00 91.44 423 LYS A N 1
ATOM 3311 C CA . LYS A 1 423 ? -32.889 -26.160 2.727 1.00 91.44 423 LYS A CA 1
ATOM 3312 C C . LYS A 1 423 ? -32.716 -26.394 1.217 1.00 91.44 423 LYS A C 1
ATOM 3314 O O . LYS A 1 423 ? -33.673 -26.857 0.590 1.00 91.44 423 LYS A O 1
ATOM 3319 N N . PRO A 1 424 ? -31.514 -26.192 0.641 1.00 94.94 424 PRO A N 1
ATOM 3320 C CA . PRO A 1 424 ? -31.277 -26.343 -0.798 1.00 94.94 424 PRO A CA 1
ATOM 3321 C C . PRO A 1 424 ? -31.830 -27.638 -1.429 1.00 94.94 424 PRO A C 1
ATOM 3323 O O . PRO A 1 424 ? -32.465 -27.546 -2.481 1.00 94.94 424 PRO A O 1
ATOM 3326 N N . PRO A 1 425 ? -31.722 -28.834 -0.803 1.00 95.75 425 PRO A N 1
ATOM 3327 C CA . PRO A 1 425 ? -32.296 -30.059 -1.371 1.00 95.75 425 PRO A CA 1
ATOM 3328 C C . PRO A 1 425 ? -33.811 -30.008 -1.623 1.00 95.75 425 PRO A C 1
ATOM 3330 O O . PRO A 1 425 ? -34.298 -30.710 -2.504 1.00 95.75 425 PRO A O 1
ATOM 3333 N N . GLY A 1 426 ? -34.550 -29.183 -0.872 1.00 95.50 426 GLY A N 1
ATOM 3334 C CA . GLY A 1 426 ? -35.993 -28.985 -1.027 1.00 95.50 426 GLY A CA 1
ATOM 3335 C C . GLY A 1 426 ? -36.390 -27.871 -2.002 1.00 95.50 426 GLY A C 1
ATOM 3336 O O . GLY A 1 426 ? -37.576 -27.711 -2.264 1.00 95.50 426 GLY A O 1
ATOM 3337 N N . MET A 1 427 ? -35.434 -27.102 -2.532 1.00 97.38 427 MET A N 1
ATOM 3338 C CA . MET A 1 427 ? -35.690 -26.007 -3.476 1.00 97.38 427 MET A CA 1
ATOM 3339 C C . MET A 1 427 ? -35.757 -26.508 -4.927 1.00 97.38 427 MET A C 1
ATOM 3341 O O . MET A 1 427 ? -35.044 -27.433 -5.325 1.00 97.38 427 MET A O 1
ATOM 3345 N N . SER A 1 428 ? -36.564 -25.870 -5.766 1.00 97.38 428 SER A N 1
ATOM 3346 C CA . SER A 1 428 ? -36.550 -26.028 -7.225 1.00 97.38 428 SER A CA 1
ATOM 3347 C C . SER A 1 428 ? -35.276 -25.441 -7.855 1.00 97.38 428 SER A C 1
ATOM 3349 O O . SER A 1 428 ? -34.555 -24.661 -7.236 1.00 97.38 428 SER A O 1
ATOM 3351 N N . VAL A 1 429 ? -34.987 -25.786 -9.117 1.00 97.75 429 VAL A N 1
ATOM 3352 C CA . VAL A 1 429 ? -33.838 -25.206 -9.847 1.00 97.75 429 VAL A CA 1
ATOM 3353 C C . VAL A 1 429 ? -33.965 -23.682 -9.967 1.00 97.75 429 VAL A C 1
ATOM 3355 O O . VAL A 1 429 ? -32.976 -22.974 -9.810 1.00 97.75 429 VAL A O 1
ATOM 3358 N N . THR A 1 430 ? -35.175 -23.166 -10.192 1.00 96.31 430 THR A N 1
ATOM 3359 C CA . THR A 1 430 ? -35.432 -21.721 -10.277 1.00 96.31 430 THR A CA 1
ATOM 3360 C C . THR A 1 430 ? -35.165 -21.011 -8.952 1.00 96.31 430 THR A C 1
ATOM 3362 O O . THR A 1 430 ? -34.544 -19.950 -8.954 1.00 96.31 430 THR A O 1
ATOM 3365 N N . GLU A 1 431 ? -35.582 -21.598 -7.828 1.00 96.81 431 GLU A N 1
ATOM 3366 C CA . GLU A 1 431 ? -35.292 -21.056 -6.494 1.00 96.81 431 GLU A CA 1
ATOM 3367 C C . GLU A 1 431 ? -33.785 -21.060 -6.210 1.00 96.81 431 GLU A C 1
ATOM 3369 O O . GLU A 1 431 ? -33.247 -20.043 -5.784 1.00 96.81 431 GLU A O 1
ATOM 3374 N N . LEU A 1 432 ? -33.072 -22.140 -6.549 1.00 98.38 432 LEU A N 1
ATOM 3375 C CA . LEU A 1 432 ? -31.613 -22.212 -6.393 1.00 98.38 432 LEU A CA 1
ATOM 3376 C C . LEU A 1 432 ? -30.877 -21.173 -7.259 1.00 98.38 432 LEU A C 1
ATOM 3378 O O . LEU A 1 432 ? -29.933 -20.543 -6.796 1.00 98.38 432 LEU A O 1
ATOM 3382 N N . ILE A 1 433 ? -31.321 -20.926 -8.495 1.00 98.06 433 ILE A N 1
ATOM 3383 C CA . ILE A 1 433 ? -30.748 -19.862 -9.342 1.00 98.06 433 ILE A CA 1
ATOM 3384 C C . ILE A 1 433 ? -31.029 -18.472 -8.752 1.00 98.06 433 ILE A C 1
ATOM 3386 O O . ILE A 1 433 ? -30.200 -17.567 -8.877 1.00 98.06 433 ILE A O 1
ATOM 3390 N N . ALA A 1 434 ? -32.177 -18.274 -8.097 1.00 95.44 434 ALA A N 1
ATOM 3391 C CA . ALA A 1 434 ? -32.494 -17.000 -7.459 1.00 95.44 434 ALA A CA 1
ATOM 3392 C C . ALA A 1 434 ? -31.496 -16.655 -6.340 1.00 95.44 434 ALA A C 1
ATOM 3394 O O . ALA A 1 434 ? -31.113 -15.482 -6.226 1.00 95.44 434 ALA A O 1
ATOM 3395 N N . GLU A 1 435 ? -31.023 -17.670 -5.603 1.00 96.56 435 GLU A N 1
ATOM 3396 C CA . GLU A 1 435 ? -30.039 -17.554 -4.517 1.00 96.56 435 GLU A CA 1
ATOM 3397 C C . GLU A 1 435 ? -28.672 -17.043 -4.963 1.00 96.56 435 GLU A C 1
ATOM 3399 O O . GLU A 1 435 ? -27.984 -16.408 -4.169 1.00 96.56 435 GLU A O 1
ATOM 3404 N N . PHE A 1 436 ? -28.294 -17.197 -6.235 1.00 97.12 436 PHE A N 1
ATOM 3405 C CA . PHE A 1 436 ? -27.062 -16.598 -6.766 1.00 97.12 436 PHE A CA 1
ATOM 3406 C C . PHE A 1 436 ? -27.040 -15.064 -6.697 1.00 97.12 436 PHE A C 1
ATOM 3408 O O . PHE A 1 436 ? -25.973 -14.465 -6.794 1.00 97.12 436 PHE A O 1
ATOM 3415 N N . GLY A 1 437 ? -28.201 -14.424 -6.512 1.00 93.94 437 GLY A N 1
ATOM 3416 C CA . GLY A 1 437 ? -28.314 -12.987 -6.247 1.00 93.94 437 GLY A CA 1
ATOM 3417 C C . GLY A 1 437 ? -28.333 -12.608 -4.762 1.00 93.94 437 GLY A C 1
ATOM 3418 O O . GLY A 1 437 ? -28.512 -11.434 -4.455 1.00 93.94 437 GLY A O 1
ATOM 3419 N N . SER A 1 438 ? -28.207 -13.568 -3.840 1.00 95.06 438 SER A N 1
ATOM 3420 C CA . SER A 1 438 ? -28.169 -13.292 -2.400 1.00 95.06 438 SER A CA 1
ATOM 3421 C C . SER A 1 438 ? -26.946 -12.452 -2.046 1.00 95.06 438 SER A C 1
ATOM 3423 O O . SER A 1 438 ? -25.883 -12.661 -2.625 1.00 95.06 438 SER A O 1
ATOM 3425 N N . VAL A 1 439 ? -27.062 -11.549 -1.069 1.00 95.06 439 VAL A N 1
ATOM 3426 C CA . VAL A 1 439 ? -25.911 -10.813 -0.515 1.00 95.06 439 VAL A CA 1
ATOM 3427 C C . VAL A 1 439 ? -25.020 -11.712 0.352 1.00 95.06 439 VAL A C 1
ATOM 3429 O O . VAL A 1 439 ? -23.816 -11.476 0.433 1.00 95.06 439 VAL A O 1
ATOM 3432 N N . LEU A 1 440 ? -25.572 -12.799 0.908 1.00 96.44 440 LEU A N 1
ATOM 3433 C CA . LEU A 1 440 ? -24.851 -13.758 1.745 1.00 96.44 440 LEU A CA 1
ATOM 3434 C C . LEU A 1 440 ? -24.055 -14.754 0.880 1.00 96.44 440 LEU A C 1
ATOM 3436 O O . LEU A 1 440 ? -24.671 -15.533 0.144 1.00 96.44 440 LEU A O 1
ATOM 3440 N N . PRO A 1 441 ? -22.710 -14.802 0.981 1.00 96.25 441 PRO A N 1
ATOM 3441 C CA . PRO A 1 441 ? -21.893 -15.711 0.173 1.00 96.25 441 PRO A CA 1
ATOM 3442 C C . PRO A 1 441 ? -22.281 -17.185 0.307 1.00 96.25 441 PRO A C 1
ATOM 3444 O O . PRO A 1 441 ? -22.458 -17.862 -0.703 1.00 96.25 441 PRO A O 1
ATOM 3447 N N . VAL A 1 442 ? -22.506 -17.658 1.536 1.00 97.06 442 VAL A N 1
ATOM 3448 C CA . VAL A 1 442 ? -22.879 -19.053 1.826 1.00 97.06 442 VAL A CA 1
ATOM 3449 C C . VAL A 1 442 ? -24.153 -19.497 1.115 1.00 97.06 442 VAL A C 1
ATOM 3451 O O . VAL A 1 442 ? -24.224 -20.622 0.644 1.00 97.06 442 VAL A O 1
ATOM 3454 N N . ARG A 1 443 ? -25.135 -18.608 0.920 1.00 96.81 443 ARG A N 1
ATOM 3455 C CA . ARG A 1 443 ? -26.364 -18.972 0.203 1.00 96.81 443 ARG A CA 1
ATOM 3456 C C . ARG A 1 443 ? -26.128 -19.218 -1.285 1.00 96.81 443 ARG A C 1
ATOM 3458 O O . ARG A 1 443 ? -26.732 -20.126 -1.851 1.00 96.81 443 ARG A O 1
ATOM 3465 N N . ARG A 1 444 ? -25.220 -18.455 -1.906 1.00 97.31 444 ARG A N 1
ATOM 3466 C CA . ARG A 1 444 ? -24.811 -18.678 -3.304 1.00 97.31 444 ARG A CA 1
ATOM 3467 C C . ARG A 1 444 ? -24.092 -20.020 -3.451 1.00 97.31 444 ARG A C 1
ATOM 3469 O O . ARG A 1 444 ? -24.374 -20.765 -4.385 1.00 97.31 444 ARG A O 1
ATOM 3476 N N . ILE A 1 445 ? -23.211 -20.326 -2.499 1.00 97.81 445 ILE A N 1
ATOM 3477 C CA . ILE A 1 445 ? -22.416 -21.559 -2.441 1.00 97.81 445 ILE A CA 1
ATOM 3478 C C . ILE A 1 445 ? -23.322 -22.779 -2.250 1.00 97.81 445 ILE A C 1
ATOM 3480 O O . ILE A 1 445 ? -23.306 -23.680 -3.083 1.00 97.81 445 ILE A O 1
ATOM 3484 N N . ASP A 1 446 ? -24.177 -22.766 -1.227 1.00 97.62 446 ASP A N 1
ATOM 3485 C CA . ASP A 1 446 ? -25.098 -23.861 -0.905 1.00 97.62 446 ASP A CA 1
ATOM 3486 C C . ASP A 1 446 ? -26.038 -24.179 -2.076 1.00 97.62 446 ASP A C 1
ATOM 3488 O O . ASP A 1 446 ? -26.307 -25.345 -2.384 1.00 97.62 446 ASP A O 1
ATOM 3492 N N . ALA A 1 447 ? -26.527 -23.139 -2.759 1.00 98.38 447 ALA A N 1
ATOM 3493 C CA . ALA A 1 447 ? -27.363 -23.305 -3.937 1.00 98.38 447 ALA A CA 1
ATOM 3494 C C . ALA A 1 447 ? -26.588 -23.907 -5.118 1.00 98.38 447 ALA A C 1
ATOM 3496 O O . ALA A 1 447 ? -27.104 -24.784 -5.817 1.00 98.38 447 ALA A O 1
ATOM 3497 N N . GLN A 1 448 ? -25.345 -23.465 -5.332 1.00 98.56 448 GLN A N 1
ATOM 3498 C CA . GLN A 1 448 ? -24.493 -23.992 -6.391 1.00 98.56 448 GLN A CA 1
ATOM 3499 C C . GLN A 1 448 ? -24.161 -25.462 -6.148 1.00 98.56 448 GLN A C 1
ATOM 3501 O O . GLN A 1 448 ? -24.319 -26.276 -7.056 1.00 98.56 448 GLN A O 1
ATOM 3506 N N . ASP A 1 449 ? -23.728 -25.807 -4.941 1.00 98.31 449 ASP A N 1
ATOM 3507 C CA . ASP A 1 449 ? -23.351 -27.171 -4.582 1.00 98.31 449 ASP A CA 1
ATOM 3508 C C . ASP A 1 449 ? -24.523 -28.136 -4.729 1.00 98.31 449 ASP A C 1
ATOM 3510 O O . ASP A 1 449 ? -24.357 -29.236 -5.259 1.00 98.31 449 ASP A O 1
ATOM 3514 N N . GLU A 1 450 ? -25.731 -27.711 -4.359 1.00 98.50 450 GLU A N 1
ATOM 3515 C CA . GLU A 1 450 ? -26.932 -28.505 -4.593 1.00 98.50 450 GLU A CA 1
ATOM 3516 C C . GLU A 1 450 ? -27.225 -28.690 -6.091 1.00 98.50 450 GLU A C 1
ATOM 3518 O O . GLU A 1 450 ? -27.545 -29.800 -6.524 1.00 98.50 450 GLU A O 1
ATOM 3523 N N . LEU A 1 451 ? -27.092 -27.645 -6.914 1.00 98.69 451 LEU A N 1
ATOM 3524 C CA . LEU A 1 451 ? -27.270 -27.766 -8.366 1.00 98.69 451 LEU A CA 1
ATOM 3525 C C . LEU A 1 451 ? -26.203 -28.666 -9.006 1.00 98.69 451 LEU A C 1
ATOM 3527 O O . LEU A 1 451 ? -26.531 -29.481 -9.871 1.00 98.69 451 LEU A O 1
ATOM 3531 N N . VAL A 1 452 ? -24.950 -28.575 -8.555 1.00 98.44 452 VAL A N 1
ATOM 3532 C CA . VAL A 1 452 ? -23.857 -29.455 -8.989 1.00 98.44 452 VAL A CA 1
ATOM 3533 C C . VAL A 1 452 ? -24.141 -30.900 -8.583 1.00 98.44 452 VAL A C 1
ATOM 3535 O O . VAL A 1 452 ? -24.014 -31.798 -9.414 1.00 98.44 452 VAL A O 1
ATOM 3538 N N . ARG A 1 453 ? -24.622 -31.136 -7.355 1.00 98.19 453 ARG A N 1
ATOM 3539 C CA . ARG A 1 453 ? -25.027 -32.465 -6.869 1.00 98.19 453 ARG A CA 1
ATOM 3540 C C . ARG A 1 453 ? -26.157 -33.072 -7.709 1.00 98.19 453 ARG A C 1
ATOM 3542 O O . ARG A 1 453 ? -26.156 -34.278 -7.945 1.00 98.19 453 ARG A O 1
ATOM 3549 N N . ARG A 1 454 ? -27.113 -32.260 -8.182 1.00 98.38 454 ARG A N 1
ATOM 3550 C CA . ARG A 1 454 ? -28.175 -32.696 -9.117 1.00 98.38 454 ARG A CA 1
ATOM 3551 C C . ARG A 1 454 ? -27.642 -33.025 -10.513 1.00 98.38 454 ARG A C 1
ATOM 3553 O O . ARG A 1 454 ? -28.281 -33.780 -11.249 1.00 98.38 454 ARG A O 1
ATOM 3560 N N . GLY A 1 455 ? -26.492 -32.471 -10.892 1.00 97.50 455 GLY A N 1
ATOM 3561 C CA . GLY A 1 455 ? -25.802 -32.783 -12.137 1.00 97.50 455 GLY A CA 1
ATOM 3562 C C . GLY A 1 455 ? -26.667 -32.546 -13.377 1.00 97.50 455 GLY A C 1
ATOM 3563 O O . GLY A 1 455 ? -27.371 -31.541 -13.512 1.00 97.50 455 GLY A O 1
ATOM 3564 N N . ASN A 1 456 ? -26.655 -33.517 -14.293 1.00 95.69 456 ASN A N 1
ATOM 3565 C CA . ASN A 1 456 ? -27.383 -33.440 -15.563 1.00 95.69 456 ASN A CA 1
ATOM 3566 C C . ASN A 1 456 ? -28.901 -33.247 -15.411 1.00 95.69 456 ASN A C 1
ATOM 3568 O O . ASN A 1 456 ? -29.520 -32.704 -16.326 1.00 95.69 456 ASN A O 1
ATOM 3572 N N . ALA A 1 457 ? -29.495 -33.631 -14.274 1.00 96.56 457 ALA A N 1
ATOM 3573 C CA . ALA A 1 457 ? -30.918 -33.417 -14.019 1.00 96.56 457 ALA A CA 1
ATOM 3574 C C . ALA A 1 457 ? -31.280 -31.924 -13.899 1.00 96.56 457 ALA A C 1
ATOM 3576 O O . ALA A 1 457 ? -32.386 -31.542 -14.263 1.00 96.56 457 ALA A O 1
ATOM 3577 N N . ALA A 1 458 ? -30.351 -31.072 -13.445 1.00 97.38 458 ALA A N 1
ATOM 3578 C CA . ALA A 1 458 ? -30.556 -29.622 -13.356 1.00 97.38 458 ALA A CA 1
ATOM 3579 C C . ALA A 1 458 ? -30.063 -28.861 -14.603 1.00 97.38 458 ALA A C 1
ATOM 3581 O O . ALA A 1 458 ? -30.550 -27.770 -14.903 1.00 97.38 458 ALA A O 1
ATOM 3582 N N . ALA A 1 459 ? -29.117 -29.429 -15.361 1.00 97.00 459 ALA A N 1
ATOM 3583 C CA . ALA A 1 459 ? -28.428 -28.737 -16.454 1.00 97.00 459 ALA A CA 1
ATOM 3584 C C . ALA A 1 459 ? -29.367 -28.185 -17.543 1.00 97.00 459 ALA A C 1
ATOM 3586 O O . ALA A 1 459 ? -29.122 -27.107 -18.086 1.00 97.00 459 ALA A O 1
ATOM 3587 N N . GLY A 1 460 ? -30.443 -28.908 -17.876 1.00 96.25 460 GLY A N 1
ATOM 3588 C CA . GLY A 1 460 ? -31.431 -28.457 -18.861 1.00 96.25 460 GLY A CA 1
ATOM 3589 C C . GLY A 1 460 ? -32.132 -27.164 -18.443 1.00 96.25 460 GLY A C 1
ATOM 3590 O O . GLY A 1 460 ? -32.226 -26.231 -19.238 1.00 96.25 460 GLY A O 1
ATOM 3591 N N . ASP A 1 461 ? -32.565 -27.083 -17.189 1.00 97.25 461 ASP A N 1
ATOM 3592 C CA . ASP A 1 461 ? -33.284 -25.920 -16.670 1.00 97.25 461 ASP A CA 1
ATOM 3593 C C . ASP A 1 461 ? -32.356 -24.728 -16.420 1.00 97.25 461 ASP A C 1
ATOM 3595 O O . ASP A 1 461 ? -32.746 -23.593 -16.688 1.00 97.25 461 ASP A O 1
ATOM 3599 N N . ILE A 1 462 ? -31.094 -24.967 -16.043 1.00 97.94 462 ILE A N 1
ATOM 3600 C CA . ILE A 1 462 ? -30.080 -23.902 -15.968 1.00 97.94 462 ILE A CA 1
ATOM 3601 C C . ILE A 1 462 ? -29.852 -23.273 -17.352 1.00 97.94 462 ILE A C 1
ATOM 3603 O O . ILE A 1 462 ? -29.840 -22.050 -17.483 1.00 97.94 462 ILE A O 1
ATOM 3607 N N . ARG A 1 463 ? -29.730 -24.084 -18.416 1.00 96.94 463 ARG A N 1
ATOM 3608 C CA . ARG A 1 463 ? -29.607 -23.563 -19.792 1.00 96.94 463 ARG A CA 1
ATOM 3609 C C . ARG A 1 463 ? -30.845 -22.775 -20.222 1.00 96.94 463 ARG A C 1
ATOM 3611 O O . ARG A 1 463 ? -30.698 -21.737 -20.859 1.00 96.94 463 ARG A O 1
ATOM 3618 N N . LYS A 1 464 ? -32.052 -23.235 -19.862 1.00 95.69 464 LYS A N 1
ATOM 3619 C CA . LYS A 1 464 ? -33.297 -22.490 -20.128 1.00 95.69 464 LYS A CA 1
ATOM 3620 C C . LYS A 1 464 ? -33.301 -21.140 -19.416 1.00 95.69 464 LYS A C 1
ATOM 3622 O O . LYS A 1 464 ? -33.654 -20.150 -20.042 1.00 95.69 464 LYS A O 1
ATOM 3627 N N . ALA A 1 465 ? -32.881 -21.090 -18.151 1.00 95.06 465 ALA A N 1
ATOM 3628 C CA . ALA A 1 465 ? -32.769 -19.840 -17.406 1.00 95.06 465 ALA A CA 1
ATOM 3629 C C . ALA A 1 465 ? -31.766 -18.885 -18.069 1.00 95.06 465 ALA A C 1
ATOM 3631 O O . ALA A 1 465 ? -32.084 -17.725 -18.297 1.00 95.06 465 ALA A O 1
ATOM 3632 N N . LEU A 1 466 ? -30.593 -19.387 -18.471 1.00 94.94 466 LEU A N 1
ATOM 3633 C CA . LEU A 1 466 ? -29.590 -18.601 -19.197 1.00 94.94 466 LEU A CA 1
ATOM 3634 C C . LEU A 1 466 ? -30.084 -18.113 -20.566 1.00 94.94 466 LEU A C 1
ATOM 3636 O O . LEU A 1 466 ? -29.647 -17.066 -21.024 1.00 94.94 466 LEU A O 1
ATOM 3640 N N . ALA A 1 467 ? -30.994 -18.821 -21.234 1.00 91.25 467 ALA A N 1
ATOM 3641 C CA . ALA A 1 467 ? -31.576 -18.359 -22.495 1.00 91.25 467 ALA A CA 1
ATOM 3642 C C . ALA A 1 467 ? -32.562 -17.190 -22.314 1.00 91.25 467 ALA A C 1
ATOM 3644 O O . ALA A 1 467 ? -32.839 -16.472 -23.274 1.00 91.25 467 ALA A O 1
ATOM 3645 N N . GLN A 1 468 ? -33.084 -16.978 -21.102 1.00 88.50 468 GLN A N 1
ATOM 3646 C CA . GLN A 1 468 ? -33.999 -15.876 -20.824 1.00 88.50 468 GLN A CA 1
ATOM 3647 C C . GLN A 1 468 ? -33.240 -14.541 -20.677 1.00 88.50 468 GLN A C 1
ATOM 3649 O O . GLN A 1 468 ? -32.123 -14.502 -20.142 1.00 88.50 468 GLN A O 1
ATOM 3654 N N . PRO A 1 469 ? -33.822 -13.424 -21.151 1.00 86.06 469 PRO A N 1
ATOM 3655 C CA . PRO A 1 469 ? -33.286 -12.094 -20.885 1.00 86.06 469 PRO A CA 1
ATOM 3656 C C . PRO A 1 469 ? -33.522 -11.684 -19.420 1.00 86.06 469 PRO A C 1
ATOM 3658 O O . PRO A 1 469 ? -34.459 -12.153 -18.778 1.00 86.06 469 PRO A O 1
ATOM 3661 N N . GLY A 1 470 ? -32.704 -10.762 -18.902 1.00 85.38 470 GLY A N 1
ATOM 3662 C CA . GLY A 1 470 ? -32.952 -10.099 -17.612 1.00 85.38 470 GLY A CA 1
ATOM 3663 C C . GLY A 1 470 ? -32.368 -10.777 -16.367 1.00 85.38 470 GLY A C 1
ATOM 3664 O O . GLY A 1 470 ? -32.661 -10.342 -15.254 1.00 85.38 470 GLY A O 1
ATOM 3665 N N . LEU A 1 471 ? -31.530 -11.810 -16.513 1.00 92.75 471 LEU A N 1
ATOM 3666 C CA . LEU A 1 471 ? -30.715 -12.288 -15.394 1.00 92.75 471 LEU A CA 1
ATOM 3667 C C . LEU A 1 471 ? -29.709 -11.208 -14.970 1.00 92.75 471 LEU A C 1
ATOM 3669 O O . LEU A 1 471 ? -29.118 -10.533 -15.809 1.00 92.75 471 LEU A O 1
ATOM 3673 N N . SER A 1 472 ? -29.497 -11.061 -13.661 1.00 93.94 472 SER A N 1
ATOM 3674 C CA . SER A 1 472 ? -28.415 -10.218 -13.149 1.00 93.94 472 SER A CA 1
ATOM 3675 C C . SER A 1 472 ? -27.057 -10.859 -13.430 1.00 93.94 472 SER A C 1
ATOM 3677 O O . SER A 1 472 ? -26.949 -12.086 -13.481 1.00 93.94 472 SER A O 1
ATOM 3679 N N . THR A 1 473 ? -26.005 -10.044 -13.520 1.00 95.75 473 THR A N 1
ATOM 3680 C CA . THR A 1 473 ? -24.625 -10.501 -13.753 1.00 95.75 473 THR A CA 1
ATOM 3681 C C . THR A 1 473 ? -24.224 -11.640 -12.815 1.00 95.75 473 THR A C 1
ATOM 3683 O O . THR A 1 473 ? -23.711 -12.655 -13.275 1.00 95.75 473 THR A O 1
ATOM 3686 N N . ALA A 1 474 ? -24.539 -11.533 -11.517 1.00 96.31 474 ALA A N 1
ATOM 3687 C CA . ALA A 1 474 ? -24.255 -12.589 -10.546 1.00 96.31 474 ALA A CA 1
ATOM 3688 C C . ALA A 1 474 ? -24.976 -13.903 -10.897 1.00 96.31 474 ALA A C 1
ATOM 3690 O O . ALA A 1 474 ? -24.348 -14.958 -10.961 1.00 96.31 474 ALA A O 1
ATOM 3691 N N . ARG A 1 475 ? -26.281 -13.856 -11.198 1.00 97.31 475 ARG A N 1
ATOM 3692 C CA . ARG A 1 475 ? -27.049 -15.059 -11.557 1.00 97.31 475 ARG A CA 1
ATOM 3693 C C . ARG A 1 475 ? -26.542 -15.697 -12.842 1.00 97.31 475 ARG A C 1
ATOM 3695 O O . ARG A 1 475 ? -26.480 -16.921 -12.914 1.00 97.31 475 ARG A O 1
ATOM 3702 N N . GLU A 1 476 ? -26.152 -14.896 -13.828 1.00 97.12 476 GLU A N 1
ATOM 3703 C CA . GLU A 1 476 ? -25.540 -15.394 -15.061 1.00 97.12 476 GLU A CA 1
ATOM 3704 C C . GLU A 1 476 ? -24.207 -16.086 -14.792 1.00 97.12 476 GLU A C 1
ATOM 3706 O O . GLU A 1 476 ? -24.019 -17.235 -15.194 1.00 97.12 476 GLU A O 1
ATOM 3711 N N . THR A 1 477 ? -23.306 -15.405 -14.080 1.00 98.50 477 THR A N 1
ATOM 3712 C CA . THR A 1 477 ? -21.973 -15.904 -13.743 1.00 98.50 477 THR A CA 1
ATOM 3713 C C . THR A 1 477 ? -22.076 -17.223 -12.987 1.00 98.50 477 THR A C 1
ATOM 3715 O O . THR A 1 477 ? -21.584 -18.247 -13.461 1.00 98.50 477 THR A O 1
ATOM 3718 N N . TRP A 1 478 ? -22.782 -17.250 -11.858 1.00 98.62 478 TRP A N 1
ATOM 3719 C CA . TRP A 1 478 ? -22.901 -18.456 -11.040 1.00 98.62 478 TRP A CA 1
ATOM 3720 C C . TRP A 1 478 ? -23.624 -19.594 -11.774 1.00 98.62 478 TRP A C 1
ATOM 3722 O O . TRP A 1 478 ? -23.217 -20.746 -11.640 1.00 98.62 478 TRP A O 1
ATOM 3732 N N . SER A 1 479 ? -24.621 -19.311 -12.621 1.00 98.56 479 SER A N 1
ATOM 3733 C CA . SER A 1 479 ? -25.292 -20.345 -13.430 1.00 98.56 479 SER A CA 1
ATOM 3734 C C . SER A 1 479 ? -24.365 -20.969 -14.476 1.00 98.56 479 SER A C 1
ATOM 3736 O O . SER A 1 479 ? -24.345 -22.192 -14.630 1.00 98.56 479 SER A O 1
ATOM 3738 N N . LEU A 1 480 ? -23.561 -20.159 -15.175 1.00 98.56 480 LEU A N 1
ATOM 3739 C CA . LEU A 1 480 ? -22.566 -20.660 -16.128 1.00 98.56 480 LEU A CA 1
ATOM 3740 C C . LEU A 1 480 ? -21.512 -21.510 -15.416 1.00 98.56 480 LEU A C 1
ATOM 3742 O O . LEU A 1 480 ? -21.225 -22.629 -15.840 1.00 98.56 480 LEU A O 1
ATOM 3746 N N . TRP A 1 481 ? -20.991 -21.035 -14.290 1.00 98.69 481 TRP A N 1
ATOM 3747 C CA . TRP A 1 481 ? -20.014 -21.792 -13.517 1.00 98.69 481 TRP A CA 1
ATOM 3748 C C . TRP A 1 481 ? -20.598 -23.051 -12.869 1.00 98.69 481 TRP A C 1
ATOM 3750 O O . TRP A 1 481 ? -19.907 -24.059 -12.777 1.00 98.69 481 TRP A O 1
ATOM 3760 N N . THR A 1 482 ? -21.890 -23.062 -12.534 1.00 98.75 482 THR A N 1
ATOM 3761 C CA . THR A 1 482 ? -22.600 -24.285 -12.125 1.00 98.75 482 THR A CA 1
ATOM 3762 C C . THR A 1 482 ? -22.579 -25.327 -13.243 1.00 98.75 482 THR A C 1
ATOM 3764 O O . THR A 1 482 ? -22.223 -26.476 -12.997 1.00 98.75 482 THR A O 1
ATOM 3767 N N . LEU A 1 483 ? -22.889 -24.939 -14.489 1.00 98.62 483 LEU A N 1
ATOM 3768 C CA . LEU A 1 483 ? -22.783 -25.844 -15.641 1.00 98.62 483 LEU A CA 1
ATOM 3769 C C . LEU A 1 483 ? -21.343 -26.325 -15.858 1.00 98.62 483 LEU A C 1
ATOM 3771 O O . LEU A 1 483 ? -21.138 -27.501 -16.145 1.00 98.62 483 LEU A O 1
ATOM 3775 N N . ALA A 1 484 ? -20.352 -25.445 -15.694 1.00 98.44 484 ALA A N 1
ATOM 3776 C CA . ALA A 1 484 ? -18.942 -25.817 -15.794 1.00 98.44 484 ALA A CA 1
ATOM 3777 C C . ALA A 1 484 ? -18.535 -26.836 -14.712 1.00 98.44 484 ALA A C 1
ATOM 3779 O O . ALA A 1 484 ? -17.855 -27.809 -15.022 1.00 98.44 484 ALA A O 1
ATOM 3780 N N . ARG A 1 485 ? -18.999 -26.664 -13.467 1.00 98.25 485 ARG A N 1
ATOM 3781 C CA . ARG A 1 485 ? -18.762 -27.604 -12.357 1.00 98.25 485 ARG A CA 1
ATOM 3782 C C . ARG A 1 485 ? -19.497 -28.938 -12.535 1.00 98.25 485 ARG A C 1
ATOM 3784 O O . ARG A 1 485 ? -18.962 -29.965 -12.134 1.00 98.25 485 ARG A O 1
ATOM 3791 N N . ILE A 1 486 ? -20.685 -28.947 -13.154 1.00 98.19 486 ILE A N 1
ATOM 3792 C CA . ILE A 1 486 ? -21.366 -30.189 -13.576 1.00 98.19 486 ILE A CA 1
ATOM 3793 C C . ILE A 1 486 ? -20.526 -30.918 -14.637 1.00 98.19 486 ILE A C 1
ATOM 3795 O O . ILE A 1 486 ? -20.393 -32.141 -14.596 1.00 98.19 486 ILE A O 1
ATOM 3799 N N . GLY A 1 487 ? -19.943 -30.165 -15.572 1.00 95.94 487 GLY A N 1
ATOM 3800 C CA . GLY A 1 487 ? -19.006 -30.674 -16.568 1.00 95.94 487 GLY A CA 1
ATOM 3801 C C . GLY A 1 487 ? -19.644 -31.527 -17.672 1.00 95.94 487 GLY A C 1
ATOM 3802 O O . GLY A 1 487 ? -20.847 -31.480 -17.939 1.00 95.94 487 GLY A O 1
ATOM 3803 N N . GLY A 1 488 ? -18.798 -32.295 -18.361 1.00 93.81 488 GLY A N 1
ATOM 3804 C CA . GLY A 1 488 ? -19.181 -33.155 -19.483 1.00 93.81 488 GLY A CA 1
ATOM 3805 C C . GLY A 1 488 ? -19.349 -32.425 -20.824 1.00 93.81 488 GLY A C 1
ATOM 3806 O O . GLY A 1 488 ? -19.420 -31.197 -20.899 1.00 93.81 488 GLY A O 1
ATOM 3807 N N . ALA A 1 489 ? -19.456 -33.205 -21.907 1.00 92.31 489 ALA A N 1
ATOM 3808 C CA . ALA A 1 489 ? -19.478 -32.693 -23.284 1.00 92.31 489 ALA A CA 1
ATOM 3809 C C . ALA A 1 489 ? -20.618 -31.692 -23.553 1.00 92.31 489 ALA A C 1
ATOM 3811 O O . ALA A 1 489 ? -20.462 -30.755 -24.331 1.00 92.31 489 ALA A O 1
ATOM 3812 N N . GLY A 1 490 ? -21.765 -31.855 -22.885 1.00 93.38 490 GLY A N 1
ATOM 3813 C CA . GLY A 1 490 ? -22.891 -30.930 -23.012 1.00 93.38 490 GLY A CA 1
ATOM 3814 C C . GLY A 1 490 ? -22.663 -29.575 -22.333 1.00 93.38 490 GLY A C 1
ATOM 3815 O O . GLY A 1 490 ? -23.271 -28.588 -22.745 1.00 93.38 490 GLY A O 1
ATOM 3816 N N . ALA A 1 491 ? -21.848 -29.501 -21.278 1.00 94.62 491 ALA A N 1
ATOM 3817 C CA . ALA A 1 491 ? -21.454 -28.226 -20.677 1.00 94.62 491 ALA A CA 1
ATOM 3818 C C . ALA A 1 491 ? -20.379 -27.551 -21.536 1.00 94.62 491 ALA A C 1
ATOM 3820 O O . ALA A 1 491 ? -20.526 -26.386 -21.896 1.00 94.62 491 ALA A O 1
ATOM 3821 N N . GLU A 1 492 ? -19.359 -28.310 -21.947 1.00 96.94 492 GLU A N 1
ATOM 3822 C CA . GLU A 1 492 ? -18.282 -27.827 -22.817 1.00 96.94 492 GLU A CA 1
ATOM 3823 C C . GLU A 1 492 ? -18.818 -27.292 -24.152 1.00 96.94 492 GLU A C 1
ATOM 3825 O O . GLU A 1 492 ? -18.496 -26.171 -24.538 1.00 96.94 492 GLU A O 1
ATOM 3830 N N . GLY A 1 493 ? -19.704 -28.037 -24.824 1.00 97.56 493 GLY A N 1
ATOM 3831 C CA . GLY A 1 493 ? -20.328 -27.606 -26.076 1.00 97.56 493 GLY A CA 1
ATOM 3832 C C . GLY A 1 493 ? -21.174 -26.337 -25.925 1.00 97.56 493 GLY A C 1
ATOM 3833 O O . GLY A 1 493 ? -21.159 -25.480 -26.806 1.00 97.56 493 GLY A O 1
ATOM 3834 N N . PHE A 1 494 ? -21.861 -26.174 -24.789 1.00 97.50 494 PHE A N 1
ATOM 3835 C CA . PHE A 1 494 ? -22.627 -24.962 -24.492 1.00 97.50 494 PHE A CA 1
ATOM 3836 C C . PHE A 1 494 ? -21.710 -23.745 -24.294 1.00 97.50 494 PHE A C 1
ATOM 3838 O O . PHE A 1 494 ? -21.942 -22.701 -24.902 1.00 97.50 494 PHE A O 1
ATOM 3845 N N . MET A 1 495 ? -20.625 -23.894 -23.524 1.00 98.12 495 MET A N 1
ATOM 3846 C CA . MET A 1 495 ? -19.628 -22.829 -23.349 1.00 98.12 495 MET A CA 1
ATOM 3847 C C . MET A 1 495 ? -18.920 -22.490 -24.662 1.00 98.12 495 MET A C 1
ATOM 3849 O O . MET A 1 495 ? -18.757 -21.315 -24.979 1.00 98.12 495 MET A O 1
ATOM 3853 N N . LYS A 1 496 ? -18.558 -23.502 -25.463 1.00 98.38 496 LYS A N 1
ATOM 3854 C CA . LYS A 1 496 ? -17.983 -23.316 -26.802 1.00 98.38 496 LYS A CA 1
ATOM 3855 C C . LYS A 1 496 ? -18.908 -22.479 -27.684 1.00 98.38 496 LYS A C 1
ATOM 3857 O O . LYS A 1 496 ? -18.441 -21.528 -28.304 1.00 98.38 496 LYS A O 1
ATOM 3862 N N . GLY A 1 497 ? -20.203 -22.805 -27.711 1.00 98.00 497 GLY A N 1
ATOM 3863 C CA . GLY A 1 497 ? -21.203 -22.063 -28.481 1.00 98.00 497 GLY A CA 1
ATOM 3864 C C . GLY A 1 497 ? -21.268 -20.586 -28.089 1.00 98.00 497 GLY A C 1
ATOM 3865 O O . GLY A 1 497 ? -21.175 -19.723 -28.955 1.00 98.00 497 GLY A O 1
ATOM 3866 N N . ILE A 1 498 ? -21.336 -20.291 -26.786 1.00 97.62 498 ILE A N 1
ATOM 3867 C CA . ILE A 1 498 ? -21.371 -18.908 -26.281 1.00 97.62 498 ILE A CA 1
ATOM 3868 C C . ILE A 1 498 ? -20.055 -18.169 -26.571 1.00 97.62 498 ILE A C 1
ATOM 3870 O O . ILE A 1 498 ? -20.077 -17.010 -26.971 1.00 97.62 498 ILE A O 1
ATOM 3874 N N . ALA A 1 499 ? -18.901 -18.815 -26.378 1.00 98.06 499 ALA A N 1
ATOM 3875 C CA . ALA A 1 499 ? -17.593 -18.201 -26.615 1.00 98.06 499 ALA A CA 1
ATOM 3876 C C . ALA A 1 499 ? -17.383 -17.824 -28.095 1.00 98.06 499 ALA A C 1
ATOM 3878 O O . ALA A 1 499 ? -16.820 -16.762 -28.395 1.00 98.06 499 ALA A O 1
ATOM 3879 N N . ALA A 1 500 ? -17.852 -18.684 -29.006 1.00 97.56 500 ALA A N 1
ATOM 3880 C CA . ALA A 1 500 ? -17.756 -18.498 -30.451 1.00 97.56 500 ALA A CA 1
ATOM 3881 C C . ALA A 1 500 ? -18.732 -17.445 -31.001 1.00 97.56 500 ALA A C 1
ATOM 3883 O O . ALA A 1 500 ? -18.454 -16.869 -32.050 1.00 97.56 500 ALA A O 1
ATOM 3884 N N . ASP A 1 501 ? -19.843 -17.177 -30.312 1.00 96.19 501 ASP A N 1
ATOM 3885 C CA . ASP A 1 501 ? -20.871 -16.234 -30.755 1.00 96.19 501 ASP A CA 1
ATOM 3886 C C . ASP A 1 501 ? -20.494 -14.775 -30.415 1.00 96.19 501 ASP A C 1
ATOM 3888 O O . ASP A 1 501 ? -20.508 -14.383 -29.244 1.00 96.19 501 ASP A O 1
ATOM 3892 N N . PRO A 1 502 ? -20.176 -13.922 -31.409 1.00 92.81 502 PRO A N 1
ATOM 3893 C CA . PRO A 1 502 ? -19.851 -12.522 -31.160 1.00 92.81 502 PRO A CA 1
ATOM 3894 C C . PRO A 1 502 ? -21.057 -11.674 -30.731 1.00 92.81 502 PRO A C 1
ATOM 3896 O O . PRO A 1 502 ? -20.847 -10.568 -30.237 1.00 92.81 502 PRO A O 1
ATOM 3899 N N . SER A 1 503 ? -22.288 -12.165 -30.911 1.00 93.69 503 SER A N 1
ATOM 3900 C CA . SER A 1 503 ? -23.524 -11.483 -30.506 1.00 93.69 503 SER A CA 1
ATOM 3901 C C . SER A 1 503 ? -23.955 -11.798 -29.070 1.00 93.69 503 SER A C 1
ATOM 3903 O O . SER A 1 503 ? -24.818 -11.110 -28.517 1.00 93.69 503 SER A O 1
ATOM 3905 N N . ALA A 1 504 ? -23.339 -12.804 -28.440 1.00 93.00 504 ALA A N 1
ATOM 3906 C CA . ALA A 1 504 ? -23.605 -13.144 -27.053 1.00 93.00 504 ALA A CA 1
ATOM 3907 C C . ALA A 1 504 ? -23.281 -11.964 -26.122 1.00 93.00 504 ALA A C 1
ATOM 3909 O O . ALA A 1 504 ? -22.299 -11.241 -26.312 1.00 93.00 504 ALA A O 1
ATOM 3910 N N . GLN A 1 505 ? -24.087 -11.799 -25.068 1.00 93.44 505 GLN A N 1
ATOM 3911 C CA . GLN A 1 505 ? -23.835 -10.787 -24.043 1.00 93.44 505 GLN A CA 1
ATOM 3912 C C . GLN A 1 505 ? -22.416 -10.922 -23.486 1.00 93.44 505 GLN A C 1
ATOM 3914 O O . GLN A 1 505 ? -21.953 -12.025 -23.181 1.00 93.44 505 GLN A O 1
ATOM 3919 N N . PHE A 1 506 ? -21.748 -9.782 -23.313 1.00 95.88 506 PHE A N 1
ATOM 3920 C CA . PHE A 1 506 ? -20.326 -9.740 -22.999 1.00 95.88 506 PHE A CA 1
ATOM 3921 C C . PHE A 1 506 ? -19.952 -10.566 -21.756 1.00 95.88 506 PHE A C 1
ATOM 3923 O O . PHE A 1 506 ? -19.024 -11.369 -21.833 1.00 95.88 506 PHE A O 1
ATOM 3930 N N . ASN A 1 507 ? -20.697 -10.444 -20.647 1.00 96.75 507 ASN A N 1
ATOM 3931 C CA . ASN A 1 507 ? -20.426 -11.227 -19.436 1.00 96.75 507 ASN A CA 1
ATOM 3932 C C . ASN A 1 507 ? -20.511 -12.738 -19.704 1.00 96.75 507 ASN A C 1
ATOM 3934 O O . ASN A 1 507 ? -19.597 -13.478 -19.356 1.00 96.75 507 ASN A O 1
ATOM 3938 N N . ARG A 1 508 ? -21.558 -13.205 -20.393 1.00 96.56 508 ARG A N 1
ATOM 3939 C CA . ARG A 1 508 ? -21.727 -14.632 -20.717 1.00 96.56 508 ARG A CA 1
ATOM 3940 C C . ARG A 1 508 ? -20.578 -15.154 -21.568 1.00 96.56 508 ARG A C 1
ATOM 3942 O O . ARG A 1 508 ? -20.051 -16.227 -21.290 1.00 96.56 508 ARG A O 1
ATOM 3949 N N . ARG A 1 509 ? -20.162 -14.376 -22.570 1.00 97.62 509 ARG A N 1
ATOM 3950 C CA . ARG A 1 509 ? -19.022 -14.705 -23.430 1.00 97.62 509 ARG A CA 1
ATOM 3951 C C . ARG A 1 509 ? -17.714 -14.755 -22.643 1.00 97.62 509 ARG A C 1
ATOM 3953 O O . ARG A 1 509 ? -16.959 -15.713 -22.788 1.00 97.62 509 ARG A O 1
ATOM 3960 N N . LEU A 1 510 ? -17.483 -13.783 -21.759 1.00 98.44 510 LEU A N 1
ATOM 3961 C CA . LEU A 1 510 ? -16.323 -13.738 -20.867 1.00 98.44 510 LEU A CA 1
ATOM 3962 C C . LEU A 1 510 ? -16.271 -14.964 -19.939 1.00 98.44 510 LEU A C 1
ATOM 3964 O O . LEU A 1 510 ? -15.248 -15.649 -19.881 1.00 98.44 510 LEU A O 1
ATOM 3968 N N . GLN A 1 511 ? -17.377 -15.278 -19.255 1.00 98.56 511 GLN A N 1
ATOM 3969 C CA . GLN A 1 511 ? -17.450 -16.431 -18.353 1.00 98.56 511 GLN A CA 1
ATOM 3970 C C . GLN A 1 511 ? -17.345 -17.760 -19.102 1.00 98.56 511 GLN A C 1
ATOM 3972 O O . GLN A 1 511 ? -16.683 -18.667 -18.611 1.00 98.56 511 GLN A O 1
ATOM 3977 N N . ALA A 1 512 ? -17.928 -17.882 -20.298 1.00 98.62 512 ALA A N 1
ATOM 3978 C CA . ALA A 1 512 ? -17.816 -19.090 -21.111 1.00 98.62 512 ALA A CA 1
ATOM 3979 C C . ALA A 1 512 ? -16.357 -19.395 -21.487 1.00 98.62 512 ALA A C 1
ATOM 3981 O O . ALA A 1 512 ? -15.917 -20.538 -21.372 1.00 98.62 512 ALA A O 1
ATOM 3982 N N . VAL A 1 513 ? -15.572 -18.375 -21.854 1.00 98.75 513 VAL A N 1
ATOM 3983 C CA . VAL A 1 513 ? -14.133 -18.533 -22.121 1.00 98.75 513 VAL A CA 1
ATOM 3984 C C . VAL A 1 513 ? -13.379 -18.981 -20.865 1.00 98.75 513 VAL A C 1
ATOM 3986 O O . VAL A 1 513 ? -12.603 -19.935 -20.927 1.00 98.75 513 VAL A O 1
ATOM 3989 N N . ARG A 1 514 ? -13.637 -18.355 -19.707 1.00 98.69 514 ARG A N 1
ATOM 3990 C CA . ARG A 1 514 ? -13.018 -18.759 -18.429 1.00 98.69 514 ARG A CA 1
ATOM 3991 C C . ARG A 1 514 ? -13.393 -20.195 -18.038 1.00 98.69 514 ARG A C 1
ATOM 3993 O O . ARG A 1 514 ? -12.522 -20.970 -17.646 1.00 98.69 514 ARG A O 1
ATOM 4000 N N . ALA A 1 515 ? -14.659 -20.570 -18.218 1.00 98.56 515 ALA A N 1
ATOM 4001 C CA . ALA A 1 515 ? -15.168 -21.912 -17.959 1.00 98.56 515 ALA A CA 1
ATOM 4002 C C . ALA A 1 515 ? -14.514 -22.972 -18.861 1.00 98.56 515 ALA A C 1
ATOM 4004 O O . ALA A 1 515 ? -14.207 -24.061 -18.387 1.00 98.56 515 ALA A O 1
ATOM 4005 N N . LEU A 1 516 ? -14.236 -22.667 -20.134 1.00 98.62 516 LEU A N 1
ATOM 4006 C CA . LEU A 1 516 ? -13.494 -23.573 -21.025 1.00 98.62 516 LEU A CA 1
ATOM 4007 C C . LEU A 1 516 ? -12.057 -23.812 -20.542 1.00 98.62 516 LEU A C 1
ATOM 4009 O O . LEU A 1 516 ? -11.552 -24.928 -20.666 1.00 98.62 516 LEU A O 1
ATOM 4013 N N . GLY A 1 517 ? -11.420 -22.792 -19.957 1.00 98.06 517 GLY A N 1
ATOM 4014 C CA . GLY A 1 517 ? -10.130 -22.929 -19.277 1.00 98.06 517 GLY A CA 1
ATOM 4015 C C . GLY A 1 517 ? -10.204 -23.868 -18.072 1.00 98.06 517 GLY A C 1
ATOM 4016 O O . GLY A 1 517 ? -9.413 -24.803 -17.968 1.00 98.06 517 GLY A O 1
ATOM 4017 N N . PHE A 1 518 ? -11.204 -23.670 -17.208 1.00 97.31 518 PHE A N 1
ATOM 4018 C CA . PHE A 1 518 ? -11.476 -24.537 -16.054 1.00 97.31 518 PHE A CA 1
ATOM 4019 C C . PHE A 1 518 ? -11.738 -25.997 -16.458 1.00 97.31 518 PHE A C 1
ATOM 4021 O O . PHE A 1 518 ? -11.171 -26.915 -15.868 1.00 97.31 518 PHE A O 1
ATOM 4028 N N . LEU A 1 519 ? -12.542 -26.208 -17.504 1.00 97.25 519 LEU A N 1
ATOM 4029 C CA . LEU A 1 519 ? -12.854 -27.525 -18.071 1.00 97.25 519 LEU A CA 1
ATOM 4030 C C . LEU A 1 519 ? -11.668 -28.173 -18.800 1.00 97.25 519 LEU A C 1
ATOM 4032 O O . LEU A 1 519 ? -11.761 -29.338 -19.181 1.00 97.25 519 LEU A O 1
ATOM 4036 N N . LYS A 1 520 ? -10.571 -27.434 -19.018 1.00 96.94 520 LYS A N 1
ATOM 4037 C CA . LYS A 1 520 ? -9.423 -27.852 -19.836 1.00 96.94 520 LYS A CA 1
ATOM 4038 C C . LYS A 1 520 ? -9.843 -28.291 -21.245 1.00 96.94 520 LYS A C 1
ATOM 4040 O O . LYS A 1 520 ? -9.390 -29.312 -21.758 1.00 96.94 520 LYS A O 1
ATOM 4045 N N . SER A 1 521 ? -10.742 -27.517 -21.851 1.00 97.31 521 SER A N 1
ATOM 4046 C CA . SER A 1 521 ? -11.397 -27.862 -23.112 1.00 97.31 521 SER A CA 1
ATOM 4047 C C . SER A 1 521 ? -10.414 -28.014 -24.275 1.00 97.31 521 SER A C 1
ATOM 4049 O O . SER A 1 521 ? -9.569 -27.149 -24.525 1.00 97.31 521 SER A O 1
ATOM 4051 N N . ALA A 1 522 ? -10.607 -29.070 -25.068 1.00 95.06 522 ALA A N 1
ATOM 4052 C CA . ALA A 1 522 ? -9.858 -29.300 -26.302 1.00 95.06 522 ALA A CA 1
ATOM 4053 C C . ALA A 1 522 ? -10.242 -28.324 -27.433 1.00 95.06 522 ALA A C 1
ATOM 4055 O O . ALA A 1 522 ? -9.556 -28.266 -28.450 1.00 95.06 522 ALA A O 1
ATOM 4056 N N . ALA A 1 523 ? -11.311 -27.535 -27.265 1.00 95.88 523 ALA A N 1
ATOM 4057 C CA . ALA A 1 523 ? -11.748 -26.532 -28.235 1.00 95.88 523 ALA A CA 1
ATOM 4058 C C . ALA A 1 523 ? -10.959 -25.213 -28.153 1.00 95.88 523 ALA A C 1
ATOM 4060 O O . ALA A 1 523 ? -11.081 -24.371 -29.041 1.00 95.88 523 ALA A O 1
ATOM 4061 N N . LEU A 1 524 ? -10.151 -25.004 -27.107 1.00 97.75 524 LEU A N 1
ATOM 4062 C CA . LEU A 1 524 ? -9.402 -23.757 -26.918 1.00 97.75 524 LEU A CA 1
ATOM 4063 C C . LEU A 1 524 ? -8.528 -23.376 -28.134 1.00 97.75 524 LEU A C 1
ATOM 4065 O O . LEU A 1 524 ? -8.640 -22.230 -28.570 1.00 97.75 524 LEU A O 1
ATOM 4069 N N . PRO A 1 525 ? -7.728 -24.277 -28.747 1.00 98.19 525 PRO A N 1
ATOM 4070 C CA . PRO A 1 525 ? -6.905 -23.922 -29.909 1.00 98.19 525 PRO A CA 1
ATOM 4071 C C . PRO A 1 525 ? -7.716 -23.432 -31.118 1.00 98.19 525 PRO A C 1
ATOM 4073 O O . PRO A 1 525 ? -7.251 -22.570 -31.856 1.00 98.19 525 PRO A O 1
ATOM 4076 N N . GLU A 1 526 ? -8.932 -23.952 -31.307 1.00 97.56 526 GLU A N 1
ATOM 4077 C CA . GLU A 1 526 ? -9.845 -23.539 -32.381 1.00 97.56 526 GLU A CA 1
ATOM 4078 C C . GLU A 1 526 ? -10.419 -22.136 -32.128 1.00 97.56 526 GLU A C 1
ATOM 4080 O O . GLU A 1 526 ? -10.524 -21.328 -33.048 1.00 97.56 526 GLU A O 1
ATOM 4085 N N . LEU A 1 527 ? -10.775 -21.829 -30.877 1.00 98.06 527 LEU A N 1
ATOM 4086 C CA . LEU A 1 527 ? -11.441 -20.576 -30.505 1.00 98.06 527 LEU A CA 1
ATOM 4087 C C . LEU A 1 527 ? -10.477 -19.398 -30.339 1.00 98.06 527 LEU A C 1
ATOM 4089 O O . LEU A 1 527 ? -10.839 -18.250 -30.615 1.00 98.06 527 LEU A O 1
ATOM 4093 N N . LEU A 1 528 ? -9.263 -19.666 -29.850 1.00 98.06 528 LEU A N 1
ATOM 4094 C CA . LEU A 1 528 ? -8.309 -18.636 -29.449 1.00 98.06 528 LEU A CA 1
ATOM 4095 C C . LEU A 1 528 ? -8.027 -17.590 -30.539 1.00 98.06 528 LEU A C 1
ATOM 4097 O O . LEU A 1 528 ? -8.069 -16.412 -30.200 1.00 98.06 528 LEU A O 1
ATOM 4101 N N . PRO A 1 529 ? -7.785 -17.939 -31.819 1.00 97.88 529 PRO A N 1
ATOM 4102 C CA . PRO A 1 529 ? -7.484 -16.940 -32.845 1.00 97.88 529 PRO A CA 1
ATOM 4103 C C . PRO A 1 529 ? -8.561 -15.854 -32.969 1.00 97.88 529 PRO A C 1
ATOM 4105 O O . PRO A 1 529 ? -8.237 -14.669 -33.018 1.00 97.88 529 PRO A O 1
ATOM 4108 N N . ALA A 1 530 ? -9.841 -16.239 -32.948 1.00 97.38 530 ALA A N 1
ATOM 4109 C CA . ALA A 1 530 ? -10.954 -15.294 -33.024 1.00 97.38 530 ALA A CA 1
ATOM 4110 C C . ALA A 1 530 ? -11.100 -14.466 -31.736 1.00 97.38 530 ALA A C 1
ATOM 4112 O O . ALA A 1 530 ? -11.364 -13.266 -31.794 1.00 97.38 530 ALA A O 1
ATOM 4113 N N . LEU A 1 531 ? -10.900 -15.088 -30.569 1.00 98.19 531 LEU A N 1
ATOM 4114 C CA . LEU A 1 531 ? -10.965 -14.397 -29.278 1.00 98.19 531 LEU A CA 1
ATOM 4115 C C . LEU A 1 531 ? -9.824 -13.383 -29.110 1.00 98.19 531 LEU A C 1
ATOM 4117 O O . LEU A 1 531 ? -10.063 -12.273 -28.646 1.00 98.19 531 LEU A O 1
ATOM 4121 N N . LEU A 1 532 ? -8.608 -13.738 -29.530 1.00 98.31 532 LEU A N 1
ATOM 4122 C CA . LEU A 1 532 ? -7.415 -12.886 -29.483 1.00 98.31 532 LEU A CA 1
ATOM 4123 C C . LEU A 1 532 ? -7.440 -11.762 -30.530 1.00 98.31 532 LEU A C 1
ATOM 4125 O O . LEU A 1 532 ? -6.727 -10.778 -30.373 1.00 98.31 532 LEU A O 1
ATOM 4129 N N . ALA A 1 533 ? -8.269 -11.874 -31.569 1.00 96.19 533 ALA A N 1
ATOM 4130 C CA . ALA A 1 533 ? -8.516 -10.800 -32.532 1.00 96.19 533 ALA A CA 1
ATOM 4131 C C . ALA A 1 533 ? -9.588 -9.792 -32.064 1.00 96.19 533 ALA A C 1
ATOM 4133 O O . ALA A 1 533 ? -9.817 -8.783 -32.730 1.00 96.19 533 ALA A O 1
ATOM 4134 N N . SER A 1 534 ? -10.261 -10.051 -30.936 1.00 96.25 534 SER A N 1
ATOM 4135 C CA . SER A 1 534 ? -11.278 -9.155 -30.375 1.00 96.25 534 SER A CA 1
ATOM 4136 C C . SER A 1 534 ? -10.702 -7.773 -30.066 1.00 96.25 534 SER A C 1
ATOM 4138 O O . SER A 1 534 ? -9.627 -7.670 -29.477 1.00 96.25 534 SER A O 1
ATOM 4140 N N . SER A 1 535 ? -11.449 -6.704 -30.356 1.00 95.25 535 SER A N 1
ATOM 4141 C CA . SER A 1 535 ? -11.086 -5.345 -29.930 1.00 95.25 535 SER A CA 1
ATOM 4142 C C . SER A 1 535 ? -11.142 -5.173 -28.410 1.00 95.25 535 SER A C 1
ATOM 4144 O O . SER A 1 535 ? -10.394 -4.365 -27.869 1.00 95.25 535 SER A O 1
ATOM 4146 N N . GLU A 1 536 ? -11.975 -5.960 -27.722 1.00 97.12 536 GLU A N 1
ATOM 4147 C CA . GLU A 1 536 ? -12.162 -5.932 -26.268 1.00 97.12 536 GLU A CA 1
ATOM 4148 C C . GLU A 1 536 ? -11.012 -6.653 -25.531 1.00 97.12 536 GLU A C 1
ATOM 4150 O O . GLU A 1 536 ? -10.941 -7.890 -25.588 1.00 97.12 536 GLU A O 1
ATOM 4155 N N . PRO A 1 537 ? -10.118 -5.931 -24.824 1.00 98.19 537 PRO A N 1
ATOM 4156 C CA . PRO A 1 537 ? -8.943 -6.526 -24.188 1.00 98.19 537 PRO A CA 1
ATOM 4157 C C . PRO A 1 537 ? -9.276 -7.518 -23.076 1.00 98.19 537 PRO A C 1
ATOM 4159 O O . PRO A 1 537 ? -8.566 -8.507 -22.916 1.00 98.19 537 PRO A O 1
ATOM 4162 N N . ARG A 1 538 ? -10.379 -7.330 -22.342 1.00 98.25 538 ARG A N 1
ATOM 4163 C CA . ARG A 1 538 ? -10.789 -8.271 -21.285 1.00 98.25 538 ARG A CA 1
ATOM 4164 C C . ARG A 1 538 ? -11.093 -9.662 -21.839 1.00 98.25 538 ARG A C 1
ATOM 4166 O O . ARG A 1 538 ? -10.822 -10.661 -21.172 1.00 98.25 538 ARG A O 1
ATOM 4173 N N . LEU A 1 539 ? -11.620 -9.743 -23.064 1.00 98.38 539 LEU A N 1
ATOM 4174 C CA . LEU A 1 539 ? -11.887 -11.021 -23.723 1.00 98.38 539 LEU A CA 1
ATOM 4175 C C . LEU A 1 539 ? -10.593 -11.692 -24.202 1.00 98.38 539 LEU A C 1
ATOM 4177 O O . LEU A 1 539 ? -10.432 -12.898 -24.008 1.00 98.38 539 LEU A O 1
ATOM 4181 N N . ARG A 1 540 ? -9.649 -10.916 -24.761 1.00 98.56 540 ARG A N 1
ATOM 4182 C CA . ARG A 1 540 ? -8.313 -11.422 -25.125 1.00 98.56 540 ARG A CA 1
ATOM 4183 C C . ARG A 1 540 ? -7.587 -11.959 -23.894 1.00 98.56 540 ARG A C 1
ATOM 4185 O O . ARG A 1 540 ? -7.135 -13.101 -23.890 1.00 98.56 540 ARG A O 1
ATOM 4192 N N . PHE A 1 541 ? -7.578 -11.177 -22.816 1.00 98.81 541 PHE A N 1
ATOM 4193 C CA . PHE A 1 541 ? -7.018 -11.560 -21.526 1.00 98.81 541 PHE A CA 1
ATOM 4194 C C . PHE A 1 541 ? -7.628 -12.861 -20.987 1.00 98.81 541 PHE A C 1
ATOM 4196 O O . PHE A 1 541 ? -6.892 -13.777 -20.620 1.00 98.81 541 PHE A O 1
ATOM 4203 N N . ALA A 1 542 ? -8.959 -12.994 -20.998 1.00 98.69 542 ALA A N 1
ATOM 4204 C CA . ALA A 1 542 ? -9.623 -14.223 -20.570 1.00 98.69 542 ALA A CA 1
ATOM 4205 C C . ALA A 1 542 ? -9.253 -15.436 -21.438 1.00 98.69 542 ALA A C 1
ATOM 4207 O O . ALA A 1 542 ? -9.080 -16.525 -20.896 1.00 98.69 542 ALA A O 1
ATOM 4208 N N . ALA A 1 543 ? -9.083 -15.266 -22.753 1.00 98.75 543 ALA A N 1
ATOM 4209 C CA . ALA A 1 543 ? -8.661 -16.344 -23.648 1.00 98.75 543 ALA A CA 1
ATOM 4210 C C . ALA A 1 543 ? -7.225 -16.813 -23.360 1.00 98.75 543 ALA A C 1
ATOM 4212 O O . ALA A 1 543 ? -6.963 -18.017 -23.322 1.00 98.75 543 ALA A O 1
ATOM 4213 N N . ILE A 1 544 ? -6.311 -15.875 -23.085 1.00 98.81 544 ILE A N 1
ATOM 4214 C CA . ILE A 1 544 ? -4.933 -16.180 -22.669 1.00 98.81 544 ILE A CA 1
ATOM 4215 C C . ILE A 1 544 ? -4.942 -16.950 -21.343 1.00 98.81 544 ILE A C 1
ATOM 4217 O O . ILE A 1 544 ? -4.319 -18.006 -21.229 1.00 98.81 544 ILE A O 1
ATOM 4221 N N . GLN A 1 545 ? -5.690 -16.454 -20.353 1.00 98.69 545 GLN A N 1
ATOM 4222 C CA . GLN A 1 545 ? -5.831 -17.097 -19.045 1.00 98.69 545 GLN A CA 1
ATOM 4223 C C . GLN A 1 545 ? -6.466 -18.490 -19.153 1.00 98.69 545 GLN A C 1
ATOM 4225 O O . GLN A 1 545 ? -6.022 -19.409 -18.470 1.00 98.69 545 GLN A O 1
ATOM 4230 N N . ALA A 1 546 ? -7.449 -18.681 -20.038 1.00 98.69 546 ALA A N 1
ATOM 4231 C CA . ALA A 1 546 ? -8.072 -19.979 -20.270 1.00 98.69 546 ALA A CA 1
ATOM 4232 C C . ALA A 1 546 ? -7.076 -21.001 -20.835 1.00 98.69 546 ALA A C 1
ATOM 4234 O O . ALA A 1 546 ? -7.000 -22.118 -20.328 1.00 98.69 546 ALA A O 1
ATOM 4235 N N . ALA A 1 547 ? -6.261 -20.620 -21.826 1.00 98.56 547 ALA A N 1
ATOM 4236 C CA . ALA A 1 547 ? -5.212 -21.493 -22.358 1.00 98.56 547 ALA A CA 1
ATOM 4237 C C . ALA A 1 547 ? -4.131 -21.823 -21.314 1.00 98.56 547 ALA A C 1
ATOM 4239 O O . ALA A 1 547 ? -3.675 -22.967 -21.243 1.00 98.56 547 ALA A O 1
ATOM 4240 N N . HIS A 1 548 ? -3.757 -20.840 -20.486 1.00 98.12 548 HIS A N 1
ATOM 4241 C CA . HIS A 1 548 ? -2.782 -21.005 -19.405 1.00 98.12 548 HIS A CA 1
ATOM 4242 C C . HIS A 1 548 ? -3.289 -21.963 -18.321 1.00 98.12 548 HIS A C 1
ATOM 4244 O O . HIS A 1 548 ? -2.608 -22.932 -17.998 1.00 98.12 548 HIS A O 1
ATOM 4250 N N . GLN A 1 549 ? -4.503 -21.752 -17.808 1.00 96.00 549 GLN A N 1
ATOM 4251 C CA . GLN A 1 549 ? -5.105 -22.596 -16.766 1.00 96.00 549 GLN A CA 1
ATOM 4252 C C . GLN A 1 549 ? -5.437 -24.009 -17.265 1.00 96.00 549 GLN A C 1
ATOM 4254 O O . GLN A 1 549 ? -5.319 -24.975 -16.511 1.00 96.00 549 GLN A O 1
ATOM 4259 N N . ALA A 1 550 ? -5.795 -24.150 -18.546 1.00 97.00 550 ALA A N 1
ATOM 4260 C CA . ALA A 1 550 ? -5.994 -25.451 -19.177 1.00 97.00 550 ALA A CA 1
ATOM 4261 C C . ALA A 1 550 ? -4.689 -26.240 -19.370 1.00 97.00 550 ALA A C 1
ATOM 4263 O O . ALA A 1 550 ? -4.745 -27.428 -19.685 1.00 97.00 550 ALA A O 1
ATOM 4264 N N . ASN A 1 551 ? -3.526 -25.596 -19.194 1.00 96.44 551 ASN A N 1
ATOM 4265 C CA . ASN A 1 551 ? -2.215 -26.138 -19.543 1.00 96.44 551 ASN A CA 1
ATOM 4266 C C . ASN A 1 551 ? -2.154 -26.616 -21.014 1.00 96.44 551 ASN A C 1
ATOM 4268 O O . ASN A 1 551 ? -1.625 -27.685 -21.320 1.00 96.44 551 ASN A O 1
ATOM 4272 N N . SER A 1 552 ? -2.758 -25.849 -21.934 1.00 97.25 552 SER A N 1
ATOM 4273 C CA . SER A 1 552 ? -2.918 -26.247 -23.339 1.00 97.25 552 SER A CA 1
ATOM 4274 C C . SER A 1 552 ? -1.688 -25.894 -24.180 1.00 97.25 552 SER A C 1
ATOM 4276 O O . SER A 1 552 ? -1.565 -24.789 -24.715 1.00 97.25 552 SER A O 1
ATOM 4278 N N . THR A 1 553 ? -0.777 -26.852 -24.353 1.00 96.56 553 THR A N 1
ATOM 4279 C CA . THR A 1 553 ? 0.428 -26.684 -25.188 1.00 96.56 553 THR A CA 1
ATOM 4280 C C . THR A 1 553 ? 0.107 -26.486 -26.674 1.00 96.56 553 THR A C 1
ATOM 4282 O O . THR A 1 553 ? 0.866 -25.833 -27.388 1.00 96.56 553 THR A O 1
ATOM 4285 N N . ALA A 1 554 ? -1.056 -26.953 -27.141 1.00 97.38 554 ALA A N 1
ATOM 4286 C CA . ALA A 1 554 ? -1.542 -26.711 -28.501 1.00 97.38 554 ALA A CA 1
ATOM 4287 C C . ALA A 1 554 ? -1.773 -25.214 -28.799 1.00 97.38 554 ALA A C 1
ATOM 4289 O O . ALA A 1 554 ? -1.744 -24.800 -29.957 1.00 97.38 554 ALA A O 1
ATOM 4290 N N . CYS A 1 555 ? -1.953 -24.384 -27.767 1.00 97.94 555 CYS A N 1
ATOM 4291 C CA . CYS A 1 555 ? -2.122 -22.941 -27.915 1.00 97.94 555 CYS A CA 1
ATOM 4292 C C . CYS A 1 555 ? -0.794 -22.174 -28.040 1.00 97.94 555 CYS A C 1
ATOM 4294 O O . CYS A 1 555 ? -0.824 -20.982 -28.336 1.00 97.94 555 CYS A O 1
ATOM 4296 N N . VAL A 1 556 ? 0.366 -22.812 -27.837 1.00 97.88 556 VAL A N 1
ATOM 4297 C CA . VAL A 1 556 ? 1.673 -22.128 -27.780 1.00 97.88 556 VAL A CA 1
ATOM 4298 C C . VAL A 1 556 ? 1.959 -21.345 -29.055 1.00 97.88 556 VAL A C 1
ATOM 4300 O O . VAL A 1 556 ? 2.223 -20.152 -28.974 1.00 97.88 556 VAL A O 1
ATOM 4303 N N . ALA A 1 557 ? 1.837 -21.966 -30.232 1.00 97.75 557 ALA A N 1
ATOM 4304 C CA . ALA A 1 557 ? 2.092 -21.279 -31.501 1.00 97.75 557 ALA A CA 1
ATOM 4305 C C . ALA A 1 557 ? 1.154 -20.074 -31.711 1.00 97.75 557 ALA A C 1
ATOM 4307 O O . ALA A 1 557 ? 1.566 -19.040 -32.237 1.00 97.75 557 ALA A O 1
ATOM 4308 N N . ILE A 1 558 ? -0.098 -20.188 -31.254 1.00 98.50 558 ILE A N 1
ATOM 4309 C CA . ILE A 1 558 ? -1.097 -19.116 -31.326 1.00 98.50 558 ILE A CA 1
ATOM 4310 C C . ILE A 1 558 ? -0.690 -17.959 -30.405 1.00 98.50 558 ILE A C 1
ATOM 4312 O O . ILE A 1 558 ? -0.671 -16.809 -30.838 1.00 98.50 558 ILE A O 1
ATOM 4316 N N . LEU A 1 559 ? -0.302 -18.258 -29.162 1.00 98.44 559 LEU A N 1
ATOM 4317 C CA . LEU A 1 559 ? 0.147 -17.267 -28.180 1.00 98.44 559 LEU A CA 1
ATOM 4318 C C . LEU A 1 559 ? 1.468 -16.599 -28.589 1.00 98.44 559 LEU A C 1
ATOM 4320 O O . LEU A 1 559 ? 1.611 -15.391 -28.426 1.00 98.44 559 LEU A O 1
ATOM 4324 N N . THR A 1 560 ? 2.409 -17.342 -29.177 1.00 98.44 560 THR A N 1
ATOM 4325 C CA . THR A 1 560 ? 3.651 -16.785 -29.736 1.00 98.44 560 THR A CA 1
ATOM 4326 C C . THR A 1 560 ? 3.350 -15.792 -30.856 1.00 98.44 560 THR A C 1
ATOM 4328 O O . THR A 1 560 ? 3.936 -14.714 -30.892 1.00 98.44 560 THR A O 1
ATOM 4331 N N . ASN A 1 561 ? 2.407 -16.109 -31.748 1.00 97.75 561 ASN A N 1
ATOM 4332 C CA . ASN A 1 561 ? 1.986 -15.173 -32.790 1.00 97.75 561 ASN A CA 1
ATOM 4333 C C . ASN A 1 561 ? 1.255 -13.957 -32.218 1.00 97.75 561 ASN A C 1
ATOM 4335 O O . ASN A 1 561 ? 1.499 -12.843 -32.668 1.00 97.75 561 ASN A O 1
ATOM 4339 N N . HIS A 1 562 ? 0.412 -14.153 -31.206 1.00 97.94 562 HIS A N 1
ATOM 4340 C CA . HIS A 1 562 ? -0.291 -13.061 -30.543 1.00 97.94 562 HIS A CA 1
ATOM 4341 C C . HIS A 1 562 ? 0.668 -12.091 -29.835 1.00 97.94 562 HIS A C 1
ATOM 4343 O O . HIS A 1 562 ? 0.506 -10.877 -29.958 1.00 97.94 562 HIS A O 1
ATOM 4349 N N . ALA A 1 563 ? 1.720 -12.607 -29.185 1.00 97.62 563 ALA A N 1
ATOM 4350 C CA . ALA A 1 563 ? 2.754 -11.796 -28.541 1.00 97.62 563 ALA A CA 1
ATOM 4351 C C . ALA A 1 563 ? 3.421 -10.804 -29.507 1.00 97.62 563 ALA A C 1
ATOM 4353 O O . ALA A 1 563 ? 3.830 -9.732 -29.080 1.00 97.62 563 ALA A O 1
ATOM 4354 N N . ALA A 1 564 ? 3.502 -11.125 -30.804 1.00 96.94 564 ALA A N 1
ATOM 4355 C CA . ALA A 1 564 ? 4.073 -10.233 -31.813 1.00 96.94 564 ALA A CA 1
ATOM 4356 C C . ALA A 1 564 ? 3.263 -8.945 -32.045 1.00 96.94 564 ALA A C 1
ATOM 4358 O O . ALA A 1 564 ? 3.811 -7.975 -32.564 1.00 96.94 564 ALA A O 1
ATOM 4359 N N . THR A 1 565 ? 1.970 -8.955 -31.718 1.00 94.81 565 THR A N 1
ATOM 4360 C CA . THR A 1 565 ? 1.021 -7.887 -32.070 1.00 94.81 565 THR A CA 1
ATOM 4361 C C . THR A 1 565 ? 0.307 -7.274 -30.869 1.00 94.81 565 THR A C 1
ATOM 4363 O O . THR A 1 565 ? -0.315 -6.227 -31.012 1.00 94.81 565 THR A O 1
ATOM 4366 N N . GLU A 1 566 ? 0.349 -7.918 -29.702 1.00 96.88 566 GLU A N 1
ATOM 4367 C CA . GLU A 1 566 ? -0.351 -7.429 -28.515 1.00 96.88 566 GLU A CA 1
ATOM 4368 C C . GLU A 1 566 ? 0.391 -6.249 -27.880 1.00 96.88 566 GLU A C 1
ATOM 4370 O O . GLU A 1 566 ? 1.533 -6.372 -27.439 1.00 96.88 566 GLU A O 1
ATOM 4375 N N . SER A 1 567 ? -0.293 -5.110 -27.808 1.00 93.75 567 SER A N 1
ATOM 4376 C CA . SER A 1 567 ? 0.217 -3.873 -27.217 1.00 93.75 567 SER A CA 1
ATOM 4377 C C . SER A 1 567 ? -0.417 -3.550 -25.863 1.00 93.75 567 SER A C 1
ATOM 4379 O O . SER A 1 567 ? 0.082 -2.688 -25.141 1.00 93.75 567 SER A O 1
ATOM 4381 N N . GLU A 1 568 ? -1.536 -4.189 -25.508 1.00 97.00 568 GLU A N 1
ATOM 4382 C CA . GLU A 1 568 ? -2.183 -3.997 -24.215 1.00 97.00 568 GLU A CA 1
ATOM 4383 C C . GLU A 1 568 ? -1.362 -4.678 -23.114 1.00 97.00 568 GLU A C 1
ATOM 4385 O O . GLU A 1 568 ? -0.977 -5.848 -23.187 1.00 97.00 568 GLU A O 1
ATOM 4390 N N . ARG A 1 569 ? -1.069 -3.903 -22.071 1.00 95.31 569 ARG A N 1
ATOM 4391 C CA . ARG A 1 569 ? -0.042 -4.202 -21.079 1.00 95.31 569 ARG A CA 1
ATOM 4392 C C . ARG A 1 569 ? -0.333 -5.450 -20.246 1.00 95.31 569 ARG A C 1
ATOM 4394 O O . ARG A 1 569 ? 0.615 -6.157 -19.880 1.00 95.31 569 ARG A O 1
ATOM 4401 N N . ILE A 1 570 ? -1.594 -5.704 -19.904 1.00 97.62 570 ILE A N 1
ATOM 4402 C CA . ILE A 1 570 ? -2.000 -6.878 -19.122 1.00 97.62 570 ILE A CA 1
ATOM 4403 C C . ILE A 1 570 ? -2.067 -8.122 -20.007 1.00 97.62 570 ILE A C 1
ATOM 4405 O O . ILE A 1 570 ? -1.552 -9.169 -19.614 1.00 97.62 570 ILE A O 1
ATOM 4409 N N . CYS A 1 571 ? -2.619 -8.009 -21.214 1.00 98.44 571 CYS A N 1
ATOM 4410 C CA . CYS A 1 571 ? -2.677 -9.100 -22.187 1.00 98.44 571 CYS A CA 1
ATOM 4411 C C . CYS A 1 571 ? -1.272 -9.571 -22.578 1.00 98.44 571 CYS A C 1
ATOM 4413 O O . CYS A 1 571 ? -0.988 -10.771 -22.547 1.00 98.44 571 CYS A O 1
ATOM 4415 N N . TYR A 1 572 ? -0.352 -8.643 -22.852 1.00 98.44 572 TYR A N 1
ATOM 4416 C CA . TYR A 1 572 ? 1.036 -8.983 -23.157 1.00 98.44 572 TYR A CA 1
ATOM 4417 C C . TYR A 1 572 ? 1.723 -9.675 -21.970 1.00 98.44 572 TYR A C 1
ATOM 4419 O O . TYR A 1 572 ? 2.401 -10.690 -22.151 1.00 98.44 572 TYR A O 1
ATOM 4427 N N . PHE A 1 573 ? 1.490 -9.190 -20.740 1.00 98.31 573 PHE A N 1
ATOM 4428 C CA . PHE A 1 573 ? 2.002 -9.844 -19.533 1.00 98.31 573 PHE A CA 1
ATOM 4429 C C . PHE A 1 573 ? 1.492 -11.278 -19.402 1.00 98.31 573 PHE A C 1
ATOM 4431 O O . PHE A 1 573 ? 2.278 -12.215 -19.282 1.00 98.31 573 PHE A O 1
ATOM 4438 N N . ALA A 1 574 ? 0.172 -11.456 -19.465 1.00 98.50 574 ALA A N 1
ATOM 4439 C CA . ALA A 1 574 ? -0.458 -12.766 -19.386 1.00 98.50 574 ALA A CA 1
ATOM 4440 C C . ALA A 1 574 ? 0.067 -13.711 -20.477 1.00 98.50 574 ALA A C 1
ATOM 4442 O O . ALA A 1 574 ? 0.286 -14.889 -20.208 1.00 98.50 574 ALA A O 1
ATOM 4443 N N . THR A 1 575 ? 0.328 -13.191 -21.680 1.00 98.62 575 THR A N 1
ATOM 4444 C CA . THR A 1 575 ? 0.831 -13.978 -22.811 1.00 98.62 575 THR A CA 1
ATOM 4445 C C . THR A 1 575 ? 2.227 -14.525 -22.541 1.00 98.62 575 THR A C 1
ATOM 4447 O O . THR A 1 575 ? 2.436 -15.733 -22.657 1.00 98.62 575 THR A O 1
ATOM 4450 N N . TRP A 1 576 ? 3.191 -13.688 -22.134 1.00 98.12 576 TRP A N 1
ATOM 4451 C CA . TRP A 1 576 ? 4.547 -14.189 -21.877 1.00 98.12 576 TRP A CA 1
ATOM 4452 C C . TRP A 1 576 ? 4.605 -15.099 -20.643 1.00 98.12 576 TRP A C 1
ATOM 4454 O O . TRP A 1 576 ? 5.370 -16.067 -20.638 1.00 98.12 576 TRP A O 1
ATOM 4464 N N . ARG A 1 577 ? 3.765 -14.855 -19.622 1.00 97.62 577 ARG A N 1
ATOM 4465 C CA . ARG A 1 577 ? 3.625 -15.769 -18.473 1.00 97.62 577 ARG A CA 1
ATOM 4466 C C . ARG A 1 577 ? 3.074 -17.127 -18.890 1.00 97.62 577 ARG A C 1
ATOM 4468 O O . ARG A 1 577 ? 3.625 -18.141 -18.470 1.00 97.62 577 ARG A O 1
ATOM 4475 N N . ALA A 1 578 ? 2.039 -17.149 -19.729 1.00 98.25 578 ALA A N 1
ATOM 4476 C CA . ALA A 1 578 ? 1.472 -18.386 -20.252 1.00 98.25 578 ALA A CA 1
ATOM 4477 C C . ALA A 1 578 ? 2.511 -19.159 -21.075 1.00 98.25 578 ALA A C 1
ATOM 4479 O O . ALA A 1 578 ? 2.712 -20.346 -20.839 1.00 98.25 578 ALA A O 1
ATOM 4480 N N . LEU A 1 579 ? 3.238 -18.485 -21.975 1.00 98.19 579 LEU A N 1
ATOM 4481 C CA . LEU A 1 579 ? 4.325 -19.106 -22.739 1.00 98.19 579 LEU A CA 1
ATOM 4482 C C . LEU A 1 579 ? 5.385 -19.715 -21.811 1.00 98.19 579 LEU A C 1
ATOM 4484 O O . LEU A 1 579 ? 5.750 -20.873 -21.987 1.00 98.19 579 LEU A O 1
ATOM 4488 N N . ARG A 1 580 ? 5.829 -18.982 -20.780 1.00 96.94 580 ARG A N 1
ATOM 4489 C CA . ARG A 1 580 ? 6.787 -19.494 -19.788 1.00 96.94 580 ARG A CA 1
ATOM 4490 C C . ARG A 1 580 ? 6.335 -20.814 -19.168 1.00 96.94 580 ARG A C 1
ATOM 4492 O O . ARG A 1 580 ? 7.127 -21.755 -19.130 1.00 96.94 580 ARG A O 1
ATOM 4499 N N . ASP A 1 581 ? 5.108 -20.864 -18.662 1.00 95.69 581 ASP A N 1
ATOM 4500 C CA . ASP A 1 581 ? 4.607 -22.030 -17.929 1.00 95.69 581 ASP A CA 1
ATOM 4501 C C . ASP A 1 581 ? 4.256 -23.209 -18.849 1.00 95.69 581 ASP A C 1
ATOM 4503 O O . ASP A 1 581 ? 4.406 -24.354 -18.434 1.00 95.69 581 ASP A O 1
ATOM 4507 N N . LEU A 1 582 ? 3.842 -22.954 -20.097 1.00 96.69 582 LEU A N 1
ATOM 4508 C CA . LEU A 1 582 ? 3.438 -24.003 -21.041 1.00 96.69 582 LEU A CA 1
ATOM 4509 C C . LEU A 1 582 ? 4.616 -24.753 -21.684 1.00 96.69 582 LEU A C 1
ATOM 4511 O O . LEU A 1 582 ? 4.448 -25.920 -22.036 1.00 96.69 582 LEU A O 1
ATOM 4515 N N . VAL A 1 583 ? 5.781 -24.115 -21.886 1.00 94.38 583 VAL A N 1
ATOM 4516 C CA . VAL A 1 583 ? 6.904 -24.746 -22.623 1.00 94.38 583 VAL A CA 1
ATOM 4517 C C . VAL A 1 583 ? 8.255 -24.772 -21.907 1.00 94.38 583 VAL A C 1
ATOM 4519 O O . VAL A 1 583 ? 9.127 -25.554 -22.288 1.00 94.38 583 VAL A O 1
ATOM 4522 N N . GLY A 1 584 ? 8.455 -23.953 -20.869 1.00 92.62 584 GLY A N 1
ATOM 4523 C CA . GLY A 1 584 ? 9.719 -23.895 -20.131 1.00 92.62 584 GLY A CA 1
ATOM 4524 C C . GLY A 1 584 ? 10.913 -23.357 -20.941 1.00 92.62 584 GLY A C 1
ATOM 4525 O O . GLY A 1 584 ? 10.781 -22.863 -22.058 1.00 92.62 584 GLY A O 1
ATOM 4526 N N . ALA A 1 585 ? 12.118 -23.433 -20.364 1.00 93.31 585 ALA A N 1
ATOM 4527 C CA . ALA A 1 585 ? 13.294 -22.734 -20.898 1.00 93.31 585 ALA A CA 1
ATOM 4528 C C . ALA A 1 585 ? 13.751 -23.245 -22.278 1.00 93.31 585 ALA A C 1
ATOM 4530 O O . ALA A 1 585 ? 14.074 -22.442 -23.150 1.00 93.31 585 ALA A O 1
ATOM 4531 N N . ALA A 1 586 ? 13.727 -24.564 -22.496 1.00 92.19 586 ALA A N 1
ATOM 4532 C CA . ALA A 1 586 ? 14.248 -25.186 -23.716 1.00 92.19 586 ALA A CA 1
ATOM 4533 C C . ALA A 1 586 ? 13.513 -24.739 -24.991 1.00 92.19 586 ALA A C 1
ATOM 4535 O O . ALA A 1 586 ? 14.138 -24.614 -26.040 1.00 92.19 586 ALA A O 1
ATOM 4536 N N . ALA A 1 587 ? 12.205 -24.473 -24.910 1.00 93.75 587 ALA A N 1
ATOM 4537 C CA . ALA A 1 587 ? 11.431 -24.011 -26.062 1.00 93.75 587 ALA A CA 1
ATOM 4538 C C . ALA A 1 587 ? 11.368 -22.477 -26.181 1.00 93.75 587 ALA A C 1
ATOM 4540 O O . ALA A 1 587 ? 11.041 -21.968 -27.250 1.00 93.75 587 ALA A O 1
ATOM 4541 N N . LEU A 1 588 ? 11.706 -21.732 -25.121 1.00 96.56 588 LEU A N 1
ATOM 4542 C CA . LEU A 1 588 ? 11.813 -20.270 -25.176 1.00 96.56 588 LEU A CA 1
ATOM 4543 C C . LEU A 1 588 ? 13.149 -19.793 -25.758 1.00 96.56 588 LEU A C 1
ATOM 4545 O O . LEU A 1 588 ? 13.175 -18.772 -26.436 1.00 96.56 588 LEU A O 1
ATOM 4549 N N . GLU A 1 589 ? 14.255 -20.503 -25.512 1.00 95.69 589 GLU A N 1
ATOM 4550 C CA . GLU A 1 589 ? 15.593 -20.096 -25.978 1.00 95.69 589 GLU A CA 1
ATOM 4551 C C . GLU A 1 589 ? 15.671 -19.877 -27.505 1.00 95.69 589 GLU A C 1
ATOM 4553 O O . GLU A 1 589 ? 16.163 -18.821 -27.912 1.00 95.69 589 GLU A O 1
ATOM 4558 N N . PRO A 1 590 ? 15.108 -20.752 -28.368 1.00 96.06 590 PRO A N 1
ATOM 4559 C CA . PRO A 1 590 ? 15.092 -20.521 -29.815 1.00 96.06 590 PRO A CA 1
ATOM 4560 C C . PRO A 1 590 ? 14.319 -19.265 -30.244 1.00 96.06 590 PRO A C 1
ATOM 4562 O O . PRO A 1 590 ? 14.641 -18.667 -31.270 1.00 96.06 590 PRO A O 1
ATOM 4565 N N . LEU A 1 591 ? 13.322 -18.831 -29.464 1.00 97.19 591 LEU A N 1
ATOM 4566 C CA . LEU A 1 591 ? 12.512 -17.650 -29.784 1.00 97.19 591 LEU A CA 1
ATOM 4567 C C . LEU A 1 591 ? 13.289 -16.336 -29.637 1.00 97.19 591 LEU A C 1
ATOM 4569 O O . LEU A 1 591 ? 12.856 -15.317 -30.168 1.00 97.19 591 LEU A O 1
ATOM 4573 N N . LEU A 1 592 ? 14.457 -16.340 -28.986 1.00 96.62 592 LEU A N 1
ATOM 4574 C CA . LEU A 1 592 ? 15.353 -15.178 -28.951 1.00 96.62 592 LEU A CA 1
ATOM 4575 C C . LEU A 1 592 ? 15.951 -14.836 -30.326 1.00 96.62 592 LEU A C 1
ATOM 4577 O O . LEU A 1 592 ? 16.490 -13.746 -30.488 1.00 96.62 592 LEU A O 1
ATOM 4581 N N . ALA A 1 593 ? 15.845 -15.733 -31.311 1.00 95.06 593 ALA A N 1
ATOM 4582 C CA . ALA A 1 593 ? 16.246 -15.495 -32.697 1.00 95.06 593 ALA A CA 1
ATOM 4583 C C . ALA A 1 593 ? 15.065 -15.150 -33.631 1.00 95.06 593 ALA A C 1
ATOM 4585 O O . ALA A 1 593 ? 15.272 -14.995 -34.835 1.00 95.06 593 ALA A O 1
ATOM 4586 N N . ASP A 1 594 ? 13.833 -15.039 -33.114 1.00 97.44 594 ASP A N 1
ATOM 4587 C CA . ASP A 1 594 ? 12.660 -14.657 -33.915 1.00 97.44 594 ASP A CA 1
ATOM 4588 C C . ASP A 1 594 ? 12.866 -13.264 -34.529 1.00 97.44 594 ASP A C 1
ATOM 4590 O O . ASP A 1 594 ? 13.463 -12.385 -33.908 1.00 97.44 594 ASP A O 1
ATOM 4594 N N . THR A 1 595 ? 12.371 -13.023 -35.743 1.00 96.50 595 THR A N 1
ATOM 4595 C CA . THR A 1 595 ? 12.520 -11.722 -36.414 1.00 96.50 595 THR A CA 1
ATOM 4596 C C . THR A 1 595 ? 11.689 -10.619 -35.749 1.00 96.50 595 THR A C 1
ATOM 4598 O O . THR A 1 595 ? 12.030 -9.439 -35.856 1.00 96.50 595 THR A O 1
ATOM 4601 N N . ARG A 1 596 ? 10.648 -10.978 -34.991 1.00 97.62 596 ARG A N 1
ATOM 4602 C CA . ARG A 1 596 ? 9.706 -10.061 -34.337 1.00 97.62 596 ARG A CA 1
ATOM 4603 C C . ARG A 1 596 ? 10.171 -9.731 -32.917 1.00 97.62 596 ARG A C 1
ATOM 4605 O O . ARG A 1 596 ? 10.279 -10.608 -32.062 1.00 97.62 596 ARG A O 1
ATOM 4612 N N . GLY A 1 597 ? 10.406 -8.449 -32.649 1.00 97.56 597 GLY A N 1
ATOM 4613 C CA . GLY A 1 597 ? 10.923 -7.966 -31.363 1.00 97.56 597 GLY A CA 1
ATOM 4614 C C . GLY A 1 597 ? 10.074 -8.320 -30.135 1.00 97.56 597 GLY A C 1
ATOM 4615 O O . GLY A 1 597 ? 10.627 -8.873 -29.181 1.00 97.56 597 GLY A O 1
ATOM 4616 N N . PRO A 1 598 ? 8.741 -8.140 -30.154 1.00 98.06 598 PRO A N 1
ATOM 4617 C CA . PRO A 1 598 ? 7.894 -8.516 -29.021 1.00 98.06 598 PRO A CA 1
ATOM 4618 C C . PRO A 1 598 ? 7.942 -10.018 -28.682 1.00 98.06 598 PRO A C 1
ATOM 4620 O O . PRO A 1 598 ? 7.903 -10.399 -27.517 1.00 98.06 598 PRO A O 1
ATOM 4623 N N . VAL A 1 599 ? 8.134 -10.903 -29.668 1.00 98.56 599 VAL A N 1
ATOM 4624 C CA . VAL A 1 599 ? 8.307 -12.345 -29.404 1.00 98.56 599 VAL A CA 1
ATOM 4625 C C . VAL A 1 599 ? 9.621 -12.612 -28.670 1.00 98.56 599 VAL A C 1
ATOM 4627 O O . VAL A 1 599 ? 9.627 -13.314 -27.655 1.00 98.56 599 VAL A O 1
ATOM 4630 N N . ARG A 1 600 ? 10.721 -11.996 -29.127 1.00 98.25 600 ARG A N 1
ATOM 4631 C CA . ARG A 1 600 ? 12.018 -12.072 -28.436 1.00 98.25 600 ARG A CA 1
ATOM 4632 C C . ARG A 1 600 ? 11.921 -11.533 -27.007 1.00 98.25 600 ARG A C 1
ATOM 4634 O O . ARG A 1 600 ? 12.475 -12.128 -26.085 1.00 98.25 600 ARG A O 1
ATOM 4641 N N . CYS A 1 601 ? 11.189 -10.439 -26.805 1.00 98.38 601 CYS A N 1
ATOM 4642 C CA . CYS A 1 601 ? 10.989 -9.819 -25.497 1.00 98.38 601 CYS A CA 1
ATOM 4643 C C . CYS A 1 601 ? 10.210 -10.743 -24.546 1.00 98.38 601 CYS A C 1
ATOM 4645 O O . CYS A 1 601 ? 10.658 -10.985 -23.423 1.00 98.38 601 CYS A O 1
ATOM 4647 N N . ALA A 1 602 ? 9.102 -11.335 -25.003 1.00 98.44 602 ALA A N 1
ATOM 4648 C CA . ALA A 1 602 ? 8.341 -12.327 -24.242 1.00 98.44 602 ALA A CA 1
ATOM 4649 C C . ALA A 1 602 ? 9.195 -13.551 -23.861 1.00 98.44 602 ALA A C 1
ATOM 4651 O O . ALA A 1 602 ? 9.162 -14.001 -22.712 1.00 98.44 602 ALA A O 1
ATOM 4652 N N . ALA A 1 603 ? 10.005 -14.058 -24.796 1.00 98.31 603 ALA A N 1
ATOM 4653 C CA . ALA A 1 603 ? 10.919 -15.170 -24.548 1.00 98.31 603 ALA A CA 1
ATOM 4654 C C . ALA A 1 603 ? 11.988 -14.823 -23.502 1.00 98.31 603 ALA A C 1
ATOM 4656 O O . ALA A 1 603 ? 12.221 -15.599 -22.573 1.00 98.31 603 ALA A O 1
ATOM 4657 N N . LEU A 1 604 ? 12.590 -13.634 -23.601 1.00 98.00 604 LEU A N 1
ATOM 4658 C CA . LEU A 1 604 ? 13.582 -13.148 -22.645 1.00 98.00 604 LEU A CA 1
ATOM 4659 C C . LEU A 1 604 ? 12.994 -12.988 -21.235 1.00 98.00 604 LEU A C 1
ATOM 4661 O O . LEU A 1 604 ? 13.615 -13.430 -20.266 1.00 98.00 604 LEU A O 1
ATOM 4665 N N . LEU A 1 605 ? 11.794 -12.409 -21.114 1.00 97.50 605 LEU A N 1
ATOM 4666 C CA . LEU A 1 605 ? 11.069 -12.300 -19.842 1.00 97.50 605 LEU A CA 1
ATOM 4667 C C . LEU A 1 605 ? 10.818 -13.685 -19.226 1.00 97.50 605 LEU A C 1
ATOM 4669 O O . LEU A 1 605 ? 11.122 -13.900 -18.050 1.00 97.50 605 LEU A O 1
ATOM 4673 N N . GLY A 1 606 ? 10.322 -14.635 -20.026 1.00 96.56 606 GLY A N 1
ATOM 4674 C CA . GLY A 1 606 ? 10.051 -16.005 -19.588 1.00 96.56 606 GLY A CA 1
ATOM 4675 C C . GLY A 1 606 ? 11.306 -16.750 -19.126 1.00 96.56 606 GLY A C 1
ATOM 4676 O O . GLY A 1 606 ? 11.312 -17.322 -18.035 1.00 96.56 606 GLY A O 1
ATOM 4677 N N . LEU A 1 607 ? 12.391 -16.694 -19.904 1.00 96.19 607 LEU A N 1
ATOM 4678 C CA . LEU A 1 607 ? 13.676 -17.310 -19.552 1.00 96.19 607 LEU A CA 1
ATOM 4679 C C . LEU A 1 607 ? 14.246 -16.727 -18.264 1.00 96.19 607 LEU A C 1
ATOM 4681 O O . LEU A 1 607 ? 14.700 -17.468 -17.392 1.00 96.19 607 LEU A O 1
ATOM 4685 N N . ARG A 1 608 ? 14.193 -15.399 -18.124 1.00 92.81 608 ARG A N 1
ATOM 4686 C CA . ARG A 1 608 ? 14.751 -14.723 -16.956 1.00 92.81 608 ARG A CA 1
ATOM 4687 C C . ARG A 1 608 ? 13.966 -15.010 -15.676 1.00 92.81 608 ARG A C 1
ATOM 4689 O O . ARG A 1 608 ? 14.554 -15.062 -14.597 1.00 92.81 608 ARG A O 1
ATOM 4696 N N . ASP A 1 609 ? 12.657 -15.216 -15.790 1.00 91.88 609 ASP A N 1
ATOM 4697 C CA . ASP A 1 609 ? 11.801 -15.611 -14.670 1.00 91.88 609 ASP A CA 1
ATOM 4698 C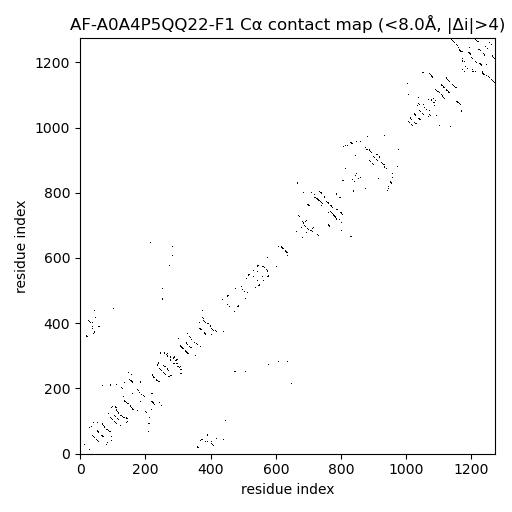 C . ASP A 1 609 ? 11.977 -17.090 -14.276 1.00 91.88 609 ASP A C 1
ATOM 4700 O O . ASP A 1 609 ? 11.833 -17.428 -13.103 1.00 91.88 609 ASP A O 1
ATOM 4704 N N . LEU A 1 610 ? 12.363 -17.962 -15.218 1.00 91.56 610 LEU A N 1
ATOM 4705 C CA . LEU A 1 610 ? 12.752 -19.350 -14.930 1.00 91.56 610 LEU A CA 1
ATOM 4706 C C . LEU A 1 610 ? 14.155 -19.464 -14.315 1.00 91.56 610 LEU A C 1
ATOM 4708 O O . LEU A 1 610 ? 14.402 -20.394 -13.547 1.00 91.56 610 LEU A O 1
ATOM 4712 N N . GLY A 1 611 ? 15.075 -18.543 -14.622 1.00 88.06 611 GLY A N 1
ATOM 4713 C CA . GLY A 1 611 ? 16.432 -18.599 -14.087 1.00 88.06 611 GLY A CA 1
ATOM 4714 C C . GLY A 1 611 ? 17.434 -17.602 -14.687 1.00 88.06 611 GLY A C 1
ATOM 4715 O O . GLY A 1 611 ? 17.072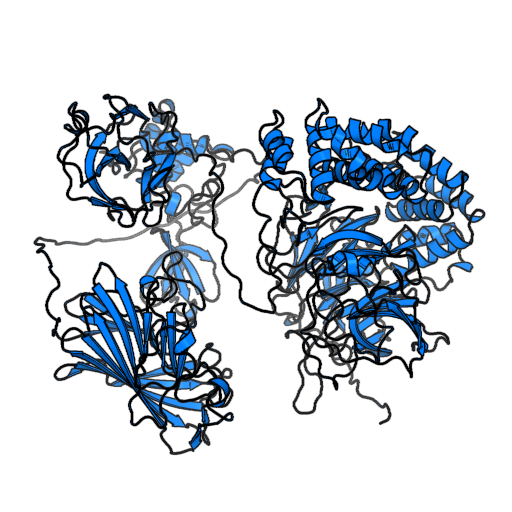 -16.622 -15.342 1.00 88.06 611 GLY A O 1
ATOM 4716 N N . PRO A 1 612 ? 18.738 -17.785 -14.414 1.00 86.12 612 PRO A N 1
ATOM 4717 C CA . PRO A 1 612 ? 19.789 -16.989 -15.037 1.00 86.12 612 PRO A CA 1
ATOM 4718 C C . PRO A 1 612 ? 19.882 -17.239 -16.545 1.00 86.12 612 PRO A C 1
ATOM 4720 O O . PRO A 1 612 ? 19.890 -18.379 -16.998 1.00 86.12 612 PRO A O 1
ATOM 4723 N N . VAL A 1 613 ? 20.010 -16.151 -17.307 1.00 89.25 613 VAL A N 1
ATOM 4724 C CA . VAL A 1 613 ? 20.330 -16.167 -18.742 1.00 89.25 613 VAL A CA 1
ATOM 4725 C C . VAL A 1 613 ? 21.820 -15.863 -18.901 1.00 89.25 613 VAL A C 1
ATOM 4727 O O . VAL A 1 613 ? 22.371 -15.071 -18.133 1.00 89.25 613 VAL A O 1
ATOM 4730 N N . LYS A 1 614 ? 22.478 -16.500 -19.877 1.00 89.19 614 LYS A N 1
ATOM 4731 C CA . LYS A 1 614 ? 23.918 -16.342 -20.136 1.00 89.19 614 LYS A CA 1
ATOM 4732 C C . LYS A 1 614 ? 24.285 -14.858 -20.354 1.00 89.19 614 LYS A C 1
ATOM 4734 O O . LYS A 1 614 ? 23.633 -14.207 -21.177 1.00 89.19 614 LYS A O 1
ATOM 4739 N N . PRO A 1 615 ? 25.302 -14.307 -19.660 1.00 87.81 615 PRO A N 1
ATOM 4740 C CA . PRO A 1 615 ? 25.684 -12.897 -19.784 1.00 87.81 615 PRO A CA 1
ATOM 4741 C C . PRO A 1 615 ? 26.031 -12.461 -21.211 1.00 87.81 615 PRO A C 1
ATOM 4743 O O . PRO A 1 615 ? 25.724 -11.336 -21.597 1.00 87.81 615 PRO A O 1
ATOM 4746 N N . GLU A 1 616 ? 26.627 -13.347 -22.010 1.00 89.88 616 GLU A N 1
ATOM 4747 C CA . GLU A 1 616 ? 27.006 -13.071 -23.399 1.00 89.88 616 GLU A CA 1
ATOM 4748 C C . GLU A 1 616 ? 25.764 -12.847 -24.265 1.00 89.88 616 GLU A C 1
ATOM 4750 O O . GLU A 1 616 ? 25.713 -11.913 -25.065 1.00 89.88 616 GLU A O 1
ATOM 4755 N N . LEU A 1 617 ? 24.731 -13.665 -24.052 1.00 91.31 617 LEU A N 1
ATOM 4756 C CA . LEU A 1 617 ? 23.452 -13.541 -24.743 1.00 91.31 617 LEU A CA 1
ATOM 4757 C C . LEU A 1 617 ? 22.728 -12.253 -24.338 1.00 91.31 617 LEU A C 1
ATOM 4759 O O . LEU A 1 617 ? 22.216 -11.537 -25.194 1.00 91.31 617 LEU A O 1
ATOM 4763 N N . LEU A 1 618 ? 22.746 -11.910 -23.047 1.00 92.44 618 LEU A N 1
ATOM 4764 C CA . LEU A 1 618 ? 22.191 -10.643 -22.568 1.00 92.44 618 LEU A CA 1
ATOM 4765 C C . LEU A 1 618 ? 22.920 -9.429 -23.162 1.00 92.44 618 LEU A C 1
ATOM 4767 O O . LEU A 1 618 ? 22.265 -8.462 -23.537 1.00 92.44 618 LEU A O 1
ATOM 4771 N N . ALA A 1 619 ? 24.247 -9.484 -23.305 1.00 89.38 619 ALA A N 1
ATOM 4772 C CA . ALA A 1 619 ? 25.028 -8.405 -23.909 1.00 89.38 619 ALA A CA 1
ATOM 4773 C C . ALA A 1 619 ? 24.691 -8.184 -25.395 1.00 89.38 619 ALA A C 1
ATOM 4775 O O . ALA A 1 619 ? 24.709 -7.042 -25.861 1.00 89.38 619 ALA A O 1
ATOM 4776 N N . VAL A 1 620 ? 24.356 -9.255 -26.126 1.00 91.25 620 VAL A N 1
ATOM 4777 C CA . VAL A 1 620 ? 23.842 -9.171 -27.503 1.00 91.25 620 VAL A CA 1
ATOM 4778 C C . VAL A 1 620 ? 22.447 -8.539 -27.511 1.00 91.25 620 VAL A C 1
ATOM 4780 O O . VAL A 1 620 ? 22.231 -7.548 -28.206 1.00 91.25 620 VAL A O 1
ATOM 4783 N N . LEU A 1 621 ? 21.523 -9.047 -26.690 1.00 94.44 621 LEU A N 1
ATOM 4784 C CA . LEU A 1 621 ? 20.137 -8.561 -26.627 1.00 94.44 621 LEU A CA 1
ATOM 4785 C C . LEU A 1 621 ? 20.023 -7.122 -26.092 1.00 94.44 621 LEU A C 1
ATOM 4787 O O . LEU A 1 621 ? 19.118 -6.387 -26.470 1.00 94.44 621 LEU A O 1
ATOM 4791 N N . ALA A 1 622 ? 20.973 -6.656 -25.279 1.00 91.00 622 ALA A N 1
ATOM 4792 C CA . ALA A 1 622 ? 21.043 -5.264 -24.826 1.00 91.00 622 ALA A CA 1
ATOM 4793 C C . ALA A 1 622 ? 21.285 -4.256 -25.968 1.00 91.00 622 ALA A C 1
ATOM 4795 O O . ALA A 1 622 ? 21.141 -3.047 -25.760 1.00 91.00 622 ALA A O 1
ATOM 4796 N N . ARG A 1 623 ? 21.645 -4.749 -27.162 1.00 91.62 623 ARG A N 1
ATOM 4797 C CA . ARG A 1 623 ? 21.855 -3.989 -28.403 1.00 91.62 623 ARG A CA 1
ATOM 4798 C C . ARG A 1 623 ? 20.839 -4.343 -29.494 1.00 91.62 623 ARG A C 1
ATOM 4800 O O . ARG A 1 623 ? 21.039 -3.956 -30.641 1.00 91.62 623 ARG A O 1
ATOM 4807 N N . ASP A 1 624 ? 19.784 -5.080 -29.151 1.00 95.56 624 ASP A N 1
ATOM 4808 C CA . ASP A 1 624 ? 18.705 -5.447 -30.068 1.00 95.56 624 ASP A CA 1
ATOM 4809 C C . ASP A 1 624 ? 18.084 -4.203 -30.750 1.00 95.56 624 ASP A C 1
ATOM 4811 O O . ASP A 1 624 ? 18.133 -3.086 -30.234 1.00 95.56 624 ASP A O 1
ATOM 4815 N N . MET A 1 625 ? 17.522 -4.361 -31.946 1.00 92.25 625 MET A N 1
ATOM 4816 C CA . MET A 1 625 ? 16.859 -3.249 -32.639 1.00 92.25 625 MET A CA 1
ATOM 4817 C C . MET A 1 625 ? 15.506 -2.895 -32.010 1.00 92.25 625 MET A C 1
ATOM 4819 O O . MET A 1 625 ? 15.059 -1.757 -32.140 1.00 92.25 625 MET A O 1
ATOM 4823 N N . ASP A 1 626 ? 14.870 -3.844 -31.322 1.00 94.19 626 ASP A N 1
ATOM 4824 C CA . ASP A 1 626 ? 13.629 -3.633 -30.591 1.00 94.19 626 ASP A CA 1
ATOM 4825 C C . ASP A 1 626 ? 13.905 -3.056 -29.197 1.00 94.19 626 ASP A C 1
ATOM 4827 O O . ASP A 1 626 ? 14.666 -3.604 -28.392 1.00 94.19 626 ASP A O 1
ATOM 4831 N N . GLU A 1 627 ? 13.268 -1.926 -28.898 1.00 91.88 627 GLU A N 1
ATOM 4832 C CA . GLU A 1 627 ? 13.472 -1.198 -27.649 1.00 91.88 627 GLU A CA 1
ATOM 4833 C C . GLU A 1 627 ? 13.076 -2.017 -26.415 1.00 91.88 627 GLU A C 1
ATOM 4835 O O . GLU A 1 627 ? 13.771 -1.960 -25.397 1.00 91.88 627 GLU A O 1
ATOM 4840 N N . SER A 1 628 ? 12.010 -2.816 -26.502 1.00 92.12 628 SER A N 1
ATOM 4841 C CA . SER A 1 628 ? 11.522 -3.611 -25.375 1.00 92.12 628 SER A CA 1
ATOM 4842 C C . SER A 1 628 ? 12.501 -4.732 -25.023 1.00 92.12 628 SER A C 1
ATOM 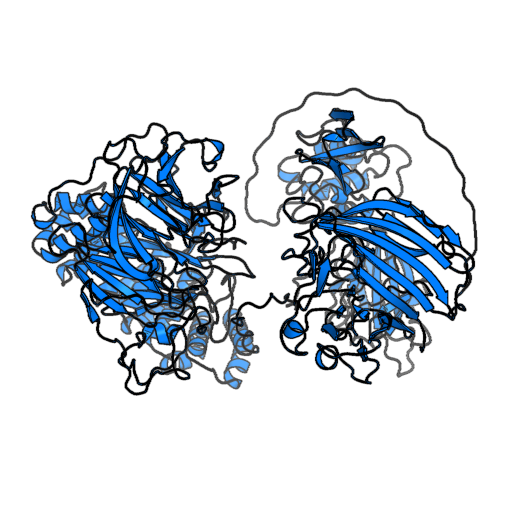4844 O O . SER A 1 628 ? 12.820 -4.926 -23.848 1.00 92.12 628 SER A O 1
ATOM 4846 N N . VAL A 1 629 ? 13.069 -5.396 -26.038 1.00 96.12 629 VAL A N 1
ATOM 4847 C CA . VAL A 1 629 ? 14.104 -6.425 -25.862 1.00 96.12 629 VAL A CA 1
ATOM 4848 C C . VAL A 1 629 ? 15.343 -5.819 -25.221 1.00 96.12 629 VAL A C 1
ATOM 4850 O O . VAL A 1 629 ? 15.822 -6.338 -24.210 1.00 96.12 629 VAL A O 1
ATOM 4853 N N . ARG A 1 630 ? 15.828 -4.686 -25.751 1.00 94.75 630 ARG A N 1
ATOM 4854 C CA . ARG A 1 630 ? 16.977 -3.984 -25.165 1.00 94.75 630 ARG A CA 1
ATOM 4855 C C . ARG A 1 630 ? 16.739 -3.611 -23.717 1.00 94.75 630 ARG A C 1
ATOM 4857 O O . ARG A 1 630 ? 17.609 -3.850 -22.886 1.00 94.75 630 ARG A O 1
ATOM 4864 N N . THR A 1 631 ? 15.578 -3.040 -23.418 1.00 90.19 631 THR A N 1
ATOM 4865 C CA . THR A 1 631 ? 15.232 -2.560 -22.077 1.00 90.19 631 THR A CA 1
ATOM 4866 C C . THR A 1 631 ? 15.219 -3.711 -21.082 1.00 90.19 631 THR A C 1
ATOM 4868 O O . THR A 1 631 ? 15.858 -3.635 -20.034 1.00 90.19 631 THR A O 1
ATOM 4871 N N . VAL A 1 632 ? 14.564 -4.822 -21.430 1.00 93.06 632 VAL A N 1
ATOM 4872 C CA . VAL A 1 632 ? 14.519 -6.016 -20.579 1.00 93.06 632 VAL A CA 1
ATOM 4873 C C . VAL A 1 632 ? 15.904 -6.651 -20.436 1.00 93.06 632 VAL A C 1
ATOM 4875 O O . VAL A 1 632 ? 16.269 -7.060 -19.335 1.00 93.06 632 VAL A O 1
ATOM 4878 N N . ALA A 1 633 ? 16.703 -6.711 -21.503 1.00 92.62 633 ALA A N 1
ATOM 4879 C CA . ALA A 1 633 ? 18.058 -7.254 -21.450 1.00 92.62 633 ALA A CA 1
ATOM 4880 C C . ALA A 1 633 ? 18.975 -6.405 -20.560 1.00 92.62 633 ALA A C 1
ATOM 4882 O O . ALA A 1 633 ? 19.649 -6.945 -19.685 1.00 92.62 633 ALA A O 1
ATOM 4883 N N . GLN A 1 634 ? 18.947 -5.080 -20.713 1.00 88.50 634 GLN A N 1
ATOM 4884 C CA . GLN A 1 634 ? 19.699 -4.145 -19.874 1.00 88.50 634 GLN A CA 1
ATOM 4885 C C . GLN A 1 634 ? 19.269 -4.241 -18.407 1.00 88.50 634 GLN A C 1
ATOM 4887 O O . GLN A 1 634 ? 20.115 -4.307 -17.515 1.00 88.50 634 GLN A O 1
ATOM 4892 N N . LEU A 1 635 ? 17.962 -4.344 -18.156 1.00 87.69 635 LEU A N 1
ATOM 4893 C CA . LEU A 1 635 ? 17.411 -4.582 -16.826 1.00 87.69 635 LEU A CA 1
ATOM 4894 C C . LEU A 1 635 ? 17.895 -5.916 -16.236 1.00 87.69 635 LEU A C 1
ATOM 4896 O O . LEU A 1 635 ? 18.256 -5.976 -15.064 1.00 87.69 635 LEU A O 1
ATOM 4900 N N . ALA A 1 636 ? 17.947 -6.979 -17.043 1.00 86.12 636 ALA A N 1
ATOM 4901 C CA . ALA A 1 636 ? 18.407 -8.302 -16.626 1.00 86.12 636 ALA A CA 1
ATOM 4902 C C . ALA A 1 636 ? 19.928 -8.381 -16.383 1.00 86.12 636 ALA A C 1
ATOM 4904 O O . ALA A 1 636 ? 20.355 -9.224 -15.587 1.00 86.12 636 ALA A O 1
ATOM 4905 N N . MET A 1 637 ? 20.716 -7.527 -17.052 1.00 82.69 637 MET A N 1
ATOM 4906 C CA . MET A 1 637 ? 22.161 -7.336 -16.841 1.00 82.69 637 MET A CA 1
ATOM 4907 C C . MET A 1 637 ? 22.483 -6.454 -15.634 1.00 82.69 637 MET A C 1
ATOM 4909 O O . MET A 1 637 ? 23.587 -6.537 -15.088 1.00 82.69 637 MET A O 1
ATOM 4913 N N . GLY A 1 638 ? 21.547 -5.590 -15.234 1.00 65.69 638 GLY A N 1
ATOM 4914 C CA . GLY A 1 638 ? 21.666 -4.787 -14.027 1.00 65.69 638 GLY A CA 1
ATOM 4915 C C . GLY A 1 638 ? 21.945 -5.670 -12.811 1.00 65.69 638 GLY A C 1
ATOM 4916 O O . GLY A 1 638 ? 21.530 -6.832 -12.749 1.00 65.69 638 GLY A O 1
ATOM 4917 N N . ARG A 1 639 ? 22.662 -5.129 -11.815 1.00 47.28 639 ARG A N 1
ATOM 4918 C CA . ARG A 1 639 ? 22.776 -5.821 -10.523 1.00 47.28 639 ARG A CA 1
ATOM 4919 C C . ARG A 1 639 ? 21.352 -6.139 -10.049 1.00 47.28 639 ARG A C 1
ATOM 4921 O O . ARG A 1 639 ? 20.517 -5.235 -10.132 1.00 47.28 639 ARG A O 1
ATOM 4928 N N . PRO A 1 640 ? 21.066 -7.372 -9.583 1.00 44.72 640 PRO A N 1
ATOM 4929 C CA . PRO A 1 640 ? 19.738 -7.713 -9.091 1.00 44.72 640 PRO A CA 1
ATOM 4930 C C . PRO A 1 640 ? 19.295 -6.622 -8.122 1.00 44.72 640 PRO A C 1
ATOM 4932 O O . PRO A 1 640 ? 20.093 -6.209 -7.271 1.00 44.72 640 PRO A O 1
ATOM 4935 N N . ALA A 1 641 ? 18.065 -6.122 -8.296 1.00 36.47 641 ALA A N 1
ATOM 4936 C CA . ALA A 1 641 ? 17.474 -5.169 -7.366 1.00 36.47 641 ALA A CA 1
ATOM 4937 C C . ALA A 1 641 ? 17.774 -5.662 -5.944 1.00 36.47 641 ALA A C 1
ATOM 4939 O O . ALA A 1 641 ? 17.585 -6.852 -5.660 1.00 36.47 641 ALA A O 1
ATOM 4940 N N . LYS A 1 642 ? 18.324 -4.793 -5.080 1.00 34.50 642 LYS A N 1
ATOM 4941 C CA . LYS A 1 642 ? 18.501 -5.136 -3.663 1.00 34.50 642 LYS A CA 1
ATOM 4942 C C . LYS A 1 642 ? 17.177 -5.742 -3.201 1.00 34.50 642 LYS A C 1
ATOM 4944 O O . LYS A 1 642 ? 16.128 -5.153 -3.463 1.00 34.50 642 LYS A O 1
ATOM 4949 N N . ARG A 1 643 ? 17.224 -6.938 -2.597 1.00 35.47 643 ARG A N 1
ATOM 4950 C CA . ARG A 1 643 ? 16.043 -7.557 -1.977 1.00 35.47 643 ARG A CA 1
ATOM 4951 C C . ARG A 1 643 ? 15.318 -6.458 -1.184 1.00 35.47 643 ARG A C 1
ATOM 4953 O O . ARG A 1 643 ? 16.026 -5.710 -0.506 1.00 35.47 643 ARG A O 1
ATOM 4960 N N . PRO A 1 644 ? 13.978 -6.349 -1.223 1.00 35.03 644 PRO A N 1
ATOM 4961 C CA . PRO A 1 644 ? 13.276 -5.680 -0.140 1.00 35.03 644 PRO A CA 1
ATOM 4962 C C . PRO A 1 644 ? 13.693 -6.439 1.120 1.00 35.03 644 PRO A C 1
ATOM 4964 O O . PRO A 1 644 ? 13.343 -7.609 1.293 1.00 35.03 644 PRO A O 1
ATOM 4967 N N . GLU A 1 645 ? 14.607 -5.866 1.900 1.00 28.59 645 GLU A N 1
ATOM 4968 C CA . GLU A 1 645 ? 15.031 -6.470 3.151 1.00 28.59 645 GLU A CA 1
ATOM 4969 C C . GLU A 1 645 ? 13.793 -6.543 4.026 1.00 28.59 645 GLU A C 1
ATOM 4971 O O . GLU A 1 645 ? 13.169 -5.525 4.324 1.00 28.59 645 GLU A O 1
ATOM 4976 N N . ILE A 1 646 ? 13.431 -7.753 4.437 1.00 31.12 646 ILE A N 1
ATOM 4977 C CA . ILE A 1 646 ? 12.478 -7.903 5.519 1.00 31.12 646 ILE A CA 1
ATOM 4978 C C . ILE A 1 646 ? 13.262 -7.584 6.780 1.00 31.12 646 ILE A C 1
ATOM 4980 O O . ILE A 1 646 ? 13.971 -8.426 7.330 1.00 31.12 646 ILE A O 1
ATOM 4984 N N . GLN A 1 647 ? 13.222 -6.313 7.160 1.00 26.00 647 GLN A N 1
ATOM 4985 C CA . GLN A 1 647 ? 13.708 -5.872 8.448 1.00 26.00 647 GLN A CA 1
ATOM 4986 C C . GLN A 1 647 ? 12.718 -6.380 9.499 1.00 26.00 647 GLN A C 1
ATOM 4988 O O . GLN A 1 647 ? 11.587 -5.901 9.566 1.00 26.00 647 GLN A O 1
ATOM 4993 N N . SER A 1 648 ? 13.145 -7.317 10.353 1.00 25.73 648 SER A N 1
ATOM 4994 C CA . SER A 1 648 ? 12.615 -7.362 11.723 1.00 25.73 648 SER A CA 1
ATOM 4995 C C . SER A 1 648 ? 12.676 -5.931 12.268 1.00 25.73 648 SER A C 1
ATOM 4997 O O . SER A 1 648 ? 13.688 -5.272 12.021 1.00 25.73 648 SER A O 1
ATOM 4999 N N . PRO A 1 649 ? 11.617 -5.425 12.922 1.00 28.22 649 PRO A N 1
ATOM 5000 C CA . PRO A 1 649 ? 11.251 -4.011 12.941 1.00 28.22 649 PRO A CA 1
ATOM 5001 C C . PRO A 1 649 ? 12.452 -3.100 13.219 1.00 28.22 649 PRO A C 1
ATOM 5003 O O . PRO A 1 649 ? 12.861 -2.886 14.359 1.00 28.22 649 PRO A O 1
ATOM 5006 N N . ALA A 1 650 ? 13.005 -2.570 12.129 1.00 22.34 650 ALA A N 1
ATOM 5007 C CA . ALA A 1 650 ? 14.049 -1.565 12.079 1.00 22.34 650 ALA A CA 1
ATOM 5008 C C . ALA A 1 650 ? 13.539 -0.405 11.212 1.00 22.34 650 ALA A C 1
ATOM 5010 O O . ALA A 1 650 ? 12.707 -0.569 10.322 1.00 22.34 650 ALA A O 1
ATOM 5011 N N . LYS A 1 651 ? 13.967 0.807 11.567 1.00 24.53 651 LYS A N 1
ATOM 5012 C CA . LYS A 1 651 ? 13.516 2.069 10.969 1.00 24.53 651 LYS A CA 1
ATOM 5013 C C . LYS A 1 651 ? 14.062 2.234 9.546 1.00 24.53 651 LYS A C 1
ATOM 5015 O O . LYS A 1 651 ? 15.266 2.113 9.331 1.00 24.53 651 LYS A O 1
ATOM 5020 N N . ALA A 1 652 ? 13.163 2.594 8.630 1.00 23.16 652 ALA A N 1
ATOM 5021 C CA . ALA A 1 652 ? 13.385 2.799 7.201 1.00 23.16 652 ALA A CA 1
ATOM 5022 C C . ALA A 1 652 ? 14.632 3.651 6.846 1.00 23.16 652 ALA A C 1
ATOM 5024 O O . ALA A 1 652 ? 14.832 4.721 7.433 1.00 23.16 652 ALA A O 1
ATOM 5025 N N . PRO A 1 653 ? 15.438 3.241 5.845 1.00 22.72 653 PRO A N 1
ATOM 5026 C CA . PRO A 1 653 ? 16.408 4.094 5.163 1.00 22.72 653 PRO A CA 1
ATOM 5027 C C . PRO A 1 653 ? 15.802 4.800 3.930 1.00 22.72 653 PRO A C 1
ATOM 5029 O O . PRO A 1 653 ? 14.992 4.228 3.208 1.00 22.72 653 PRO A O 1
ATOM 5032 N N . ALA A 1 654 ? 16.240 6.037 3.667 1.00 26.64 654 ALA A N 1
ATOM 5033 C CA . ALA A 1 654 ? 15.821 6.871 2.532 1.00 26.64 654 ALA A CA 1
ATOM 5034 C C . ALA A 1 654 ? 16.434 6.424 1.181 1.00 26.64 654 ALA A C 1
ATOM 5036 O O . ALA A 1 654 ? 17.596 6.002 1.159 1.00 26.64 654 ALA A O 1
ATOM 5037 N N . PRO A 1 655 ? 15.728 6.569 0.041 1.00 26.89 655 PRO A N 1
ATOM 5038 C CA . PRO A 1 655 ? 16.285 6.259 -1.269 1.00 26.89 655 PRO A CA 1
ATOM 5039 C C . PRO A 1 655 ? 17.044 7.444 -1.885 1.00 26.89 655 PRO A C 1
ATOM 5041 O O . PRO A 1 655 ? 16.564 8.573 -1.944 1.00 26.89 655 PRO A O 1
ATOM 5044 N N . GLY A 1 656 ? 18.215 7.141 -2.442 1.00 24.17 656 GLY A N 1
ATOM 5045 C CA . GLY A 1 656 ? 18.833 7.915 -3.511 1.00 24.17 656 GLY A CA 1
ATOM 5046 C C . GLY A 1 656 ? 19.430 6.969 -4.554 1.00 24.17 656 GLY A C 1
ATOM 5047 O O . GLY A 1 656 ? 20.220 6.097 -4.192 1.00 24.17 656 GLY A O 1
ATOM 5048 N N . LYS A 1 657 ? 19.068 7.134 -5.835 1.00 26.34 657 LYS A N 1
ATOM 5049 C CA . LYS A 1 657 ? 19.947 7.636 -6.917 1.00 26.34 657 LYS A CA 1
ATOM 5050 C C . LYS A 1 657 ? 19.341 7.426 -8.320 1.00 26.34 657 LYS A C 1
ATOM 5052 O O . LYS A 1 657 ? 19.104 6.306 -8.755 1.00 26.34 657 LYS A O 1
ATOM 5057 N N . SER A 1 658 ? 19.173 8.571 -8.980 1.00 27.09 658 SER A N 1
ATOM 5058 C CA . SER A 1 658 ? 19.061 8.911 -10.409 1.00 27.09 658 SER A CA 1
ATOM 5059 C C . SER A 1 658 ? 19.285 7.832 -11.486 1.00 27.09 658 SER A C 1
ATOM 5061 O O . SER A 1 658 ? 20.396 7.318 -11.638 1.00 27.09 658 SER A O 1
ATOM 5063 N N . GLY A 1 659 ? 18.262 7.662 -12.334 1.00 23.75 659 GLY A N 1
ATOM 5064 C CA . GLY A 1 659 ? 18.370 7.419 -13.783 1.00 23.75 659 GLY A CA 1
ATOM 5065 C C . GLY A 1 659 ? 18.166 8.733 -14.570 1.00 23.75 659 GLY A C 1
ATOM 5066 O O . GLY A 1 659 ? 17.891 9.755 -13.943 1.00 23.75 659 GLY A O 1
ATOM 5067 N N . PRO A 1 660 ? 18.350 8.750 -15.904 1.00 26.95 660 PRO A N 1
ATOM 5068 C CA . PRO A 1 660 ? 18.576 9.968 -16.684 1.00 26.95 660 PRO A CA 1
ATOM 5069 C C . PRO A 1 660 ? 17.337 10.872 -16.703 1.00 26.95 660 PRO A C 1
ATOM 5071 O O . PRO A 1 660 ? 16.269 10.457 -17.143 1.00 26.95 660 PRO A O 1
ATOM 5074 N N . GLU A 1 661 ? 17.485 12.113 -16.235 1.00 30.22 661 GLU A N 1
ATOM 5075 C CA . GLU A 1 661 ? 16.453 13.142 -16.370 1.00 30.22 661 GLU A CA 1
ATOM 5076 C C . GLU A 1 661 ? 16.179 13.401 -17.857 1.00 30.22 661 GLU A C 1
ATOM 5078 O O . GLU A 1 661 ? 17.064 13.811 -18.611 1.00 30.22 661 GLU A O 1
ATOM 5083 N N . SER A 1 662 ? 14.933 13.186 -18.277 1.00 29.92 662 SER A N 1
ATOM 5084 C CA . SER A 1 662 ? 14.387 13.779 -19.494 1.00 29.92 662 SER A CA 1
ATOM 5085 C C . SER A 1 662 ? 14.561 15.298 -19.411 1.00 29.92 662 SER A C 1
ATOM 5087 O O . SER A 1 662 ? 14.056 15.928 -18.480 1.00 29.92 662 SER A O 1
ATOM 5089 N N . GLY A 1 663 ? 15.318 15.869 -20.351 1.00 31.11 663 GLY A N 1
ATOM 5090 C CA . GLY A 1 663 ? 15.750 17.264 -20.347 1.00 31.11 663 GLY A CA 1
ATOM 5091 C C . GLY A 1 663 ? 14.603 18.252 -20.132 1.00 31.11 663 GLY A C 1
ATOM 5092 O O . GLY A 1 663 ? 13.700 18.378 -20.955 1.00 31.11 663 GLY A O 1
ATOM 5093 N N . ARG A 1 664 ? 14.671 18.980 -19.019 1.00 44.19 664 ARG A N 1
ATOM 5094 C CA . ARG A 1 664 ? 13.821 20.132 -18.732 1.00 44.19 664 ARG A CA 1
ATOM 5095 C C . ARG A 1 664 ? 14.222 21.271 -19.671 1.00 44.19 664 ARG A C 1
ATOM 5097 O O . ARG A 1 664 ? 15.359 21.723 -19.600 1.00 44.19 664 ARG A O 1
ATOM 5104 N N . ILE A 1 665 ? 13.309 21.736 -20.525 1.00 54.38 665 ILE A N 1
ATOM 5105 C CA . ILE A 1 665 ? 13.512 22.958 -21.318 1.00 54.38 665 ILE A CA 1
ATOM 5106 C C . ILE A 1 665 ? 13.448 24.141 -20.345 1.00 54.38 665 ILE A C 1
ATOM 5108 O O . ILE A 1 665 ? 12.408 24.387 -19.732 1.00 54.38 665 ILE A O 1
ATOM 5112 N N . SER A 1 666 ? 14.560 24.846 -20.148 1.00 74.44 666 SER A N 1
ATOM 5113 C CA . SER A 1 666 ? 14.548 26.115 -19.419 1.00 74.44 666 SER A CA 1
ATOM 5114 C C . SER A 1 666 ? 13.748 27.189 -20.184 1.00 74.44 666 SER A C 1
ATOM 5116 O O . SER A 1 666 ? 13.874 27.288 -21.406 1.00 74.44 666 SER A O 1
ATOM 5118 N N . PRO A 1 667 ? 12.973 28.055 -19.499 1.00 73.62 667 PRO A N 1
ATOM 5119 C CA . PRO A 1 667 ? 12.377 29.232 -20.124 1.00 73.62 667 PRO A CA 1
ATOM 5120 C C . PRO A 1 667 ? 13.377 30.382 -20.350 1.00 73.62 667 PRO A C 1
ATOM 5122 O O . PRO A 1 667 ? 13.063 31.307 -21.093 1.00 73.62 667 PRO A O 1
ATOM 5125 N N . ILE A 1 668 ? 14.566 30.364 -19.731 1.00 84.69 668 ILE A N 1
ATOM 5126 C CA . ILE A 1 668 ? 15.588 31.415 -19.890 1.00 84.69 668 ILE A CA 1
ATOM 5127 C C . ILE A 1 668 ? 16.545 31.069 -21.034 1.00 84.69 668 ILE A C 1
ATOM 5129 O O . ILE A 1 668 ? 16.851 31.959 -21.831 1.00 84.69 668 ILE A O 1
ATOM 5133 N N . THR A 1 669 ? 16.985 29.808 -21.152 1.00 88.06 669 THR A N 1
ATOM 5134 C CA . THR A 1 669 ? 17.848 29.362 -22.258 1.00 88.06 669 THR A CA 1
ATOM 5135 C C . THR A 1 669 ? 17.228 28.309 -23.162 1.00 88.06 669 THR A C 1
ATOM 5137 O O . THR A 1 669 ? 16.437 27.471 -22.746 1.00 88.06 669 THR A O 1
ATOM 5140 N N . SER A 1 670 ? 17.636 28.303 -24.430 1.00 86.75 670 SER A N 1
ATOM 5141 C CA . SER A 1 670 ? 17.206 27.307 -25.420 1.00 86.75 670 SER A CA 1
ATOM 5142 C C . SER A 1 670 ? 18.268 27.098 -26.500 1.00 86.75 670 SER A C 1
ATOM 5144 O O . SER A 1 670 ? 19.286 27.787 -26.494 1.00 86.75 670 SER A O 1
ATOM 5146 N N . ASN A 1 671 ? 18.019 26.186 -27.446 1.00 85.62 671 ASN A N 1
ATOM 5147 C CA . ASN A 1 671 ? 18.896 25.951 -28.601 1.00 85.62 671 ASN A CA 1
ATOM 5148 C C . ASN A 1 671 ? 20.361 25.682 -28.209 1.00 85.62 671 ASN A C 1
ATOM 5150 O O . ASN A 1 671 ? 21.281 26.032 -28.945 1.00 85.62 671 ASN A O 1
ATOM 5154 N N . LEU A 1 672 ? 20.557 25.042 -27.052 1.00 89.25 672 LEU A N 1
ATOM 5155 C CA . LEU A 1 672 ? 21.861 24.684 -26.513 1.00 89.25 672 LEU A CA 1
ATOM 5156 C C . LEU A 1 672 ? 22.570 23.689 -27.441 1.00 89.25 672 LEU A C 1
ATOM 5158 O O . LEU A 1 672 ? 22.075 22.583 -27.662 1.00 89.25 672 LEU A O 1
ATOM 5162 N N . ARG A 1 673 ? 23.730 24.074 -27.975 1.00 87.06 673 ARG A N 1
ATOM 5163 C CA . ARG A 1 673 ? 24.567 23.240 -28.847 1.00 87.06 673 ARG A CA 1
ATOM 5164 C C . ARG A 1 673 ? 26.036 23.412 -28.493 1.00 87.06 673 ARG A C 1
ATOM 5166 O O . ARG A 1 673 ? 26.511 24.545 -28.441 1.00 87.06 673 ARG A O 1
ATOM 5173 N N . ALA A 1 674 ? 26.736 22.299 -28.308 1.00 87.81 674 ALA A N 1
ATOM 5174 C CA . ALA A 1 674 ? 28.188 22.254 -28.176 1.00 87.81 674 ALA A CA 1
ATOM 5175 C C . ALA A 1 674 ? 28.805 21.570 -29.408 1.00 87.81 674 ALA A C 1
ATOM 5177 O O . ALA A 1 674 ? 28.221 20.622 -29.934 1.00 87.81 674 ALA A O 1
ATOM 5178 N N . GLU A 1 675 ? 29.988 21.994 -29.849 1.00 86.44 675 GLU A N 1
ATOM 5179 C CA . GLU A 1 675 ? 30.797 21.304 -30.867 1.00 86.44 675 GLU A CA 1
ATOM 5180 C C . GLU A 1 675 ? 31.529 20.087 -30.260 1.00 86.44 675 GLU A C 1
ATOM 5182 O O . GLU A 1 675 ? 32.734 19.906 -30.423 1.00 86.44 675 GLU A O 1
ATOM 5187 N N . SER A 1 676 ? 30.791 19.249 -29.524 1.00 79.62 676 SER A N 1
ATOM 5188 C CA . SER A 1 676 ? 31.270 18.018 -28.891 1.00 79.62 676 SER A CA 1
ATOM 5189 C C . SER A 1 676 ? 30.233 16.904 -29.019 1.00 79.62 676 SER A C 1
ATOM 5191 O O . SER A 1 676 ? 29.028 17.149 -29.069 1.00 79.62 676 SER A O 1
ATOM 5193 N N . ALA A 1 677 ? 30.708 15.657 -29.061 1.00 74.56 677 ALA A N 1
ATOM 5194 C CA . ALA A 1 677 ? 29.851 14.476 -28.970 1.00 74.56 677 ALA A CA 1
ATOM 5195 C C . ALA A 1 677 ? 29.365 14.210 -27.528 1.00 74.56 677 ALA A C 1
ATOM 5197 O O . ALA A 1 677 ? 28.518 13.341 -27.315 1.00 74.56 677 ALA A O 1
ATOM 5198 N N . LEU A 1 678 ? 29.910 14.926 -26.537 1.00 82.31 678 LEU A N 1
ATOM 5199 C CA . LEU A 1 678 ? 29.538 14.818 -25.130 1.00 82.31 678 LEU A CA 1
ATOM 5200 C C . LEU A 1 678 ? 28.327 15.696 -24.797 1.00 82.31 678 LEU A C 1
ATOM 5202 O O . LEU A 1 678 ? 28.079 16.735 -25.406 1.00 82.31 678 LEU A O 1
ATOM 5206 N N . SER A 1 679 ? 27.538 15.263 -23.815 1.00 80.88 679 SER A N 1
ATOM 5207 C CA . SER A 1 679 ? 26.266 15.908 -23.489 1.00 80.88 679 SER A CA 1
ATOM 5208 C C . SER A 1 679 ? 26.446 17.157 -22.627 1.00 80.88 679 SER A C 1
ATOM 5210 O O . SER A 1 679 ? 27.144 17.124 -21.615 1.00 80.88 679 SER A O 1
ATOM 5212 N N . TYR A 1 680 ? 25.734 18.225 -22.983 1.00 88.88 680 TYR A N 1
ATOM 5213 C CA . TYR A 1 680 ? 25.564 19.440 -22.184 1.00 88.88 680 TYR A CA 1
ATOM 5214 C C . TYR A 1 680 ? 24.095 19.535 -21.780 1.00 88.88 680 TYR A C 1
ATOM 5216 O O . TYR A 1 680 ? 23.211 19.246 -22.586 1.00 88.88 680 TYR A O 1
ATOM 5224 N N . THR A 1 681 ? 23.817 19.929 -20.540 1.00 86.19 681 THR A N 1
ATOM 5225 C CA . THR A 1 681 ? 22.437 19.975 -20.027 1.00 86.19 681 THR A CA 1
ATOM 5226 C C . THR A 1 681 ? 22.189 21.239 -19.225 1.00 86.19 681 THR A C 1
ATOM 5228 O O . THR A 1 681 ? 23.060 21.672 -18.475 1.00 86.19 681 THR A O 1
ATOM 5231 N N . GLN A 1 682 ? 20.983 21.788 -19.313 1.00 86.81 682 GLN A N 1
ATOM 5232 C CA . GLN A 1 682 ? 20.537 22.858 -18.422 1.00 86.81 682 GLN A CA 1
ATOM 5233 C C . GLN A 1 682 ? 20.383 22.335 -16.987 1.00 86.81 682 GLN A C 1
ATOM 5235 O O . GLN A 1 682 ? 20.123 21.152 -16.752 1.00 86.81 682 GLN A O 1
ATOM 5240 N N . GLY A 1 683 ? 20.579 23.215 -16.014 1.00 84.56 683 GLY A N 1
ATOM 5241 C CA . GLY A 1 683 ? 20.575 22.884 -14.600 1.00 84.56 683 GLY A CA 1
ATOM 5242 C C . GLY A 1 683 ? 20.354 24.090 -13.707 1.00 84.56 683 GLY A C 1
ATOM 5243 O O . GLY A 1 683 ? 20.200 25.216 -14.175 1.00 84.56 683 GLY A O 1
ATOM 5244 N N . THR A 1 684 ? 20.373 23.846 -12.403 1.00 85.81 684 THR A N 1
ATOM 5245 C CA . THR A 1 684 ? 20.287 24.895 -11.387 1.00 85.81 684 THR A CA 1
ATOM 5246 C C . THR A 1 684 ? 21.564 24.887 -10.562 1.00 85.81 684 THR A C 1
ATOM 5248 O O . THR A 1 684 ? 22.025 23.831 -10.133 1.00 85.81 684 THR A O 1
ATOM 5251 N N . LEU A 1 685 ? 22.136 26.066 -10.350 1.00 90.12 685 LEU A N 1
ATOM 5252 C CA . LEU A 1 685 ? 23.327 26.257 -9.545 1.00 90.12 685 LEU A CA 1
ATOM 5253 C C . LEU A 1 685 ? 22.937 26.300 -8.066 1.00 90.12 685 LEU A C 1
ATOM 5255 O O . LEU A 1 685 ? 22.395 27.297 -7.596 1.00 90.12 685 LEU A O 1
ATOM 5259 N N . LYS A 1 686 ? 23.213 25.221 -7.333 1.00 88.69 686 LYS A N 1
ATOM 5260 C CA . LYS A 1 686 ? 23.058 25.150 -5.873 1.00 88.69 686 LYS A CA 1
ATOM 5261 C C . LYS A 1 686 ? 24.155 24.296 -5.261 1.00 88.69 686 LYS A C 1
ATOM 5263 O O . LYS A 1 686 ? 24.722 23.429 -5.921 1.00 88.69 686 LYS A O 1
ATOM 5268 N N . ASN A 1 687 ? 24.435 24.508 -3.981 1.00 82.56 687 ASN A N 1
ATOM 5269 C CA . ASN A 1 687 ? 25.317 23.600 -3.251 1.00 82.56 687 ASN A CA 1
ATOM 5270 C C . ASN A 1 687 ? 24.719 22.180 -3.231 1.00 82.56 687 ASN A C 1
ATOM 5272 O O . ASN A 1 687 ? 23.521 22.009 -3.022 1.00 82.56 687 ASN A O 1
ATOM 5276 N N . GLY A 1 688 ? 25.559 21.171 -3.458 1.00 79.44 688 GLY A N 1
ATOM 5277 C CA . GLY A 1 688 ? 25.173 19.763 -3.579 1.00 79.44 688 GLY A CA 1
ATOM 5278 C C . GLY A 1 688 ? 24.755 19.330 -4.989 1.00 79.44 688 GLY A C 1
ATOM 5279 O O . GLY A 1 688 ? 24.700 18.130 -5.253 1.00 79.44 688 GLY A O 1
ATOM 5280 N N . GLU A 1 689 ? 24.518 20.269 -5.911 1.00 83.88 689 GLU A N 1
ATOM 5281 C CA . GLU A 1 689 ? 24.165 19.953 -7.298 1.00 83.88 689 GLU A CA 1
ATOM 5282 C C . GLU A 1 689 ? 25.369 19.476 -8.104 1.00 83.88 689 GLU A C 1
ATOM 5284 O O . GLU A 1 689 ? 26.495 19.942 -7.920 1.00 83.88 689 GLU A O 1
ATOM 5289 N N . ARG A 1 690 ? 25.117 18.567 -9.050 1.00 87.31 690 ARG A N 1
ATOM 5290 C CA . ARG A 1 690 ? 26.151 18.010 -9.925 1.00 87.31 690 ARG A CA 1
ATOM 5291 C C . ARG A 1 690 ? 26.728 19.089 -10.847 1.00 87.31 690 ARG A C 1
ATOM 5293 O O . ARG A 1 690 ? 25.982 19.772 -11.550 1.00 87.31 690 ARG A O 1
ATOM 5300 N N . ALA A 1 691 ? 28.054 19.191 -10.871 1.00 87.56 691 ALA A N 1
ATOM 5301 C CA . ALA A 1 691 ? 28.784 20.220 -11.601 1.00 87.56 691 ALA A CA 1
ATOM 5302 C C . ALA A 1 691 ? 28.930 19.911 -13.099 1.00 87.56 691 ALA A C 1
ATOM 5304 O O . ALA A 1 691 ? 28.702 20.787 -13.930 1.00 87.56 691 ALA A O 1
ATOM 5305 N N . TYR A 1 692 ? 29.235 18.657 -13.447 1.00 89.69 692 TYR A N 1
ATOM 5306 C CA . TYR A 1 692 ? 29.432 18.214 -14.833 1.00 89.69 692 TYR A CA 1
ATOM 5307 C C . TYR A 1 692 ? 28.483 17.081 -15.221 1.00 89.69 692 TYR A C 1
ATOM 5309 O O . TYR A 1 692 ? 28.046 16.294 -14.379 1.00 89.69 692 TYR A O 1
ATOM 5317 N N . THR A 1 693 ? 28.216 16.927 -16.514 1.00 87.25 693 THR A N 1
ATOM 5318 C CA . THR A 1 693 ? 27.365 15.844 -17.044 1.00 87.25 693 THR A CA 1
ATOM 5319 C C . THR A 1 693 ? 28.047 14.471 -17.020 1.00 87.25 693 THR A C 1
ATOM 5321 O O . THR A 1 693 ? 27.380 13.438 -16.912 1.00 87.25 693 THR A O 1
ATOM 5324 N N . ASP A 1 694 ? 29.377 14.436 -17.014 1.00 85.19 694 ASP A N 1
ATOM 5325 C CA . ASP A 1 694 ? 30.223 13.242 -17.150 1.00 85.19 694 ASP A CA 1
ATOM 5326 C C . ASP A 1 694 ? 31.139 12.987 -15.930 1.00 85.19 694 ASP A C 1
ATOM 5328 O O . ASP A 1 694 ? 31.965 12.070 -15.938 1.00 85.19 694 ASP A O 1
ATOM 5332 N N . ARG A 1 695 ? 30.997 13.779 -14.856 1.00 82.94 695 ARG A N 1
ATOM 5333 C CA . ARG A 1 695 ? 31.683 13.580 -13.563 1.00 82.94 695 ARG A CA 1
ATOM 5334 C C . ARG A 1 695 ? 30.728 13.690 -12.394 1.00 82.94 695 ARG A C 1
ATOM 5336 O O . ARG A 1 695 ? 29.712 14.360 -12.496 1.00 82.94 695 ARG A O 1
ATOM 5343 N N . SER A 1 696 ? 31.027 13.016 -11.291 1.00 82.31 696 SER A N 1
ATOM 5344 C CA . SER A 1 696 ? 30.198 13.036 -10.079 1.00 82.31 696 SER A CA 1
ATOM 5345 C C . SER A 1 696 ? 30.483 14.221 -9.155 1.00 82.31 696 SER A C 1
ATOM 5347 O O . SER A 1 696 ? 29.968 14.228 -8.043 1.00 82.31 696 SER A O 1
ATOM 5349 N N . TYR A 1 697 ? 31.309 15.178 -9.588 1.00 86.69 697 TYR A N 1
ATOM 5350 C CA . TYR A 1 697 ? 31.630 16.371 -8.811 1.00 86.69 697 TYR A CA 1
ATOM 5351 C C . TYR A 1 697 ? 30.377 17.193 -8.545 1.00 86.69 697 TYR A C 1
ATOM 5353 O O . TYR A 1 697 ? 29.498 17.289 -9.408 1.00 86.69 697 TYR A O 1
ATOM 5361 N N . VAL A 1 698 ? 30.314 17.799 -7.369 1.00 87.12 698 VAL A N 1
ATOM 5362 C CA . VAL A 1 698 ? 29.185 18.621 -6.928 1.00 87.12 698 VAL A CA 1
ATOM 5363 C C . VAL A 1 698 ? 29.659 20.005 -6.520 1.00 87.12 698 VAL A C 1
ATOM 5365 O O . VAL A 1 698 ? 30.782 20.157 -6.043 1.00 87.12 698 VAL A O 1
ATOM 5368 N N . PHE A 1 699 ? 28.822 21.027 -6.688 1.00 89.94 699 PHE A N 1
ATOM 5369 C CA . PHE A 1 699 ? 29.127 22.360 -6.176 1.00 89.94 699 PHE A CA 1
ATOM 5370 C C . PHE A 1 699 ? 29.146 22.343 -4.647 1.00 89.94 699 PHE A C 1
ATOM 5372 O O . PHE A 1 699 ? 28.189 21.930 -4.000 1.00 89.94 699 PHE A O 1
ATOM 5379 N N . THR A 1 700 ? 30.241 22.805 -4.060 1.00 87.94 700 THR A N 1
ATOM 5380 C CA . THR A 1 700 ? 30.425 22.931 -2.606 1.00 87.94 700 THR A CA 1
ATOM 5381 C C . THR A 1 700 ? 30.350 24.378 -2.148 1.00 87.94 700 THR A C 1
ATOM 5383 O O . THR A 1 700 ? 30.162 24.643 -0.961 1.00 87.94 700 THR A O 1
ATOM 5386 N N . LYS A 1 701 ? 30.501 25.319 -3.084 1.00 89.50 701 LYS A N 1
ATOM 5387 C CA . LYS A 1 701 ? 30.366 26.745 -2.828 1.00 89.50 701 LYS A CA 1
ATOM 5388 C C . LYS A 1 701 ? 29.772 27.445 -4.041 1.00 89.50 701 LYS A C 1
ATOM 5390 O O . LYS A 1 701 ? 30.434 27.589 -5.067 1.00 89.50 701 LYS A O 1
ATOM 5395 N N . VAL A 1 702 ? 28.553 27.931 -3.878 1.00 92.12 702 VAL A N 1
ATOM 5396 C CA . VAL A 1 702 ? 27.852 28.816 -4.809 1.00 92.12 702 VAL A CA 1
ATOM 5397 C C . VAL A 1 702 ? 27.737 30.208 -4.172 1.00 92.12 702 VAL A C 1
ATOM 5399 O O . VAL A 1 702 ? 27.387 30.289 -2.993 1.00 92.12 702 VAL A O 1
ATOM 5402 N N . PRO A 1 703 ? 28.053 31.306 -4.887 1.00 91.31 703 PRO A N 1
ATOM 5403 C CA . PRO A 1 703 ? 27.809 32.656 -4.383 1.00 91.31 703 PRO A CA 1
ATOM 5404 C C . PRO A 1 703 ? 26.329 32.869 -4.065 1.00 91.31 703 PRO A C 1
ATOM 5406 O O . PRO A 1 703 ? 25.488 32.553 -4.896 1.00 91.31 703 PRO A O 1
ATOM 5409 N N . GLU A 1 704 ? 26.010 33.465 -2.915 1.00 86.44 704 GLU A N 1
ATOM 5410 C CA . GLU A 1 704 ? 24.620 33.733 -2.497 1.00 86.44 704 GLU A CA 1
ATOM 5411 C C . GLU A 1 704 ? 23.835 34.513 -3.561 1.00 86.44 704 GLU A C 1
ATOM 5413 O O . GLU A 1 704 ? 22.680 34.215 -3.850 1.00 86.44 704 GLU A O 1
ATOM 5418 N N . SER A 1 705 ? 24.494 35.458 -4.236 1.00 86.19 705 SER A N 1
ATOM 5419 C CA . SER A 1 705 ? 23.899 36.236 -5.323 1.00 86.19 705 SER A CA 1
ATOM 5420 C C . SER A 1 705 ? 23.547 35.412 -6.569 1.00 86.19 705 SER A C 1
ATOM 5422 O O . SER A 1 705 ? 22.821 35.919 -7.426 1.00 86.19 705 SER A O 1
ATOM 5424 N N . LEU A 1 706 ? 24.043 34.180 -6.694 1.00 89.12 706 LEU A N 1
ATOM 5425 C CA . LEU A 1 706 ? 23.797 33.253 -7.802 1.00 89.12 706 LEU A CA 1
ATOM 5426 C C . LEU A 1 706 ? 23.158 31.934 -7.332 1.00 89.12 706 LEU A C 1
ATOM 5428 O O . LEU A 1 706 ? 22.995 31.028 -8.147 1.00 89.12 706 LEU A O 1
ATOM 5432 N N . ASP A 1 707 ? 22.791 31.804 -6.054 1.00 85.44 707 ASP A N 1
ATOM 5433 C CA . ASP A 1 707 ? 22.136 30.595 -5.552 1.00 85.44 707 ASP A CA 1
ATOM 5434 C C . ASP A 1 707 ? 20.757 30.421 -6.197 1.00 85.44 707 ASP A C 1
ATOM 5436 O O . ASP A 1 707 ? 19.940 31.343 -6.250 1.00 85.44 707 ASP A O 1
ATOM 5440 N N . GLY A 1 708 ? 20.516 29.235 -6.752 1.00 81.25 708 GLY A N 1
ATOM 5441 C CA . GLY A 1 708 ? 19.327 28.947 -7.546 1.00 81.25 708 GLY A CA 1
ATOM 5442 C C . GLY A 1 708 ? 19.338 29.528 -8.964 1.00 81.25 708 GLY A C 1
ATOM 5443 O O . GLY A 1 708 ? 18.342 29.357 -9.666 1.00 81.25 708 GLY A O 1
ATOM 5444 N N . ALA A 1 709 ? 20.424 30.178 -9.406 1.00 87.81 709 ALA A N 1
ATOM 5445 C CA . ALA A 1 709 ? 20.546 30.656 -10.782 1.00 87.81 709 ALA A CA 1
ATOM 5446 C C . ALA A 1 709 ? 20.581 29.488 -11.776 1.00 87.81 709 ALA A C 1
ATOM 5448 O O . ALA A 1 709 ? 20.953 28.359 -11.444 1.00 87.81 709 ALA A O 1
ATOM 5449 N N . GLU A 1 710 ? 20.212 29.759 -13.021 1.00 90.88 710 GLU A N 1
ATOM 5450 C CA . GLU A 1 710 ? 20.324 28.763 -14.074 1.00 90.88 710 GLU A CA 1
ATOM 5451 C C . GLU A 1 710 ? 21.787 28.521 -14.439 1.00 90.88 710 GLU A C 1
ATOM 5453 O O . GLU A 1 710 ? 22.602 29.442 -14.439 1.00 90.88 710 GLU A O 1
ATOM 5458 N N . MET A 1 711 ? 22.124 27.282 -14.784 1.00 91.81 711 MET A N 1
ATOM 5459 C CA . MET A 1 711 ? 23.435 26.936 -15.313 1.00 91.81 711 MET A CA 1
ATOM 5460 C C . MET A 1 711 ? 23.333 26.006 -16.517 1.00 91.81 711 MET A C 1
ATOM 5462 O O . MET A 1 711 ? 22.402 25.211 -16.635 1.00 91.81 711 MET A O 1
ATOM 5466 N N . ILE A 1 712 ? 24.349 26.040 -17.370 1.00 92.50 712 ILE A N 1
ATOM 5467 C CA . ILE A 1 712 ? 24.610 24.991 -18.352 1.00 92.50 712 ILE A CA 1
ATOM 5468 C C . ILE A 1 712 ? 25.706 24.102 -17.763 1.00 92.50 712 ILE A C 1
ATOM 5470 O O . ILE A 1 712 ? 26.848 24.534 -17.587 1.00 92.50 712 ILE A O 1
ATOM 5474 N N . ARG A 1 713 ? 25.349 22.855 -17.444 1.00 89.75 713 ARG A N 1
ATOM 5475 C CA . ARG A 1 713 ? 26.289 21.812 -17.022 1.00 89.75 713 ARG A CA 1
ATOM 5476 C C . ARG A 1 713 ? 27.076 21.355 -18.241 1.00 89.75 713 ARG A C 1
ATOM 5478 O O . ARG A 1 713 ? 26.498 20.829 -19.195 1.00 89.75 713 ARG A O 1
ATOM 5485 N N . THR A 1 714 ? 28.380 21.576 -18.190 1.00 90.06 714 THR A N 1
ATOM 5486 C CA . THR A 1 714 ? 29.331 21.196 -19.233 1.00 90.06 714 THR A CA 1
ATOM 5487 C C . THR A 1 714 ? 29.839 19.770 -19.007 1.00 90.06 714 THR A C 1
ATOM 5489 O O . THR A 1 714 ? 29.636 19.187 -17.936 1.00 90.06 714 THR A O 1
ATOM 5492 N N . ALA A 1 715 ? 30.476 19.176 -20.015 1.00 89.19 715 ALA A N 1
ATOM 5493 C CA . ALA A 1 715 ? 31.178 17.907 -19.863 1.00 89.19 715 ALA A CA 1
ATOM 5494 C C . ALA A 1 715 ? 32.634 18.186 -19.483 1.00 89.19 715 ALA A C 1
ATOM 5496 O O . ALA A 1 715 ? 33.336 18.882 -20.210 1.00 89.19 715 ALA A O 1
ATOM 5497 N N . ASN A 1 716 ? 33.107 17.640 -18.362 1.00 89.50 716 ASN A N 1
ATOM 5498 C CA . ASN A 1 716 ? 34.470 17.837 -17.877 1.00 89.50 716 ASN A CA 1
ATOM 5499 C C . ASN A 1 716 ? 35.513 17.349 -18.891 1.00 89.50 716 ASN A C 1
ATOM 5501 O O . ASN A 1 716 ? 36.587 17.931 -18.960 1.00 89.50 716 ASN A O 1
ATOM 5505 N N . ASN A 1 717 ? 35.222 16.286 -19.647 1.00 87.69 717 ASN A N 1
ATOM 5506 C CA . ASN A 1 717 ? 36.124 15.723 -20.656 1.00 87.69 717 ASN A CA 1
ATOM 5507 C C . ASN A 1 717 ? 36.370 16.622 -21.880 1.00 87.69 717 ASN A C 1
ATOM 5509 O O . ASN A 1 717 ? 37.297 16.334 -22.627 1.00 87.69 717 ASN A O 1
ATOM 5513 N N . ASP A 1 718 ? 35.617 17.708 -22.073 1.00 88.69 718 ASP A N 1
ATOM 5514 C CA . ASP A 1 718 ? 35.884 18.706 -23.124 1.00 88.69 718 ASP A CA 1
ATOM 5515 C C . ASP A 1 718 ? 36.988 19.707 -22.716 1.00 88.69 718 ASP A C 1
ATOM 5517 O O . ASP A 1 718 ? 36.924 20.912 -22.997 1.00 88.69 718 ASP A O 1
ATOM 5521 N N . ASP A 1 719 ? 38.010 19.206 -22.015 1.00 82.12 719 ASP A N 1
ATOM 5522 C CA . ASP A 1 719 ? 39.010 20.019 -21.324 1.00 82.12 719 ASP A CA 1
ATOM 5523 C C . ASP A 1 719 ? 40.157 20.557 -22.202 1.00 82.12 719 ASP A C 1
ATOM 5525 O O . ASP A 1 719 ? 40.995 21.337 -21.744 1.00 82.12 719 ASP A O 1
ATOM 5529 N N . ASP A 1 720 ? 40.189 20.178 -23.479 1.00 83.25 720 ASP A N 1
ATOM 5530 C CA . ASP A 1 720 ? 41.181 20.605 -24.475 1.00 83.25 720 ASP A CA 1
ATOM 5531 C C . ASP A 1 720 ? 40.561 21.181 -25.767 1.00 83.25 720 ASP A C 1
ATOM 5533 O O . ASP A 1 720 ? 41.253 21.374 -26.776 1.00 83.25 720 ASP A O 1
ATOM 5537 N N . THR A 1 721 ? 39.271 21.528 -25.719 1.00 84.62 721 THR A N 1
ATOM 5538 C CA . THR A 1 721 ? 38.493 22.077 -26.842 1.00 84.62 721 THR A CA 1
ATOM 5539 C C . THR A 1 721 ? 38.946 23.479 -27.275 1.00 84.62 721 THR A C 1
ATOM 5541 O O . THR A 1 721 ? 39.498 24.262 -26.495 1.00 84.62 721 THR A O 1
ATOM 5544 N N . ARG A 1 722 ? 38.734 23.810 -28.559 1.00 83.44 722 ARG A N 1
ATOM 5545 C CA . ARG A 1 722 ? 39.264 25.016 -29.232 1.00 83.44 722 ARG A CA 1
ATOM 5546 C C . ARG A 1 722 ? 38.177 25.761 -30.013 1.00 83.44 722 ARG A C 1
ATOM 5548 O O . ARG A 1 722 ? 37.082 25.250 -30.200 1.00 83.44 722 ARG A O 1
ATOM 5555 N N . GLY A 1 723 ? 38.515 26.951 -30.512 1.00 79.38 723 GLY A N 1
ATOM 5556 C CA . GLY A 1 723 ? 37.632 27.781 -31.340 1.00 79.38 723 GLY A CA 1
ATOM 5557 C C . GLY A 1 723 ? 36.850 28.825 -30.536 1.00 79.38 723 GLY A C 1
ATOM 5558 O O . GLY A 1 723 ? 36.855 28.806 -29.308 1.00 79.38 723 GLY A O 1
ATOM 5559 N N . ASN A 1 724 ? 36.188 29.750 -31.237 1.00 79.75 724 ASN A N 1
ATOM 5560 C CA . ASN A 1 724 ? 35.450 30.876 -30.637 1.00 79.75 724 ASN A CA 1
ATOM 5561 C C . ASN A 1 724 ? 33.923 30.654 -30.576 1.00 79.75 724 ASN A C 1
ATOM 5563 O O . ASN A 1 724 ? 33.200 31.506 -30.062 1.00 79.75 724 ASN A O 1
ATOM 5567 N N . SER A 1 725 ? 33.433 29.519 -31.087 1.00 84.88 725 SER A N 1
ATOM 5568 C CA . SER A 1 725 ? 32.000 29.193 -31.190 1.00 84.88 725 SER A CA 1
ATOM 5569 C C . SER A 1 725 ? 31.690 27.750 -30.789 1.00 84.88 725 SER A C 1
ATOM 5571 O O . SER A 1 725 ? 30.824 27.109 -31.370 1.00 84.88 725 SER A O 1
ATOM 5573 N N . PHE A 1 726 ? 32.394 27.249 -29.777 1.00 89.94 726 PHE A N 1
ATOM 5574 C CA . PHE A 1 726 ? 32.244 25.886 -29.281 1.00 89.94 726 PHE A CA 1
ATOM 5575 C C . PHE A 1 726 ? 30.885 25.640 -28.607 1.00 89.94 726 PHE A C 1
ATOM 5577 O O . PHE A 1 726 ? 30.301 24.585 -28.812 1.00 89.94 726 PHE A O 1
ATOM 5584 N N . LEU A 1 727 ? 30.368 26.588 -27.818 1.00 92.56 727 LEU A N 1
ATOM 5585 C CA . LEU A 1 727 ? 29.090 26.463 -27.107 1.00 92.56 727 LEU A CA 1
ATOM 5586 C C . LEU A 1 727 ? 28.152 27.606 -27.497 1.00 92.56 727 LEU A C 1
ATOM 5588 O O . LEU A 1 727 ? 28.491 28.777 -27.341 1.00 92.56 727 LEU A O 1
ATOM 5592 N N . THR A 1 728 ? 26.953 27.280 -27.973 1.00 92.94 728 THR A N 1
ATOM 5593 C CA . THR A 1 728 ? 25.933 28.261 -28.373 1.00 92.94 728 THR A CA 1
ATOM 5594 C C . THR A 1 728 ? 24.591 27.974 -27.707 1.00 92.94 728 THR A C 1
ATOM 5596 O O . THR A 1 728 ? 24.248 26.816 -27.483 1.00 92.94 728 THR A O 1
ATOM 5599 N N . PHE A 1 729 ? 23.846 29.023 -27.365 1.00 93.56 729 PHE A N 1
ATOM 5600 C CA . PHE A 1 729 ? 22.486 28.954 -26.815 1.00 93.56 729 PHE A CA 1
ATOM 5601 C C . PHE A 1 729 ? 21.784 30.305 -26.993 1.00 93.56 729 PHE A C 1
ATOM 5603 O O . PHE A 1 729 ? 22.448 31.325 -27.158 1.00 93.56 729 PHE A O 1
ATOM 5610 N N . ASP A 1 730 ? 20.456 30.334 -26.924 1.00 91.31 730 ASP A N 1
ATOM 5611 C CA . ASP A 1 730 ? 19.671 31.570 -27.015 1.00 91.31 730 ASP A CA 1
ATOM 5612 C C . ASP A 1 730 ? 19.094 31.962 -25.655 1.00 91.31 730 ASP A C 1
ATOM 5614 O O . ASP A 1 730 ? 18.540 31.110 -24.957 1.00 91.31 730 ASP A O 1
ATOM 5618 N N . LEU A 1 731 ? 19.155 33.254 -25.323 1.00 92.25 731 LEU A N 1
ATOM 5619 C CA . LEU A 1 731 ? 18.543 33.867 -24.143 1.00 92.25 731 LEU A CA 1
ATOM 5620 C C . LEU A 1 731 ? 17.146 34.421 -24.453 1.00 92.25 731 LEU A C 1
ATOM 5622 O O . LEU A 1 731 ? 16.957 35.137 -25.436 1.00 92.25 731 LEU A O 1
ATOM 5626 N N . ALA A 1 732 ? 16.169 34.148 -23.585 1.00 88.50 732 ALA A N 1
ATOM 5627 C CA . ALA A 1 732 ? 14.804 34.679 -23.697 1.00 88.50 732 ALA A CA 1
ATOM 5628 C C . ALA A 1 732 ? 14.667 36.144 -23.247 1.00 88.50 732 ALA A C 1
ATOM 5630 O O . ALA A 1 732 ? 13.705 36.824 -23.599 1.00 88.50 732 ALA A O 1
ATOM 5631 N N . MET A 1 733 ? 15.615 36.638 -22.454 1.00 87.88 733 MET A N 1
ATOM 5632 C CA . MET A 1 733 ? 15.635 38.007 -21.948 1.00 87.88 733 MET A CA 1
ATOM 5633 C C . MET A 1 733 ? 17.061 38.459 -21.669 1.00 87.88 733 MET A C 1
ATOM 5635 O O . MET A 1 733 ? 17.970 37.636 -21.545 1.00 87.88 733 MET A O 1
ATOM 5639 N N . GLU A 1 734 ? 17.238 39.772 -21.548 1.00 91.44 734 GLU A N 1
ATOM 5640 C CA . GLU A 1 734 ? 18.511 40.358 -21.146 1.00 91.44 734 GLU A CA 1
ATOM 5641 C C . GLU A 1 734 ? 18.989 39.741 -19.826 1.00 91.44 734 GLU A C 1
ATOM 5643 O O . GLU A 1 734 ? 18.272 39.729 -18.819 1.00 91.44 734 GLU A O 1
ATOM 5648 N N . SER A 1 735 ? 20.189 39.171 -19.860 1.00 94.81 735 SER A N 1
ATOM 5649 C CA . SER A 1 735 ? 20.736 38.380 -18.763 1.00 94.81 735 SER A CA 1
ATOM 5650 C C . SER A 1 735 ? 22.225 38.649 -18.613 1.00 94.81 735 SER A C 1
ATOM 5652 O O . SER A 1 735 ? 22.939 38.866 -19.592 1.00 94.81 735 SER A O 1
ATOM 5654 N N . THR A 1 736 ? 22.708 38.580 -17.378 1.00 95.81 736 THR A N 1
ATOM 5655 C CA . THR A 1 736 ? 24.139 38.505 -17.103 1.00 95.81 736 THR A CA 1
ATOM 5656 C C . THR A 1 736 ? 24.569 37.042 -17.197 1.00 95.81 736 THR A C 1
ATOM 5658 O O . THR A 1 736 ? 24.039 36.184 -16.483 1.00 95.81 736 THR A O 1
ATOM 5661 N N . VAL A 1 737 ? 25.522 36.755 -18.084 1.00 96.25 737 VAL A N 1
ATOM 5662 C CA . VAL A 1 737 ? 26.141 35.434 -18.239 1.00 96.25 737 VAL A CA 1
ATOM 5663 C C . VAL A 1 737 ? 27.474 35.440 -17.505 1.00 96.25 737 VAL A C 1
ATOM 5665 O O . VAL A 1 737 ? 28.333 36.280 -17.770 1.00 96.25 737 VAL A O 1
ATOM 5668 N N . PHE A 1 738 ? 27.650 34.491 -16.593 1.00 96.75 738 PHE A N 1
ATOM 5669 C CA . PHE A 1 738 ? 28.887 34.275 -15.861 1.00 96.75 738 PHE A CA 1
ATOM 5670 C C . PHE A 1 738 ? 29.603 33.036 -16.393 1.00 96.75 738 PHE A C 1
ATOM 5672 O O . PHE A 1 738 ? 28.995 31.975 -16.537 1.00 96.75 738 PHE A O 1
ATOM 5679 N N . ILE A 1 739 ? 30.907 33.159 -16.622 1.00 94.69 739 ILE A N 1
ATOM 5680 C CA . ILE A 1 739 ? 31.803 32.054 -16.945 1.00 94.69 739 ILE A CA 1
ATOM 5681 C C . ILE A 1 739 ? 32.672 31.771 -15.735 1.00 94.69 739 ILE A C 1
ATOM 5683 O O . ILE A 1 739 ? 33.469 32.611 -15.317 1.00 94.69 739 ILE A O 1
ATOM 5687 N N . ALA A 1 740 ? 32.525 30.576 -15.181 1.00 92.88 740 ALA A N 1
ATOM 5688 C CA . ALA A 1 740 ? 33.363 30.100 -14.100 1.00 92.88 740 ALA A CA 1
ATOM 5689 C C . ALA A 1 740 ? 34.581 29.382 -14.680 1.00 92.88 740 ALA A C 1
ATOM 5691 O O . ALA A 1 740 ? 34.459 28.260 -15.163 1.00 92.88 740 ALA A O 1
ATOM 5692 N N . HIS A 1 741 ? 35.742 30.032 -14.639 1.00 89.44 741 HIS A N 1
ATOM 5693 C CA . HIS A 1 741 ? 36.993 29.523 -15.205 1.00 89.44 741 HIS A CA 1
ATOM 5694 C C . HIS A 1 741 ? 37.907 28.943 -14.127 1.00 89.44 741 HIS A C 1
ATOM 5696 O O . HIS A 1 741 ? 38.013 29.497 -13.029 1.00 89.44 741 HIS A O 1
ATOM 5702 N N . ASP A 1 742 ? 38.557 27.825 -14.445 1.00 87.94 742 ASP A N 1
ATOM 5703 C CA . ASP A 1 742 ? 39.418 27.062 -13.541 1.00 87.94 742 ASP A CA 1
ATOM 5704 C C . ASP A 1 742 ? 40.575 27.917 -12.996 1.00 87.94 742 ASP A C 1
ATOM 5706 O O . ASP A 1 742 ? 41.417 28.412 -13.748 1.00 87.94 742 ASP A O 1
ATOM 5710 N N . ARG A 1 743 ? 40.649 28.072 -11.667 1.00 85.69 743 ARG A N 1
ATOM 5711 C CA . ARG A 1 743 ? 41.678 28.902 -11.015 1.00 85.69 743 ARG A CA 1
ATOM 5712 C C . ARG A 1 743 ? 43.089 28.326 -11.085 1.00 85.69 743 ARG A C 1
ATOM 5714 O O . ARG A 1 743 ? 44.042 29.055 -10.825 1.00 85.69 743 ARG A O 1
ATOM 5721 N N . ARG A 1 744 ? 43.248 27.043 -11.412 1.00 81.75 744 ARG A N 1
ATOM 5722 C CA . ARG A 1 744 ? 44.566 26.390 -11.502 1.00 81.75 744 ARG A CA 1
ATOM 5723 C C . ARG A 1 744 ? 45.341 26.809 -12.751 1.00 81.75 744 ARG A C 1
ATOM 5725 O O . ARG A 1 744 ? 46.516 26.474 -12.876 1.00 81.75 744 ARG A O 1
ATOM 5732 N N . ILE A 1 745 ? 44.695 27.512 -13.679 1.00 78.31 745 ILE A N 1
ATOM 5733 C CA . ILE A 1 745 ? 45.228 27.780 -15.009 1.00 78.31 745 ILE A CA 1
ATOM 5734 C C . ILE A 1 745 ? 45.592 29.249 -15.124 1.00 78.31 745 ILE A C 1
ATOM 5736 O O . ILE A 1 745 ? 44.757 30.139 -14.978 1.00 78.31 745 ILE A O 1
ATOM 5740 N N . ALA A 1 746 ? 46.874 29.492 -15.391 1.00 69.75 746 ALA A N 1
ATOM 5741 C CA . ALA A 1 746 ? 47.390 30.828 -15.618 1.00 69.75 746 ALA A CA 1
ATOM 5742 C C . ALA A 1 746 ? 46.929 31.337 -16.995 1.00 69.75 746 ALA A C 1
ATOM 5744 O O . ALA A 1 746 ? 47.295 30.775 -18.027 1.00 69.75 746 ALA A O 1
ATOM 5745 N N . GLY A 1 747 ? 46.134 32.409 -17.001 1.00 74.81 747 GLY A N 1
ATOM 5746 C CA . GLY A 1 747 ? 45.575 33.018 -18.213 1.00 74.81 747 GLY A CA 1
ATOM 5747 C C . GLY A 1 747 ? 44.142 32.572 -18.533 1.00 74.81 747 GLY A C 1
ATOM 5748 O O . GLY A 1 747 ? 43.610 31.625 -17.953 1.00 74.81 747 GLY A O 1
ATOM 5749 N N . ARG A 1 748 ? 43.498 33.282 -19.467 1.00 82.00 748 ARG A N 1
ATOM 5750 C CA . ARG A 1 748 ? 42.125 33.016 -19.931 1.00 82.00 748 ARG A CA 1
ATOM 5751 C C . ARG A 1 748 ? 42.090 32.892 -21.457 1.00 82.00 748 ARG A C 1
ATOM 5753 O O . ARG A 1 748 ? 42.892 33.568 -22.103 1.00 82.00 748 ARG A O 1
ATOM 5760 N N . PRO A 1 749 ? 41.183 32.081 -22.035 1.00 84.12 749 PRO A N 1
ATOM 5761 C CA . PRO A 1 749 ? 41.016 32.007 -23.484 1.00 84.12 749 PRO A CA 1
ATOM 5762 C C . PRO A 1 749 ? 40.727 33.387 -24.092 1.00 84.12 749 PRO A C 1
ATOM 5764 O O . PRO A 1 749 ? 40.051 34.212 -23.477 1.00 84.12 749 PRO A O 1
ATOM 5767 N N . GLU A 1 750 ? 41.190 33.629 -25.320 1.00 83.19 750 GLU A N 1
ATOM 5768 C CA . GLU A 1 750 ? 41.043 34.926 -26.005 1.00 83.19 750 GLU A CA 1
ATOM 5769 C C . GLU A 1 750 ? 39.585 35.406 -26.086 1.00 83.19 750 GLU A C 1
ATOM 5771 O O . GLU A 1 750 ? 39.304 36.584 -25.865 1.00 83.19 750 GLU A O 1
ATOM 5776 N N . TRP A 1 751 ? 38.642 34.488 -26.318 1.00 88.25 751 TRP A N 1
ATOM 5777 C CA . TRP A 1 751 ? 37.213 34.800 -26.392 1.00 88.25 751 TRP A CA 1
ATOM 5778 C C . TRP A 1 751 ? 36.619 35.282 -25.057 1.00 88.25 751 TRP A C 1
ATOM 5780 O O . TRP A 1 751 ? 35.577 35.929 -25.067 1.00 88.25 751 TRP A O 1
ATOM 5790 N N . MET A 1 752 ? 37.270 35.009 -23.916 1.00 90.12 752 MET A N 1
ATOM 5791 C CA . MET A 1 752 ? 36.826 35.457 -22.589 1.00 90.12 752 MET A CA 1
ATOM 5792 C C . MET A 1 752 ? 37.288 36.875 -22.234 1.00 90.12 752 MET A C 1
ATOM 5794 O O . MET A 1 752 ? 36.835 37.417 -21.227 1.00 90.12 752 MET A O 1
ATOM 5798 N N . LYS A 1 753 ? 38.177 37.499 -23.021 1.00 88.56 753 LYS A N 1
ATOM 5799 C CA . LYS A 1 753 ? 38.666 38.864 -22.748 1.00 88.56 753 LYS A CA 1
ATOM 5800 C C . LYS A 1 753 ? 37.559 39.918 -22.570 1.00 88.56 753 LYS A C 1
ATOM 5802 O O . LYS A 1 753 ? 37.752 40.782 -21.718 1.00 88.56 753 LYS A O 1
ATOM 5807 N N . PRO A 1 754 ? 36.426 39.869 -23.302 1.00 91.50 754 PRO A N 1
ATOM 5808 C CA . PRO A 1 754 ? 35.323 40.812 -23.108 1.00 91.50 754 PRO A CA 1
ATOM 5809 C C . PRO A 1 754 ? 34.554 40.637 -21.788 1.00 91.50 754 PRO A C 1
ATOM 5811 O O . PRO A 1 754 ? 33.847 41.558 -21.386 1.00 91.50 754 PRO A O 1
ATOM 5814 N N . PHE A 1 755 ? 34.686 39.494 -21.101 1.00 94.00 755 PHE A N 1
ATOM 5815 C CA . PHE A 1 755 ? 34.039 39.283 -19.808 1.00 94.00 755 PHE A CA 1
ATOM 5816 C C . PHE A 1 755 ? 34.787 40.052 -18.714 1.00 94.00 755 PHE A C 1
ATOM 5818 O O . PHE A 1 755 ? 36.005 39.901 -18.549 1.00 94.00 755 PHE A O 1
ATOM 5825 N N . ALA A 1 756 ? 34.035 40.850 -17.958 1.00 95.25 756 ALA A N 1
ATOM 5826 C CA . ALA A 1 756 ? 34.510 41.653 -16.844 1.00 95.25 756 ALA A CA 1
ATOM 5827 C C . ALA A 1 756 ? 34.807 40.786 -15.617 1.00 95.25 756 ALA A C 1
ATOM 5829 O O . ALA A 1 756 ? 34.122 39.790 -15.359 1.00 95.25 756 ALA A O 1
ATOM 5830 N N . ASP A 1 757 ? 35.838 41.180 -14.874 1.00 93.50 757 ASP A N 1
ATOM 5831 C CA . ASP A 1 757 ? 36.226 40.514 -13.634 1.00 93.50 757 ASP A CA 1
ATOM 5832 C C . ASP A 1 757 ? 35.147 40.683 -12.564 1.00 93.50 757 ASP A C 1
ATOM 5834 O O . ASP A 1 757 ? 34.458 41.705 -12.520 1.00 93.50 757 ASP A O 1
ATOM 5838 N N . THR A 1 758 ? 34.993 39.682 -11.704 1.00 94.25 758 THR A N 1
ATOM 5839 C CA . THR A 1 758 ? 34.080 39.750 -10.565 1.00 94.25 758 THR A CA 1
ATOM 5840 C C . THR A 1 758 ? 34.762 39.208 -9.322 1.00 94.25 758 THR A C 1
ATOM 5842 O O . THR A 1 758 ? 35.497 38.231 -9.387 1.00 94.25 758 THR A O 1
ATOM 5845 N N . ASP A 1 759 ? 34.412 39.726 -8.148 1.00 90.69 759 ASP A N 1
ATOM 5846 C CA . ASP A 1 759 ? 34.905 39.171 -6.878 1.00 90.69 759 ASP A CA 1
ATOM 5847 C C . ASP A 1 759 ? 34.270 37.807 -6.526 1.00 90.69 759 ASP A C 1
ATOM 5849 O O . ASP A 1 759 ? 34.482 37.258 -5.440 1.00 90.69 759 ASP A O 1
ATOM 5853 N N . LEU A 1 760 ? 33.467 37.238 -7.434 1.00 93.38 760 LEU A N 1
ATOM 5854 C CA . LEU A 1 760 ? 32.759 35.987 -7.224 1.00 93.38 760 LEU A CA 1
ATOM 5855 C C . LEU A 1 760 ? 33.647 34.785 -7.571 1.00 93.38 760 LEU A C 1
ATOM 5857 O O . LEU A 1 760 ? 34.420 34.750 -8.536 1.00 93.38 760 LEU A O 1
ATOM 5861 N N . ALA A 1 761 ? 33.493 33.742 -6.766 1.00 91.12 761 ALA A N 1
ATOM 5862 C CA . ALA A 1 761 ? 34.126 32.454 -6.979 1.00 91.12 761 ALA A CA 1
ATOM 5863 C C . ALA A 1 761 ? 33.128 31.347 -6.661 1.00 91.12 761 ALA A C 1
ATOM 5865 O O . ALA A 1 761 ? 32.354 31.456 -5.707 1.00 91.12 761 ALA A O 1
ATOM 5866 N N . LEU A 1 762 ? 33.189 30.271 -7.436 1.00 91.75 762 LEU A N 1
ATOM 5867 C CA . LEU A 1 762 ? 32.460 29.046 -7.151 1.00 91.75 762 LEU A CA 1
ATOM 5868 C C . LEU A 1 762 ? 33.442 27.908 -6.903 1.00 91.75 762 LEU A C 1
ATOM 5870 O O . LEU A 1 762 ? 34.588 27.943 -7.356 1.00 91.75 762 LEU A O 1
ATOM 5874 N N . ALA A 1 763 ? 33.004 26.898 -6.168 1.00 90.31 763 ALA A N 1
ATOM 5875 C CA . ALA A 1 763 ? 33.793 25.702 -5.939 1.00 90.31 763 ALA A CA 1
ATOM 5876 C C . ALA A 1 763 ? 32.948 24.454 -6.137 1.00 90.31 763 ALA A C 1
ATOM 5878 O O . ALA A 1 763 ? 31.760 24.417 -5.816 1.00 90.31 763 ALA A O 1
ATOM 5879 N N . THR A 1 764 ? 33.613 23.430 -6.642 1.00 91.19 764 THR A N 1
ATOM 5880 C CA . THR A 1 764 ? 33.167 22.046 -6.583 1.00 91.19 764 THR A CA 1
ATOM 5881 C C . THR A 1 764 ? 33.932 21.323 -5.478 1.00 91.19 764 THR A C 1
ATOM 5883 O O . THR A 1 764 ? 34.901 21.848 -4.926 1.00 91.19 764 THR A O 1
ATOM 5886 N N . ASP A 1 765 ? 33.522 20.107 -5.152 1.00 85.25 765 ASP A N 1
ATOM 5887 C CA . ASP A 1 765 ? 34.269 19.181 -4.292 1.00 85.25 765 ASP A CA 1
ATOM 5888 C C . ASP A 1 765 ? 35.639 18.782 -4.869 1.00 85.25 765 ASP A C 1
ATOM 5890 O O . ASP A 1 765 ? 36.463 18.208 -4.160 1.00 85.25 765 ASP A O 1
ATOM 5894 N N . HIS A 1 766 ? 35.905 19.126 -6.130 1.00 86.62 766 HIS A N 1
ATOM 5895 C CA . HIS A 1 766 ? 37.159 18.842 -6.812 1.00 86.62 766 HIS A CA 1
ATOM 5896 C C . HIS A 1 766 ? 38.026 20.083 -7.071 1.00 86.62 766 HIS A C 1
ATOM 5898 O O . HIS A 1 766 ? 39.250 20.012 -6.978 1.00 86.62 766 HIS A O 1
ATOM 5904 N N . ASN A 1 767 ? 37.425 21.218 -7.439 1.00 84.00 767 ASN A N 1
ATOM 5905 C CA . ASN A 1 767 ? 38.171 22.384 -7.912 1.00 84.00 767 ASN A CA 1
ATOM 5906 C C . ASN A 1 767 ? 37.461 23.731 -7.687 1.00 84.00 767 ASN A C 1
ATOM 5908 O O . ASN A 1 767 ? 36.237 23.781 -7.556 1.00 84.00 767 ASN A O 1
ATOM 5912 N N . GLN A 1 768 ? 38.230 24.825 -7.688 1.00 90.75 768 GLN A N 1
ATOM 5913 C CA . GLN A 1 768 ? 37.745 26.201 -7.560 1.00 90.75 768 GLN A CA 1
ATOM 5914 C C . GLN A 1 768 ? 37.795 26.961 -8.885 1.00 90.75 768 GLN A C 1
ATOM 5916 O O . GLN A 1 768 ? 38.728 26.826 -9.675 1.00 90.75 768 GLN A O 1
ATOM 5921 N N . PHE A 1 769 ? 36.811 27.831 -9.075 1.00 92.94 769 PHE A N 1
ATOM 5922 C CA . PHE A 1 769 ? 36.615 28.592 -10.295 1.00 92.94 769 PHE A CA 1
ATOM 5923 C C . PHE A 1 769 ? 36.371 30.058 -9.961 1.00 92.94 769 PHE A C 1
ATOM 5925 O O . PHE A 1 769 ? 35.717 30.399 -8.974 1.00 92.94 769 PHE A O 1
ATOM 5932 N N . HIS A 1 770 ? 36.903 30.934 -10.800 1.00 93.62 770 HIS A N 1
ATOM 5933 C CA . HIS A 1 770 ? 36.671 32.367 -10.726 1.00 93.62 770 HIS A CA 1
ATOM 5934 C C . HIS A 1 770 ? 35.613 32.764 -11.744 1.00 93.62 770 HIS A C 1
ATOM 5936 O O . HIS A 1 770 ? 35.670 32.293 -12.880 1.00 93.62 770 HIS A O 1
ATOM 5942 N N . LEU A 1 771 ? 34.654 33.599 -11.349 1.00 94.94 771 LEU A N 1
ATOM 5943 C CA . LEU A 1 771 ? 33.578 33.998 -12.243 1.00 94.94 771 LEU A CA 1
ATOM 5944 C C . LEU A 1 771 ? 33.923 35.302 -12.948 1.00 94.94 771 LEU A C 1
ATOM 5946 O O . LEU A 1 771 ? 34.310 36.283 -12.324 1.00 94.94 771 LEU A O 1
ATOM 5950 N N . TRP A 1 772 ? 33.692 35.303 -14.249 1.00 95.00 772 TRP A N 1
ATOM 5951 C CA . TRP A 1 772 ? 33.774 36.466 -15.118 1.00 95.00 772 TRP A CA 1
ATOM 5952 C C . TRP A 1 772 ? 32.400 36.707 -15.709 1.00 95.00 772 TRP A C 1
ATOM 5954 O O . TRP A 1 772 ? 31.720 35.742 -16.038 1.00 95.00 772 TRP A O 1
ATOM 5964 N N . SER A 1 773 ? 31.970 37.954 -15.844 1.00 96.19 773 SER A N 1
ATOM 5965 C CA . SER A 1 773 ? 30.598 38.263 -16.252 1.00 96.19 773 SER A CA 1
ATOM 5966 C C . SER A 1 773 ? 30.535 39.148 -17.485 1.00 96.19 773 SER A C 1
ATOM 5968 O O . SER A 1 773 ? 31.402 39.989 -17.707 1.00 96.19 773 SER A O 1
ATOM 5970 N N . GLN A 1 774 ? 29.497 38.959 -18.289 1.00 95.88 774 GLN A N 1
ATOM 5971 C CA . GLN A 1 774 ? 29.153 39.854 -19.382 1.00 95.88 774 GLN A CA 1
ATOM 5972 C C . GLN A 1 774 ? 27.636 39.888 -19.542 1.00 95.88 774 GLN A C 1
ATOM 5974 O O . GLN A 1 774 ? 26.956 38.868 -19.413 1.00 95.88 774 GLN A O 1
ATOM 5979 N N . ASP A 1 775 ? 27.111 41.073 -19.825 1.00 95.31 775 ASP A N 1
ATOM 5980 C CA . ASP A 1 775 ? 25.699 41.251 -20.125 1.00 95.31 775 ASP A CA 1
ATOM 5981 C C . ASP A 1 775 ? 25.427 40.938 -21.593 1.00 95.31 775 ASP A C 1
ATOM 5983 O O . ASP A 1 775 ? 26.143 41.395 -22.489 1.00 95.31 775 ASP A O 1
ATOM 5987 N N . PHE A 1 776 ? 24.374 40.160 -21.829 1.00 93.62 776 PHE A N 1
ATOM 5988 C CA . PHE A 1 776 ? 23.898 39.832 -23.163 1.00 93.62 776 PHE A CA 1
ATOM 5989 C C . PHE A 1 776 ? 22.442 40.280 -23.318 1.00 93.62 776 PHE A C 1
ATOM 5991 O O . PHE A 1 776 ? 21.627 40.031 -22.420 1.00 93.62 776 PHE A O 1
ATOM 5998 N N . PRO A 1 777 ? 22.083 40.905 -24.456 1.00 91.69 777 PRO A N 1
ATOM 5999 C CA . PRO A 1 777 ? 20.682 41.101 -24.799 1.00 91.69 777 PRO A CA 1
ATOM 6000 C C . PRO A 1 777 ? 19.996 39.742 -25.016 1.00 91.69 777 PRO A C 1
ATOM 6002 O O . PRO A 1 777 ? 20.652 38.711 -25.174 1.00 91.69 777 PRO A O 1
ATOM 6005 N N . ALA A 1 778 ? 18.662 39.741 -25.064 1.00 87.38 778 ALA A N 1
ATOM 6006 C CA . ALA A 1 778 ? 17.918 38.569 -25.522 1.00 87.38 778 ALA A CA 1
ATOM 6007 C C . ALA A 1 778 ? 18.377 38.167 -26.939 1.00 87.38 778 ALA A C 1
ATOM 6009 O O . ALA A 1 778 ? 18.605 39.033 -27.786 1.00 87.38 778 ALA A O 1
ATOM 6010 N N . GLY A 1 779 ? 18.495 36.865 -27.203 1.00 88.44 779 GLY A N 1
ATOM 6011 C CA . GLY A 1 779 ? 19.004 36.331 -28.468 1.00 88.44 779 GLY A CA 1
ATOM 6012 C C . GLY A 1 779 ? 20.208 35.403 -28.307 1.00 88.44 779 GLY A C 1
ATOM 6013 O O . GLY A 1 779 ? 20.478 34.890 -27.221 1.00 88.44 779 GLY A O 1
ATOM 6014 N N . LYS A 1 780 ? 20.901 35.140 -29.418 1.00 91.56 780 LYS A N 1
ATOM 6015 C CA . LYS A 1 780 ? 21.949 34.117 -29.508 1.00 91.56 780 LYS A CA 1
ATOM 6016 C C . LYS A 1 780 ? 23.239 34.526 -28.790 1.00 91.56 780 LYS A C 1
ATOM 6018 O O . LYS A 1 780 ? 23.794 35.589 -29.060 1.00 91.56 780 LYS A O 1
ATOM 6023 N N . VAL A 1 781 ? 23.761 33.622 -27.967 1.00 94.38 781 VAL A N 1
ATOM 6024 C CA . VAL A 1 781 ? 25.070 33.683 -27.304 1.00 94.38 781 VAL A CA 1
ATOM 6025 C C . VAL A 1 781 ? 25.995 32.622 -27.912 1.00 94.38 781 VAL A C 1
ATOM 6027 O O . VAL A 1 781 ? 25.570 31.501 -28.196 1.00 94.38 781 VAL A O 1
ATOM 6030 N N . SER A 1 782 ? 27.265 32.976 -28.128 1.00 93.31 782 SER A N 1
ATOM 6031 C CA . SER A 1 782 ? 28.318 32.084 -28.636 1.00 93.31 782 SER A CA 1
ATOM 6032 C C . SER A 1 782 ? 29.567 32.214 -27.771 1.00 93.31 782 SER A C 1
ATOM 6034 O O . SER A 1 782 ? 30.099 33.312 -27.630 1.00 93.31 782 SER A O 1
ATOM 6036 N N . LEU A 1 783 ? 30.037 31.095 -27.225 1.00 93.56 783 LEU A N 1
ATOM 6037 C CA . LEU A 1 783 ? 31.205 30.982 -26.350 1.00 93.56 783 LEU A CA 1
ATOM 6038 C C . LEU A 1 783 ? 32.241 30.037 -26.978 1.00 93.56 783 LEU A C 1
ATOM 6040 O O . LEU A 1 783 ? 31.881 29.116 -27.712 1.00 93.56 783 LEU A O 1
ATOM 6044 N N . GLY A 1 784 ? 33.527 30.255 -26.705 1.00 89.50 784 GLY A N 1
ATOM 6045 C CA . GLY A 1 784 ? 34.619 29.453 -27.267 1.00 89.50 784 GLY A CA 1
ATOM 6046 C C . GLY A 1 784 ? 35.009 28.223 -26.437 1.00 89.50 784 GLY A C 1
ATOM 6047 O O . GLY A 1 784 ? 34.420 27.939 -25.396 1.00 89.50 784 GLY A O 1
ATOM 6048 N N . GLY A 1 785 ? 35.996 27.469 -26.922 1.00 86.25 785 GLY A N 1
ATOM 6049 C CA . GLY A 1 785 ? 36.529 26.272 -26.258 1.00 86.25 785 GLY A CA 1
ATOM 6050 C C . GLY A 1 785 ? 37.403 26.586 -25.036 1.00 86.25 785 GLY A C 1
ATOM 6051 O O . GLY A 1 785 ? 37.738 27.744 -24.771 1.00 86.25 785 GLY A O 1
ATOM 6052 N N . SER A 1 786 ? 37.781 25.552 -24.287 1.00 81.31 786 SER A N 1
ATOM 6053 C CA . SER A 1 786 ? 38.414 25.692 -22.966 1.00 81.31 786 SER A CA 1
ATOM 6054 C C . SER A 1 786 ? 39.919 26.028 -22.976 1.00 81.31 786 SER A C 1
ATOM 6056 O O . SER A 1 786 ? 40.466 26.404 -21.937 1.00 81.31 786 SER A O 1
ATOM 6058 N N . LEU A 1 787 ? 40.616 25.904 -24.113 1.00 78.12 787 LEU A N 1
ATOM 6059 C CA . LEU A 1 787 ? 42.079 26.045 -24.182 1.00 78.12 787 LEU A CA 1
ATOM 6060 C C . LEU A 1 787 ? 42.566 27.513 -24.136 1.00 78.12 787 LEU A C 1
ATOM 6062 O O . LEU A 1 787 ? 42.090 28.367 -24.882 1.00 78.12 787 LEU A O 1
ATOM 6066 N N . VAL A 1 788 ? 43.573 27.795 -23.295 1.00 68.25 788 VAL A N 1
ATOM 6067 C CA . VAL A 1 788 ? 44.049 29.163 -22.973 1.00 68.25 788 VAL A CA 1
ATOM 6068 C C . VAL A 1 788 ? 45.131 29.716 -23.928 1.00 68.25 788 VAL A C 1
ATOM 6070 O O . VAL A 1 788 ? 45.310 30.927 -23.991 1.00 68.25 788 VAL A O 1
ATOM 6073 N N . SER A 1 789 ? 45.820 28.896 -24.732 1.00 60.12 789 SER A N 1
ATOM 6074 C CA . SER A 1 789 ? 46.688 29.344 -25.846 1.00 60.12 789 SER A CA 1
ATOM 6075 C C . SER A 1 789 ? 47.119 28.162 -26.734 1.00 60.12 789 SER A C 1
ATOM 6077 O O . SER A 1 789 ? 46.940 27.005 -26.364 1.00 60.12 789 SER A O 1
ATOM 6079 N N . ALA A 1 790 ? 47.697 28.428 -27.914 1.00 52.25 790 ALA A N 1
ATOM 6080 C CA . ALA A 1 790 ? 48.177 27.395 -28.848 1.00 52.25 790 ALA A CA 1
ATOM 6081 C C . ALA A 1 790 ? 49.424 26.610 -28.364 1.00 52.25 790 ALA A C 1
ATOM 6083 O O . ALA A 1 790 ? 49.865 25.682 -29.041 1.00 52.25 790 ALA A O 1
ATOM 6084 N N . SER A 1 791 ? 49.996 26.956 -27.208 1.00 47.81 791 SER A N 1
ATOM 6085 C CA . SER A 1 791 ? 51.122 26.245 -26.588 1.00 47.81 791 SER A CA 1
ATOM 6086 C C . SER A 1 791 ? 50.629 25.087 -25.712 1.00 47.81 791 SER A C 1
ATOM 6088 O O . SER A 1 791 ? 49.845 25.273 -24.785 1.00 47.81 791 SER A O 1
ATOM 6090 N N . ALA A 1 792 ? 51.077 23.879 -26.054 1.00 48.72 792 ALA A N 1
ATOM 6091 C CA . ALA A 1 792 ? 50.580 22.603 -25.553 1.00 48.72 792 ALA A CA 1
ATOM 6092 C C . ALA A 1 792 ? 50.690 22.431 -24.026 1.00 48.72 792 ALA A C 1
ATOM 6094 O O . ALA A 1 792 ? 51.770 22.582 -23.461 1.00 48.72 792 ALA A O 1
ATOM 6095 N N . GLY A 1 793 ? 49.594 21.995 -23.391 1.00 54.22 793 GLY A N 1
ATOM 6096 C CA . GLY A 1 793 ? 49.680 21.192 -22.165 1.00 54.22 793 GLY A CA 1
ATOM 6097 C C . GLY A 1 793 ? 48.622 21.426 -21.087 1.00 54.22 793 GLY A C 1
ATOM 6098 O O . GLY A 1 793 ? 48.375 20.508 -20.310 1.00 54.22 793 GLY A O 1
ATOM 6099 N N . THR A 1 794 ? 47.973 22.592 -21.018 1.00 61.97 794 THR A N 1
ATOM 6100 C CA . THR A 1 794 ? 47.093 22.909 -19.874 1.00 61.97 794 THR A CA 1
ATOM 6101 C C . THR A 1 794 ? 45.618 22.670 -20.204 1.00 61.97 794 THR A C 1
ATOM 6103 O O . THR A 1 794 ? 44.994 23.476 -20.891 1.00 61.97 794 THR A O 1
ATOM 6106 N N . LYS A 1 795 ? 45.070 21.552 -19.713 1.00 72.81 795 LYS A N 1
ATOM 6107 C CA . LYS A 1 795 ? 43.645 21.186 -19.809 1.00 72.81 795 LYS A CA 1
ATOM 6108 C C . LYS A 1 795 ? 42.805 21.995 -18.810 1.00 72.81 795 LYS A C 1
ATOM 6110 O O . LYS A 1 795 ? 43.189 22.080 -17.646 1.00 72.81 795 LYS A O 1
ATOM 6115 N N . SER A 1 796 ? 41.684 22.571 -19.255 1.00 73.19 796 SER A N 1
ATOM 6116 C CA . SER A 1 796 ? 40.757 23.423 -18.480 1.00 73.19 796 SER A CA 1
ATOM 6117 C C . SER A 1 796 ? 39.309 23.070 -18.766 1.00 73.19 796 SER A C 1
ATOM 6119 O O . SER A 1 796 ? 39.011 22.663 -19.874 1.00 73.19 796 SER A O 1
ATOM 6121 N N . ASN A 1 797 ? 38.377 23.364 -17.864 1.00 82.25 797 ASN A N 1
ATOM 6122 C CA . ASN A 1 797 ? 36.954 23.410 -18.205 1.00 82.25 797 ASN A CA 1
ATOM 6123 C C . ASN A 1 797 ? 36.288 24.644 -17.576 1.00 82.25 797 ASN A C 1
ATOM 6125 O O . ASN A 1 797 ? 36.830 25.218 -16.627 1.00 82.25 797 ASN A O 1
ATOM 6129 N N . TYR A 1 798 ? 35.123 25.049 -18.084 1.00 87.50 798 TYR A N 1
ATOM 6130 C CA . TYR A 1 798 ? 34.351 26.168 -17.548 1.00 87.50 798 TYR A CA 1
ATOM 6131 C C . TYR A 1 798 ? 32.875 25.813 -17.355 1.00 87.50 798 TYR A C 1
ATOM 6133 O O . TYR A 1 798 ? 32.341 24.932 -18.026 1.00 87.50 798 TYR A O 1
ATOM 6141 N N . PHE A 1 799 ? 32.201 26.529 -16.452 1.00 91.75 799 PHE A N 1
ATOM 6142 C CA . PHE A 1 799 ? 30.739 26.483 -16.318 1.00 91.75 799 PHE A CA 1
ATOM 6143 C C . PHE A 1 799 ? 30.112 27.780 -16.808 1.00 91.75 799 PHE A C 1
ATOM 6145 O O . PHE A 1 799 ? 30.719 28.845 -16.680 1.00 91.75 799 PHE A O 1
ATOM 6152 N N . VAL A 1 800 ? 28.878 27.697 -17.304 1.00 94.94 800 VAL A N 1
ATOM 6153 C CA . VAL A 1 800 ? 28.082 28.867 -17.689 1.00 94.94 800 VAL A CA 1
ATOM 6154 C C . VAL A 1 800 ? 26.925 29.011 -16.711 1.00 94.94 800 VAL A C 1
ATOM 6156 O O . VAL A 1 800 ? 26.158 28.069 -16.527 1.00 94.94 800 VAL A O 1
ATOM 6159 N N . ILE A 1 801 ? 26.800 30.178 -16.087 1.00 95.94 801 ILE A N 1
ATOM 6160 C CA . ILE A 1 801 ? 25.731 30.523 -15.145 1.00 95.94 801 ILE A CA 1
ATOM 6161 C C . ILE A 1 801 ? 24.993 31.738 -15.692 1.00 95.94 801 ILE A C 1
ATOM 6163 O O . ILE A 1 801 ? 25.612 32.659 -16.216 1.00 95.94 801 ILE A O 1
ATOM 6167 N N . ILE A 1 802 ? 23.669 31.741 -15.603 1.00 95.00 802 ILE A N 1
ATOM 6168 C CA . ILE A 1 802 ? 22.815 32.701 -16.292 1.00 95.00 802 ILE A CA 1
ATOM 6169 C C . ILE A 1 802 ? 21.836 33.286 -15.288 1.00 95.00 802 ILE A C 1
ATOM 6171 O O . ILE A 1 802 ? 21.088 32.566 -14.624 1.00 95.00 802 ILE A O 1
ATOM 6175 N N . LYS A 1 803 ? 21.854 34.615 -15.178 1.00 92.50 803 LYS A N 1
ATOM 6176 C CA . LYS A 1 803 ? 20.980 35.361 -14.278 1.00 92.50 803 LYS A CA 1
ATOM 6177 C C . LYS A 1 803 ? 20.251 36.470 -15.043 1.00 92.50 803 LYS A C 1
ATOM 6179 O O . LYS A 1 803 ? 20.915 37.391 -15.522 1.00 92.50 803 LYS A O 1
ATOM 6184 N N . PRO A 1 804 ? 18.910 36.424 -15.138 1.00 90.88 804 PRO A N 1
ATOM 6185 C CA . PRO A 1 804 ? 18.126 37.508 -15.718 1.00 90.88 804 PRO A CA 1
ATOM 6186 C C . PRO A 1 804 ? 18.376 38.853 -15.034 1.00 90.88 804 PRO A C 1
ATOM 6188 O O . PRO A 1 804 ? 18.548 38.916 -13.811 1.00 90.88 804 PRO A O 1
ATOM 6191 N N . LYS A 1 805 ? 18.362 39.941 -15.809 1.00 88.44 805 LYS A N 1
ATOM 6192 C CA . LYS A 1 805 ? 18.403 41.293 -15.244 1.00 88.44 805 LYS A CA 1
ATOM 6193 C C . LYS A 1 805 ? 17.098 41.606 -14.490 1.00 88.44 805 LYS A C 1
ATOM 6195 O O . LYS A 1 805 ? 16.029 41.160 -14.911 1.00 88.44 805 LYS A O 1
ATOM 6200 N N . PRO A 1 806 ? 17.155 42.390 -13.396 1.00 84.06 806 PRO A N 1
ATOM 6201 C CA . PRO A 1 806 ? 15.953 42.910 -12.748 1.00 84.06 806 PRO A CA 1
ATOM 6202 C C . PRO A 1 806 ? 15.084 43.720 -13.719 1.00 84.06 806 PRO A C 1
ATOM 6204 O O . PRO A 1 806 ? 15.596 44.352 -14.645 1.00 84.06 806 PRO A O 1
ATOM 6207 N N . LEU A 1 807 ? 13.771 43.745 -13.478 1.00 82.19 807 LEU A N 1
ATOM 6208 C CA . LEU A 1 807 ? 12.844 44.570 -14.252 1.00 82.19 807 LEU A CA 1
ATOM 6209 C C . LEU A 1 807 ? 13.171 46.060 -14.103 1.00 82.19 807 LEU A C 1
ATOM 6211 O O . LEU A 1 807 ? 13.442 46.547 -13.005 1.00 82.19 807 LEU A O 1
ATOM 6215 N N . VAL A 1 808 ? 13.085 46.788 -15.216 1.00 82.38 808 VAL A N 1
ATOM 6216 C CA . VAL A 1 808 ? 13.153 48.253 -15.236 1.00 82.38 808 VAL A CA 1
ATOM 6217 C C . VAL A 1 808 ? 11.720 48.789 -15.240 1.00 82.38 808 VAL A C 1
ATOM 6219 O O . VAL A 1 808 ? 11.021 48.557 -16.231 1.00 82.38 808 VAL A O 1
ATOM 6222 N N . PRO A 1 809 ? 11.273 49.505 -14.193 1.00 81.12 809 PRO A N 1
ATOM 6223 C CA . PRO A 1 809 ? 9.922 50.058 -14.138 1.00 81.12 809 PRO A CA 1
ATOM 6224 C C . PRO A 1 809 ? 9.601 50.963 -15.342 1.00 81.12 809 PRO A C 1
ATOM 6226 O O . PRO A 1 809 ? 10.494 51.654 -15.848 1.00 81.12 809 PRO A O 1
ATOM 6229 N N . PRO A 1 810 ? 8.348 50.981 -15.832 1.00 86.25 810 PRO A N 1
ATOM 6230 C CA . PRO A 1 810 ? 7.942 51.889 -16.898 1.00 86.25 810 PRO A CA 1
ATOM 6231 C C . PRO A 1 810 ? 7.915 53.355 -16.411 1.00 86.25 810 PRO A C 1
ATOM 6233 O O . PRO A 1 810 ? 7.650 53.615 -15.238 1.00 86.25 810 PRO A O 1
ATOM 6236 N N . PRO A 1 811 ? 8.139 54.341 -17.304 1.00 79.19 811 PRO A N 1
ATOM 6237 C CA . PRO A 1 811 ? 8.116 55.767 -16.950 1.00 79.19 811 PRO A CA 1
ATOM 6238 C C . PRO A 1 811 ? 6.712 56.295 -16.592 1.00 79.19 811 PRO A C 1
ATOM 6240 O O . PRO A 1 811 ? 6.587 57.379 -16.029 1.00 79.19 811 PRO A O 1
ATOM 6243 N N . ALA A 1 812 ? 5.660 55.542 -16.920 1.00 88.31 812 ALA A N 1
ATOM 6244 C CA . ALA A 1 812 ? 4.272 55.787 -16.538 1.00 88.31 812 ALA A CA 1
ATOM 6245 C C . ALA A 1 812 ? 3.577 54.444 -16.266 1.00 88.31 812 ALA A C 1
ATOM 6247 O O . ALA A 1 812 ? 4.046 53.410 -16.741 1.00 88.31 812 ALA A O 1
ATOM 6248 N N . LEU A 1 813 ? 2.462 54.452 -15.526 1.00 90.75 813 LEU A N 1
ATOM 6249 C CA . LEU A 1 813 ? 1.708 53.227 -15.240 1.00 90.75 813 LEU A CA 1
ATOM 6250 C C . LEU A 1 813 ? 1.265 52.540 -16.537 1.00 90.75 813 LEU A C 1
ATOM 6252 O O . LEU A 1 813 ? 0.637 53.159 -17.397 1.00 90.75 813 LEU A O 1
ATOM 6256 N N . THR A 1 814 ? 1.560 51.249 -16.645 1.00 93.25 814 THR A N 1
ATOM 6257 C CA . THR A 1 814 ? 1.153 50.415 -17.776 1.00 93.25 814 THR A CA 1
ATOM 6258 C C . THR A 1 814 ? -0.365 50.303 -17.836 1.00 93.25 814 THR A C 1
ATOM 6260 O O . THR A 1 814 ? -1.010 49.929 -16.853 1.00 93.25 814 THR A O 1
ATOM 6263 N N . THR A 1 815 ? -0.942 50.597 -19.003 1.00 92.69 815 THR A N 1
ATOM 6264 C CA . THR A 1 815 ? -2.390 50.500 -19.226 1.00 92.69 815 THR A CA 1
ATOM 6265 C C . THR A 1 815 ? -2.776 49.196 -19.923 1.00 92.69 815 THR A C 1
ATOM 6267 O O . THR A 1 815 ? -1.978 48.565 -20.628 1.00 92.69 815 THR A O 1
ATOM 6270 N N . ALA A 1 816 ? -4.035 48.784 -19.742 1.00 90.44 816 ALA A N 1
ATOM 6271 C CA . ALA A 1 816 ? -4.569 47.595 -20.401 1.00 90.44 816 ALA A CA 1
ATOM 6272 C C . ALA A 1 816 ? -4.568 47.741 -21.931 1.00 90.44 816 ALA A C 1
ATOM 6274 O O . ALA A 1 816 ? -4.249 46.787 -22.630 1.00 90.44 816 ALA A O 1
ATOM 6275 N N . GLU A 1 817 ? -4.858 48.938 -22.448 1.00 92.06 817 GLU A N 1
ATOM 6276 C CA . GLU A 1 817 ? -4.845 49.234 -23.886 1.00 92.06 817 GLU A CA 1
ATOM 6277 C C . GLU A 1 817 ? -3.451 49.035 -24.496 1.00 92.06 817 GLU A C 1
ATOM 6279 O O . GLU A 1 817 ? -3.303 48.317 -25.484 1.00 92.06 817 GLU A O 1
ATOM 6284 N N . GLN A 1 818 ? -2.413 49.579 -23.852 1.00 93.19 818 GLN A N 1
ATOM 6285 C CA . GLN A 1 818 ? -1.026 49.412 -24.294 1.00 93.19 818 GLN A CA 1
ATOM 6286 C C . GLN A 1 818 ? -0.581 47.944 -24.246 1.00 93.19 818 GLN A C 1
ATOM 6288 O O . GLN A 1 818 ? 0.102 47.476 -25.155 1.00 93.19 818 GLN A O 1
ATOM 6293 N N . SER A 1 819 ? -0.972 47.210 -23.200 1.00 94.75 819 SER A N 1
ATOM 6294 C CA . SER A 1 819 ? -0.597 45.799 -23.021 1.00 94.75 819 SER A CA 1
ATOM 6295 C C . SER A 1 819 ? -1.302 44.886 -24.028 1.00 94.75 819 SER A C 1
ATOM 6297 O O . SER A 1 819 ? -0.689 43.979 -24.582 1.00 94.75 819 SER A O 1
ATOM 6299 N N . LEU A 1 820 ? -2.579 45.152 -24.323 1.00 92.62 820 LEU A N 1
ATOM 6300 C CA . LEU A 1 820 ? -3.336 44.423 -25.341 1.00 92.62 820 LEU A CA 1
ATOM 6301 C C . LEU A 1 820 ? -2.793 44.680 -26.749 1.00 92.62 820 LEU A C 1
ATOM 6303 O O . LEU A 1 820 ? -2.673 43.738 -27.527 1.00 92.62 820 LEU A O 1
ATOM 6307 N N . ALA A 1 821 ? -2.404 45.919 -27.065 1.00 91.44 821 ALA A N 1
ATOM 6308 C CA . ALA A 1 821 ? -1.756 46.238 -28.337 1.00 91.44 821 ALA A CA 1
ATOM 6309 C C . ALA A 1 821 ? -0.393 45.531 -28.492 1.00 91.44 821 ALA A C 1
ATOM 6311 O O . ALA A 1 821 ? -0.021 45.125 -29.595 1.00 91.44 821 ALA A O 1
ATOM 6312 N N . ALA A 1 822 ? 0.337 45.339 -27.389 1.00 93.81 822 ALA A N 1
ATOM 6313 C CA . ALA A 1 822 ? 1.630 44.656 -27.371 1.00 93.81 822 ALA A CA 1
ATOM 6314 C C . ALA A 1 822 ? 1.538 43.123 -27.546 1.00 93.81 822 ALA A C 1
ATOM 6316 O O . ALA A 1 822 ? 2.542 42.499 -27.896 1.00 93.81 822 ALA A O 1
ATOM 6317 N N . LEU A 1 823 ? 0.352 42.508 -27.395 1.00 90.56 823 LEU A N 1
ATOM 6318 C CA . LEU A 1 823 ? 0.160 41.057 -27.577 1.00 90.56 823 LEU A CA 1
ATOM 6319 C C . LEU A 1 823 ? 0.568 40.559 -28.967 1.00 90.56 823 LEU A C 1
ATOM 6321 O O . LEU A 1 823 ? 1.058 39.442 -29.091 1.00 90.56 823 LEU A O 1
ATOM 6325 N N . ALA A 1 824 ? 0.432 41.391 -30.004 1.00 87.56 824 ALA A N 1
ATOM 6326 C CA . ALA A 1 824 ? 0.836 41.034 -31.365 1.00 87.56 824 ALA A CA 1
ATOM 6327 C C . ALA A 1 824 ? 2.347 40.760 -31.506 1.00 87.56 824 ALA A C 1
ATOM 6329 O O . ALA A 1 824 ? 2.770 40.135 -32.476 1.00 87.56 824 ALA A O 1
ATOM 6330 N N . LYS A 1 825 ? 3.161 41.239 -30.557 1.00 89.25 825 LYS A N 1
ATOM 6331 C CA . LYS A 1 825 ? 4.617 41.044 -30.508 1.00 89.25 825 LYS A CA 1
ATOM 6332 C C . LYS A 1 825 ? 5.052 40.187 -29.317 1.00 89.25 825 LYS A C 1
ATOM 6334 O O . LYS A 1 825 ? 6.235 40.177 -28.994 1.00 89.25 825 LYS A O 1
ATOM 6339 N N . ALA A 1 826 ? 4.109 39.536 -28.635 1.00 91.06 826 ALA A N 1
ATOM 6340 C CA . ALA A 1 826 ? 4.394 38.852 -27.386 1.00 91.06 826 ALA A CA 1
ATOM 6341 C C . ALA A 1 826 ? 5.215 37.570 -27.571 1.00 91.06 826 ALA A C 1
ATOM 6343 O O . ALA A 1 826 ? 4.954 36.773 -28.472 1.00 91.06 826 ALA A O 1
ATOM 6344 N N . ASP A 1 827 ? 6.173 37.356 -26.672 1.00 88.12 827 ASP A N 1
ATOM 6345 C CA . ASP A 1 827 ? 6.991 36.148 -26.587 1.00 88.12 827 ASP A CA 1
ATOM 6346 C C . ASP A 1 827 ? 6.568 35.327 -25.358 1.00 88.12 827 ASP A C 1
ATOM 6348 O O . ASP A 1 827 ? 6.841 35.683 -24.210 1.00 88.12 827 ASP A O 1
ATOM 6352 N N . ALA A 1 828 ? 5.900 34.196 -25.599 1.00 88.12 828 ALA A N 1
ATOM 6353 C CA . ALA A 1 828 ? 5.422 33.302 -24.544 1.00 88.12 828 ALA A CA 1
ATOM 6354 C C . ALA A 1 828 ? 6.563 32.685 -23.712 1.00 88.12 828 ALA A C 1
ATOM 6356 O O . ALA A 1 828 ? 6.403 32.455 -22.515 1.00 88.12 828 ALA A O 1
ATOM 6357 N N . ARG A 1 829 ? 7.741 32.447 -24.299 1.00 86.62 829 ARG A N 1
ATOM 6358 C CA . ARG A 1 829 ? 8.895 31.930 -23.552 1.00 86.62 829 ARG A CA 1
ATOM 6359 C C . ARG A 1 829 ? 9.447 33.004 -22.618 1.00 86.62 829 ARG A C 1
ATOM 6361 O O . ARG A 1 829 ? 9.735 32.725 -21.454 1.00 86.62 829 ARG A O 1
ATOM 6368 N N . ARG A 1 830 ? 9.533 34.250 -23.098 1.00 88.75 830 ARG A N 1
ATOM 6369 C CA . ARG A 1 830 ? 9.869 35.404 -22.250 1.00 88.75 830 ARG A CA 1
ATOM 6370 C C . ARG A 1 830 ? 8.832 35.591 -21.141 1.00 88.75 830 ARG A C 1
ATOM 6372 O O . ARG A 1 830 ? 9.211 35.861 -20.004 1.00 88.75 830 ARG A O 1
ATOM 6379 N N . GLY A 1 831 ? 7.553 35.372 -21.441 1.00 91.06 831 GLY A N 1
ATOM 6380 C CA . GLY A 1 831 ? 6.456 35.394 -20.475 1.00 91.06 831 GLY A CA 1
ATOM 6381 C C . GLY A 1 831 ? 6.613 34.387 -19.340 1.00 91.06 831 GLY A C 1
ATOM 6382 O O . GLY A 1 831 ? 6.479 34.750 -18.172 1.00 91.06 831 GLY A O 1
ATOM 6383 N N . GLU A 1 832 ? 6.970 33.144 -19.663 1.00 89.81 832 GLU A N 1
ATOM 6384 C CA . GLU A 1 832 ? 7.270 32.117 -18.662 1.00 89.81 832 GLU A CA 1
ATOM 6385 C C . GLU A 1 832 ? 8.462 32.508 -17.779 1.00 89.81 832 GLU A C 1
ATOM 6387 O O . GLU A 1 832 ? 8.409 32.397 -16.550 1.00 89.81 832 GLU A O 1
ATOM 6392 N N . ALA A 1 833 ? 9.541 32.989 -18.404 1.00 86.62 833 ALA A N 1
ATOM 6393 C CA . ALA A 1 833 ? 10.736 33.423 -17.694 1.00 86.62 833 ALA A CA 1
ATOM 6394 C C . ALA A 1 833 ? 10.423 34.585 -16.738 1.00 86.62 833 ALA A C 1
ATOM 6396 O O . ALA A 1 833 ? 10.850 34.551 -15.582 1.00 86.62 833 ALA A O 1
ATOM 6397 N N . LEU A 1 834 ? 9.625 35.564 -17.176 1.00 89.88 834 LEU A N 1
ATOM 6398 C CA . LEU A 1 834 ? 9.156 36.665 -16.337 1.00 89.88 834 LEU A CA 1
ATOM 6399 C C . LEU A 1 834 ? 8.345 36.146 -15.146 1.00 89.88 834 LEU A C 1
ATOM 6401 O O . LEU A 1 834 ? 8.661 36.500 -14.011 1.00 89.88 834 LEU A O 1
ATOM 6405 N N . PHE A 1 835 ? 7.357 35.280 -15.383 1.00 90.06 835 PHE A N 1
ATOM 6406 C CA . PHE A 1 835 ? 6.440 34.780 -14.354 1.00 90.06 835 PHE A CA 1
ATOM 6407 C C . PHE A 1 835 ? 7.161 34.087 -13.187 1.00 90.06 835 PHE A C 1
ATOM 6409 O O . PHE A 1 835 ? 6.842 34.344 -12.024 1.00 90.06 835 PHE A O 1
ATOM 6416 N N . PHE A 1 836 ? 8.137 33.224 -13.492 1.00 85.19 836 PHE A N 1
ATOM 6417 C CA . PHE A 1 836 ? 8.822 32.407 -12.484 1.00 85.19 836 PHE A CA 1
ATOM 6418 C C . PHE A 1 836 ? 10.075 33.042 -11.881 1.00 85.19 836 PHE A C 1
ATOM 6420 O O . PHE A 1 836 ? 10.477 32.623 -10.798 1.00 85.19 836 PHE A O 1
ATOM 6427 N N . ASN A 1 837 ? 10.706 34.010 -12.555 1.00 80.75 837 ASN A N 1
ATOM 6428 C CA . ASN A 1 837 ? 12.037 34.478 -12.147 1.00 80.75 837 ASN A CA 1
ATOM 6429 C C . ASN A 1 837 ? 12.088 35.950 -11.745 1.00 80.75 837 ASN A C 1
ATOM 6431 O O . ASN A 1 837 ? 12.864 36.291 -10.858 1.00 80.75 837 ASN A O 1
ATOM 6435 N N . VAL A 1 838 ? 11.302 36.827 -12.382 1.00 81.31 838 VAL A N 1
ATOM 6436 C CA . VAL A 1 838 ? 11.489 38.284 -12.214 1.00 81.31 838 VAL A CA 1
ATOM 6437 C C . VAL A 1 838 ? 10.230 38.997 -11.727 1.00 81.31 838 VAL A C 1
ATOM 6439 O O . VAL A 1 838 ? 10.318 39.868 -10.869 1.00 81.31 838 VAL A O 1
ATOM 6442 N N . ALA A 1 839 ? 9.052 38.598 -12.209 1.00 79.88 839 ALA A N 1
ATOM 6443 C CA . ALA A 1 839 ? 7.760 39.130 -11.773 1.00 79.88 839 ALA A CA 1
ATOM 6444 C C . ALA A 1 839 ? 7.229 38.449 -10.495 1.00 79.88 839 ALA A C 1
ATOM 6446 O O . ALA A 1 839 ? 6.258 38.916 -9.907 1.00 79.88 839 ALA A O 1
ATOM 6447 N N . VAL A 1 840 ? 7.867 37.350 -10.059 1.00 74.19 840 VAL A N 1
ATOM 6448 C CA . VAL A 1 840 ? 7.641 36.677 -8.761 1.00 74.19 840 VAL A CA 1
ATOM 6449 C C . VAL A 1 840 ? 6.177 36.213 -8.585 1.00 74.19 840 VAL A C 1
ATOM 6451 O O . VAL A 1 840 ? 5.711 35.916 -7.487 1.00 74.19 840 VAL A O 1
ATOM 6454 N N . CYS A 1 841 ? 5.431 36.078 -9.687 1.00 87.12 841 CYS A N 1
ATOM 6455 C CA . CYS A 1 841 ? 4.027 35.670 -9.678 1.00 87.12 841 CYS A CA 1
ATOM 6456 C C . CYS A 1 841 ? 3.847 34.265 -9.079 1.00 87.12 841 CYS A C 1
ATOM 6458 O O . CYS A 1 841 ? 2.848 33.988 -8.412 1.00 87.12 841 CYS A O 1
ATOM 6460 N N . SER A 1 842 ? 4.851 33.397 -9.245 1.00 85.69 842 SER A N 1
ATOM 6461 C CA . SER A 1 842 ? 4.868 32.035 -8.706 1.00 85.69 842 SER A CA 1
ATOM 6462 C C . SER A 1 842 ? 4.964 31.939 -7.178 1.00 85.69 842 SER A C 1
ATOM 6464 O O . SER A 1 842 ? 4.773 30.856 -6.628 1.00 85.69 842 SER A O 1
ATOM 6466 N N . THR A 1 843 ? 5.251 33.044 -6.481 1.00 83.31 843 THR A N 1
ATOM 6467 C CA . THR A 1 843 ? 5.258 33.101 -5.006 1.00 83.31 843 THR A CA 1
ATOM 6468 C C . THR A 1 843 ? 3.870 32.924 -4.413 1.00 83.31 843 THR A C 1
ATOM 6470 O O . THR A 1 843 ? 3.752 32.438 -3.287 1.00 83.31 843 THR A O 1
ATOM 6473 N N . CYS A 1 844 ? 2.831 33.270 -5.177 1.00 85.25 844 CYS A N 1
ATOM 6474 C CA . CYS A 1 844 ? 1.438 33.082 -4.784 1.00 85.25 844 CYS A CA 1
ATOM 6475 C C . CYS A 1 844 ? 0.676 32.135 -5.718 1.00 85.25 844 CYS A C 1
ATOM 6477 O O . CYS A 1 844 ? -0.259 31.486 -5.259 1.00 85.25 844 CYS A O 1
ATOM 6479 N N . HIS A 1 845 ? 1.030 32.073 -7.004 1.00 88.19 845 HIS A N 1
ATOM 6480 C CA . HIS A 1 845 ? 0.263 31.338 -8.009 1.00 88.19 845 HIS A CA 1
ATOM 6481 C C . HIS A 1 845 ? 0.956 30.067 -8.491 1.00 88.19 845 HIS A C 1
ATOM 6483 O O . HIS A 1 845 ? 2.166 30.047 -8.730 1.00 88.19 845 HIS A O 1
ATOM 6489 N N . ARG A 1 846 ? 0.148 29.031 -8.729 1.00 87.12 846 ARG A N 1
ATOM 6490 C CA . ARG A 1 846 ? 0.575 27.755 -9.302 1.00 87.12 846 ARG A CA 1
ATOM 6491 C C . ARG A 1 846 ? 0.202 27.681 -10.780 1.00 87.12 846 ARG A C 1
ATOM 6493 O O . ARG A 1 846 ? -0.884 28.106 -11.157 1.00 87.12 846 ARG A O 1
ATOM 6500 N N . VAL A 1 847 ? 1.085 27.117 -11.601 1.00 82.12 847 VAL A N 1
ATOM 6501 C CA . VAL A 1 847 ? 0.808 26.683 -12.981 1.00 82.12 847 VAL A CA 1
ATOM 6502 C C . VAL A 1 847 ? 1.398 25.282 -13.155 1.00 82.12 847 VAL A C 1
ATOM 6504 O O . VAL A 1 847 ? 2.605 25.082 -13.004 1.00 82.12 847 VAL A O 1
ATOM 6507 N N . GLY A 1 848 ? 0.547 24.292 -13.423 1.00 79.88 848 GLY A N 1
ATOM 6508 C CA . GLY A 1 848 ? 0.911 22.878 -13.388 1.00 79.88 848 GLY A CA 1
ATOM 6509 C C . GLY A 1 848 ? 1.353 22.458 -11.984 1.00 79.88 848 GLY A C 1
ATOM 6510 O O . GLY A 1 848 ? 0.625 22.620 -11.008 1.00 79.88 848 GLY A O 1
ATOM 6511 N N . ASN A 1 849 ? 2.576 21.948 -11.867 1.00 70.56 849 ASN A N 1
ATOM 6512 C CA . ASN A 1 849 ? 3.212 21.587 -10.596 1.00 70.56 849 ASN A CA 1
ATOM 6513 C C . ASN A 1 849 ? 4.201 22.655 -10.075 1.00 70.56 849 ASN A C 1
ATOM 6515 O O . ASN A 1 849 ? 4.956 22.376 -9.144 1.00 70.56 849 ASN A O 1
ATOM 6519 N N . ARG A 1 850 ? 4.232 23.863 -10.664 1.00 71.88 850 ARG A N 1
ATOM 6520 C CA . ARG A 1 850 ? 5.202 24.927 -10.337 1.00 71.88 850 ARG A CA 1
ATOM 6521 C C . ARG A 1 850 ? 4.526 26.131 -9.683 1.00 71.88 850 ARG A C 1
ATOM 6523 O O . ARG A 1 850 ? 3.506 26.598 -10.176 1.00 71.88 850 ARG A O 1
ATOM 6530 N N . GLY A 1 851 ? 5.148 26.680 -8.639 1.00 76.94 851 GLY A N 1
ATOM 6531 C CA . GLY A 1 851 ? 4.623 27.805 -7.850 1.00 76.94 851 GLY A CA 1
ATOM 6532 C C . GLY A 1 851 ? 3.847 27.359 -6.606 1.00 76.94 851 GLY A C 1
ATOM 6533 O O . GLY A 1 851 ? 3.747 26.164 -6.325 1.00 76.94 851 GLY A O 1
ATOM 6534 N N . THR A 1 852 ? 3.331 28.312 -5.832 1.00 72.25 852 THR A N 1
ATOM 6535 C CA . THR A 1 852 ? 2.543 28.046 -4.613 1.00 72.25 852 THR A CA 1
ATOM 6536 C C . THR A 1 852 ? 1.042 28.148 -4.893 1.00 72.25 852 THR A C 1
ATOM 6538 O O . THR A 1 852 ? 0.630 28.652 -5.928 1.00 72.25 852 THR A O 1
ATOM 6541 N N . ASN A 1 853 ? 0.196 27.664 -3.983 1.00 78.81 853 ASN A N 1
ATOM 6542 C CA . ASN A 1 853 ? -1.261 27.685 -4.155 1.00 78.81 853 ASN A CA 1
ATOM 6543 C C . ASN A 1 853 ? -1.936 28.641 -3.156 1.00 78.81 853 ASN A C 1
ATOM 6545 O O . ASN A 1 853 ? -2.875 28.250 -2.467 1.00 78.81 853 ASN A O 1
ATOM 6549 N N . PHE A 1 854 ? -1.392 29.854 -3.001 1.00 81.94 854 PHE A N 1
ATOM 6550 C CA . PHE A 1 854 ? -1.982 30.889 -2.139 1.00 81.94 854 PHE A CA 1
ATOM 6551 C C . PHE A 1 854 ? -3.031 31.711 -2.890 1.00 81.94 854 PHE A C 1
ATOM 6553 O O . PHE A 1 854 ? -4.106 31.969 -2.363 1.00 81.94 854 PHE A O 1
ATOM 6560 N N . GLY A 1 855 ? -2.720 32.112 -4.122 1.00 79.88 855 GLY A N 1
ATOM 6561 C CA . GLY A 1 855 ? -3.655 32.686 -5.084 1.00 79.88 855 GLY A CA 1
ATOM 6562 C C . GLY A 1 855 ? -4.302 31.605 -5.958 1.00 79.88 855 GLY A C 1
ATOM 6563 O O . GLY A 1 855 ? -3.943 30.431 -5.849 1.00 79.88 855 GLY A O 1
ATOM 6564 N N . PRO A 1 856 ? -5.238 31.980 -6.851 1.00 83.44 856 PRO A N 1
ATOM 6565 C CA . PRO A 1 856 ? -5.862 31.036 -7.766 1.00 83.44 856 PRO A CA 1
ATOM 6566 C C . PRO A 1 856 ? -4.828 30.234 -8.551 1.00 83.44 856 PRO A C 1
ATOM 6568 O O . PRO A 1 856 ? -3.884 30.805 -9.105 1.00 83.44 856 PRO A O 1
ATOM 6571 N N . ASP A 1 857 ? -5.047 28.925 -8.641 1.00 85.88 857 ASP A N 1
ATOM 6572 C CA . ASP A 1 857 ? -4.309 28.062 -9.555 1.00 85.88 857 ASP A CA 1
ATOM 6573 C C . ASP A 1 857 ? -4.563 28.537 -10.990 1.00 85.88 857 ASP A C 1
ATOM 6575 O O . ASP A 1 857 ? -5.714 28.604 -11.432 1.00 85.88 857 ASP A O 1
ATOM 6579 N N . LEU A 1 858 ? -3.500 28.908 -11.699 1.00 89.44 858 LEU A N 1
ATOM 6580 C CA . LEU A 1 858 ? -3.533 29.449 -13.054 1.00 89.44 858 LEU A CA 1
ATOM 6581 C C . LEU A 1 858 ? -3.291 28.362 -14.117 1.00 89.44 858 LEU A C 1
ATOM 6583 O O . LEU A 1 858 ? -3.170 28.678 -15.301 1.00 89.44 858 LEU A O 1
ATOM 6587 N N . THR A 1 859 ? -3.267 27.083 -13.731 1.00 83.31 859 THR A N 1
ATOM 6588 C CA . THR A 1 859 ? -3.211 25.955 -14.670 1.00 83.31 859 THR A CA 1
ATOM 6589 C C . THR A 1 859 ? -4.373 26.030 -15.658 1.00 83.31 859 THR A C 1
ATOM 6591 O O . THR A 1 859 ? -5.538 26.138 -15.264 1.00 83.31 859 THR A O 1
ATOM 6594 N N . ASN A 1 860 ? -4.055 25.960 -16.954 1.00 83.19 860 ASN A N 1
ATOM 6595 C CA . ASN A 1 860 ? -5.028 26.009 -18.044 1.00 83.19 860 ASN A CA 1
ATOM 6596 C C . ASN A 1 860 ? -5.881 27.300 -18.067 1.00 83.19 860 ASN A C 1
ATOM 6598 O O . ASN A 1 860 ? -7.045 27.274 -18.467 1.00 83.19 860 ASN A O 1
ATOM 6602 N N . LEU A 1 861 ? -5.335 28.438 -17.609 1.00 83.75 861 LEU A N 1
ATOM 6603 C CA . LEU A 1 861 ? -6.061 29.715 -17.541 1.00 83.75 861 LEU A CA 1
ATOM 6604 C C . LEU A 1 861 ? -6.551 30.196 -18.915 1.00 83.75 861 LEU A C 1
ATOM 6606 O O . LEU A 1 861 ? -7.694 30.637 -19.016 1.00 83.75 861 LEU A O 1
ATOM 6610 N N . GLY A 1 862 ? -5.736 30.044 -19.961 1.00 80.00 862 GLY A N 1
ATOM 6611 C CA . GLY A 1 862 ? -6.091 30.423 -21.332 1.00 80.00 862 GLY A CA 1
ATOM 6612 C C . GLY A 1 862 ? -7.280 29.673 -21.940 1.00 80.00 862 GLY A C 1
ATOM 6613 O O . GLY A 1 862 ? -7.852 30.146 -22.913 1.00 80.00 862 GLY A O 1
ATOM 6614 N N . ALA A 1 863 ? -7.686 28.529 -21.372 1.00 77.12 863 ALA A N 1
ATOM 6615 C CA . ALA A 1 863 ? -8.870 27.790 -21.825 1.00 77.12 863 ALA A CA 1
ATOM 6616 C C . ALA A 1 863 ? -10.189 28.326 -21.241 1.00 77.12 863 ALA A C 1
ATOM 6618 O O . ALA A 1 863 ? -11.259 27.956 -21.716 1.00 77.12 863 ALA A O 1
ATOM 6619 N N . ARG A 1 864 ? -10.120 29.161 -20.196 1.00 77.44 864 ARG A N 1
ATOM 6620 C CA . ARG A 1 864 ? -11.294 29.648 -19.450 1.00 77.44 864 ARG A CA 1
ATOM 6621 C C . ARG A 1 864 ? -11.420 31.164 -19.385 1.00 77.44 864 ARG A C 1
ATOM 6623 O O . ARG A 1 864 ? -12.505 31.645 -19.082 1.00 77.44 864 ARG A O 1
ATOM 6630 N N . MET A 1 865 ? -10.345 31.908 -19.652 1.00 84.50 865 MET A N 1
ATOM 6631 C CA . MET A 1 865 ? -10.342 33.369 -19.616 1.00 84.50 865 MET A CA 1
ATOM 6632 C C . MET A 1 865 ? -9.731 33.955 -20.889 1.00 84.50 865 MET A C 1
ATOM 6634 O O . MET A 1 865 ? -8.765 33.428 -21.429 1.00 84.50 865 MET A O 1
ATOM 6638 N N . GLU A 1 866 ? -10.259 35.100 -21.313 1.00 87.75 866 GLU A N 1
ATOM 6639 C CA . GLU A 1 866 ? -9.715 35.893 -22.416 1.00 87.75 866 GLU A CA 1
ATOM 6640 C C . GLU A 1 866 ? -8.456 36.666 -21.998 1.00 87.75 866 GLU A C 1
ATOM 6642 O O . GLU A 1 866 ? -8.324 37.091 -20.845 1.00 87.75 866 GLU A O 1
ATOM 6647 N N . ALA A 1 867 ? -7.574 36.971 -22.955 1.00 88.56 867 ALA A N 1
ATOM 6648 C CA . ALA A 1 867 ? -6.342 37.730 -22.704 1.00 88.56 867 ALA A CA 1
ATOM 6649 C C . ALA A 1 867 ? -6.610 39.080 -22.005 1.00 88.56 867 ALA A C 1
ATOM 6651 O O . ALA A 1 867 ? -5.873 39.482 -21.104 1.00 88.56 867 ALA A O 1
ATOM 6652 N N . LYS A 1 868 ? -7.725 39.748 -22.342 1.00 90.62 868 LYS A N 1
ATOM 6653 C CA . LYS A 1 868 ? -8.176 40.989 -21.688 1.00 90.62 868 LYS A CA 1
ATOM 6654 C C . LYS A 1 868 ? -8.406 40.828 -20.187 1.00 90.62 868 LYS A C 1
ATOM 6656 O O . LYS A 1 868 ? -8.076 41.737 -19.429 1.00 90.62 868 LYS A O 1
ATOM 6661 N N . TYR A 1 869 ? -8.936 39.687 -19.757 1.00 88.81 869 TYR A N 1
ATOM 6662 C CA . TYR A 1 869 ? -9.160 39.411 -18.342 1.00 88.81 869 TYR A CA 1
ATOM 6663 C C . TYR A 1 869 ? -7.840 39.217 -17.587 1.00 88.81 869 TYR A C 1
ATOM 6665 O O . TYR A 1 869 ? -7.686 39.719 -16.474 1.00 88.81 869 TYR A O 1
ATOM 6673 N N . ILE A 1 870 ? -6.870 38.532 -18.198 1.00 92.06 870 ILE A N 1
ATOM 6674 C CA . ILE A 1 870 ? -5.541 38.312 -17.610 1.00 92.06 870 ILE A CA 1
ATOM 6675 C C . ILE A 1 870 ? -4.799 39.646 -17.468 1.00 92.06 870 ILE A C 1
ATOM 6677 O O . ILE A 1 870 ? -4.318 39.966 -16.381 1.00 92.06 870 ILE A O 1
ATOM 6681 N N . VAL A 1 871 ? -4.793 40.469 -18.524 1.00 93.69 871 VAL A N 1
ATOM 6682 C CA . VAL A 1 871 ? -4.213 41.823 -18.502 1.00 93.69 871 VAL A CA 1
ATOM 6683 C C . VAL A 1 871 ? -4.859 42.678 -17.409 1.00 93.69 871 VAL A C 1
ATOM 6685 O O . VAL A 1 871 ? -4.153 43.323 -16.635 1.00 93.69 871 VAL A O 1
ATOM 6688 N N . GLN A 1 872 ? -6.192 42.662 -17.299 1.00 91.88 872 GLN A N 1
ATOM 6689 C CA . GLN A 1 872 ? -6.894 43.410 -16.256 1.00 91.88 872 GLN A CA 1
ATOM 6690 C C . GLN A 1 872 ? -6.550 42.897 -14.853 1.00 91.88 872 GLN A C 1
ATOM 6692 O O . GLN A 1 872 ? -6.312 43.705 -13.965 1.00 91.88 872 GLN A O 1
ATOM 6697 N N . SER A 1 873 ? -6.457 41.580 -14.659 1.00 91.31 873 SER A N 1
ATOM 6698 C CA . SER A 1 873 ? -6.130 40.979 -13.358 1.00 91.31 873 SER A CA 1
ATOM 6699 C C . SER A 1 873 ? -4.696 41.284 -12.907 1.00 91.31 873 SER A C 1
ATOM 6701 O O . SER A 1 873 ? -4.452 41.437 -11.714 1.00 91.31 873 SER A O 1
ATOM 6703 N N . LEU A 1 874 ? -3.746 41.409 -13.844 1.00 92.06 874 LEU A N 1
ATOM 6704 C CA . LEU A 1 874 ? -2.365 41.815 -13.555 1.00 92.06 874 LEU A CA 1
ATOM 6705 C C . LEU A 1 874 ? -2.267 43.303 -13.187 1.00 92.06 874 LEU A C 1
ATOM 6707 O O . LEU A 1 874 ? -1.552 43.669 -12.254 1.00 92.06 874 LEU A O 1
ATOM 6711 N N . LEU A 1 875 ? -2.968 44.171 -13.921 1.00 92.38 875 LEU A N 1
ATOM 6712 C CA . LEU A 1 875 ? -2.850 45.626 -13.776 1.00 92.38 875 LEU A CA 1
ATOM 6713 C C . LEU A 1 875 ? -3.758 46.211 -12.688 1.00 92.38 875 LEU A C 1
ATOM 6715 O O . LEU A 1 875 ? -3.367 47.179 -12.038 1.00 92.38 875 LEU A O 1
ATOM 6719 N N . ASP A 1 876 ? -4.938 45.627 -12.486 1.00 89.06 876 ASP A N 1
ATOM 6720 C CA . ASP A 1 876 ? -5.928 46.012 -11.479 1.00 89.06 876 ASP A CA 1
ATOM 6721 C C . ASP A 1 876 ? -6.563 44.768 -10.817 1.00 89.06 876 ASP A C 1
ATOM 6723 O O . ASP A 1 876 ? -7.719 44.415 -11.079 1.00 89.06 876 ASP A O 1
ATOM 6727 N N . PRO A 1 877 ? -5.827 44.086 -9.921 1.00 88.00 877 PRO A N 1
ATOM 6728 C CA . PRO A 1 877 ? -6.310 42.887 -9.230 1.00 88.00 877 PRO A CA 1
ATOM 6729 C C . PRO A 1 877 ? -7.516 43.143 -8.308 1.00 88.00 877 PRO A C 1
ATOM 6731 O O . PRO A 1 877 ? -8.174 42.195 -7.876 1.00 88.00 877 PRO A O 1
ATOM 6734 N N . ASN A 1 878 ? -7.834 44.408 -8.007 1.00 85.69 878 ASN A N 1
ATOM 6735 C CA . ASN A 1 878 ? -9.001 44.784 -7.208 1.00 85.69 878 ASN A CA 1
ATOM 6736 C C . ASN A 1 878 ? -10.279 44.910 -8.043 1.00 85.69 878 ASN A C 1
ATOM 6738 O O . ASN A 1 878 ? -11.367 44.837 -7.472 1.00 85.69 878 ASN A O 1
ATOM 6742 N N . ALA A 1 879 ? -10.175 45.048 -9.371 1.00 82.06 879 ALA A N 1
ATOM 6743 C CA . ALA A 1 879 ? -11.342 45.094 -10.250 1.00 82.06 879 ALA A CA 1
ATOM 6744 C C . ALA A 1 879 ? -12.205 43.831 -10.105 1.00 82.06 879 ALA A C 1
ATOM 6746 O O . ALA A 1 879 ? -13.433 43.915 -10.093 1.00 82.06 879 ALA A O 1
ATOM 6747 N N . VAL A 1 880 ? -11.562 42.654 -9.985 1.00 75.88 880 VAL A N 1
ATOM 6748 C CA . VAL A 1 880 ? -12.233 41.349 -9.908 1.00 75.88 880 VAL A CA 1
ATOM 6749 C C . VAL A 1 880 ? -11.474 40.334 -8.994 1.00 75.88 880 VAL A C 1
ATOM 6751 O O . VAL A 1 880 ? -10.952 39.339 -9.463 1.00 75.88 880 VAL A O 1
ATOM 6754 N N . ILE A 1 881 ? -11.561 40.438 -7.658 1.00 79.44 881 ILE A N 1
ATOM 6755 C CA . ILE A 1 881 ? -11.168 39.424 -6.613 1.00 79.44 881 ILE A CA 1
ATOM 6756 C C . ILE A 1 881 ? -11.929 38.052 -6.596 1.00 79.44 881 ILE A C 1
ATOM 6758 O O . ILE A 1 881 ? -13.059 37.962 -6.114 1.00 79.44 881 ILE A O 1
ATOM 6762 N N . THR A 1 882 ? -11.386 36.957 -7.129 1.00 74.25 882 THR A N 1
ATOM 6763 C CA . THR A 1 882 ? -12.049 35.622 -7.114 1.00 74.25 882 THR A CA 1
ATOM 6764 C C . THR A 1 882 ? -12.553 35.194 -5.717 1.00 74.25 882 THR A C 1
ATOM 6766 O O . THR A 1 882 ? -11.908 35.487 -4.713 1.00 74.25 882 THR A O 1
ATOM 6769 N N . GLU A 1 883 ? -13.705 34.511 -5.644 1.00 69.50 883 GLU A N 1
ATOM 6770 C CA . GLU A 1 883 ? -14.282 34.013 -4.381 1.00 69.50 883 GLU A CA 1
ATOM 6771 C C . GLU A 1 883 ? -13.278 33.127 -3.622 1.00 69.50 883 GLU A C 1
ATOM 6773 O O . GLU A 1 883 ? -12.582 32.315 -4.229 1.00 69.50 883 GLU A O 1
ATOM 6778 N N . GLY A 1 884 ? -13.157 33.332 -2.307 1.00 69.31 884 GLY A N 1
ATOM 6779 C CA . GLY A 1 884 ? -12.143 32.679 -1.469 1.00 69.31 884 GLY A CA 1
ATOM 6780 C C . GLY A 1 884 ? -10.763 33.350 -1.471 1.00 69.31 884 GLY A C 1
ATOM 6781 O O . GLY A 1 884 ? -9.917 32.957 -0.676 1.00 69.31 884 GLY A O 1
ATOM 6782 N N . PHE A 1 885 ? -10.538 34.385 -2.297 1.00 82.38 885 PHE A N 1
ATOM 6783 C CA . PHE A 1 885 ? -9.243 35.078 -2.401 1.00 82.38 885 PHE A CA 1
ATOM 6784 C C . PHE A 1 885 ? -9.270 36.557 -1.973 1.00 82.38 885 PHE A C 1
ATOM 6786 O O . PHE A 1 885 ? -8.392 37.340 -2.345 1.00 82.38 885 PHE A O 1
ATOM 6793 N N . ALA A 1 886 ? -10.276 36.954 -1.189 1.00 85.69 886 ALA A N 1
ATOM 6794 C CA . ALA A 1 886 ? -10.312 38.273 -0.562 1.00 85.69 886 ALA A CA 1
ATOM 6795 C C . ALA A 1 886 ? -9.200 38.416 0.486 1.00 85.69 886 ALA A C 1
ATOM 6797 O O . ALA A 1 886 ? -8.811 37.447 1.139 1.00 85.69 886 ALA A O 1
ATOM 6798 N N . GLY A 1 887 ? -8.667 39.626 0.640 1.00 88.88 887 GLY A N 1
ATOM 6799 C CA . GLY A 1 887 ? -7.650 39.895 1.645 1.00 88.88 887 GLY A CA 1
ATOM 6800 C C . GLY A 1 887 ? -8.249 39.888 3.043 1.00 88.88 887 GLY A C 1
ATOM 6801 O O . GLY A 1 887 ? -9.277 40.503 3.287 1.00 88.88 887 GLY A O 1
ATOM 6802 N N . HIS A 1 888 ? -7.593 39.224 3.981 1.00 92.81 888 HIS A N 1
ATOM 6803 C CA . HIS A 1 888 ? -7.956 39.244 5.389 1.00 92.81 888 HIS A CA 1
ATOM 6804 C C . HIS A 1 888 ? -6.974 40.122 6.157 1.00 92.81 888 HIS A C 1
ATOM 6806 O O . HIS A 1 888 ? -5.759 39.961 6.031 1.00 92.81 888 HIS A O 1
ATOM 6812 N N . SER A 1 889 ? -7.519 41.026 6.968 1.00 93.19 889 SER A N 1
ATOM 6813 C CA . SER A 1 889 ? -6.793 41.778 7.986 1.00 93.19 889 SER A CA 1
ATOM 6814 C C . SER A 1 889 ? -7.038 41.127 9.342 1.00 93.19 889 SER A C 1
ATOM 6816 O O . SER A 1 889 ? -8.185 40.989 9.768 1.00 93.19 889 SER A O 1
ATOM 6818 N N . VAL A 1 890 ? -5.976 40.687 10.010 1.00 92.31 890 VAL A N 1
ATOM 6819 C CA . VAL A 1 890 ? -6.052 40.015 11.312 1.00 92.31 890 VAL A CA 1
ATOM 6820 C C . VAL A 1 890 ? -5.194 40.784 12.304 1.00 92.31 890 VAL A C 1
ATOM 6822 O O . VAL A 1 890 ? -3.977 40.831 12.159 1.00 92.31 890 VAL A O 1
ATOM 6825 N N . GLU A 1 891 ? -5.804 41.365 13.330 1.00 93.62 891 GLU A N 1
ATOM 6826 C CA . GLU A 1 891 ? -5.093 41.869 14.502 1.00 93.62 891 GLU A CA 1
ATOM 6827 C C . GLU A 1 891 ? -5.043 40.791 15.571 1.00 93.62 891 GLU A C 1
ATOM 6829 O O . GLU A 1 891 ? -6.070 40.402 16.129 1.00 93.62 891 GLU A O 1
ATOM 6834 N N . ALA A 1 892 ? -3.839 40.336 15.894 1.00 89.00 892 ALA A N 1
ATOM 6835 C CA . ALA A 1 892 ? -3.625 39.323 16.910 1.00 89.00 892 ALA A CA 1
ATOM 6836 C C . ALA A 1 892 ? -2.308 39.544 17.649 1.00 89.00 892 ALA A C 1
ATOM 6838 O O . ALA A 1 892 ? -1.291 39.897 17.050 1.00 89.00 892 ALA A O 1
ATOM 6839 N N . GLY A 1 893 ? -2.327 39.376 18.974 1.00 75.75 893 GLY A N 1
ATOM 6840 C CA . GLY A 1 893 ? -1.123 39.532 19.804 1.00 75.75 893 GLY A CA 1
ATOM 6841 C C . GLY A 1 893 ? -0.437 40.905 19.689 1.00 75.75 893 GLY A C 1
ATOM 6842 O O . GLY A 1 893 ? 0.776 40.996 19.845 1.00 75.75 893 GLY A O 1
ATOM 6843 N N . GLY A 1 894 ? -1.189 41.969 19.374 1.00 79.00 894 GLY A N 1
ATOM 6844 C CA . GLY A 1 894 ? -0.652 43.327 19.191 1.00 79.00 894 GLY A CA 1
ATOM 6845 C C . GLY A 1 894 ? 0.014 43.591 17.833 1.00 79.00 894 GLY A C 1
ATOM 6846 O O . GLY A 1 894 ? 0.662 44.622 17.681 1.00 79.00 894 GLY A O 1
ATOM 6847 N N . LYS A 1 895 ? -0.132 42.684 16.858 1.00 80.44 895 LYS A N 1
ATOM 6848 C CA . LYS A 1 895 ? 0.344 42.839 15.474 1.00 80.44 895 LYS A CA 1
ATOM 6849 C C . LYS A 1 895 ? -0.820 42.731 14.491 1.00 80.44 895 LYS A C 1
ATOM 6851 O O . LYS A 1 895 ? -1.762 41.985 14.750 1.00 80.44 895 LYS A O 1
ATOM 6856 N N . SER A 1 896 ? -0.715 43.424 13.361 1.00 87.75 896 SER A N 1
ATOM 6857 C CA . SER A 1 896 ? -1.679 43.350 12.258 1.00 87.75 896 SER A CA 1
ATOM 6858 C C . SER A 1 896 ? -1.072 42.569 11.090 1.00 87.75 896 SER A C 1
ATOM 6860 O O . SER A 1 896 ? 0.043 42.861 10.655 1.00 87.75 896 SER A O 1
ATOM 6862 N N . TYR A 1 897 ? -1.801 41.580 10.582 1.00 89.56 897 TYR A N 1
ATOM 6863 C CA . TYR A 1 897 ? -1.420 40.741 9.449 1.00 89.56 897 TYR A CA 1
ATOM 6864 C C . TYR A 1 897 ? -2.377 40.988 8.285 1.00 89.56 897 TYR A C 1
ATOM 6866 O O . TYR A 1 897 ? -3.585 41.059 8.496 1.00 89.56 897 TYR A O 1
ATOM 6874 N N . PHE A 1 898 ? -1.848 41.083 7.064 1.00 90.31 898 PHE A N 1
ATOM 6875 C CA . PHE A 1 898 ? -2.644 41.190 5.842 1.00 90.31 898 PHE A CA 1
ATOM 6876 C C . PHE A 1 898 ? -2.224 40.114 4.842 1.00 90.31 898 PHE A C 1
ATOM 6878 O O . PHE A 1 898 ? -1.044 40.002 4.500 1.00 90.31 898 PHE A O 1
ATOM 6885 N N . GLY A 1 899 ? -3.180 39.312 4.381 1.00 87.75 899 GLY A N 1
ATOM 6886 C CA . GLY A 1 899 ? -2.901 38.182 3.502 1.00 87.75 899 GLY A CA 1
ATOM 6887 C C . GLY A 1 899 ? -4.156 37.408 3.129 1.00 87.75 899 GLY A C 1
ATOM 6888 O O . GLY A 1 899 ? -5.266 37.904 3.279 1.00 87.75 899 GLY A O 1
ATOM 6889 N N . ILE A 1 900 ? -3.989 36.187 2.643 1.00 88.25 900 ILE A N 1
ATOM 6890 C CA . ILE A 1 900 ? -5.072 35.325 2.180 1.00 88.25 900 ILE A CA 1
ATOM 6891 C C . ILE A 1 900 ? -5.355 34.216 3.183 1.00 88.25 900 ILE A C 1
ATOM 6893 O O . ILE A 1 900 ? -4.424 33.617 3.722 1.00 88.25 900 ILE A O 1
ATOM 6897 N N . LEU A 1 901 ? -6.626 33.947 3.476 1.00 87.81 901 LEU A N 1
ATOM 6898 C CA . LEU A 1 901 ? -6.979 32.894 4.423 1.00 87.81 901 LEU A CA 1
ATOM 6899 C C . LEU A 1 901 ? -6.769 31.526 3.770 1.00 87.81 901 LEU A C 1
ATOM 6901 O O . LEU A 1 901 ? -7.427 31.193 2.791 1.00 87.81 901 LEU A O 1
ATOM 6905 N N . LEU A 1 902 ? -5.855 30.733 4.326 1.00 81.44 902 LEU A N 1
ATOM 6906 C CA . LEU A 1 902 ? -5.555 29.385 3.836 1.00 81.44 902 LEU A CA 1
ATOM 6907 C C . LEU A 1 902 ? -6.359 28.321 4.589 1.00 81.44 902 LEU A C 1
ATOM 6909 O O . LEU A 1 902 ? -6.757 27.317 4.006 1.00 81.44 902 LEU A O 1
ATOM 6913 N N . SER A 1 903 ? -6.599 28.533 5.886 1.00 76.50 903 SER A N 1
ATOM 6914 C CA . SER A 1 903 ? -7.499 27.708 6.700 1.00 76.50 903 SER A CA 1
ATOM 6915 C C . SER A 1 903 ? -7.872 28.414 8.005 1.00 76.50 903 SER A C 1
ATOM 6917 O O . SER A 1 903 ? -7.061 29.165 8.552 1.00 76.50 903 SER A O 1
ATOM 6919 N N . ALA A 1 904 ? -9.047 28.105 8.553 1.00 71.31 904 ALA A N 1
ATOM 6920 C CA . ALA A 1 904 ? -9.490 28.551 9.875 1.00 71.31 904 ALA A CA 1
ATOM 6921 C C . ALA A 1 904 ? -9.838 27.346 10.773 1.00 71.31 904 ALA A C 1
ATOM 6923 O O . ALA A 1 904 ? -10.314 26.322 10.287 1.00 71.31 904 ALA A O 1
ATOM 6924 N N . GLY A 1 905 ? -9.560 27.467 12.072 1.00 65.50 905 GLY A N 1
ATOM 6925 C CA . GLY A 1 905 ? -9.699 26.447 13.118 1.00 65.50 905 GLY A CA 1
ATOM 6926 C C . GLY A 1 905 ? -9.140 27.005 14.439 1.00 65.50 905 GLY A C 1
ATOM 6927 O O . GLY A 1 905 ? -9.036 28.224 14.545 1.00 65.50 905 GLY A O 1
ATOM 6928 N N . PRO A 1 906 ? -8.649 26.179 15.391 1.00 63.19 906 PRO A N 1
ATOM 6929 C CA . PRO A 1 906 ? -8.018 26.672 16.633 1.00 63.19 906 PRO A CA 1
ATOM 6930 C C . PRO A 1 906 ? -6.828 27.624 16.396 1.00 63.19 906 PRO A C 1
ATOM 6932 O O . PRO A 1 906 ? -6.340 28.306 17.299 1.00 63.19 906 PRO A O 1
ATOM 6935 N N . THR A 1 907 ? -6.309 27.636 15.169 1.00 74.69 907 THR A N 1
ATOM 6936 C CA . THR A 1 907 ? -5.301 28.559 14.661 1.00 74.69 907 THR A CA 1
ATOM 6937 C C . THR A 1 907 ? -5.688 28.964 13.240 1.00 74.69 907 THR A C 1
ATOM 6939 O O . THR A 1 907 ? -5.949 28.115 12.386 1.00 74.69 907 THR A O 1
ATOM 6942 N N . LEU A 1 908 ? -5.734 30.269 12.991 1.00 85.56 908 LEU A N 1
ATOM 6943 C CA . LEU A 1 908 ? -5.983 30.869 11.691 1.00 85.56 908 LEU A CA 1
ATOM 6944 C C . LEU A 1 908 ? -4.681 30.901 10.883 1.00 85.56 908 LEU A C 1
ATOM 6946 O O . LEU A 1 908 ? -3.691 31.477 11.326 1.00 85.56 908 LEU A O 1
ATOM 6950 N N . ARG A 1 909 ? -4.666 30.288 9.695 1.00 89.81 909 ARG A N 1
ATOM 6951 C CA . ARG A 1 909 ? -3.490 30.263 8.807 1.00 89.81 909 ARG A CA 1
ATOM 6952 C C . ARG A 1 909 ? -3.671 31.272 7.682 1.00 89.81 909 ARG A C 1
ATOM 6954 O O . ARG A 1 909 ? -4.614 31.161 6.897 1.00 89.81 909 ARG A O 1
ATOM 6961 N N . LEU A 1 910 ? -2.755 32.231 7.590 1.00 88.44 910 LEU A N 1
ATOM 6962 C CA . LEU A 1 910 ? -2.792 33.326 6.626 1.00 88.44 910 LEU A CA 1
ATOM 6963 C C . LEU A 1 910 ? -1.555 33.278 5.717 1.00 88.44 910 LEU A C 1
ATOM 6965 O O . LEU A 1 910 ? -0.426 33.314 6.199 1.00 88.44 910 LEU A O 1
ATOM 6969 N N . GLY A 1 911 ? -1.753 33.201 4.403 1.00 87.06 911 GLY A N 1
ATOM 6970 C CA . GLY A 1 911 ? -0.692 33.348 3.407 1.00 87.06 911 GLY A CA 1
ATOM 6971 C C . GLY A 1 911 ? -0.410 34.825 3.145 1.00 87.06 911 GLY A C 1
ATOM 6972 O O . GLY A 1 911 ? -1.282 35.556 2.684 1.00 87.06 911 GLY A O 1
ATOM 6973 N N . LEU A 1 912 ? 0.794 35.291 3.453 1.00 85.00 912 LEU A N 1
ATOM 6974 C CA . LEU A 1 912 ? 1.212 36.676 3.259 1.00 85.00 912 LEU A CA 1
ATOM 6975 C C . LEU A 1 912 ? 1.704 36.918 1.828 1.00 85.00 912 LEU A C 1
ATOM 6977 O O . LEU A 1 912 ? 2.203 36.015 1.158 1.00 85.00 912 LEU A O 1
ATOM 6981 N N . VAL A 1 913 ? 1.669 38.181 1.398 1.00 74.94 913 VAL A N 1
ATOM 6982 C CA . VAL A 1 913 ? 2.194 38.632 0.090 1.00 74.94 913 VAL A CA 1
ATOM 6983 C C . VAL A 1 913 ? 3.698 38.383 -0.088 1.00 74.94 913 VAL A C 1
ATOM 6985 O O . VAL A 1 913 ? 4.212 38.426 -1.200 1.00 74.94 913 VAL A O 1
ATOM 6988 N N . THR A 1 914 ? 4.404 38.097 1.009 1.00 73.75 914 THR A N 1
ATOM 6989 C CA . THR A 1 914 ? 5.820 37.712 1.031 1.00 73.75 914 THR A CA 1
ATOM 6990 C C . THR A 1 914 ? 6.058 36.250 0.645 1.00 73.75 914 THR A C 1
ATOM 6992 O O . THR A 1 914 ? 7.208 35.829 0.569 1.00 73.75 914 THR A O 1
ATOM 6995 N N . GLY A 1 915 ? 5.000 35.455 0.443 1.00 65.81 915 GLY A N 1
ATOM 6996 C CA . GLY A 1 915 ? 5.104 34.009 0.235 1.00 65.81 915 GLY A CA 1
ATOM 6997 C C . GLY A 1 915 ? 5.227 33.198 1.530 1.00 65.81 915 GLY A C 1
ATOM 6998 O O . GLY A 1 915 ? 5.447 31.990 1.483 1.00 65.81 915 GLY A O 1
ATOM 6999 N N . GLN A 1 916 ? 5.092 33.839 2.693 1.00 79.19 916 GLN A N 1
ATOM 7000 C CA . GLN A 1 916 ? 5.136 33.175 3.997 1.00 79.19 916 GLN A CA 1
ATOM 7001 C C . GLN A 1 916 ? 3.734 32.812 4.480 1.00 79.19 916 GLN A C 1
ATOM 7003 O O . GLN A 1 916 ? 2.790 33.567 4.276 1.00 79.19 916 GLN A O 1
ATOM 7008 N N . VAL A 1 917 ? 3.606 31.693 5.190 1.00 83.81 917 VAL A N 1
ATOM 7009 C CA . VAL A 1 917 ? 2.385 31.362 5.933 1.00 83.81 917 VAL A CA 1
ATOM 7010 C C . VAL A 1 917 ? 2.590 31.749 7.388 1.00 83.81 917 VAL A C 1
ATOM 7012 O O . VAL A 1 917 ? 3.561 31.318 8.006 1.00 83.81 917 VAL A O 1
ATOM 7015 N N . VAL A 1 918 ? 1.675 32.543 7.935 1.00 87.88 918 VAL A N 1
ATOM 7016 C CA . VAL A 1 918 ? 1.616 32.832 9.368 1.00 87.88 918 VAL A CA 1
ATOM 7017 C C . VAL A 1 918 ? 0.462 32.074 10.001 1.00 87.88 918 VAL A C 1
ATOM 7019 O O . VAL A 1 918 ? -0.630 31.995 9.442 1.00 87.88 918 VAL A O 1
ATOM 7022 N N . GLU A 1 919 ? 0.714 31.506 11.172 1.00 88.44 919 GLU A N 1
ATOM 7023 C CA . GLU A 1 919 ? -0.275 30.775 11.956 1.00 88.44 919 GLU A CA 1
ATOM 7024 C C . GLU A 1 919 ? -0.596 31.594 13.209 1.00 88.44 919 GLU A C 1
ATOM 7026 O O . GLU A 1 919 ? 0.290 31.923 13.998 1.00 88.44 919 GLU A O 1
ATOM 7031 N N . ILE A 1 920 ? -1.858 31.987 13.349 1.00 86.25 920 ILE A N 1
ATOM 7032 C CA . ILE A 1 920 ? -2.342 32.935 14.349 1.00 86.25 920 ILE A CA 1
ATOM 7033 C C . ILE A 1 920 ? -3.340 32.203 15.255 1.00 86.25 920 ILE A C 1
ATOM 7035 O O . ILE A 1 920 ? -4.438 31.885 14.798 1.00 86.25 920 ILE A O 1
ATOM 7039 N N . PRO A 1 921 ? -3.004 31.896 16.519 1.00 84.94 921 PRO A N 1
ATOM 7040 C CA . PRO A 1 921 ? -3.925 31.216 17.428 1.00 84.94 921 PRO A CA 1
ATOM 7041 C C . PRO A 1 921 ? -5.214 32.020 17.612 1.00 84.94 921 PRO A C 1
ATOM 7043 O O . PRO A 1 921 ? -5.155 33.226 17.863 1.00 84.94 921 PRO A O 1
ATOM 7046 N N . GLU A 1 922 ? -6.372 31.371 17.504 1.00 81.25 922 GLU A N 1
ATOM 7047 C CA . GLU A 1 922 ? -7.674 32.054 17.470 1.00 81.25 922 GLU A CA 1
ATOM 7048 C C . GLU A 1 922 ? -7.927 32.887 18.736 1.00 81.25 922 GLU A C 1
ATOM 7050 O O . GLU A 1 922 ? -8.386 34.024 18.669 1.00 81.25 922 GLU A O 1
ATOM 7055 N N . ASN A 1 923 ? -7.499 32.377 19.893 1.00 79.12 923 ASN A N 1
ATOM 7056 C CA . ASN A 1 923 ? -7.610 33.059 21.184 1.00 79.12 923 ASN A CA 1
ATOM 7057 C C . ASN A 1 923 ? -6.752 34.334 21.314 1.00 79.12 923 ASN A C 1
ATOM 7059 O O . ASN A 1 923 ? -6.899 35.067 22.290 1.00 79.12 923 ASN A O 1
ATOM 7063 N N . THR A 1 924 ? -5.850 34.602 20.365 1.00 81.88 924 THR A N 1
ATOM 7064 C CA . THR A 1 924 ? -5.038 35.830 20.327 1.00 81.88 924 THR A CA 1
ATOM 7065 C C . THR A 1 924 ? -5.602 36.894 19.393 1.00 81.88 924 THR A C 1
ATOM 7067 O O . THR A 1 924 ? -5.108 38.027 19.409 1.00 81.88 924 THR A O 1
ATOM 7070 N N . ILE A 1 925 ? -6.615 36.544 18.593 1.00 89.69 925 ILE A N 1
ATOM 7071 C CA . ILE A 1 925 ? -7.226 37.425 17.603 1.00 89.69 925 ILE A CA 1
ATOM 7072 C C . ILE A 1 925 ? -8.128 38.425 18.321 1.00 89.69 925 ILE A C 1
ATOM 7074 O O . ILE A 1 925 ? -9.114 38.068 18.958 1.00 89.69 925 ILE A O 1
ATOM 7078 N N . LYS A 1 926 ? -7.777 39.704 18.202 1.00 86.94 926 LYS A N 1
ATOM 7079 C CA . LYS A 1 926 ? -8.588 40.823 18.688 1.00 86.94 926 LYS A CA 1
ATOM 7080 C C . LYS A 1 926 ? -9.602 41.276 17.646 1.00 86.94 92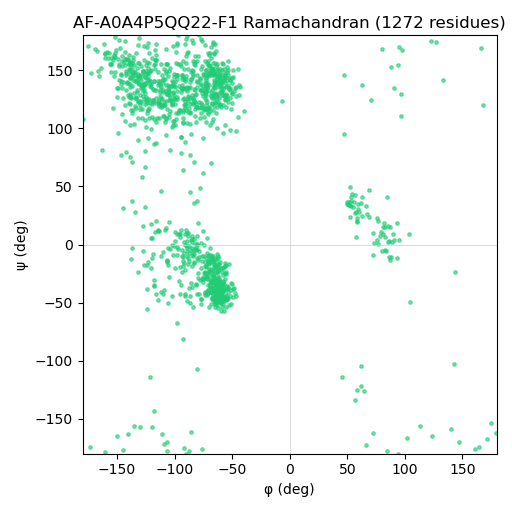6 LYS A C 1
ATOM 7082 O O . LYS A 1 926 ? -10.709 41.661 18.004 1.00 86.94 926 LYS A O 1
ATOM 7087 N N . ARG A 1 927 ? -9.215 41.254 16.369 1.00 89.25 927 ARG A N 1
ATOM 7088 C CA . ARG A 1 927 ? -10.059 41.677 15.248 1.00 89.25 927 ARG A CA 1
ATOM 7089 C C . ARG A 1 927 ? -9.678 40.896 13.998 1.00 89.25 927 ARG A C 1
ATOM 7091 O O . ARG A 1 927 ? -8.497 40.748 13.699 1.00 89.25 927 ARG A O 1
ATOM 7098 N N . HIS A 1 928 ? -10.672 40.407 13.268 1.00 92.19 928 HIS A N 1
ATOM 7099 C CA . HIS A 1 928 ? -10.491 39.739 11.982 1.00 92.19 928 HIS A CA 1
ATOM 7100 C C . HIS A 1 928 ? -11.515 40.287 11.001 1.00 92.19 928 HIS A C 1
ATOM 7102 O O . HIS A 1 928 ? -12.715 40.194 11.238 1.00 92.19 928 HIS A O 1
ATOM 7108 N N . GLU A 1 929 ? -11.033 40.884 9.918 1.00 91.00 929 GLU A N 1
ATOM 7109 C CA . GLU A 1 929 ? -11.869 41.494 8.892 1.00 91.00 929 GLU A CA 1
ATOM 7110 C C . GLU A 1 929 ? -11.515 40.955 7.518 1.00 91.00 929 GLU A C 1
ATOM 7112 O O . GLU A 1 929 ? -10.343 40.826 7.160 1.00 91.00 929 GLU A O 1
ATOM 7117 N N . ILE A 1 930 ? -12.550 40.673 6.732 1.00 88.62 930 ILE A N 1
ATOM 7118 C CA . ILE A 1 930 ? -12.413 40.399 5.308 1.00 88.62 930 ILE A CA 1
ATOM 7119 C C . ILE A 1 930 ? -12.465 41.749 4.602 1.00 88.62 930 ILE A C 1
ATOM 7121 O O . ILE A 1 930 ? -13.482 42.441 4.635 1.00 88.62 930 ILE A O 1
ATOM 7125 N N . LEU A 1 931 ? -11.350 42.141 4.002 1.00 85.69 931 LEU A N 1
ATOM 7126 C CA . LEU A 1 931 ? -11.236 43.375 3.253 1.00 85.69 931 LEU A CA 1
ATOM 7127 C C . LEU A 1 931 ? -11.603 43.129 1.789 1.00 85.69 931 LEU A C 1
ATOM 7129 O O . LEU A 1 931 ? -11.205 42.124 1.196 1.00 85.69 931 LEU A O 1
ATOM 7133 N N . PRO A 1 932 ? -12.289 44.077 1.143 1.00 82.38 932 PRO A N 1
ATOM 7134 C CA . PRO A 1 932 ? -12.681 43.934 -0.247 1.00 82.38 932 PRO A CA 1
ATOM 7135 C C . PRO A 1 932 ? -11.555 44.417 -1.182 1.00 82.38 932 PRO A C 1
ATOM 7137 O O . PRO A 1 932 ? -11.766 45.179 -2.122 1.00 82.38 932 PRO A O 1
ATOM 7140 N N . VAL A 1 933 ? -10.326 43.999 -0.877 1.00 84.12 933 VAL A N 1
ATOM 7141 C CA . VAL A 1 933 ? -9.109 44.247 -1.656 1.00 84.12 933 VAL A CA 1
ATOM 7142 C C . VAL A 1 933 ? -8.353 42.931 -1.837 1.00 84.12 933 VAL A C 1
ATOM 7144 O O . VAL A 1 933 ? -8.389 42.061 -0.967 1.00 84.12 933 VAL A O 1
ATOM 7147 N N . SER A 1 934 ? -7.683 42.770 -2.974 1.00 85.88 934 SER A N 1
ATOM 7148 C CA . SER A 1 934 ? -6.851 41.606 -3.276 1.00 85.88 934 SER A CA 1
ATOM 7149 C C . SER A 1 934 ? -5.500 41.705 -2.559 1.00 85.88 934 SER A C 1
ATOM 7151 O O . SER A 1 934 ? -4.886 42.775 -2.575 1.00 85.88 934 SER A O 1
ATOM 7153 N N . PRO A 1 935 ? -4.973 40.602 -1.995 1.00 85.19 935 PRO A N 1
ATOM 7154 C CA . PRO A 1 935 ? -3.573 40.518 -1.583 1.00 85.19 935 PRO A CA 1
ATOM 7155 C C . PRO A 1 935 ? -2.582 40.585 -2.758 1.00 85.19 935 PRO A C 1
ATOM 7157 O O . PRO A 1 935 ? -1.401 40.839 -2.541 1.00 85.19 935 PRO A O 1
ATOM 7160 N N . MET A 1 936 ? -3.026 40.367 -4.004 1.00 88.25 936 MET A N 1
ATOM 7161 C CA . MET A 1 936 ? -2.177 40.505 -5.191 1.00 88.25 936 MET A CA 1
ATOM 7162 C C . MET A 1 936 ? -1.877 41.992 -5.466 1.00 88.25 936 MET A C 1
ATOM 7164 O O . MET A 1 936 ? -2.816 42.769 -5.658 1.00 88.25 936 MET A O 1
ATOM 7168 N N . PRO A 1 937 ? -0.599 42.415 -5.521 1.00 85.19 937 PRO A N 1
ATOM 7169 C CA . PRO A 1 937 ? -0.257 43.803 -5.807 1.00 85.19 937 PRO A CA 1
ATOM 7170 C C . PRO A 1 937 ? -0.496 44.148 -7.291 1.00 85.19 937 PRO A C 1
ATOM 7172 O O . PRO A 1 937 ? -0.185 43.324 -8.158 1.00 85.19 937 PRO A O 1
ATOM 7175 N N . PRO A 1 938 ? -0.995 45.359 -7.613 1.00 87.75 938 PRO A N 1
ATOM 7176 C CA . PRO A 1 938 ? -1.089 45.837 -8.992 1.00 87.75 938 PRO A CA 1
ATOM 7177 C C . PRO A 1 938 ? 0.285 45.869 -9.666 1.00 87.75 938 PRO A C 1
ATOM 7179 O O . PRO A 1 938 ? 1.225 46.467 -9.146 1.00 87.75 938 PRO A O 1
ATOM 7182 N N . GLN A 1 939 ? 0.400 45.259 -10.845 1.00 90.69 939 GLN A N 1
ATOM 7183 C CA . GLN A 1 939 ? 1.671 45.150 -11.570 1.00 90.69 939 GLN A CA 1
ATOM 7184 C C . GLN A 1 939 ? 1.946 46.327 -12.519 1.00 90.69 939 GLN A C 1
ATOM 7186 O O . GLN A 1 939 ? 3.005 46.387 -13.141 1.00 90.69 939 GLN A O 1
ATOM 7191 N N . SER A 1 940 ? 1.024 47.290 -12.619 1.00 88.44 940 SER A N 1
ATOM 7192 C CA . SER A 1 940 ? 1.087 48.422 -13.560 1.00 88.44 940 SER A CA 1
ATOM 7193 C C . SER A 1 940 ? 2.284 49.358 -13.354 1.00 88.44 940 SER A C 1
ATOM 7195 O O . SER A 1 940 ? 2.695 50.031 -14.296 1.00 88.44 940 SER A O 1
ATOM 7197 N N . ALA A 1 941 ? 2.862 49.382 -12.151 1.00 86.06 941 ALA A N 1
ATOM 7198 C CA . ALA A 1 941 ? 4.061 50.154 -11.827 1.00 86.06 941 ALA A CA 1
ATOM 7199 C C . ALA A 1 941 ? 5.373 49.367 -11.997 1.00 86.06 941 ALA A C 1
ATOM 7201 O O . ALA A 1 941 ? 6.445 49.960 -11.917 1.00 86.06 941 ALA A O 1
ATOM 7202 N N . LEU A 1 942 ? 5.305 48.046 -12.200 1.00 87.19 942 LEU A N 1
ATOM 7203 C CA . LEU A 1 942 ? 6.476 47.163 -12.242 1.00 87.19 942 LEU A CA 1
ATOM 7204 C C . LEU A 1 942 ? 6.735 46.597 -13.643 1.00 87.19 942 LEU A C 1
ATOM 7206 O O . LEU A 1 942 ? 7.885 46.521 -14.070 1.00 87.19 942 LEU A O 1
ATOM 7210 N N . LEU A 1 943 ? 5.677 46.213 -14.357 1.00 92.62 943 LEU A N 1
ATOM 7211 C CA . LEU A 1 943 ? 5.753 45.566 -15.665 1.00 92.62 943 LEU A CA 1
ATOM 7212 C C . LEU A 1 943 ? 5.462 46.569 -16.778 1.00 92.62 943 LEU A C 1
ATOM 7214 O O . LEU A 1 943 ? 4.454 47.272 -16.716 1.00 92.62 943 LEU A O 1
ATOM 7218 N N . LYS A 1 944 ? 6.301 46.616 -17.820 1.00 94.06 944 LYS A N 1
ATOM 7219 C CA . LYS A 1 944 ? 6.026 47.391 -19.042 1.00 94.06 944 LYS A CA 1
ATOM 7220 C C . LYS A 1 944 ? 4.887 46.731 -19.836 1.00 94.06 944 LYS A C 1
ATOM 7222 O O . LYS A 1 944 ? 4.648 45.535 -19.657 1.00 94.06 944 LYS A O 1
ATOM 7227 N N . PRO A 1 945 ? 4.244 47.437 -20.788 1.00 94.38 945 PRO A N 1
ATOM 7228 C CA . PRO A 1 945 ? 3.190 46.843 -21.614 1.00 94.38 945 PRO A CA 1
ATOM 7229 C C . PRO A 1 945 ? 3.590 45.517 -22.278 1.00 94.38 945 PRO A C 1
ATOM 7231 O O . PRO A 1 945 ? 2.802 44.576 -22.301 1.00 94.38 945 PRO A O 1
ATOM 7234 N N . GLN A 1 946 ? 4.838 45.412 -22.751 1.00 93.88 946 GLN A N 1
ATOM 7235 C CA . GLN A 1 946 ? 5.355 44.185 -23.361 1.00 93.88 946 GLN A CA 1
ATOM 7236 C C . GLN A 1 946 ? 5.544 43.044 -22.348 1.00 93.88 946 GLN A C 1
ATOM 7238 O O . GLN A 1 946 ? 5.273 41.899 -22.677 1.00 93.88 946 GLN A O 1
ATOM 7243 N N . ASP A 1 947 ? 5.946 43.331 -21.106 1.00 93.31 947 ASP A N 1
ATOM 7244 C CA . ASP A 1 947 ? 6.116 42.298 -20.072 1.00 93.31 947 ASP A CA 1
ATOM 7245 C C . ASP A 1 947 ? 4.766 41.676 -19.685 1.00 93.31 947 ASP A C 1
ATOM 7247 O O . ASP A 1 947 ? 4.642 40.461 -19.535 1.00 93.31 947 ASP A O 1
ATOM 7251 N N . VAL A 1 948 ? 3.731 42.516 -19.580 1.00 94.12 948 VAL A N 1
ATOM 7252 C CA . VAL A 1 948 ? 2.348 42.082 -19.336 1.00 94.12 948 VAL A CA 1
ATOM 7253 C C . VAL A 1 948 ? 1.824 41.263 -20.515 1.00 94.12 948 VAL A C 1
ATOM 7255 O O . VAL A 1 948 ? 1.178 40.236 -20.303 1.00 94.12 948 VAL A O 1
ATOM 7258 N N . ALA A 1 949 ? 2.119 41.688 -21.746 1.00 94.81 949 ALA A N 1
ATOM 7259 C CA . ALA A 1 949 ? 1.746 40.971 -22.959 1.00 94.81 949 ALA A CA 1
ATOM 7260 C C . ALA A 1 949 ? 2.416 39.591 -23.046 1.00 94.81 949 ALA A C 1
ATOM 7262 O O . ALA A 1 949 ? 1.734 38.613 -23.335 1.00 94.81 949 ALA A O 1
ATOM 7263 N N . ASP A 1 950 ? 3.705 39.489 -22.725 1.00 93.75 950 ASP A N 1
ATOM 7264 C CA . ASP A 1 950 ? 4.463 38.235 -22.754 1.00 93.75 950 ASP A CA 1
ATOM 7265 C C . ASP A 1 950 ? 3.947 37.237 -21.708 1.00 93.75 950 ASP A C 1
ATOM 7267 O O . ASP A 1 950 ? 3.646 36.090 -22.044 1.00 93.75 950 ASP A O 1
ATOM 7271 N N . ILE A 1 951 ? 3.761 37.673 -20.451 1.00 94.38 951 ILE A N 1
ATOM 7272 C CA . ILE A 1 951 ? 3.166 36.836 -19.388 1.00 94.38 951 ILE A CA 1
ATOM 7273 C C . ILE A 1 951 ? 1.756 36.392 -19.785 1.00 94.38 951 ILE A C 1
ATOM 7275 O O . ILE A 1 951 ? 1.388 35.234 -19.584 1.00 94.38 951 ILE A O 1
ATOM 7279 N N . THR A 1 952 ? 0.967 37.296 -20.370 1.00 94.38 952 THR A N 1
ATOM 7280 C CA . THR A 1 952 ? -0.384 36.977 -20.842 1.00 94.38 952 THR A CA 1
ATOM 7281 C C . THR A 1 952 ? -0.340 35.951 -21.970 1.00 94.38 952 THR A C 1
ATOM 7283 O O . THR A 1 952 ? -1.048 34.954 -21.893 1.00 94.38 952 THR A O 1
ATOM 7286 N N . ALA A 1 953 ? 0.505 36.132 -22.986 1.00 93.06 953 ALA A N 1
ATOM 7287 C CA . ALA A 1 953 ? 0.653 35.189 -24.094 1.00 93.06 953 ALA A CA 1
ATOM 7288 C C . ALA A 1 953 ? 1.084 33.799 -23.605 1.00 93.06 953 ALA A C 1
ATOM 7290 O O . ALA A 1 953 ? 0.546 32.784 -24.055 1.00 93.06 953 ALA A O 1
ATOM 7291 N N . TRP A 1 954 ? 1.987 33.743 -22.624 1.00 91.88 954 TRP A N 1
ATOM 7292 C CA . TRP A 1 954 ? 2.336 32.491 -21.966 1.00 91.88 954 TRP A CA 1
ATOM 7293 C C . TRP A 1 954 ? 1.136 31.866 -21.251 1.00 91.88 954 TRP A C 1
ATOM 7295 O O . TRP A 1 954 ? 0.768 30.747 -21.576 1.00 91.88 954 TRP A O 1
ATOM 7305 N N . LEU A 1 955 ? 0.452 32.582 -20.354 1.00 91.56 955 LEU A N 1
ATOM 7306 C CA . LEU A 1 955 ? -0.713 32.051 -19.626 1.00 91.56 955 LEU A CA 1
ATOM 7307 C C . LEU A 1 955 ? -1.881 31.649 -20.548 1.00 91.56 955 LEU A C 1
ATOM 7309 O O . LEU A 1 955 ? -2.633 30.727 -20.223 1.00 91.56 955 LEU A O 1
ATOM 7313 N N . MET A 1 956 ? -2.018 32.305 -21.704 1.00 87.88 956 MET A N 1
ATOM 7314 C CA . MET A 1 956 ? -2.993 31.957 -22.744 1.00 87.88 956 MET A CA 1
ATOM 7315 C C . MET A 1 956 ? -2.644 30.646 -23.464 1.00 87.88 956 MET A C 1
ATOM 7317 O O . MET A 1 956 ? -3.533 29.932 -23.923 1.00 87.88 956 MET A O 1
ATOM 7321 N N . THR A 1 957 ? -1.355 30.313 -23.552 1.00 80.00 957 THR A N 1
ATOM 7322 C CA . THR A 1 957 ? -0.846 29.081 -24.180 1.00 80.00 957 THR A CA 1
ATOM 7323 C C . THR A 1 957 ? -0.465 27.999 -23.171 1.00 80.00 957 THR A C 1
ATOM 7325 O O . THR A 1 957 ? -0.239 26.859 -23.580 1.00 80.00 957 THR A O 1
ATOM 7328 N N . ALA A 1 958 ? -0.458 28.327 -21.873 1.00 64.69 958 ALA A N 1
ATOM 7329 C CA . ALA A 1 958 ? -0.194 27.448 -20.740 1.00 64.69 958 ALA A CA 1
ATOM 7330 C C . ALA A 1 958 ? -1.333 26.433 -20.576 1.00 64.69 958 ALA A C 1
ATOM 7332 O O . ALA A 1 958 ? -2.154 26.489 -19.657 1.00 64.69 958 ALA A O 1
ATOM 7333 N N . LYS A 1 959 ? -1.397 25.502 -21.524 1.00 53.50 959 LYS A N 1
ATOM 7334 C CA . LYS A 1 959 ? -2.207 24.296 -21.462 1.00 53.50 959 LYS A CA 1
ATOM 7335 C C . LYS A 1 959 ? -1.550 23.348 -20.468 1.00 53.50 959 LYS A C 1
ATOM 7337 O O . LYS A 1 959 ? -0.330 23.323 -20.320 1.00 53.50 959 LYS A O 1
ATOM 7342 N N . GLN A 1 960 ? -2.362 22.530 -19.813 1.00 44.34 960 GLN A N 1
ATOM 7343 C CA . GLN A 1 960 ? -1.849 21.269 -19.298 1.00 44.34 960 GLN A CA 1
ATOM 7344 C C . GLN A 1 960 ? -1.203 20.548 -20.494 1.00 44.34 960 GLN A C 1
ATOM 7346 O O . GLN A 1 960 ? -1.868 20.389 -21.523 1.00 44.34 960 GLN A O 1
ATOM 7351 N N . GLU A 1 961 ? 0.071 20.152 -20.409 1.00 31.94 961 GLU A N 1
ATOM 7352 C CA . GLU A 1 961 ? 0.551 19.086 -21.293 1.00 31.94 961 GLU A CA 1
ATOM 7353 C C . GLU A 1 961 ? -0.456 17.948 -21.161 1.00 31.94 961 GLU A C 1
ATOM 7355 O O . GLU A 1 961 ? -0.787 17.554 -20.042 1.00 31.94 961 GLU A O 1
ATOM 7360 N N . ALA A 1 962 ? -1.054 17.550 -22.283 1.00 25.25 962 ALA A N 1
ATOM 7361 C CA . ALA A 1 962 ? -2.296 16.798 -22.310 1.00 25.25 962 ALA A CA 1
ATOM 7362 C C . ALA A 1 962 ? -2.241 15.543 -21.419 1.00 25.25 962 ALA A C 1
ATOM 7364 O O . ALA A 1 962 ? -1.783 14.483 -21.828 1.00 25.25 962 ALA A O 1
ATOM 7365 N N . SER A 1 963 ? -2.796 15.665 -20.216 1.00 32.09 963 SER A N 1
ATOM 7366 C CA . SER A 1 963 ? -3.640 14.646 -19.612 1.00 32.09 963 SER A CA 1
ATOM 7367 C C . SER A 1 963 ? -5.056 15.196 -19.735 1.00 32.09 963 SER A C 1
ATOM 7369 O O . SER A 1 963 ? -5.358 16.278 -19.232 1.00 32.09 963 SER A O 1
ATOM 7371 N N . ALA A 1 964 ? -5.873 14.555 -20.563 1.00 23.59 964 ALA A N 1
ATOM 7372 C CA . ALA A 1 964 ? -7.105 15.130 -21.077 1.00 23.59 964 ALA A CA 1
ATOM 7373 C C . ALA A 1 964 ? -8.182 15.345 -19.989 1.00 23.59 964 ALA A C 1
ATOM 7375 O O . ALA A 1 964 ? -8.679 14.377 -19.426 1.00 23.59 964 ALA A O 1
ATOM 7376 N N . THR A 1 965 ? -8.598 16.618 -19.839 1.00 26.67 965 THR A N 1
ATOM 7377 C CA . THR A 1 965 ? -9.949 17.156 -19.493 1.00 26.67 965 THR A CA 1
ATOM 7378 C C . THR A 1 965 ? -10.566 16.800 -18.121 1.00 26.67 965 THR A C 1
ATOM 7380 O O . THR A 1 965 ? -10.539 15.664 -17.684 1.00 26.67 965 THR A O 1
ATOM 7383 N N . THR A 1 966 ? -11.201 17.706 -17.357 1.00 26.25 966 THR A N 1
ATOM 7384 C CA . THR A 1 966 ? -12.146 18.783 -17.738 1.00 26.25 966 THR A CA 1
ATOM 7385 C C . THR A 1 966 ? -12.352 19.775 -16.567 1.00 26.25 966 THR A C 1
ATOM 7387 O O . THR A 1 966 ? -12.299 19.367 -15.409 1.00 26.25 966 THR A O 1
ATOM 7390 N N . GLN A 1 967 ? -12.620 21.059 -16.850 1.00 23.95 967 GLN A N 1
ATOM 7391 C CA . GLN A 1 967 ? -12.960 22.113 -15.865 1.00 23.95 967 GLN A CA 1
ATOM 7392 C C . GLN A 1 967 ? -14.486 22.325 -15.700 1.00 23.95 967 GLN A C 1
ATOM 7394 O O . GLN A 1 967 ? -15.212 22.128 -16.674 1.00 23.95 967 GLN A O 1
ATOM 7399 N N . PRO A 1 968 ? -14.956 22.848 -14.543 1.00 30.20 968 PRO A N 1
ATOM 7400 C CA . PRO A 1 968 ? -16.272 23.473 -14.362 1.00 30.20 968 PRO A CA 1
ATOM 7401 C C . PRO A 1 968 ? -16.234 25.016 -14.199 1.00 30.20 968 PRO A C 1
ATOM 7403 O O . PRO A 1 968 ? -15.236 25.600 -13.775 1.00 30.20 968 PRO A O 1
ATOM 7406 N N . THR A 1 969 ? -17.360 25.655 -14.539 1.00 27.84 969 THR A N 1
ATOM 7407 C CA . THR A 1 969 ? -17.648 27.107 -14.612 1.00 27.84 969 THR A CA 1
ATOM 7408 C C . THR A 1 969 ? -18.191 27.744 -13.314 1.00 27.84 969 THR A C 1
ATOM 7410 O O . THR A 1 969 ? -18.688 27.052 -12.432 1.00 27.84 969 THR A O 1
ATOM 7413 N N . ALA A 1 970 ? -18.097 29.083 -13.245 1.00 31.12 970 ALA A N 1
ATOM 7414 C CA . ALA A 1 970 ? -18.191 29.992 -12.084 1.00 31.12 970 ALA A CA 1
ATOM 7415 C C . ALA A 1 970 ? -19.566 30.667 -11.826 1.00 31.12 970 ALA A C 1
ATOM 7417 O O . ALA A 1 970 ? -20.473 30.487 -12.635 1.00 31.12 970 ALA A O 1
ATOM 7418 N N . LEU A 1 971 ? -19.656 31.502 -10.757 1.00 25.78 971 LEU A N 1
ATOM 7419 C CA . LEU A 1 971 ? -20.238 32.884 -10.631 1.00 25.78 971 LEU A CA 1
ATOM 7420 C C . LEU A 1 971 ? -20.414 33.282 -9.114 1.00 25.78 971 LEU A C 1
ATOM 7422 O O . LEU A 1 971 ? -20.392 32.370 -8.300 1.00 25.78 971 LEU A O 1
ATOM 7426 N N . PRO A 1 972 ? -20.718 34.544 -8.682 1.00 29.61 972 PRO A N 1
ATOM 7427 C CA . PRO A 1 972 ? -19.920 35.794 -8.638 1.00 29.61 972 PRO A CA 1
ATOM 7428 C C . PRO A 1 972 ? -19.945 36.571 -7.259 1.00 29.61 972 PRO A C 1
ATOM 7430 O O . PRO A 1 972 ? -20.643 36.204 -6.325 1.00 29.61 972 PRO A O 1
ATOM 7433 N N . LYS A 1 973 ? -19.199 37.695 -7.148 1.00 29.62 973 LYS A N 1
ATOM 7434 C CA . LYS A 1 973 ? -18.898 38.544 -5.944 1.00 29.62 973 LYS A CA 1
ATOM 7435 C C . LYS A 1 973 ? -19.913 39.651 -5.534 1.00 29.62 973 LYS A C 1
ATOM 7437 O O . LYS A 1 973 ? -20.695 40.078 -6.381 1.00 29.62 973 LYS A O 1
ATOM 7442 N N . PRO A 1 974 ? -19.651 40.354 -4.394 1.00 25.17 974 PRO A N 1
ATOM 7443 C CA . PRO A 1 974 ? -19.820 41.817 -4.241 1.00 25.17 974 PRO A CA 1
ATOM 7444 C C . PRO A 1 974 ? -18.557 42.630 -3.794 1.00 25.17 974 PRO A C 1
ATOM 7446 O O . PRO A 1 974 ? -17.501 42.072 -3.512 1.00 25.17 974 PRO A O 1
ATOM 7449 N N . ALA A 1 975 ? -18.688 43.971 -3.797 1.00 25.28 975 ALA A N 1
ATOM 7450 C CA . ALA A 1 975 ? -17.695 45.053 -4.017 1.00 25.28 975 ALA A CA 1
ATOM 7451 C C . ALA A 1 975 ? -17.258 45.873 -2.742 1.00 25.28 975 ALA A C 1
ATOM 7453 O O . ALA A 1 975 ? -17.718 45.544 -1.651 1.00 25.28 975 ALA A O 1
ATOM 7454 N N . PRO A 1 976 ? -16.383 46.922 -2.838 1.00 43.09 976 PRO A N 1
ATOM 7455 C CA . PRO A 1 976 ? -15.417 47.299 -1.786 1.00 43.09 976 PRO A CA 1
ATOM 7456 C C . PRO A 1 976 ? -15.532 48.672 -1.078 1.00 43.09 976 PRO A C 1
ATOM 7458 O O . PRO A 1 976 ? -16.234 49.561 -1.546 1.00 43.09 976 PRO A O 1
ATOM 7461 N N . ALA A 1 977 ? -14.721 48.892 -0.019 1.00 22.08 977 ALA A N 1
ATOM 7462 C CA . ALA A 1 977 ? -14.346 50.214 0.515 1.00 22.08 977 ALA A CA 1
ATOM 7463 C C . ALA A 1 977 ? -12.921 50.257 1.148 1.00 22.08 977 ALA A C 1
ATOM 7465 O O . ALA A 1 977 ? -12.473 49.312 1.792 1.00 22.08 977 ALA A O 1
ATOM 7466 N N . LYS A 1 978 ? -12.232 51.384 0.908 1.00 24.03 978 LYS A N 1
ATOM 7467 C CA . LYS A 1 978 ? -10.830 51.828 1.167 1.00 24.03 978 LYS A CA 1
ATOM 7468 C C . LYS A 1 978 ? -10.797 52.866 2.343 1.00 24.03 978 LYS A C 1
ATOM 7470 O O . LYS A 1 978 ? -11.881 53.249 2.769 1.00 24.03 978 LYS A O 1
ATOM 7475 N N . PRO A 1 979 ? -9.686 53.583 2.670 1.00 46.41 979 PRO A N 1
ATOM 7476 C CA . PRO A 1 979 ? -8.307 53.215 3.070 1.00 46.41 979 PRO A CA 1
ATOM 7477 C C . PRO A 1 979 ? -7.767 54.168 4.198 1.00 46.41 979 PRO A C 1
ATOM 7479 O O . PRO A 1 979 ? -8.553 54.925 4.757 1.00 46.41 979 PRO A O 1
ATOM 7482 N N . SER A 1 980 ? -6.435 54.215 4.444 1.00 25.09 980 SER A N 1
ATOM 7483 C CA . SER A 1 980 ? -5.599 55.378 4.906 1.00 25.09 980 SER A CA 1
ATOM 7484 C C . SER A 1 980 ? -4.646 54.999 6.059 1.00 25.09 980 SER A C 1
ATOM 7486 O O . SER A 1 980 ? -5.070 54.292 6.959 1.00 25.09 980 SER A O 1
ATOM 7488 N N . SER A 1 981 ? -3.396 55.458 6.197 1.00 25.30 981 SER A N 1
ATOM 7489 C CA . SER A 1 981 ? -2.384 56.099 5.340 1.00 25.30 981 SER A CA 1
ATOM 7490 C C . SER A 1 981 ? -1.087 56.236 6.172 1.00 25.30 981 SER A C 1
ATOM 7492 O O . SER A 1 981 ? -1.108 56.085 7.391 1.00 25.30 981 SER A O 1
ATOM 7494 N N . ALA A 1 982 ? -0.015 56.627 5.477 1.00 24.81 982 ALA A N 1
ATOM 7495 C CA . ALA A 1 982 ? 1.174 57.335 5.958 1.00 24.81 982 ALA A CA 1
ATOM 7496 C C . ALA A 1 982 ? 2.434 56.520 6.309 1.00 24.81 982 ALA A C 1
ATOM 7498 O O . ALA A 1 982 ? 2.432 55.517 7.012 1.00 24.81 982 ALA A O 1
ATOM 7499 N N . ALA A 1 983 ? 3.519 57.022 5.723 1.00 24.16 983 ALA A N 1
ATOM 7500 C CA . ALA A 1 983 ? 4.849 56.458 5.582 1.00 24.16 983 ALA A CA 1
ATOM 7501 C C . ALA A 1 983 ? 5.890 57.394 6.272 1.00 24.16 983 ALA A C 1
ATOM 7503 O O . ALA A 1 983 ? 5.501 58.119 7.184 1.00 24.16 983 ALA A O 1
ATOM 7504 N N . PRO A 1 984 ? 7.194 57.377 5.920 1.00 54.06 984 PRO A N 1
ATOM 7505 C CA . PRO A 1 984 ? 8.337 57.075 6.797 1.00 54.06 984 PRO A CA 1
ATOM 7506 C C . PRO A 1 984 ? 9.198 58.350 7.048 1.00 54.06 984 PRO A C 1
ATOM 7508 O O . PRO A 1 984 ? 8.664 59.430 6.785 1.00 54.06 984 PRO A O 1
ATOM 7511 N N . PRO A 1 985 ? 10.475 58.333 7.531 1.00 35.91 985 PRO A N 1
ATOM 7512 C CA . PRO A 1 985 ? 11.638 57.992 6.670 1.00 35.91 985 PRO A CA 1
ATOM 7513 C C . PRO A 1 985 ? 12.972 57.564 7.369 1.00 35.91 985 PRO A C 1
ATOM 7515 O O . PRO A 1 985 ? 13.111 57.652 8.581 1.00 35.91 985 PRO A O 1
ATOM 7518 N N . SER A 1 986 ? 13.917 57.115 6.513 1.00 24.41 986 SER A N 1
ATOM 7519 C CA . SER A 1 986 ? 15.402 57.293 6.459 1.00 24.41 986 SER A CA 1
ATOM 7520 C C . SER A 1 986 ? 16.279 57.088 7.724 1.00 24.41 986 SER A C 1
ATOM 7522 O O . SER A 1 986 ? 15.866 57.336 8.840 1.00 24.41 986 SER A O 1
ATOM 7524 N N . THR A 1 987 ? 17.521 56.584 7.677 1.00 24.70 987 THR A N 1
ATOM 7525 C CA . THR A 1 987 ? 18.700 56.928 6.848 1.00 24.70 987 THR A CA 1
ATOM 7526 C C . THR A 1 987 ? 19.782 55.825 6.925 1.00 24.70 987 THR A C 1
ATOM 7528 O O . THR A 1 987 ? 20.013 55.273 7.998 1.00 24.70 987 THR A O 1
ATOM 7531 N N . ALA A 1 988 ? 20.507 55.567 5.828 1.00 31.86 988 ALA A N 1
ATOM 7532 C CA . ALA A 1 988 ? 21.822 54.885 5.802 1.00 31.86 988 ALA A CA 1
ATOM 7533 C C . ALA A 1 988 ? 22.959 55.897 6.125 1.00 31.86 988 ALA A C 1
ATOM 7535 O O . ALA A 1 988 ? 22.681 57.093 5.979 1.00 31.86 988 ALA A O 1
ATOM 7536 N N . PRO A 1 989 ? 24.211 55.515 6.515 1.00 32.88 989 PRO A N 1
ATOM 7537 C CA . PRO A 1 989 ? 25.188 54.987 5.533 1.00 32.88 989 PRO A CA 1
ATOM 7538 C C . PRO A 1 989 ? 26.381 54.104 6.045 1.00 32.88 989 PRO A C 1
ATOM 7540 O O . PRO A 1 989 ? 26.766 54.130 7.204 1.00 32.88 989 PRO A O 1
ATOM 7543 N N . SER A 1 990 ? 27.030 53.425 5.081 1.00 24.59 990 SER A N 1
ATOM 7544 C CA . SER A 1 990 ? 28.494 53.282 4.849 1.00 24.59 990 SER A CA 1
ATOM 7545 C C . SER A 1 990 ? 29.462 52.457 5.743 1.00 24.59 990 SER A C 1
ATOM 7547 O O . SER A 1 990 ? 29.800 52.822 6.862 1.00 24.59 990 SER A O 1
ATOM 7549 N N . SER A 1 991 ? 30.142 51.537 5.032 1.00 24.84 991 SER A N 1
ATOM 7550 C CA . SER A 1 991 ? 31.593 51.217 4.986 1.00 24.84 991 SER A CA 1
ATOM 7551 C C . SER A 1 991 ? 32.269 50.174 5.895 1.00 24.84 991 SER A C 1
ATOM 7553 O O . SER A 1 991 ? 32.189 50.213 7.115 1.00 24.84 991 SER A O 1
ATOM 7555 N N . ALA A 1 992 ? 33.105 49.393 5.187 1.00 23.72 992 ALA A N 1
ATOM 7556 C CA . ALA A 1 992 ? 34.342 48.695 5.561 1.00 23.72 992 ALA A CA 1
ATOM 7557 C C . ALA A 1 992 ? 34.267 47.203 5.948 1.00 23.72 992 ALA A C 1
ATOM 7559 O O . ALA A 1 992 ? 33.830 46.821 7.028 1.00 23.72 992 ALA A O 1
ATOM 7560 N N . ALA A 1 993 ? 34.825 46.366 5.067 1.00 34.72 993 ALA A N 1
ATOM 7561 C CA . ALA A 1 993 ? 35.288 45.016 5.376 1.00 34.72 993 ALA A CA 1
ATOM 7562 C C . ALA A 1 993 ? 36.789 45.035 5.721 1.00 34.72 993 ALA A C 1
ATOM 7564 O O . ALA A 1 993 ? 37.557 45.718 5.037 1.00 34.72 993 ALA A O 1
ATOM 7565 N N . PRO A 1 994 ? 37.225 44.221 6.700 1.00 32.50 994 PRO A N 1
ATOM 7566 C CA . PRO A 1 994 ? 38.564 43.648 6.675 1.00 32.50 994 PRO A CA 1
ATOM 7567 C C . PRO A 1 994 ? 38.552 42.112 6.789 1.00 32.50 994 PRO A C 1
ATOM 7569 O O . PRO A 1 994 ? 37.637 41.493 7.330 1.00 32.50 994 PRO A O 1
ATOM 7572 N N . SER A 1 995 ? 39.616 41.509 6.257 1.00 39.12 995 SER A N 1
ATOM 7573 C CA . SER A 1 995 ? 39.929 40.075 6.228 1.00 39.12 995 SER A CA 1
ATOM 7574 C C . SER A 1 995 ? 39.911 39.383 7.600 1.00 39.12 995 SER A C 1
ATOM 7576 O O . SER A 1 995 ? 40.218 40.022 8.606 1.00 39.12 995 SER A O 1
ATOM 7578 N N . ALA A 1 996 ? 39.737 38.056 7.637 1.00 30.00 996 ALA A N 1
ATOM 7579 C CA . ALA A 1 996 ? 40.094 37.257 8.811 1.00 30.00 996 ALA A CA 1
ATOM 7580 C C . ALA A 1 996 ? 40.775 35.925 8.439 1.00 30.00 996 ALA A C 1
ATOM 7582 O O . ALA A 1 996 ? 40.135 34.937 8.087 1.00 30.00 996 ALA A O 1
ATOM 7583 N N . THR A 1 997 ? 42.099 35.905 8.598 1.00 31.86 997 THR A N 1
ATOM 7584 C CA . THR A 1 997 ? 42.818 34.816 9.278 1.00 31.86 997 THR A CA 1
ATOM 7585 C C . THR A 1 997 ? 42.092 34.429 10.573 1.00 31.86 997 THR A C 1
ATOM 7587 O O . THR A 1 997 ? 41.462 35.295 11.181 1.00 31.86 997 THR A O 1
ATOM 7590 N N . ALA A 1 998 ? 42.194 33.168 11.018 1.00 37.31 998 ALA A N 1
ATOM 7591 C CA . ALA A 1 998 ? 41.636 32.715 12.297 1.00 37.31 998 ALA A CA 1
ATOM 7592 C C . ALA A 1 998 ? 41.953 33.729 13.414 1.00 37.31 998 ALA A C 1
ATOM 7594 O O . ALA A 1 998 ? 43.115 33.936 13.769 1.00 37.31 998 ALA A O 1
ATOM 7595 N N . LYS A 1 999 ? 40.916 34.430 13.891 1.00 36.66 999 LYS A N 1
ATOM 7596 C CA . LYS A 1 999 ? 41.033 35.404 14.980 1.00 36.66 999 LYS A CA 1
ATOM 7597 C C . LYS A 1 999 ? 41.386 34.665 16.279 1.00 36.66 999 LYS A C 1
ATOM 7599 O O . LYS A 1 999 ? 40.932 33.534 16.460 1.00 36.66 999 LYS A O 1
ATOM 76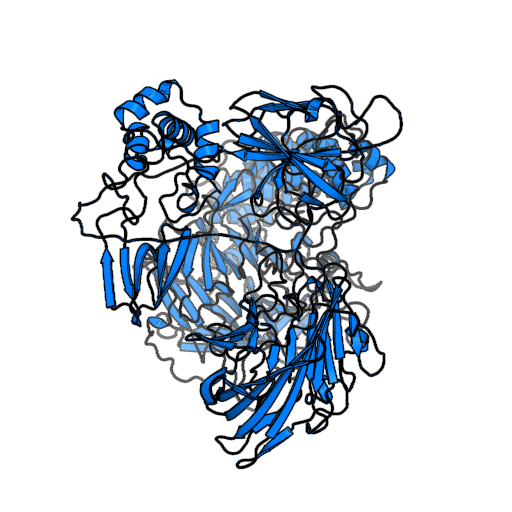04 N N . PRO A 1 1000 ? 42.151 35.292 17.192 1.00 40.34 1000 PRO A N 1
ATOM 7605 C CA . PRO A 1 1000 ? 42.335 34.762 18.539 1.00 40.34 1000 PRO A CA 1
ATOM 7606 C C . PRO A 1 1000 ? 40.982 34.630 19.249 1.00 40.34 1000 PRO A C 1
ATOM 7608 O O . PRO A 1 1000 ? 40.024 35.313 18.883 1.00 40.34 1000 PRO A O 1
ATOM 7611 N N . ALA A 1 1001 ? 40.926 33.744 20.249 1.00 52.47 1001 ALA A N 1
ATOM 7612 C CA . ALA A 1 1001 ? 39.763 33.501 21.097 1.00 52.47 1001 ALA A CA 1
ATOM 7613 C C . ALA A 1 1001 ? 39.040 34.810 21.446 1.00 52.47 1001 ALA A C 1
ATOM 7615 O O . ALA A 1 1001 ? 39.613 35.672 22.113 1.00 52.47 1001 ALA A O 1
ATOM 7616 N N . ASP A 1 1002 ? 37.800 34.962 20.979 1.00 60.84 1002 ASP A N 1
ATOM 7617 C CA . ASP A 1 1002 ? 36.987 36.118 21.331 1.00 60.84 1002 ASP A CA 1
ATOM 7618 C C . ASP A 1 1002 ? 36.614 35.996 22.814 1.00 60.84 1002 ASP A C 1
ATOM 7620 O O . ASP A 1 1002 ? 35.785 35.173 23.202 1.00 60.84 1002 ASP A O 1
ATOM 7624 N N . SER A 1 1003 ? 37.301 36.763 23.659 1.00 62.97 1003 SER A N 1
ATOM 7625 C CA . SER A 1 1003 ? 37.041 36.852 25.097 1.00 62.97 1003 SER A CA 1
ATOM 7626 C C . SER A 1 1003 ? 35.997 37.922 25.425 1.00 62.97 1003 SER A C 1
ATOM 7628 O O . SER A 1 1003 ? 35.850 38.294 26.590 1.00 62.97 1003 SER A O 1
ATOM 7630 N N . SER A 1 1004 ? 35.316 38.477 24.415 1.00 73.81 1004 SER A N 1
ATOM 7631 C CA . SER A 1 1004 ? 34.317 39.521 24.624 1.00 73.81 1004 SER A CA 1
ATOM 7632 C C . SER A 1 1004 ? 33.128 38.982 25.424 1.00 73.81 1004 SER A C 1
ATOM 7634 O O . SER A 1 1004 ? 32.762 37.811 25.251 1.00 73.81 1004 SER A O 1
ATOM 7636 N N . PRO A 1 1005 ? 32.497 39.821 26.268 1.00 83.25 1005 PRO A N 1
ATOM 7637 C CA . PRO A 1 1005 ? 31.314 39.440 27.025 1.00 83.25 1005 PRO A CA 1
ATOM 7638 C C . PRO A 1 1005 ? 30.215 38.845 26.143 1.00 83.25 1005 PRO A C 1
ATOM 7640 O O . PRO A 1 1005 ? 29.877 39.402 25.095 1.00 83.25 1005 PRO A O 1
ATOM 7643 N N . LEU A 1 1006 ? 29.633 37.733 26.591 1.00 89.94 1006 LEU A N 1
ATOM 7644 C CA . LEU A 1 1006 ? 28.411 37.200 26.002 1.00 89.94 1006 LEU A CA 1
ATOM 7645 C C . LEU A 1 1006 ? 27.205 37.966 26.546 1.00 89.94 1006 LEU A C 1
ATOM 7647 O O . LEU A 1 1006 ? 27.117 38.264 27.739 1.00 89.94 1006 LEU A O 1
ATOM 7651 N N . THR A 1 1007 ? 26.245 38.236 25.673 1.00 90.06 1007 THR A N 1
ATOM 7652 C CA . THR A 1 1007 ? 24.947 38.810 26.033 1.00 90.06 1007 THR A CA 1
ATOM 7653 C C . THR A 1 1007 ? 23.836 37.821 25.705 1.00 90.06 1007 THR A C 1
ATOM 7655 O O . THR A 1 1007 ? 24.020 36.911 24.897 1.00 90.06 1007 THR A O 1
ATOM 7658 N N . ALA A 1 1008 ? 22.675 37.972 26.343 1.00 92.06 1008 ALA A N 1
ATOM 7659 C CA . ALA A 1 1008 ? 21.495 37.187 26.007 1.00 92.06 1008 ALA A CA 1
ATOM 7660 C C . ALA A 1 1008 ? 20.310 38.116 25.750 1.00 92.06 1008 ALA A C 1
ATOM 7662 O O . ALA A 1 1008 ? 20.042 39.027 26.533 1.00 92.06 1008 ALA A O 1
ATOM 7663 N N . VAL A 1 1009 ? 19.606 37.876 24.650 1.00 90.19 1009 VAL A N 1
ATOM 7664 C CA . VAL A 1 1009 ? 18.377 38.583 24.296 1.00 90.19 1009 VAL A CA 1
ATOM 7665 C C . VAL A 1 1009 ? 17.204 37.660 24.582 1.00 90.19 1009 VAL A C 1
ATOM 7667 O O . VAL A 1 1009 ? 17.061 36.619 23.940 1.00 90.19 1009 VAL A O 1
ATOM 7670 N N . GLU A 1 1010 ? 16.363 38.044 25.535 1.00 90.31 1010 GLU A N 1
ATOM 7671 C CA . GLU A 1 1010 ? 15.161 37.290 25.872 1.00 90.31 1010 GLU A CA 1
ATOM 7672 C C . GLU A 1 1010 ? 14.077 37.460 24.799 1.00 90.31 1010 GLU A C 1
ATOM 7674 O O . GLU A 1 1010 ? 13.802 38.555 24.297 1.00 90.31 1010 GLU A O 1
ATOM 7679 N N . LYS A 1 1011 ? 13.475 36.336 24.423 1.00 90.31 1011 LYS A N 1
ATOM 7680 C CA . LYS A 1 1011 ? 12.290 36.207 23.577 1.00 90.31 1011 LYS A CA 1
ATOM 7681 C C . LYS A 1 1011 ? 11.227 35.438 24.373 1.00 90.31 1011 LYS A C 1
ATOM 7683 O O . LYS A 1 1011 ? 11.578 34.788 25.353 1.00 90.31 1011 LYS A O 1
ATOM 7688 N N . PRO A 1 1012 ? 9.948 35.456 23.953 1.00 88.94 1012 PRO A N 1
ATOM 7689 C CA . PRO A 1 1012 ? 8.874 34.798 24.703 1.00 88.94 1012 PRO A CA 1
ATOM 7690 C C . PRO A 1 1012 ? 9.092 33.305 24.991 1.00 88.94 1012 PRO A C 1
ATOM 7692 O O . PRO A 1 1012 ? 8.497 32.772 25.921 1.00 88.94 1012 PRO A O 1
ATOM 7695 N N . ASP A 1 1013 ? 9.908 32.627 24.186 1.00 92.12 1013 ASP A N 1
ATOM 7696 C CA . ASP A 1 1013 ? 10.090 31.178 24.208 1.00 92.12 1013 ASP A CA 1
ATOM 7697 C C . ASP A 1 1013 ? 11.563 30.726 24.323 1.00 92.12 1013 ASP A C 1
ATOM 7699 O O . ASP A 1 1013 ? 11.841 29.528 24.452 1.00 92.12 1013 ASP A O 1
ATOM 7703 N N . ARG A 1 1014 ? 12.523 31.664 24.281 1.00 97.75 1014 ARG A N 1
ATOM 7704 C CA . ARG A 1 1014 ? 13.967 31.373 24.254 1.00 97.75 1014 ARG A CA 1
ATOM 7705 C C . ARG A 1 1014 ? 14.849 32.549 24.678 1.00 97.75 1014 ARG A C 1
ATOM 7707 O O . ARG A 1 1014 ? 14.434 33.703 24.632 1.00 97.75 1014 ARG A O 1
ATOM 7714 N N . LEU A 1 1015 ? 16.111 32.264 24.995 1.00 96.94 1015 LEU A N 1
ATOM 7715 C CA . LEU A 1 1015 ? 17.197 33.245 25.055 1.00 96.94 1015 LEU A CA 1
ATOM 7716 C C . LEU A 1 1015 ? 18.096 33.101 23.824 1.00 96.94 1015 LEU A C 1
ATOM 7718 O O . LEU A 1 1015 ? 18.605 32.013 23.567 1.00 96.94 1015 LEU A O 1
ATOM 7722 N N . VAL A 1 1016 ? 18.343 34.191 23.097 1.00 96.19 1016 VAL A N 1
ATOM 7723 C CA . VAL A 1 1016 ? 19.331 34.231 22.007 1.00 96.19 1016 VAL A CA 1
ATOM 7724 C C . VAL A 1 1016 ? 20.662 34.712 22.574 1.00 96.19 1016 VAL A C 1
ATOM 7726 O O . VAL A 1 1016 ? 20.763 35.854 23.022 1.00 96.19 1016 VAL A O 1
ATOM 7729 N N . ILE A 1 1017 ? 21.675 33.849 22.578 1.00 94.75 1017 ILE A N 1
ATOM 7730 C CA . ILE A 1 1017 ? 22.992 34.124 23.158 1.00 94.75 1017 ILE A CA 1
ATOM 7731 C C . ILE A 1 1017 ? 23.906 34.672 22.066 1.00 94.75 1017 ILE A C 1
ATOM 7733 O O . ILE A 1 1017 ? 24.097 34.045 21.021 1.00 94.75 1017 ILE A O 1
ATOM 7737 N N . MET A 1 1018 ? 24.484 35.839 22.321 1.00 90.25 1018 MET A N 1
ATOM 7738 C CA . MET A 1 1018 ? 25.270 36.609 21.365 1.00 90.25 1018 MET A CA 1
ATOM 7739 C C . MET A 1 1018 ? 26.676 36.865 21.905 1.00 90.25 1018 MET A C 1
ATOM 7741 O O . MET A 1 1018 ? 26.869 37.046 23.106 1.00 90.25 1018 MET A O 1
ATOM 7745 N N . GLN A 1 1019 ? 27.650 36.951 21.006 1.00 86.94 1019 GLN A N 1
ATOM 7746 C CA . GLN A 1 1019 ? 29.005 37.407 21.294 1.00 86.94 1019 GLN A CA 1
ATOM 7747 C C . GLN A 1 1019 ? 29.481 38.285 20.135 1.00 86.94 1019 GLN A C 1
ATOM 7749 O O . GLN A 1 1019 ? 29.377 37.892 18.973 1.00 86.94 1019 GLN A O 1
ATOM 7754 N N . SER A 1 1020 ? 29.946 39.502 20.433 1.00 79.56 1020 SER A N 1
ATOM 7755 C CA . SER A 1 1020 ? 30.466 40.450 19.429 1.00 79.56 1020 SER A CA 1
ATOM 7756 C C . SER A 1 1020 ? 29.530 40.697 18.231 1.00 79.56 1020 SER A C 1
ATOM 7758 O O . SER A 1 1020 ? 29.976 40.886 17.102 1.00 79.56 1020 SER A O 1
ATOM 7760 N N . GLY A 1 1021 ? 28.212 40.671 18.468 1.00 70.44 1021 GLY A N 1
ATOM 7761 C CA . GLY A 1 1021 ? 27.182 40.854 17.436 1.00 70.44 1021 GLY A CA 1
ATOM 7762 C C . GLY A 1 1021 ? 26.830 39.598 16.625 1.00 70.44 1021 GLY A C 1
ATOM 7763 O O . GLY A 1 1021 ? 25.879 39.638 15.850 1.00 70.44 1021 GLY A O 1
ATOM 7764 N N . GLY A 1 1022 ? 27.529 38.476 16.826 1.00 78.38 1022 GLY A N 1
ATOM 7765 C CA . GLY A 1 1022 ? 27.206 37.171 16.241 1.00 78.38 1022 GLY A CA 1
ATOM 7766 C C . GLY A 1 1022 ? 26.449 36.264 17.213 1.00 78.38 1022 GLY A C 1
ATOM 7767 O O . GLY A 1 1022 ? 26.682 36.302 18.419 1.00 78.38 1022 GLY A O 1
ATOM 7768 N N . MET A 1 1023 ? 25.541 35.433 16.699 1.00 89.50 1023 MET A N 1
ATOM 7769 C CA . MET A 1 1023 ? 24.827 34.441 17.509 1.00 89.50 1023 MET A CA 1
ATOM 7770 C C . MET A 1 1023 ? 25.739 33.256 17.830 1.00 89.50 1023 MET A C 1
ATOM 7772 O O . MET A 1 1023 ? 26.346 32.682 16.928 1.00 89.50 1023 MET A O 1
ATOM 7776 N N . ILE A 1 1024 ? 25.795 32.874 19.103 1.00 91.44 1024 ILE A N 1
ATOM 7777 C CA . ILE A 1 1024 ? 26.514 31.693 19.599 1.00 91.44 1024 ILE A CA 1
ATOM 7778 C C . ILE A 1 1024 ? 25.576 30.495 19.744 1.00 91.44 1024 ILE A C 1
ATOM 7780 O O . ILE A 1 1024 ? 25.993 29.358 19.540 1.00 91.44 1024 ILE A O 1
ATOM 7784 N N . GLY A 1 1025 ? 24.305 30.745 20.048 1.00 95.62 1025 GLY A N 1
ATOM 7785 C CA . GLY A 1 1025 ? 23.255 29.737 20.070 1.00 95.62 1025 GLY A CA 1
ATOM 7786 C C . GLY A 1 1025 ? 22.023 30.227 20.815 1.00 95.62 1025 GLY A C 1
ATOM 7787 O O . GLY A 1 1025 ? 21.947 31.385 21.222 1.00 95.62 1025 GLY A O 1
ATOM 7788 N N . GLU A 1 1026 ? 21.056 29.343 20.998 1.00 97.56 1026 GLU A N 1
ATOM 7789 C CA . GLU A 1 1026 ? 19.780 29.663 21.634 1.00 97.56 1026 GLU A CA 1
ATOM 7790 C C . GLU A 1 1026 ? 19.529 28.714 22.803 1.00 97.56 1026 GLU A C 1
ATOM 7792 O O . GLU A 1 1026 ? 19.775 27.519 22.679 1.00 97.56 1026 GLU A O 1
ATOM 7797 N N . PHE A 1 1027 ? 19.012 29.220 23.921 1.00 98.12 1027 PHE A N 1
ATOM 7798 C CA . PHE A 1 1027 ? 18.416 28.400 24.974 1.00 98.12 1027 PHE A CA 1
ATOM 7799 C C . PHE A 1 1027 ? 16.896 28.472 24.846 1.00 98.12 1027 PHE A C 1
ATOM 7801 O O . PHE A 1 1027 ? 16.291 29.480 25.206 1.00 98.12 1027 PHE A O 1
ATOM 7808 N N . VAL A 1 1028 ? 16.285 27.427 24.297 1.00 97.88 1028 VAL A N 1
ATOM 7809 C CA . VAL A 1 1028 ? 14.839 27.335 24.077 1.00 97.88 1028 VAL A CA 1
ATOM 7810 C C . VAL A 1 1028 ? 14.207 26.711 25.312 1.00 97.88 1028 VAL A C 1
ATOM 7812 O O . VAL A 1 1028 ? 14.548 25.591 25.689 1.00 97.88 1028 VAL A O 1
ATOM 7815 N N . PHE A 1 1029 ? 13.300 27.437 25.961 1.00 96.06 1029 PHE A N 1
ATOM 7816 C CA . PHE A 1 1029 ? 12.630 26.989 27.186 1.00 96.06 1029 PHE A CA 1
ATOM 7817 C C . PHE A 1 1029 ? 11.135 26.717 26.993 1.00 96.06 1029 PHE A C 1
ATOM 7819 O O . PHE A 1 1029 ? 10.511 26.121 27.870 1.00 96.06 1029 PHE A O 1
ATOM 7826 N N . SER A 1 1030 ? 10.569 27.102 25.846 1.00 92.56 1030 SER A N 1
ATOM 7827 C CA . SER A 1 1030 ? 9.213 26.748 25.432 1.00 92.56 1030 SER A CA 1
ATOM 7828 C C . SER A 1 1030 ? 9.208 26.401 23.945 1.00 92.56 1030 SER A C 1
ATOM 7830 O O . SER A 1 1030 ? 9.588 27.216 23.113 1.00 92.56 1030 SER A O 1
ATOM 7832 N N . ASP A 1 1031 ? 8.799 25.186 23.595 1.00 94.69 1031 ASP A N 1
ATOM 7833 C CA . ASP A 1 1031 ? 8.662 24.750 22.206 1.00 94.69 1031 ASP A CA 1
ATOM 7834 C C . ASP A 1 1031 ? 7.376 23.917 22.064 1.00 94.69 1031 ASP A C 1
ATOM 7836 O O . ASP A 1 1031 ? 7.064 23.114 22.951 1.00 94.69 1031 ASP A O 1
ATOM 7840 N N . PRO A 1 1032 ? 6.591 24.095 20.984 1.00 84.44 1032 PRO A N 1
ATOM 7841 C CA . PRO A 1 1032 ? 5.319 23.391 20.822 1.00 84.44 1032 PRO A CA 1
ATOM 7842 C C . PRO A 1 1032 ? 5.477 21.875 20.632 1.00 84.44 1032 P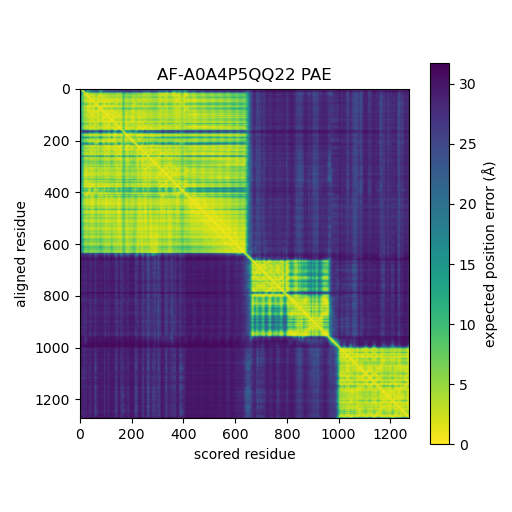RO A C 1
ATOM 7844 O O . PRO A 1 1032 ? 4.522 21.131 20.868 1.00 84.44 1032 PRO A O 1
ATOM 7847 N N . LYS A 1 1033 ? 6.652 21.406 20.198 1.00 87.44 1033 LYS A N 1
ATOM 7848 C CA . LYS A 1 1033 ? 6.916 19.994 19.897 1.00 87.44 1033 LYS A CA 1
ATOM 7849 C C . LYS A 1 1033 ? 7.857 19.356 20.913 1.00 87.44 1033 LYS A C 1
ATOM 7851 O O . LYS A 1 1033 ? 7.597 18.241 21.366 1.00 87.44 1033 LYS A O 1
ATOM 7856 N N . ILE A 1 1034 ? 8.917 20.060 21.306 1.00 94.25 1034 ILE A N 1
ATOM 7857 C CA . ILE A 1 1034 ? 9.883 19.577 22.297 1.00 94.25 1034 ILE A CA 1
ATOM 7858 C C . ILE A 1 1034 ? 9.473 20.065 23.679 1.00 94.25 1034 ILE A C 1
ATOM 7860 O O . ILE A 1 1034 ? 9.670 21.216 24.055 1.00 94.25 1034 ILE A O 1
ATOM 7864 N N . ARG A 1 1035 ? 8.922 19.152 24.476 1.00 95.38 1035 ARG A N 1
ATOM 7865 C CA . ARG A 1 1035 ? 8.282 19.460 25.763 1.00 95.38 1035 ARG A CA 1
ATOM 7866 C C . ARG A 1 1035 ? 9.279 19.578 26.920 1.00 95.38 1035 ARG A C 1
ATOM 7868 O O . ARG A 1 1035 ? 8.990 19.143 28.033 1.00 95.38 1035 ARG A O 1
ATOM 7875 N N . ARG A 1 1036 ? 10.474 20.110 26.660 1.00 95.81 1036 ARG A N 1
ATOM 7876 C CA . ARG A 1 1036 ? 11.552 20.311 27.643 1.00 95.81 1036 ARG A CA 1
ATOM 7877 C C . ARG A 1 1036 ? 12.514 21.419 27.199 1.00 95.81 1036 ARG A C 1
ATOM 7879 O O . ARG A 1 1036 ? 12.637 21.607 25.995 1.00 95.81 1036 ARG A O 1
ATOM 7886 N N . PRO A 1 1037 ? 13.237 22.098 28.111 1.00 97.31 1037 PRO A N 1
ATOM 7887 C CA . PRO A 1 1037 ? 14.242 23.089 27.732 1.00 97.31 1037 PRO A CA 1
ATOM 7888 C C . PRO A 1 1037 ? 15.496 22.463 27.099 1.00 97.31 1037 PRO A C 1
ATOM 7890 O O . PRO A 1 1037 ? 15.915 21.367 27.487 1.00 97.31 1037 PRO A O 1
ATOM 7893 N N . PHE A 1 1038 ? 16.125 23.165 26.156 1.00 98.00 1038 PHE A N 1
ATOM 7894 C CA . PHE A 1 1038 ? 17.342 22.719 25.463 1.00 98.00 1038 PHE A CA 1
ATOM 7895 C C . PHE A 1 1038 ? 18.145 23.887 24.878 1.00 98.00 1038 PHE A C 1
ATOM 7897 O O . PHE A 1 1038 ? 17.628 24.988 24.703 1.00 98.00 1038 PHE A O 1
ATOM 7904 N N . PHE A 1 1039 ? 19.405 23.630 24.517 1.00 98.38 1039 PHE A N 1
ATOM 7905 C CA . PHE A 1 1039 ? 20.177 24.529 23.661 1.00 98.38 1039 PHE A CA 1
ATOM 7906 C C . PHE A 1 1039 ? 20.114 24.090 22.201 1.00 98.38 1039 PHE A C 1
ATOM 7908 O O . PHE A 1 1039 ? 20.285 22.909 21.895 1.00 98.38 1039 PHE A O 1
ATOM 7915 N N . ALA A 1 1040 ? 19.924 25.052 21.310 1.00 96.88 1040 ALA A N 1
ATOM 7916 C CA . ALA A 1 1040 ? 19.844 24.876 19.869 1.00 96.88 1040 ALA A CA 1
ATOM 7917 C C . ALA A 1 1040 ? 20.877 25.743 19.151 1.00 96.88 1040 ALA A C 1
ATOM 7919 O O . ALA A 1 1040 ? 21.325 26.769 19.670 1.00 96.88 1040 ALA A O 1
ATOM 7920 N N . ASN A 1 1041 ? 21.224 25.335 17.928 1.00 95.69 1041 ASN A N 1
ATOM 7921 C CA . ASN A 1 1041 ? 22.019 26.136 16.996 1.00 95.69 1041 ASN A CA 1
ATOM 7922 C C . ASN A 1 1041 ? 23.368 26.608 17.578 1.00 95.69 1041 ASN A C 1
ATOM 7924 O O . ASN A 1 1041 ? 23.855 27.686 17.229 1.00 95.69 1041 ASN A O 1
ATOM 7928 N N . LEU A 1 1042 ? 23.972 25.798 18.460 1.00 96.50 1042 LEU A N 1
ATOM 7929 C CA . LEU A 1 1042 ? 25.244 26.110 19.110 1.00 96.50 1042 LEU A CA 1
ATOM 7930 C C . LEU A 1 1042 ? 26.389 26.158 18.097 1.00 96.50 1042 LEU A C 1
ATOM 7932 O O . LEU A 1 1042 ? 26.531 25.272 17.241 1.00 96.50 1042 LEU A O 1
ATOM 7936 N N . ARG A 1 1043 ? 27.243 27.164 18.268 1.00 94.06 1043 ARG A N 1
ATOM 7937 C CA . ARG A 1 1043 ? 28.448 27.410 17.480 1.00 94.06 1043 ARG A CA 1
ATOM 7938 C C . ARG A 1 1043 ? 29.680 27.429 18.379 1.00 94.06 1043 ARG A C 1
ATOM 7940 O O . ARG A 1 1043 ? 29.659 28.006 19.463 1.00 94.06 1043 ARG A O 1
ATOM 7947 N N . ALA A 1 1044 ? 30.756 26.810 17.909 1.00 90.19 1044 ALA A N 1
ATOM 7948 C CA . ALA A 1 1044 ? 32.077 26.964 18.504 1.00 90.19 1044 ALA A CA 1
ATOM 7949 C C . ALA A 1 1044 ? 32.641 28.371 18.217 1.00 90.19 1044 ALA A C 1
ATOM 7951 O O . ALA A 1 1044 ? 32.145 29.067 17.317 1.00 90.19 1044 ALA A O 1
ATOM 7952 N N . PRO A 1 1045 ? 33.690 28.801 18.944 1.00 81.31 1045 PRO A N 1
ATOM 7953 C CA . PRO A 1 1045 ? 34.393 30.049 18.658 1.00 81.31 1045 PRO A CA 1
ATOM 7954 C C . PRO A 1 1045 ? 34.785 30.168 17.178 1.00 81.31 1045 PRO A C 1
ATOM 7956 O O . PRO A 1 1045 ? 35.163 29.192 16.533 1.00 81.31 1045 PRO A O 1
ATOM 7959 N N . GLY A 1 1046 ? 34.622 31.365 16.611 1.00 73.06 1046 GLY A N 1
ATOM 7960 C CA . GLY A 1 1046 ? 34.708 31.582 15.160 1.00 73.06 1046 GLY A CA 1
ATOM 7961 C C . GLY A 1 1046 ? 33.394 31.345 14.402 1.00 73.06 1046 GLY A C 1
ATOM 7962 O O . GLY A 1 1046 ? 33.362 31.488 13.183 1.00 73.06 1046 GLY A O 1
ATOM 7963 N N . GLY A 1 1047 ? 32.300 31.025 15.106 1.00 83.50 1047 GLY A N 1
ATOM 7964 C CA . GLY A 1 1047 ? 30.950 30.953 14.540 1.00 83.50 1047 GLY A CA 1
ATOM 7965 C C . GLY A 1 1047 ? 30.637 29.646 13.808 1.00 83.50 1047 GLY A C 1
ATOM 7966 O O . GLY A 1 1047 ? 29.648 29.582 13.074 1.00 83.50 1047 GLY A O 1
ATOM 7967 N N . ILE A 1 1048 ? 31.451 28.604 13.997 1.00 88.25 1048 ILE A N 1
ATOM 7968 C CA . ILE A 1 1048 ? 31.307 27.316 13.308 1.00 88.25 1048 ILE A CA 1
ATOM 7969 C C . ILE A 1 1048 ? 30.187 26.497 13.974 1.00 88.25 1048 ILE A C 1
ATOM 7971 O O . ILE A 1 1048 ? 30.281 26.240 15.174 1.00 88.25 1048 ILE A O 1
ATOM 7975 N N . PRO A 1 1049 ? 29.137 26.067 13.247 1.00 92.06 1049 PRO A N 1
ATOM 7976 C CA . PRO A 1 1049 ? 28.083 25.221 13.810 1.00 92.06 1049 PRO A CA 1
ATOM 7977 C C . PRO A 1 1049 ? 28.627 23.884 14.317 1.00 92.06 1049 PRO A C 1
ATOM 7979 O O . PRO A 1 1049 ? 29.332 23.188 13.587 1.00 92.06 1049 PRO A O 1
ATOM 7982 N N . VAL A 1 1050 ? 28.265 23.510 15.546 1.00 94.81 1050 VAL A N 1
ATOM 7983 C CA . VAL A 1 1050 ? 28.693 22.237 16.159 1.00 94.81 1050 VAL A CA 1
ATOM 7984 C C . VAL A 1 1050 ? 27.541 21.315 16.544 1.00 94.81 1050 VAL A C 1
ATOM 7986 O O . VAL A 1 1050 ? 27.722 20.102 16.630 1.00 94.81 1050 VAL A O 1
ATOM 7989 N N . THR A 1 1051 ? 26.336 21.861 16.688 1.00 96.06 1051 THR A N 1
ATOM 7990 C CA . THR A 1 1051 ? 25.103 21.079 16.866 1.00 96.06 1051 THR A CA 1
ATOM 7991 C C . THR A 1 1051 ? 24.253 21.101 15.601 1.00 96.06 1051 THR A C 1
ATOM 7993 O O . THR A 1 1051 ? 24.372 22.021 14.791 1.00 96.06 1051 THR A O 1
ATOM 7996 N N . ARG A 1 1052 ? 23.412 20.076 15.419 1.00 94.25 1052 ARG A N 1
ATOM 7997 C CA . ARG A 1 1052 ? 22.437 20.009 14.320 1.00 94.25 1052 ARG A CA 1
ATOM 7998 C C . ARG A 1 1052 ? 21.519 21.229 14.366 1.00 94.25 1052 ARG A C 1
ATOM 8000 O O . ARG A 1 1052 ? 21.135 21.647 15.459 1.00 94.25 1052 ARG A O 1
ATOM 8007 N N . THR A 1 1053 ? 21.152 21.775 13.208 1.00 91.31 1053 THR A N 1
ATOM 8008 C CA . THR A 1 1053 ? 20.250 22.932 13.175 1.00 91.31 1053 THR A CA 1
ATOM 8009 C C . THR A 1 1053 ? 18.883 22.570 13.763 1.00 91.31 1053 THR A C 1
ATOM 8011 O O . THR A 1 1053 ? 18.387 21.452 13.594 1.00 91.31 1053 THR A O 1
ATOM 8014 N N . TRP A 1 1054 ? 18.288 23.516 14.490 1.00 89.25 1054 TRP A N 1
ATOM 8015 C CA . TRP A 1 1054 ? 16.938 23.427 15.038 1.00 89.25 1054 TRP A CA 1
ATOM 8016 C C . TRP A 1 1054 ? 16.067 24.583 14.513 1.00 89.25 1054 TRP A C 1
ATOM 8018 O O . TRP A 1 1054 ? 16.412 25.745 14.755 1.00 89.25 1054 TRP A O 1
ATOM 8028 N N . PRO A 1 1055 ? 14.937 24.285 13.839 1.00 91.75 1055 PRO A N 1
ATOM 8029 C CA . PRO A 1 1055 ? 14.534 22.955 13.365 1.00 91.75 1055 PRO A CA 1
ATOM 8030 C C . PRO A 1 1055 ? 15.514 22.397 12.305 1.00 91.75 1055 PRO A C 1
ATOM 8032 O O . PRO A 1 1055 ? 16.162 23.189 11.619 1.00 91.75 1055 PRO A O 1
ATOM 8035 N N . PRO A 1 1056 ? 15.642 21.060 12.151 1.00 88.31 1056 PRO A N 1
ATOM 8036 C CA . PRO A 1 1056 ? 16.533 20.470 11.150 1.00 88.31 1056 PRO A CA 1
ATOM 8037 C C . PRO A 1 1056 ? 16.156 20.924 9.741 1.00 88.31 1056 PRO A C 1
ATOM 8039 O O . PRO A 1 1056 ? 14.975 20.907 9.388 1.00 88.31 1056 PRO A O 1
ATOM 8042 N N . VAL A 1 1057 ? 17.144 21.302 8.929 1.00 83.75 1057 VAL A N 1
ATOM 8043 C CA . VAL A 1 1057 ? 16.927 21.791 7.563 1.00 83.75 1057 VAL A CA 1
ATOM 8044 C C . VAL A 1 1057 ? 16.957 20.610 6.581 1.00 83.75 1057 VAL A C 1
ATOM 8046 O O . VAL A 1 1057 ? 18.009 19.983 6.429 1.00 83.75 1057 VAL A O 1
ATOM 8049 N N . PRO A 1 1058 ? 15.848 20.281 5.883 1.00 71.44 1058 PRO A N 1
ATOM 8050 C CA . PRO A 1 1058 ? 15.827 19.180 4.922 1.00 71.44 1058 PRO A CA 1
ATOM 8051 C C . PRO A 1 1058 ? 16.904 19.338 3.842 1.00 71.44 1058 PRO A C 1
ATOM 8053 O O . PRO A 1 1058 ? 17.017 20.389 3.217 1.00 71.44 1058 PRO A O 1
ATOM 8056 N N . GLY A 1 1059 ? 17.700 18.289 3.627 1.00 70.69 1059 GLY A N 1
ATOM 8057 C CA . GLY A 1 1059 ? 18.813 18.291 2.669 1.00 70.69 1059 GLY A CA 1
ATOM 8058 C C . GLY A 1 1059 ? 20.156 18.777 3.232 1.00 70.69 1059 GLY A C 1
ATOM 8059 O O . GLY A 1 1059 ? 21.177 18.560 2.588 1.00 70.69 1059 GLY A O 1
ATOM 8060 N N . VAL A 1 1060 ? 20.181 19.360 4.438 1.00 73.50 1060 VAL A N 1
ATOM 8061 C CA . VAL A 1 1060 ? 21.409 19.761 5.160 1.00 73.50 1060 VAL A CA 1
ATOM 8062 C C . VAL A 1 1060 ? 21.574 18.938 6.440 1.00 73.50 1060 VAL A C 1
ATOM 8064 O O . VAL A 1 1060 ? 22.630 18.356 6.704 1.00 73.50 1060 VAL A O 1
ATOM 8067 N N . ASP A 1 1061 ? 20.502 18.837 7.217 1.00 81.25 1061 ASP A N 1
ATOM 8068 C CA . ASP A 1 1061 ? 20.424 18.023 8.417 1.00 81.25 1061 ASP A CA 1
ATOM 8069 C C . ASP A 1 1061 ? 19.606 16.761 8.164 1.00 81.25 1061 ASP A C 1
ATOM 8071 O O . ASP A 1 1061 ? 18.628 16.745 7.412 1.00 81.25 1061 ASP A O 1
ATOM 8075 N N . ALA A 1 1062 ? 19.956 15.690 8.872 1.00 76.25 1062 ALA A N 1
ATOM 8076 C CA . ALA A 1 1062 ? 19.048 14.564 8.991 1.00 76.25 1062 ALA A CA 1
ATOM 8077 C C . ALA A 1 1062 ? 17.796 15.019 9.763 1.00 76.25 1062 ALA A C 1
ATOM 8079 O O . ALA A 1 1062 ? 17.895 15.474 10.904 1.00 76.25 1062 ALA A O 1
ATOM 8080 N N . VAL A 1 1063 ? 16.620 14.878 9.149 1.00 84.12 1063 VAL A N 1
ATOM 8081 C CA . VAL A 1 1063 ? 15.318 15.230 9.752 1.00 84.12 1063 VAL A CA 1
ATOM 8082 C C . VAL A 1 1063 ? 14.792 14.142 10.703 1.00 84.12 1063 VAL A C 1
ATOM 8084 O O . VAL A 1 1063 ? 13.668 14.218 11.197 1.00 84.12 1063 VAL A O 1
ATOM 8087 N N . ASP A 1 1064 ? 15.608 13.121 10.990 1.00 82.12 1064 ASP A N 1
ATOM 8088 C CA . ASP A 1 1064 ? 15.273 12.045 11.915 1.00 82.12 1064 ASP A CA 1
ATOM 8089 C C . ASP A 1 1064 ? 15.110 12.584 13.334 1.00 82.12 1064 ASP A C 1
ATOM 8091 O O . ASP A 1 1064 ? 15.946 13.347 13.832 1.00 82.12 1064 ASP A O 1
ATOM 8095 N N . HIS A 1 1065 ? 14.050 12.146 14.014 1.00 86.56 1065 HIS A N 1
ATOM 8096 C CA . HIS A 1 1065 ? 13.831 12.491 15.417 1.00 86.56 1065 HIS A CA 1
ATOM 8097 C C . HIS A 1 1065 ? 13.917 14.013 15.655 1.00 86.56 1065 HIS A C 1
ATOM 8099 O O . HIS A 1 1065 ? 14.490 14.440 16.661 1.00 86.56 1065 HIS A O 1
ATOM 8105 N N . ALA A 1 1066 ? 13.437 14.823 14.697 1.00 82.62 1066 ALA A N 1
ATOM 8106 C CA . ALA A 1 1066 ? 13.509 16.282 14.755 1.00 82.62 1066 ALA A CA 1
ATOM 8107 C C . ALA A 1 1066 ? 12.961 16.771 16.099 1.00 82.62 1066 ALA A C 1
ATOM 8109 O O . ALA A 1 1066 ? 13.690 17.379 16.872 1.00 82.62 1066 ALA A O 1
ATOM 8110 N N . ASP A 1 1067 ? 11.768 16.310 16.458 1.00 87.81 1067 ASP A N 1
ATOM 8111 C CA . ASP A 1 1067 ? 11.072 16.695 17.685 1.00 87.81 1067 ASP A CA 1
ATOM 8112 C C . ASP A 1 1067 ? 11.641 16.039 18.962 1.00 87.81 1067 ASP A C 1
ATOM 8114 O O . ASP A 1 1067 ? 11.005 16.075 20.007 1.00 87.81 1067 ASP A O 1
ATOM 8118 N N . MET A 1 1068 ? 12.815 15.397 18.922 1.00 84.12 1068 MET A N 1
ATOM 8119 C CA . MET A 1 1068 ? 13.436 14.764 20.099 1.00 84.12 1068 MET A CA 1
ATOM 8120 C C . MET A 1 1068 ? 14.913 15.110 20.298 1.00 84.12 1068 MET A C 1
ATOM 8122 O O . MET A 1 1068 ? 15.384 15.011 21.426 1.00 84.12 1068 MET A O 1
ATOM 8126 N N . HIS A 1 1069 ? 15.661 15.502 19.262 1.00 91.94 1069 HIS A N 1
ATOM 8127 C CA . HIS A 1 1069 ? 17.107 15.760 19.363 1.00 91.94 1069 HIS A CA 1
ATOM 8128 C C . HIS A 1 1069 ? 17.467 17.176 18.848 1.00 91.94 1069 HIS A C 1
ATOM 8130 O O . HIS A 1 1069 ? 17.908 17.307 17.701 1.00 91.94 1069 HIS A O 1
ATOM 8136 N N . PRO A 1 1070 ? 17.278 18.240 19.654 1.00 89.12 1070 PRO A N 1
ATOM 8137 C CA . PRO A 1 1070 ? 17.336 19.633 19.177 1.00 89.12 1070 PRO A CA 1
ATOM 8138 C C . PRO A 1 1070 ? 18.708 20.323 19.196 1.00 89.12 1070 PRO A C 1
ATOM 8140 O O . PRO A 1 1070 ? 18.821 21.482 18.810 1.00 89.12 1070 PRO A O 1
ATOM 8143 N N . GLY A 1 1071 ? 19.744 19.656 19.694 1.00 94.50 1071 GLY A N 1
ATOM 8144 C CA . GLY A 1 1071 ? 21.039 20.279 19.955 1.00 94.50 1071 GLY A CA 1
ATOM 8145 C C . GLY A 1 1071 ? 21.626 19.697 21.227 1.00 94.50 1071 GLY A C 1
ATOM 8146 O O . GLY A 1 1071 ? 22.071 18.560 21.185 1.00 94.50 1071 GLY A O 1
ATOM 8147 N N . VAL A 1 1072 ? 21.575 20.413 22.352 1.00 97.94 1072 VAL A N 1
ATOM 8148 C CA . VAL A 1 1072 ? 21.984 19.912 23.680 1.00 97.94 1072 VAL A CA 1
ATOM 8149 C C . VAL A 1 1072 ? 20.787 19.882 24.621 1.00 97.94 1072 VAL A C 1
ATOM 8151 O O . VAL A 1 1072 ? 20.134 20.903 24.817 1.00 97.94 1072 VAL A O 1
ATOM 8154 N N . TRP A 1 1073 ? 20.503 18.738 25.238 1.00 97.81 1073 TRP A N 1
ATOM 8155 C CA . TRP A 1 1073 ? 19.377 18.587 26.165 1.00 97.81 1073 TRP A CA 1
ATOM 8156 C C . TRP A 1 1073 ? 19.728 17.684 27.346 1.00 97.81 1073 TRP A C 1
ATOM 8158 O O . TRP A 1 1073 ? 20.622 16.846 27.263 1.00 97.81 1073 TRP A O 1
ATOM 8168 N N . LEU A 1 1074 ? 18.966 17.815 28.429 1.00 97.44 1074 LEU A N 1
ATOM 8169 C CA . LEU A 1 1074 ? 18.951 16.884 29.554 1.00 97.44 1074 LEU A CA 1
ATOM 8170 C C . LEU A 1 1074 ? 17.581 16.203 29.569 1.00 97.44 1074 LEU A C 1
ATOM 8172 O O . LEU A 1 1074 ? 16.571 16.902 29.620 1.00 97.44 1074 LEU A O 1
ATOM 8176 N N . ALA A 1 1075 ? 17.520 14.872 29.465 1.00 95.75 1075 ALA A N 1
ATOM 8177 C CA . ALA A 1 1075 ? 16.246 14.148 29.501 1.00 95.75 1075 ALA A CA 1
ATOM 8178 C C . ALA A 1 1075 ? 16.354 12.719 30.030 1.00 95.75 1075 ALA A C 1
ATOM 8180 O O . ALA A 1 1075 ? 17.440 12.157 30.131 1.00 95.75 1075 ALA A O 1
ATOM 8181 N N . PHE A 1 1076 ? 15.201 12.140 30.372 1.00 96.81 1076 PHE A N 1
ATOM 8182 C CA . PHE A 1 1076 ? 15.110 10.858 31.065 1.00 96.81 1076 PHE A CA 1
ATOM 8183 C C . PHE A 1 1076 ? 14.006 10.000 30.444 1.00 96.81 1076 PHE A C 1
ATOM 8185 O O . PHE A 1 1076 ? 12.830 10.337 30.559 1.00 96.81 1076 PHE A O 1
ATOM 8192 N N . GLY A 1 1077 ? 14.372 8.893 29.799 1.00 95.38 1077 GLY A N 1
ATOM 8193 C CA . GLY A 1 1077 ? 13.440 7.913 29.235 1.00 95.38 1077 GLY A CA 1
ATOM 8194 C C . GLY A 1 1077 ? 12.604 7.165 30.281 1.00 95.38 1077 GLY A C 1
ATOM 8195 O O . GLY A 1 1077 ? 11.579 6.580 29.947 1.00 95.38 1077 GLY A O 1
ATOM 8196 N N . ASN A 1 1078 ? 13.009 7.197 31.554 1.00 96.06 1078 ASN A N 1
ATOM 8197 C CA . ASN A 1 1078 ? 12.250 6.641 32.670 1.00 96.06 1078 ASN A CA 1
ATOM 8198 C C . ASN A 1 1078 ? 12.509 7.424 33.965 1.00 96.06 1078 ASN A C 1
ATOM 8200 O O . ASN A 1 1078 ? 13.466 7.153 34.692 1.00 96.06 1078 ASN A O 1
ATOM 8204 N N . LEU A 1 1079 ? 11.622 8.366 34.273 1.00 95.19 1079 LEU A N 1
ATOM 8205 C CA . LEU A 1 1079 ? 11.552 9.059 35.553 1.00 95.19 1079 LEU A CA 1
ATOM 8206 C C . LEU A 1 1079 ? 10.221 8.711 36.226 1.00 95.19 1079 LEU A C 1
ATOM 8208 O O . LEU A 1 1079 ? 9.159 9.103 35.745 1.00 95.19 1079 LEU A O 1
ATOM 8212 N N . ALA A 1 1080 ? 10.276 7.919 37.296 1.00 93.31 1080 ALA A N 1
ATOM 8213 C CA . ALA A 1 1080 ? 9.109 7.338 37.963 1.00 93.31 1080 ALA A CA 1
ATOM 8214 C C . ALA A 1 1080 ? 8.129 6.617 37.008 1.00 93.31 1080 ALA A C 1
ATOM 8216 O O . ALA A 1 1080 ? 6.920 6.657 37.208 1.00 93.31 1080 ALA A O 1
ATOM 8217 N N . GLY A 1 1081 ? 8.638 5.966 35.953 1.00 91.75 1081 GLY A N 1
ATOM 8218 C CA . GLY A 1 1081 ? 7.823 5.273 34.947 1.00 91.75 1081 GLY A CA 1
ATOM 8219 C C . GLY A 1 1081 ? 7.365 6.142 33.770 1.00 91.75 1081 GLY A C 1
ATOM 8220 O O . GLY A 1 1081 ? 6.674 5.638 32.889 1.00 91.75 1081 GLY A O 1
ATOM 8221 N N . HIS A 1 1082 ? 7.757 7.419 33.723 1.00 94.56 1082 HIS A N 1
ATOM 8222 C CA . HIS A 1 1082 ? 7.389 8.351 32.656 1.00 94.56 1082 HIS A CA 1
ATOM 8223 C C . HIS A 1 1082 ? 8.587 8.714 31.768 1.00 94.56 1082 HIS A C 1
ATOM 8225 O O . HIS A 1 1082 ? 9.699 8.909 32.258 1.00 94.56 1082 HIS A O 1
ATOM 8231 N N . ASP A 1 1083 ? 8.349 8.834 30.460 1.00 95.06 1083 ASP A N 1
ATOM 8232 C CA . ASP A 1 1083 ? 9.383 9.122 29.459 1.00 95.06 1083 ASP A CA 1
ATOM 8233 C C . ASP A 1 1083 ? 9.395 10.614 29.081 1.00 95.06 1083 ASP A C 1
ATOM 8235 O O . ASP A 1 1083 ? 8.516 11.110 28.377 1.00 95.06 1083 ASP A O 1
ATOM 8239 N N . PHE A 1 1084 ? 10.416 11.338 29.528 1.00 95.44 1084 PHE A N 1
ATOM 8240 C CA . PHE A 1 1084 ? 10.655 12.739 29.174 1.00 95.44 1084 PHE A CA 1
ATOM 8241 C C . PHE A 1 1084 ? 11.605 12.898 27.974 1.00 95.44 1084 PHE A C 1
ATOM 8243 O O . PHE A 1 1084 ? 11.750 13.997 27.441 1.00 95.44 1084 PHE A O 1
ATOM 8250 N N . TRP A 1 1085 ? 12.256 11.820 27.528 1.00 94.56 1085 TRP A N 1
ATOM 8251 C CA . TRP A 1 1085 ? 13.132 11.811 26.354 1.00 94.56 1085 TRP A CA 1
ATOM 8252 C C . TRP A 1 1085 ? 12.329 11.885 25.052 1.00 94.56 1085 TRP A C 1
ATOM 8254 O O . TRP A 1 1085 ? 12.645 12.671 24.156 1.00 94.56 1085 TRP A O 1
ATOM 8264 N N . ARG A 1 1086 ? 11.240 11.115 24.976 1.00 93.81 1086 ARG A N 1
ATOM 8265 C CA . ARG A 1 1086 ? 10.314 11.048 23.833 1.00 93.81 1086 ARG A CA 1
ATOM 8266 C C . ARG A 1 1086 ? 9.155 12.050 23.930 1.00 93.81 1086 ARG A C 1
ATOM 8268 O O . ARG A 1 1086 ? 8.216 11.970 23.149 1.00 93.81 1086 ARG A O 1
ATOM 8275 N N . ASN A 1 1087 ? 9.245 13.010 24.858 1.00 91.50 1087 ASN A N 1
ATOM 8276 C CA . ASN A 1 1087 ? 8.245 14.055 25.137 1.00 91.50 1087 ASN A CA 1
ATOM 8277 C C . ASN A 1 1087 ? 6.874 13.543 25.624 1.00 91.50 1087 ASN A C 1
ATOM 8279 O O . ASN A 1 1087 ? 5.875 14.245 25.466 1.00 91.50 1087 ASN A O 1
ATOM 8283 N N . ASN A 1 1088 ? 6.800 12.349 26.228 1.00 92.06 1088 ASN A N 1
ATOM 8284 C CA . ASN A 1 1088 ? 5.552 11.881 26.847 1.00 92.06 1088 ASN A CA 1
ATOM 8285 C C . ASN A 1 1088 ? 5.280 12.629 28.163 1.00 92.06 1088 ASN A C 1
ATOM 8287 O O . ASN A 1 1088 ? 4.143 13.005 28.437 1.00 92.06 1088 ASN A O 1
ATOM 8291 N N . GLY A 1 1089 ? 6.323 12.844 28.968 1.00 91.12 1089 GLY A N 1
ATOM 8292 C CA . GLY A 1 1089 ? 6.337 13.799 30.075 1.00 91.12 1089 GLY A CA 1
ATOM 8293 C C . GLY A 1 1089 ? 6.808 15.182 29.622 1.00 91.12 1089 GLY A C 1
ATOM 8294 O O . GLY A 1 1089 ? 7.538 15.311 28.636 1.00 91.12 1089 GLY A O 1
ATOM 8295 N N . THR A 1 1090 ? 6.417 16.213 30.368 1.00 96.75 1090 THR A N 1
ATOM 8296 C CA . THR A 1 1090 ? 6.731 17.616 30.064 1.00 96.75 1090 THR A CA 1
ATOM 8297 C C . THR A 1 1090 ? 7.640 18.195 31.145 1.00 96.75 1090 THR A C 1
ATOM 8299 O O . THR A 1 1090 ? 7.260 18.228 32.310 1.00 96.75 1090 THR A O 1
ATOM 8302 N N . MET A 1 1091 ? 8.822 18.698 30.782 1.00 97.31 1091 MET A N 1
ATOM 8303 C CA . MET A 1 1091 ? 9.602 19.594 31.643 1.00 97.31 1091 MET A CA 1
ATOM 8304 C C . MET A 1 1091 ? 9.194 21.024 31.309 1.00 97.31 1091 MET A C 1
ATOM 8306 O O . MET A 1 1091 ? 9.747 21.658 30.414 1.00 97.31 1091 MET A O 1
ATOM 8310 N N . LYS A 1 1092 ? 8.158 21.514 31.978 1.00 97.06 1092 LYS A N 1
ATOM 8311 C CA . LYS A 1 1092 ? 7.585 22.825 31.692 1.00 97.06 1092 LYS A CA 1
ATOM 8312 C C . LYS A 1 1092 ? 8.433 23.901 32.359 1.00 97.06 1092 LYS A C 1
ATOM 8314 O O . LYS A 1 1092 ? 8.508 23.910 33.584 1.00 97.06 1092 LYS A O 1
ATOM 8319 N N . HIS A 1 1093 ? 9.029 24.808 31.587 1.00 97.00 1093 HIS A N 1
ATOM 8320 C CA . HIS A 1 1093 ? 9.644 26.012 32.146 1.00 97.00 1093 HIS A CA 1
ATOM 8321 C C . HIS A 1 1093 ? 8.582 26.859 32.856 1.00 97.00 1093 HIS A C 1
ATOM 8323 O O . HIS A 1 1093 ? 7.552 27.184 32.267 1.00 97.00 1093 HIS A O 1
ATOM 8329 N N . GLU A 1 1094 ? 8.831 27.201 34.116 1.00 95.75 1094 GLU A N 1
ATOM 8330 C CA . GLU A 1 1094 ? 7.931 28.033 34.918 1.00 95.75 1094 GLU A CA 1
ATOM 8331 C C . GLU A 1 1094 ? 8.450 29.470 35.005 1.00 95.75 1094 GLU A C 1
ATOM 8333 O O . GLU A 1 1094 ? 7.676 30.415 34.871 1.00 95.75 1094 GLU A O 1
ATOM 8338 N N . SER A 1 1095 ? 9.757 29.644 35.235 1.00 95.25 1095 SER A N 1
ATOM 8339 C CA . SER A 1 1095 ? 10.372 30.966 35.383 1.00 95.25 1095 SER A CA 1
ATOM 8340 C C . SER A 1 1095 ? 11.902 30.939 35.331 1.00 95.25 1095 SER A C 1
ATOM 8342 O O . SER A 1 1095 ? 12.551 29.896 35.491 1.00 95.25 1095 SER A O 1
ATOM 8344 N N . PHE A 1 1096 ? 12.498 32.123 35.179 1.00 95.56 1096 PHE A N 1
ATOM 8345 C CA . PHE A 1 1096 ? 13.902 32.361 35.501 1.00 95.56 1096 PHE A CA 1
ATOM 8346 C C . PHE A 1 1096 ? 14.061 32.606 37.006 1.00 95.56 1096 PHE A C 1
ATOM 8348 O O . PHE A 1 1096 ? 13.544 33.582 37.542 1.00 95.56 1096 PHE A O 1
ATOM 8355 N N . ALA A 1 1097 ? 14.816 31.741 37.689 1.00 93.19 1097 ALA A N 1
ATOM 8356 C CA . ALA A 1 1097 ? 15.255 31.995 39.065 1.00 93.19 1097 ALA A CA 1
ATOM 8357 C C . ALA A 1 1097 ? 16.326 33.095 39.124 1.00 93.19 1097 ALA A C 1
ATOM 8359 O O . ALA A 1 1097 ? 16.432 33.807 40.119 1.00 93.19 1097 ALA A O 1
ATOM 8360 N N . ALA A 1 1098 ? 17.120 33.222 38.060 1.00 93.81 1098 ALA A N 1
ATOM 8361 C CA . ALA A 1 1098 ? 18.033 34.331 37.840 1.00 93.81 1098 ALA A CA 1
ATOM 8362 C C . ALA A 1 1098 ? 18.076 34.633 36.332 1.00 93.81 1098 ALA A C 1
ATOM 8364 O O . ALA A 1 1098 ? 18.319 33.704 35.553 1.00 93.81 1098 ALA A O 1
ATOM 8365 N N . PRO A 1 1099 ? 17.835 35.885 35.904 1.00 92.12 1099 PRO A N 1
ATOM 8366 C CA . PRO A 1 1099 ? 17.894 36.254 34.494 1.00 92.12 1099 PRO A CA 1
ATOM 8367 C C . PRO A 1 1099 ? 19.338 36.198 33.963 1.00 92.12 1099 PRO A C 1
ATOM 8369 O O . PRO A 1 1099 ? 20.282 36.253 34.759 1.00 92.12 1099 PRO A O 1
ATOM 8372 N N . PRO A 1 1100 ? 19.528 36.119 32.633 1.00 94.38 1100 PRO A N 1
ATOM 8373 C CA . PRO A 1 1100 ? 20.850 36.148 32.014 1.00 94.38 1100 PRO A CA 1
ATOM 8374 C C . PRO A 1 1100 ? 21.614 37.427 32.335 1.00 94.38 1100 PRO A C 1
ATOM 8376 O O . PRO A 1 1100 ? 21.210 38.526 31.961 1.00 94.38 1100 PRO A O 1
ATOM 8379 N N . ALA A 1 1101 ? 22.752 37.264 33.006 1.00 92.00 1101 ALA A N 1
ATOM 8380 C CA . ALA A 1 1101 ? 23.646 38.352 33.361 1.00 92.00 1101 ALA A CA 1
ATOM 8381 C C . ALA A 1 1101 ? 25.107 37.945 33.161 1.00 92.00 1101 ALA A C 1
ATOM 8383 O O . ALA A 1 1101 ? 25.533 36.860 33.564 1.00 92.00 1101 ALA A O 1
ATOM 8384 N N . TRP A 1 1102 ? 25.888 38.843 32.562 1.00 92.56 1102 TRP A N 1
ATOM 8385 C CA . TRP A 1 1102 ? 27.338 38.709 32.517 1.00 92.56 1102 TRP A CA 1
ATOM 8386 C C . TRP A 1 1102 ? 27.921 38.991 33.906 1.00 92.56 1102 TRP A C 1
ATOM 8388 O O . TRP A 1 1102 ? 27.726 40.079 34.452 1.00 92.56 1102 TRP A O 1
ATOM 8398 N N . LYS A 1 1103 ? 28.621 38.020 34.496 1.00 90.19 1103 LYS A N 1
ATOM 8399 C CA . LYS A 1 1103 ? 29.228 38.117 35.828 1.00 90.19 1103 LYS A CA 1
ATOM 8400 C C . LYS A 1 1103 ? 30.684 37.682 35.771 1.00 90.19 1103 LYS A C 1
ATOM 8402 O O . LYS A 1 1103 ? 30.987 36.528 35.485 1.00 90.19 1103 LYS A O 1
ATOM 8407 N N . GLY A 1 1104 ? 31.590 38.612 36.066 1.00 88.50 1104 GLY A N 1
ATOM 8408 C CA . GLY A 1 1104 ? 33.027 38.371 35.952 1.00 88.50 1104 GLY A CA 1
ATOM 8409 C C . GLY A 1 1104 ? 33.419 38.058 34.506 1.00 88.50 1104 GLY A C 1
ATOM 8410 O O . GLY A 1 1104 ? 33.456 38.956 33.669 1.00 88.50 1104 GLY A O 1
ATOM 8411 N N . ASP A 1 1105 ? 33.691 36.783 34.233 1.00 88.12 1105 ASP A N 1
ATOM 8412 C CA . ASP A 1 1105 ? 34.187 36.248 32.962 1.00 88.12 1105 ASP A CA 1
ATOM 8413 C C . ASP A 1 1105 ? 33.198 35.306 32.246 1.00 88.12 1105 ASP A C 1
ATOM 8415 O O . ASP A 1 1105 ? 33.585 34.589 31.322 1.00 88.12 1105 ASP A O 1
ATOM 8419 N N . ARG A 1 1106 ? 31.930 35.263 32.678 1.00 94.25 1106 ARG A N 1
ATOM 8420 C CA . ARG A 1 1106 ? 30.936 34.313 32.156 1.00 94.25 1106 ARG A CA 1
ATOM 8421 C C . ARG A 1 1106 ? 29.513 34.863 32.151 1.00 94.25 1106 ARG A C 1
ATOM 8423 O O . ARG A 1 1106 ? 29.156 35.718 32.957 1.00 94.25 1106 ARG A O 1
ATOM 8430 N N . LEU A 1 1107 ? 28.680 34.324 31.267 1.00 95.88 1107 LEU A N 1
ATOM 8431 C CA . LEU A 1 1107 ? 27.235 34.542 31.263 1.00 95.88 1107 LEU A CA 1
ATOM 8432 C C . LEU A 1 1107 ? 26.569 33.512 32.178 1.00 95.88 1107 LEU A C 1
ATOM 8434 O O . LEU A 1 1107 ? 26.775 32.315 31.988 1.00 95.88 1107 LEU A O 1
ATOM 8438 N N . GLU A 1 1108 ? 25.758 33.958 33.135 1.00 97.75 1108 GLU A N 1
ATOM 8439 C CA . GLU A 1 1108 ? 25.027 33.078 34.055 1.00 97.75 1108 GLU A CA 1
ATOM 8440 C C . GLU A 1 1108 ? 23.521 33.329 34.005 1.00 97.75 1108 GLU A C 1
ATOM 8442 O O . GLU A 1 1108 ? 23.086 34.478 33.934 1.00 97.75 1108 GLU A O 1
ATOM 8447 N N . PHE A 1 1109 ? 22.730 32.258 34.092 1.00 97.94 1109 PHE A N 1
ATOM 8448 C CA . PHE A 1 1109 ? 21.283 32.313 34.324 1.00 97.94 1109 PHE A CA 1
ATOM 8449 C C . PHE A 1 1109 ? 20.778 31.022 34.963 1.00 97.94 1109 PHE A C 1
ATOM 8451 O O . PHE A 1 1109 ? 21.411 29.972 34.857 1.00 97.94 1109 PHE A O 1
ATOM 8458 N N . SER A 1 1110 ? 19.604 31.090 35.588 1.00 97.62 1110 SER A N 1
ATOM 8459 C CA . SER A 1 1110 ? 18.984 29.941 36.247 1.00 97.62 1110 SER A CA 1
ATOM 8460 C C . SER A 1 1110 ? 17.509 29.837 35.893 1.00 97.62 1110 SER A C 1
ATOM 8462 O O . SER A 1 1110 ? 16.800 30.841 35.872 1.00 97.62 1110 SER A O 1
ATOM 8464 N N . THR A 1 1111 ? 17.020 28.618 35.688 1.00 97.88 1111 THR A N 1
ATOM 8465 C CA . THR A 1 1111 ? 15.613 28.338 35.369 1.00 97.88 1111 THR A CA 1
ATOM 8466 C C . THR A 1 1111 ? 14.990 27.385 36.373 1.00 97.88 1111 THR A C 1
ATOM 8468 O O . THR A 1 1111 ? 15.684 26.548 36.950 1.00 97.88 1111 THR A O 1
ATOM 8471 N N . ILE A 1 1112 ? 13.678 27.506 36.553 1.00 97.38 1112 ILE A N 1
ATOM 8472 C CA . ILE A 1 1112 ? 12.839 26.563 37.289 1.00 97.38 1112 ILE A CA 1
ATOM 8473 C C . ILE A 1 1112 ? 11.898 25.895 36.294 1.00 97.38 1112 ILE A C 1
ATOM 8475 O O . ILE A 1 1112 ? 11.264 26.570 35.483 1.00 97.38 1112 ILE A O 1
ATOM 8479 N N . SER A 1 1113 ? 11.818 24.568 36.339 1.00 98.06 1113 SER A N 1
ATOM 8480 C CA . SER A 1 1113 ? 10.892 23.776 35.531 1.00 98.06 1113 SER A CA 1
ATOM 8481 C C . SER A 1 1113 ? 10.104 22.792 36.389 1.00 98.06 1113 SER A C 1
ATOM 8483 O O . SER A 1 1113 ? 10.671 22.176 37.289 1.00 98.06 1113 SER A O 1
ATOM 8485 N N . SER A 1 1114 ? 8.824 22.589 36.081 1.00 97.38 1114 SER A N 1
ATOM 8486 C CA . SER A 1 1114 ? 8.022 21.494 36.639 1.00 97.38 1114 SER A CA 1
ATOM 8487 C C . SER A 1 1114 ? 8.157 20.251 35.763 1.00 97.38 1114 SER A C 1
ATOM 8489 O O . SER A 1 1114 ? 7.982 20.331 34.548 1.00 97.38 1114 SER A O 1
ATOM 8491 N N . LEU A 1 1115 ? 8.418 19.091 36.364 1.00 97.25 1115 LEU A N 1
ATOM 8492 C CA . LEU A 1 1115 ? 8.414 17.800 35.679 1.00 97.25 1115 LEU A CA 1
ATOM 8493 C C . LEU A 1 1115 ? 7.026 17.182 35.812 1.00 97.25 1115 LEU A C 1
ATOM 8495 O O . LEU A 1 1115 ? 6.644 16.713 36.884 1.00 97.25 1115 LEU A O 1
ATOM 8499 N N . LEU A 1 1116 ? 6.273 17.216 34.720 1.00 95.75 1116 LEU A N 1
ATOM 8500 C CA . LEU A 1 1116 ? 4.888 16.777 34.636 1.00 95.75 1116 LEU A CA 1
ATOM 8501 C C . LEU A 1 1116 ? 4.795 15.413 33.949 1.00 95.75 1116 LEU A C 1
ATOM 8503 O O . LEU A 1 1116 ? 5.420 15.187 32.910 1.00 95.75 1116 LEU A O 1
ATOM 8507 N N . THR A 1 1117 ? 3.984 14.511 34.498 1.00 91.56 1117 THR A N 1
ATOM 8508 C CA . THR A 1 1117 ? 3.598 13.269 33.812 1.00 91.56 1117 THR A CA 1
ATOM 8509 C C . THR A 1 1117 ? 2.768 13.573 32.558 1.00 91.56 1117 THR A C 1
ATOM 8511 O O . THR A 1 1117 ? 2.316 14.696 32.352 1.00 91.56 1117 THR A O 1
ATOM 8514 N N . SER A 1 1118 ? 2.476 12.556 31.743 1.00 85.06 1118 SER A N 1
ATOM 8515 C CA . SER A 1 1118 ? 1.561 12.688 30.595 1.00 85.06 1118 SER A CA 1
ATOM 8516 C C . SER A 1 1118 ? 0.118 13.064 30.971 1.00 85.06 1118 SER A C 1
ATOM 8518 O O . SER A 1 1118 ? -0.676 13.388 30.094 1.00 85.06 1118 SER A O 1
ATOM 8520 N N . LYS A 1 1119 ? -0.225 13.009 32.265 1.00 87.94 1119 LYS A N 1
ATOM 8521 C CA . LYS A 1 1119 ? -1.511 13.439 32.836 1.00 87.94 1119 LYS A CA 1
ATOM 8522 C C . LYS A 1 1119 ? -1.394 14.777 33.582 1.00 87.94 1119 LYS A C 1
ATOM 8524 O O . LYS A 1 1119 ? -2.193 15.046 34.473 1.00 87.94 1119 LYS A O 1
ATOM 8529 N N . ASP A 1 1120 ? -0.347 15.553 33.302 1.00 87.94 1120 ASP A N 1
ATOM 8530 C CA . ASP A 1 1120 ? -0.051 16.854 33.917 1.00 87.94 1120 ASP A CA 1
ATOM 8531 C C . ASP A 1 1120 ? 0.117 16.833 35.451 1.00 87.94 1120 ASP A C 1
ATOM 8533 O O . ASP A 1 1120 ? -0.006 17.852 36.130 1.00 87.94 1120 ASP A O 1
ATOM 8537 N N . THR A 1 1121 ? 0.452 15.673 36.027 1.00 90.75 1121 THR A N 1
ATOM 8538 C CA . THR A 1 1121 ? 0.751 15.554 37.464 1.00 90.75 1121 THR A CA 1
ATOM 8539 C C . THR A 1 1121 ? 2.198 15.961 37.741 1.00 90.75 1121 THR A C 1
ATOM 8541 O O . THR A 1 1121 ? 3.110 15.432 37.107 1.00 90.75 1121 THR A O 1
ATOM 8544 N N . LYS A 1 1122 ? 2.432 16.865 38.701 1.00 93.06 1122 LYS A N 1
ATOM 8545 C CA . LYS A 1 1122 ? 3.782 17.295 39.111 1.00 93.06 1122 LYS A CA 1
ATOM 8546 C C . LYS A 1 1122 ? 4.517 16.186 39.872 1.00 93.06 1122 LYS A C 1
ATOM 8548 O O . LYS A 1 1122 ? 4.084 15.794 40.949 1.00 93.06 1122 LYS A O 1
ATOM 8553 N N . LEU A 1 1123 ? 5.637 15.712 39.324 1.00 94.12 1123 LEU A N 1
ATOM 8554 C CA . LEU A 1 1123 ? 6.545 14.757 39.974 1.00 94.12 1123 LEU A CA 1
ATOM 8555 C C . LEU A 1 1123 ? 7.614 15.467 40.812 1.00 94.12 1123 LEU A C 1
ATOM 8557 O O . LEU A 1 1123 ? 7.870 15.106 41.962 1.00 94.12 1123 LEU A O 1
ATOM 8561 N N . ALA A 1 1124 ? 8.261 16.466 40.216 1.00 95.50 1124 ALA A N 1
ATOM 8562 C CA . ALA A 1 1124 ? 9.385 17.176 40.808 1.00 95.50 1124 ALA A CA 1
ATOM 8563 C C . ALA A 1 1124 ? 9.508 18.586 40.225 1.00 95.50 1124 ALA A C 1
ATOM 8565 O O . ALA A 1 1124 ? 9.113 18.831 39.082 1.00 95.50 1124 ALA A O 1
ATOM 8566 N N . ALA A 1 1125 ? 10.124 19.486 40.981 1.00 95.50 1125 ALA A N 1
ATOM 8567 C CA . ALA A 1 1125 ? 10.689 20.718 40.459 1.00 95.50 1125 ALA A CA 1
ATOM 8568 C C . ALA A 1 1125 ? 12.157 20.484 40.075 1.00 95.50 1125 ALA A C 1
ATOM 8570 O O . ALA A 1 1125 ? 12.896 19.794 40.781 1.00 95.50 1125 ALA A O 1
ATOM 8571 N N . MET A 1 1126 ? 12.594 21.072 38.965 1.00 97.75 1126 MET A N 1
ATOM 8572 C CA . MET A 1 1126 ? 13.988 21.091 38.535 1.00 97.75 1126 MET A CA 1
ATOM 8573 C C . MET A 1 1126 ? 14.486 22.526 38.447 1.00 97.75 1126 MET A C 1
ATOM 8575 O O . MET A 1 1126 ? 13.985 23.316 37.646 1.00 97.75 1126 MET A O 1
ATOM 8579 N N . ARG A 1 1127 ? 15.529 22.840 39.214 1.00 98.06 1127 ARG A N 1
ATOM 8580 C CA . ARG A 1 1127 ? 16.336 24.044 39.013 1.00 98.06 1127 ARG A CA 1
ATOM 8581 C C . ARG A 1 1127 ? 17.512 23.709 38.106 1.00 98.06 1127 ARG A C 1
ATOM 8583 O O . ARG A 1 1127 ? 18.260 22.787 38.415 1.00 98.06 1127 ARG A O 1
ATOM 8590 N N . SER A 1 1128 ? 17.683 24.454 37.018 1.00 98.38 1128 SER A N 1
ATOM 8591 C CA . SER A 1 1128 ? 18.879 24.381 36.172 1.00 98.38 1128 SER A CA 1
ATOM 8592 C C . SER A 1 1128 ? 19.665 25.682 36.250 1.00 98.38 1128 SER A C 1
ATOM 8594 O O . SER A 1 1128 ? 19.124 26.733 35.917 1.00 98.38 1128 SER A O 1
ATOM 8596 N N . ASP A 1 1129 ? 20.921 25.605 36.677 1.00 98.25 1129 ASP A N 1
ATOM 8597 C CA . ASP A 1 1129 ? 21.882 26.703 36.701 1.00 98.25 1129 ASP A CA 1
ATOM 8598 C C . ASP A 1 1129 ? 22.858 26.547 35.523 1.00 98.25 1129 ASP A C 1
ATOM 8600 O O . ASP A 1 1129 ? 23.526 25.516 35.374 1.00 98.25 1129 ASP A O 1
ATOM 8604 N N . PHE A 1 1130 ? 22.921 27.578 34.682 1.00 98.44 1130 PHE A N 1
ATOM 8605 C CA . PHE A 1 1130 ? 23.727 27.617 33.469 1.00 98.44 1130 PHE A CA 1
ATOM 8606 C C . PHE A 1 1130 ? 24.847 28.640 33.589 1.00 98.44 1130 PHE A C 1
ATOM 8608 O O . PHE A 1 1130 ? 24.654 29.742 34.105 1.00 98.44 1130 PHE A O 1
ATOM 8615 N N . SER A 1 1131 ? 26.015 28.280 33.064 1.00 97.50 1131 SER A N 1
ATOM 8616 C CA . SER A 1 1131 ? 27.168 29.171 32.989 1.00 97.50 1131 SER A CA 1
ATOM 8617 C C . SER A 1 1131 ? 27.907 28.989 31.669 1.00 97.50 1131 SER A C 1
ATOM 8619 O O . SER A 1 1131 ? 28.228 27.858 31.313 1.00 97.50 1131 SER A O 1
ATOM 8621 N N . ILE A 1 1132 ? 28.167 30.076 30.942 1.00 96.69 1132 ILE A N 1
ATOM 8622 C CA . ILE A 1 1132 ? 28.838 30.057 29.635 1.00 96.69 1132 ILE A CA 1
ATOM 8623 C C . ILE A 1 1132 ? 30.058 30.967 29.686 1.00 96.69 1132 ILE A C 1
ATOM 8625 O O . ILE A 1 1132 ? 29.918 32.183 29.811 1.00 96.69 1132 ILE A O 1
ATOM 8629 N N . ALA A 1 1133 ? 31.247 30.377 29.584 1.00 92.62 1133 ALA A N 1
ATOM 8630 C CA . ALA A 1 1133 ? 32.515 31.090 29.683 1.00 92.62 1133 ALA A CA 1
ATOM 8631 C C . ALA A 1 1133 ? 33.390 30.840 28.441 1.00 92.62 1133 ALA A C 1
ATOM 8633 O O . ALA A 1 1133 ? 33.658 29.677 28.122 1.00 92.62 1133 ALA A O 1
ATOM 8634 N N . PRO A 1 1134 ? 33.878 31.886 27.756 1.00 88.56 1134 PRO A N 1
ATOM 8635 C CA . PRO A 1 1134 ? 34.932 31.738 26.763 1.00 88.56 1134 PRO A CA 1
ATOM 8636 C C . PRO A 1 1134 ? 36.265 31.461 27.480 1.00 88.56 1134 PRO A C 1
ATOM 8638 O O . PRO A 1 1134 ? 36.682 32.226 28.349 1.00 88.56 1134 PRO A O 1
ATOM 8641 N N . LYS A 1 1135 ? 36.947 30.361 27.141 1.00 84.50 1135 LYS A N 1
ATOM 8642 C CA . LYS A 1 1135 ? 38.227 29.959 27.752 1.00 84.50 1135 LYS A CA 1
ATOM 8643 C C . LYS A 1 1135 ? 39.202 29.463 26.697 1.00 84.50 1135 LYS A C 1
ATOM 8645 O O . LYS A 1 1135 ? 38.954 28.445 26.070 1.00 84.50 1135 LYS A O 1
ATOM 8650 N N . GLY A 1 1136 ? 40.324 30.161 26.513 1.00 69.88 1136 GLY A N 1
ATOM 8651 C CA . GLY A 1 1136 ? 41.454 29.651 25.723 1.00 69.88 1136 GLY A CA 1
ATOM 8652 C C . GLY A 1 1136 ? 41.139 29.251 24.273 1.00 69.88 1136 GLY A C 1
ATOM 8653 O O . GLY A 1 1136 ? 41.827 28.396 23.736 1.00 69.88 1136 GLY A O 1
ATOM 8654 N N . GLY A 1 1137 ? 40.117 29.841 23.641 1.00 75.19 1137 GLY A N 1
ATOM 8655 C CA . GLY A 1 1137 ? 39.679 29.466 22.284 1.00 75.19 1137 GLY A CA 1
ATOM 8656 C C . GLY A 1 1137 ? 38.530 28.460 22.239 1.00 75.19 1137 GLY A C 1
ATOM 8657 O O . GLY A 1 1137 ? 38.104 28.075 21.155 1.00 75.19 1137 GLY A O 1
ATOM 8658 N N . GLU A 1 1138 ? 37.989 28.088 23.396 1.00 89.75 1138 GLU A N 1
ATOM 8659 C CA . GLU A 1 1138 ? 36.821 27.226 23.557 1.00 89.75 1138 GLU A CA 1
ATOM 8660 C C . GLU A 1 1138 ? 35.660 27.983 24.216 1.00 89.75 1138 GLU A C 1
ATOM 8662 O O . GLU A 1 1138 ? 35.848 29.012 24.872 1.00 89.75 1138 GLU A O 1
ATOM 8667 N N . LEU A 1 1139 ? 34.452 27.433 24.095 1.00 92.56 1139 LEU A N 1
ATOM 8668 C CA . LEU A 1 1139 ? 33.285 27.869 24.853 1.00 92.56 1139 LEU A CA 1
ATOM 8669 C C . LEU A 1 1139 ? 32.867 26.781 25.843 1.00 92.56 1139 LEU A C 1
ATOM 8671 O O . LEU A 1 1139 ? 32.519 25.673 25.442 1.00 92.56 1139 LEU A O 1
ATOM 8675 N N . HIS A 1 1140 ? 32.899 27.097 27.135 1.00 95.88 1140 HIS A N 1
ATOM 8676 C CA . HIS A 1 1140 ? 32.554 26.170 28.211 1.00 95.88 1140 HIS A CA 1
ATOM 8677 C C . HIS A 1 1140 ? 31.139 26.470 28.699 1.00 95.88 1140 HIS A C 1
ATOM 8679 O O . HIS A 1 1140 ? 30.927 27.460 29.397 1.00 95.88 1140 HIS A O 1
ATOM 8685 N N . LEU A 1 1141 ? 30.184 25.610 28.350 1.00 97.56 1141 LEU A N 1
ATOM 8686 C CA . LEU A 1 1141 ? 28.810 25.623 28.849 1.00 97.56 1141 LEU A CA 1
ATOM 8687 C C . LEU A 1 1141 ? 28.683 24.624 30.004 1.00 97.56 1141 LEU A C 1
ATOM 8689 O O . LEU A 1 1141 ? 28.772 23.419 29.806 1.00 97.56 1141 LEU A O 1
ATOM 8693 N N . THR A 1 1142 ? 28.443 25.105 31.216 1.00 98.06 1142 THR A N 1
ATOM 8694 C CA . THR A 1 1142 ? 28.119 24.268 32.378 1.00 98.06 1142 THR A CA 1
ATOM 8695 C C . THR A 1 1142 ? 26.610 24.230 32.585 1.00 98.06 1142 THR A C 1
ATOM 8697 O O . THR A 1 1142 ? 25.973 25.281 32.610 1.00 98.06 1142 THR A O 1
ATOM 8700 N N . TRP A 1 1143 ? 26.053 23.033 32.780 1.00 98.19 1143 TRP A N 1
ATOM 8701 C CA . TRP A 1 1143 ? 24.658 22.804 33.165 1.00 98.19 1143 TRP A CA 1
ATOM 8702 C C . TRP A 1 1143 ? 24.626 22.015 34.474 1.00 98.19 1143 TRP A C 1
ATOM 8704 O O . TRP A 1 1143 ? 24.956 20.827 34.500 1.00 98.19 1143 TRP A O 1
ATOM 8714 N N . ALA A 1 1144 ? 24.232 22.673 35.566 1.00 98.31 1144 ALA A N 1
ATOM 8715 C CA . ALA A 1 1144 ? 23.947 22.030 36.845 1.00 98.31 1144 ALA A CA 1
ATOM 8716 C C . ALA A 1 1144 ? 22.430 21.932 37.052 1.00 98.31 1144 ALA A C 1
ATOM 8718 O O . ALA A 1 1144 ? 21.738 22.942 37.002 1.00 98.31 1144 ALA A O 1
ATOM 8719 N N . ALA A 1 1145 ? 21.911 20.729 37.277 1.00 97.88 1145 ALA A N 1
ATOM 8720 C CA . ALA A 1 1145 ? 20.497 20.464 37.506 1.00 97.88 1145 ALA A CA 1
ATOM 8721 C C . ALA A 1 1145 ? 20.274 19.907 38.919 1.00 97.88 1145 ALA A C 1
ATOM 8723 O O . ALA A 1 1145 ? 20.974 18.990 39.356 1.00 97.88 1145 ALA A O 1
ATOM 8724 N N . ALA A 1 1146 ? 19.290 20.456 39.627 1.00 97.94 1146 ALA A N 1
ATOM 8725 C CA . ALA A 1 1146 ? 18.854 20.020 40.946 1.00 97.94 1146 ALA A CA 1
ATOM 8726 C C . ALA A 1 1146 ? 17.366 19.658 40.905 1.00 97.94 1146 ALA A C 1
ATOM 8728 O O . ALA A 1 1146 ? 16.551 20.483 40.500 1.00 97.94 1146 ALA A O 1
ATOM 8729 N N . PHE A 1 1147 ? 17.028 18.443 41.326 1.00 97.88 1147 PHE A N 1
ATOM 8730 C CA . PHE A 1 1147 ? 15.679 17.885 41.289 1.00 97.88 1147 PHE A CA 1
ATOM 8731 C C . PHE A 1 1147 ? 15.151 17.717 42.710 1.00 97.88 1147 PHE A C 1
ATOM 8733 O O . PHE A 1 1147 ? 15.791 17.052 43.529 1.00 97.88 1147 PHE A O 1
ATOM 8740 N N . THR A 1 1148 ? 13.981 18.282 42.985 1.00 96.62 1148 THR A N 1
ATOM 8741 C CA . THR A 1 1148 ? 13.324 18.228 44.294 1.00 96.62 1148 THR A CA 1
ATOM 8742 C C . THR A 1 1148 ? 11.923 17.635 44.121 1.00 96.62 1148 THR A C 1
ATOM 8744 O O . THR A 1 1148 ? 11.148 18.174 43.329 1.00 96.62 1148 THR A O 1
ATOM 8747 N N . PRO A 1 1149 ? 11.578 16.525 44.802 1.00 95.19 1149 PRO A N 1
ATOM 8748 C CA . PRO A 1 1149 ? 10.243 15.938 44.711 1.00 95.19 1149 PRO A CA 1
ATOM 8749 C C . PRO A 1 1149 ? 9.154 16.896 45.206 1.00 95.19 1149 PRO A C 1
ATOM 8751 O O . PRO A 1 1149 ? 9.330 17.553 46.229 1.00 95.19 1149 PRO A O 1
ATOM 8754 N N . GLU A 1 1150 ? 8.010 16.910 44.523 1.00 85.00 1150 GLU A N 1
ATOM 8755 C CA . GLU A 1 1150 ? 6.802 17.637 44.961 1.00 85.00 1150 GLU A CA 1
ATOM 8756 C C . GLU A 1 1150 ? 5.853 16.729 45.783 1.00 85.00 1150 GLU A C 1
ATOM 8758 O O . GLU A 1 1150 ? 5.005 17.214 46.529 1.00 85.00 1150 GLU A O 1
ATOM 8763 N N . GLY A 1 1151 ? 6.017 15.400 45.681 1.00 82.19 1151 GLY A N 1
ATOM 8764 C CA . GLY A 1 1151 ? 5.248 14.372 46.401 1.00 82.19 1151 GLY A CA 1
ATOM 8765 C C . GLY A 1 1151 ? 6.103 13.499 47.332 1.00 82.19 1151 GLY A C 1
ATOM 8766 O O . GLY A 1 1151 ? 7.055 13.974 47.948 1.00 82.19 1151 GLY A O 1
ATOM 8767 N N . ASP A 1 1152 ? 5.787 12.205 47.433 1.00 84.19 1152 ASP A N 1
ATOM 8768 C CA . ASP A 1 1152 ? 6.458 11.261 48.352 1.00 84.19 1152 ASP A CA 1
ATOM 8769 C C . ASP A 1 1152 ? 7.853 10.789 47.887 1.00 84.19 1152 ASP A C 1
ATOM 8771 O O . ASP A 1 1152 ? 8.533 10.035 48.582 1.00 84.19 1152 ASP A O 1
ATOM 8775 N N . GLY A 1 1153 ? 8.314 11.283 46.738 1.00 89.81 1153 GLY A N 1
ATOM 8776 C CA . GLY A 1 1153 ? 9.581 10.922 46.106 1.00 89.81 1153 GLY A CA 1
ATOM 8777 C C . GLY A 1 1153 ? 9.391 10.492 44.652 1.00 89.81 1153 GLY A C 1
ATOM 8778 O O . GLY A 1 1153 ? 8.270 10.384 44.159 1.00 89.81 1153 GLY A O 1
ATOM 8779 N N . PHE A 1 1154 ? 10.496 10.252 43.951 1.00 95.50 1154 PHE A N 1
ATOM 8780 C CA . PHE A 1 1154 ? 10.513 9.676 42.603 1.00 95.50 1154 PHE A CA 1
ATOM 8781 C C . PHE A 1 1154 ? 11.783 8.833 42.412 1.00 95.50 1154 PHE A C 1
ATOM 8783 O O . PHE A 1 1154 ? 12.634 8.772 43.295 1.00 95.50 1154 PHE A O 1
ATOM 8790 N N . TYR A 1 1155 ? 11.932 8.168 41.265 1.00 95.75 1155 TYR A N 1
ATOM 8791 C CA . TYR A 1 1155 ? 13.167 7.453 40.936 1.00 95.75 1155 TYR A CA 1
ATOM 8792 C C . TYR A 1 1155 ? 13.595 7.680 39.485 1.00 95.75 1155 TYR A C 1
ATOM 8794 O O . TYR A 1 1155 ? 12.753 7.855 38.604 1.00 95.75 1155 TYR A O 1
ATOM 8802 N N . PHE A 1 1156 ? 14.898 7.617 39.223 1.00 97.44 1156 PHE A N 1
ATOM 8803 C CA . PHE A 1 1156 ? 15.450 7.440 37.878 1.00 97.44 1156 PHE A CA 1
ATOM 8804 C C . PHE A 1 1156 ? 15.557 5.940 37.575 1.00 97.44 1156 PHE A C 1
ATOM 8806 O O . PHE A 1 1156 ? 16.083 5.182 38.392 1.00 97.44 1156 PHE A O 1
ATOM 8813 N N . GLY A 1 1157 ? 15.002 5.498 36.445 1.00 95.31 1157 GLY A N 1
ATOM 8814 C CA . GLY A 1 1157 ? 14.925 4.085 36.066 1.00 95.31 1157 GLY A CA 1
ATOM 8815 C C . GLY A 1 1157 ? 16.091 3.573 35.214 1.00 95.31 1157 GLY A C 1
ATOM 8816 O O . GLY A 1 1157 ? 17.044 4.294 34.919 1.00 95.31 1157 GLY A O 1
ATOM 8817 N N . ASP A 1 1158 ? 15.976 2.312 34.788 1.00 94.56 1158 ASP A N 1
ATOM 8818 C CA . ASP A 1 1158 ? 17.008 1.609 34.023 1.00 94.56 1158 ASP A CA 1
ATOM 8819 C C . ASP A 1 1158 ? 16.758 1.709 32.503 1.00 94.56 1158 ASP A C 1
ATOM 8821 O O . ASP A 1 1158 ? 15.983 0.925 31.959 1.00 94.56 1158 ASP A O 1
ATOM 8825 N N . GLN A 1 1159 ? 17.337 2.707 31.821 1.00 94.00 1159 GLN A N 1
ATOM 8826 C CA . GLN A 1 1159 ? 17.191 2.922 30.367 1.00 94.00 1159 GLN A CA 1
ATOM 8827 C C . GLN A 1 1159 ? 18.468 3.499 29.730 1.00 94.00 1159 GLN A C 1
ATOM 8829 O O . GLN A 1 1159 ? 19.236 4.195 30.401 1.00 94.00 1159 GLN A O 1
ATOM 8834 N N . GLU A 1 1160 ? 18.679 3.248 28.427 1.00 90.38 1160 GLU A N 1
ATOM 8835 C CA . GLU A 1 1160 ? 19.831 3.799 27.685 1.00 90.38 1160 GLU A CA 1
ATOM 8836 C C . GLU A 1 1160 ? 19.689 5.306 27.404 1.00 90.38 1160 GLU A C 1
ATOM 8838 O O . GLU A 1 1160 ? 20.689 6.023 27.376 1.00 90.38 1160 GLU A O 1
ATOM 8843 N N . GLU A 1 1161 ? 18.455 5.809 27.283 1.00 94.56 1161 GLU A N 1
ATOM 8844 C CA . GLU A 1 1161 ? 18.161 7.218 26.989 1.00 94.56 1161 GLU A CA 1
ATOM 8845 C C . GLU A 1 1161 ? 17.955 8.060 28.257 1.00 94.56 1161 GLU A C 1
ATOM 8847 O O . GLU A 1 1161 ? 16.863 8.558 28.542 1.00 94.56 1161 GLU A O 1
ATOM 8852 N N . MET A 1 1162 ? 19.005 8.195 29.064 1.00 94.25 1162 MET A N 1
ATOM 8853 C CA . MET A 1 1162 ? 18.959 8.913 30.340 1.00 94.25 1162 MET A CA 1
ATOM 8854 C C . MET A 1 1162 ? 20.174 9.838 30.464 1.00 94.25 1162 MET A C 1
ATOM 8856 O O . MET A 1 1162 ? 21.298 9.380 30.352 1.00 94.25 1162 MET A O 1
ATOM 8860 N N . GLY A 1 1163 ? 19.988 11.132 30.723 1.00 95.38 1163 GLY A N 1
ATOM 8861 C CA . GLY A 1 1163 ? 21.090 12.075 30.956 1.00 95.38 1163 GLY A CA 1
ATOM 8862 C C . GLY A 1 1163 ? 21.251 13.152 29.881 1.00 95.38 1163 GLY A C 1
ATOM 8863 O O . GLY A 1 1163 ? 20.280 13.549 29.230 1.00 95.38 1163 GLY A O 1
ATOM 8864 N N . LEU A 1 1164 ? 22.467 13.697 29.774 1.00 98.25 1164 LEU A N 1
ATOM 8865 C CA . LEU A 1 1164 ? 22.768 14.846 28.917 1.00 98.25 1164 LEU A CA 1
ATOM 8866 C C . LEU A 1 1164 ? 23.145 14.373 27.510 1.00 98.25 1164 LEU A C 1
ATOM 8868 O O . LEU A 1 1164 ? 24.184 13.737 27.329 1.00 98.25 1164 LEU A O 1
ATOM 8872 N N . GLY A 1 1165 ? 22.310 14.696 26.526 1.00 97.19 1165 GLY A N 1
ATOM 8873 C CA . GLY A 1 1165 ? 22.493 14.333 25.126 1.00 97.19 1165 GLY A CA 1
ATOM 8874 C C . GLY A 1 1165 ? 22.887 15.516 24.254 1.00 97.19 1165 GLY A C 1
ATOM 8875 O O . GLY A 1 1165 ? 22.449 16.646 24.476 1.00 97.19 1165 GLY A O 1
ATOM 8876 N N . VAL A 1 1166 ? 23.689 15.231 23.229 1.00 97.88 1166 VAL A N 1
ATOM 8877 C CA . VAL A 1 1166 ? 24.025 16.177 22.166 1.00 97.88 1166 VAL A CA 1
ATOM 8878 C C . VAL A 1 1166 ? 23.736 15.555 20.805 1.00 97.88 1166 VAL A C 1
ATOM 8880 O O . VAL A 1 1166 ? 24.053 14.390 20.554 1.00 97.88 1166 VAL A O 1
ATOM 8883 N N . ARG A 1 1167 ? 23.153 16.353 19.907 1.00 96.75 1167 ARG A N 1
ATOM 8884 C CA . ARG A 1 1167 ? 23.026 16.056 18.484 1.00 96.75 1167 ARG A CA 1
ATOM 8885 C C . ARG A 1 1167 ? 23.983 16.935 17.691 1.00 96.75 1167 ARG A C 1
ATOM 8887 O O . ARG A 1 1167 ? 23.775 18.139 17.558 1.00 96.75 1167 ARG A O 1
ATOM 8894 N N . MET A 1 1168 ? 25.019 16.303 17.161 1.00 96.50 1168 MET A N 1
ATOM 8895 C CA . MET A 1 1168 ? 26.081 16.933 16.385 1.00 96.50 1168 MET A CA 1
ATOM 8896 C C . MET A 1 1168 ? 25.588 17.437 15.028 1.00 96.50 1168 MET A C 1
ATOM 8898 O O . MET A 1 1168 ? 24.689 16.842 14.428 1.00 96.50 1168 MET A O 1
ATOM 8902 N N . ALA A 1 1169 ? 26.210 18.510 14.536 1.00 93.81 1169 ALA A N 1
ATOM 8903 C CA . ALA A 1 1169 ? 26.037 18.968 13.159 1.00 93.81 1169 ALA A CA 1
ATOM 8904 C C . ALA A 1 1169 ? 26.460 17.866 12.172 1.00 93.81 1169 ALA A C 1
ATOM 8906 O O . ALA A 1 1169 ? 27.468 17.196 12.403 1.00 93.81 1169 ALA A O 1
ATOM 8907 N N . THR A 1 1170 ? 25.723 17.696 11.066 1.00 90.38 1170 THR A N 1
ATOM 8908 C CA . THR A 1 1170 ? 25.939 16.608 10.088 1.00 90.38 1170 THR A CA 1
ATOM 8909 C C . THR A 1 1170 ? 27.406 16.419 9.673 1.00 90.38 1170 THR A C 1
ATOM 8911 O O . THR A 1 1170 ? 27.858 15.280 9.688 1.00 90.38 1170 THR A O 1
ATOM 8914 N N . PRO A 1 1171 ? 28.206 17.468 9.383 1.00 88.88 1171 PRO A N 1
ATOM 8915 C CA . PRO A 1 1171 ? 29.603 17.278 8.973 1.00 88.88 1171 PRO A CA 1
ATOM 8916 C C . PRO A 1 1171 ? 30.520 16.675 10.051 1.00 88.88 1171 PRO A C 1
ATOM 8918 O O . PRO A 1 1171 ? 31.609 16.211 9.733 1.00 88.88 1171 PRO A O 1
ATOM 8921 N N . LEU A 1 1172 ? 30.112 16.703 11.323 1.00 92.94 1172 LEU A N 1
ATOM 8922 C CA . LEU A 1 1172 ? 30.929 16.272 12.462 1.00 92.94 1172 LEU A CA 1
ATOM 8923 C C . LEU A 1 1172 ? 30.640 14.836 12.906 1.00 92.94 1172 LEU A C 1
ATOM 8925 O O . LEU A 1 1172 ? 31.304 14.338 13.813 1.00 92.94 1172 LEU A O 1
ATOM 8929 N N . ILE A 1 1173 ? 29.654 14.171 12.299 1.00 94.50 1173 ILE A N 1
ATOM 8930 C CA . ILE A 1 1173 ? 29.251 12.812 12.679 1.00 94.50 1173 ILE A CA 1
ATOM 8931 C C . ILE A 1 1173 ? 30.171 11.768 12.037 1.00 94.50 1173 ILE A C 1
ATOM 8933 O O . ILE A 1 1173 ? 30.731 11.983 10.965 1.00 94.50 1173 ILE A O 1
ATOM 8937 N N . GLU A 1 1174 ? 30.280 10.595 12.648 1.00 93.56 1174 GLU A N 1
ATOM 8938 C CA . GLU A 1 1174 ? 31.136 9.489 12.210 1.00 93.56 1174 GLU A CA 1
ATOM 8939 C C . GLU A 1 1174 ? 30.783 9.004 10.803 1.00 93.56 1174 GLU A C 1
ATOM 8941 O O . GLU A 1 1174 ? 31.673 8.800 9.979 1.00 93.56 1174 GLU A O 1
ATOM 8946 N N . LYS A 1 1175 ? 29.487 8.946 10.467 1.00 90.31 1175 LYS A N 1
ATOM 8947 C CA . LYS A 1 1175 ? 29.029 8.658 9.094 1.00 90.31 1175 LYS A CA 1
ATOM 8948 C C . LYS A 1 1175 ? 29.521 9.661 8.043 1.00 90.31 1175 LYS A C 1
ATOM 8950 O O . LYS A 1 1175 ? 29.528 9.330 6.860 1.00 90.31 1175 LYS A O 1
ATOM 8955 N N . SER A 1 1176 ? 29.928 10.856 8.461 1.00 87.88 1176 SER A N 1
ATOM 8956 C CA . SER A 1 1176 ? 30.464 11.920 7.608 1.00 87.88 1176 SER A CA 1
ATOM 8957 C C . SER A 1 1176 ? 31.975 12.117 7.786 1.00 87.88 1176 SER A C 1
ATOM 8959 O O . SER A 1 1176 ? 32.517 13.117 7.327 1.00 87.88 1176 SER A O 1
ATOM 8961 N N . GLY A 1 1177 ? 32.668 11.163 8.419 1.00 87.50 1177 GLY A N 1
ATOM 8962 C CA . GLY A 1 1177 ? 34.117 11.213 8.642 1.00 87.50 1177 GLY A CA 1
ATOM 8963 C C . GLY A 1 1177 ? 34.539 11.871 9.958 1.00 87.50 1177 GLY A C 1
ATOM 8964 O O . GLY A 1 1177 ? 35.735 12.005 10.214 1.00 87.50 1177 GLY A O 1
ATOM 8965 N N . GLY A 1 1178 ? 33.581 12.259 10.803 1.00 93.75 1178 GLY A N 1
ATOM 8966 C CA . GLY A 1 1178 ? 33.837 12.650 12.184 1.00 93.75 1178 GLY A CA 1
ATOM 8967 C C . GLY A 1 1178 ? 34.320 11.483 13.047 1.00 93.75 1178 GLY A C 1
ATOM 8968 O O . GLY A 1 1178 ? 34.340 10.321 12.639 1.00 93.75 1178 GLY A O 1
ATOM 8969 N N . ARG A 1 1179 ? 34.724 11.784 14.275 1.00 95.00 1179 ARG A N 1
ATOM 8970 C CA . ARG A 1 1179 ? 35.303 10.812 15.194 1.00 95.00 1179 ARG A CA 1
ATOM 8971 C C . ARG A 1 1179 ? 34.836 11.071 16.612 1.00 95.00 1179 ARG A C 1
ATOM 8973 O O . ARG A 1 1179 ? 34.924 12.186 17.117 1.00 95.00 1179 ARG A O 1
ATOM 8980 N N . ILE A 1 1180 ? 34.415 9.999 17.273 1.00 97.25 1180 ILE A N 1
ATOM 8981 C CA . ILE A 1 1180 ? 34.259 9.981 18.725 1.00 97.25 1180 ILE A CA 1
ATOM 8982 C C . ILE A 1 1180 ? 35.571 9.517 19.348 1.00 97.25 1180 ILE A C 1
ATOM 8984 O O . ILE A 1 1180 ? 36.127 8.503 18.916 1.00 97.25 1180 ILE A O 1
ATOM 8988 N N . THR A 1 1181 ? 36.026 10.226 20.376 1.00 96.31 1181 THR A N 1
ATOM 8989 C CA . THR A 1 1181 ? 37.189 9.880 21.195 1.00 96.31 1181 THR A CA 1
ATOM 8990 C C . THR A 1 1181 ? 36.805 9.942 22.667 1.00 96.31 1181 THR A C 1
ATOM 8992 O O . THR A 1 1181 ? 36.398 10.991 23.161 1.00 96.31 1181 THR A O 1
ATOM 8995 N N . ALA A 1 1182 ? 36.929 8.821 23.372 1.00 96.50 1182 ALA A N 1
ATOM 8996 C CA . ALA A 1 1182 ? 36.728 8.753 24.817 1.00 96.50 1182 ALA A CA 1
ATOM 8997 C C . ALA A 1 1182 ? 38.047 8.952 25.576 1.00 96.50 1182 ALA A C 1
ATOM 8999 O O . ALA A 1 1182 ? 39.118 8.632 25.056 1.00 96.50 1182 ALA A O 1
ATOM 9000 N N . SER A 1 1183 ? 37.967 9.353 26.848 1.00 96.81 1183 SER A N 1
ATOM 9001 C CA . SER A 1 1183 ? 39.139 9.469 27.735 1.00 96.81 1183 SER A CA 1
ATOM 9002 C C . SER A 1 1183 ? 39.929 8.163 27.910 1.00 96.81 1183 SER A C 1
ATOM 9004 O O . SER A 1 1183 ? 41.107 8.183 28.247 1.00 96.81 1183 SER A O 1
ATOM 9006 N N . THR A 1 1184 ? 39.306 7.018 27.620 1.00 94.25 1184 THR A N 1
ATOM 9007 C CA . THR A 1 1184 ? 39.929 5.684 27.637 1.00 94.25 1184 THR A CA 1
ATOM 9008 C C . THR A 1 1184 ? 40.741 5.363 26.376 1.00 94.25 1184 THR A C 1
ATOM 9010 O O . THR A 1 1184 ? 41.264 4.259 26.248 1.00 94.25 1184 THR A O 1
ATOM 9013 N N . GLY A 1 1185 ? 40.806 6.280 25.405 1.00 91.50 1185 GLY A N 1
ATOM 9014 C CA . GLY A 1 1185 ? 41.454 6.077 24.105 1.00 91.50 1185 GLY A CA 1
ATOM 9015 C C . GLY A 1 1185 ? 40.606 5.298 23.092 1.00 91.50 1185 GLY A C 1
ATOM 9016 O O . GLY A 1 1185 ? 40.987 5.187 21.925 1.00 91.50 1185 GLY A O 1
ATOM 9017 N N . LYS A 1 1186 ? 39.434 4.783 23.493 1.00 92.94 1186 LYS A N 1
ATOM 9018 C CA . LYS A 1 1186 ? 38.491 4.145 22.567 1.00 92.94 1186 LYS A CA 1
ATOM 9019 C C . LYS A 1 1186 ? 37.946 5.176 21.591 1.00 92.94 1186 LYS A C 1
ATOM 9021 O O . LYS A 1 1186 ? 37.561 6.280 21.979 1.00 92.94 1186 LYS A O 1
ATOM 9026 N N . THR A 1 1187 ? 37.898 4.789 20.322 1.00 92.31 1187 THR A N 1
ATOM 9027 C CA . THR A 1 1187 ? 37.408 5.649 19.244 1.00 92.31 1187 THR A CA 1
ATOM 9028 C C . THR A 1 1187 ? 36.332 4.927 18.449 1.00 92.31 1187 THR A C 1
ATOM 9030 O O . THR A 1 1187 ? 36.405 3.704 18.345 1.00 92.31 1187 THR A O 1
ATOM 9033 N N . THR A 1 1188 ? 35.368 5.678 17.905 1.00 94.62 1188 THR A N 1
ATOM 9034 C CA . THR A 1 1188 ? 34.080 5.249 17.297 1.00 94.62 1188 THR A CA 1
ATOM 9035 C C . THR A 1 1188 ? 32.901 5.118 18.262 1.00 94.62 1188 THR A C 1
ATOM 9037 O O . THR A 1 1188 ? 33.063 4.820 19.450 1.00 94.62 1188 THR A O 1
ATOM 9040 N N . ALA A 1 1189 ? 31.690 5.298 17.733 1.00 92.56 1189 ALA A N 1
ATOM 9041 C CA . ALA A 1 1189 ? 30.430 5.107 18.440 1.00 92.56 1189 ALA A CA 1
ATOM 9042 C C . ALA A 1 1189 ? 30.304 3.686 18.996 1.00 92.56 1189 ALA A C 1
ATOM 9044 O O . ALA A 1 1189 ? 29.980 3.513 20.166 1.00 92.56 1189 ALA A O 1
ATOM 9045 N N . ASN A 1 1190 ? 30.625 2.668 18.192 1.00 93.94 1190 ASN A N 1
ATOM 9046 C CA . ASN A 1 1190 ? 30.521 1.269 18.608 1.00 93.94 1190 ASN A CA 1
ATOM 9047 C C . ASN A 1 1190 ? 31.474 0.938 19.769 1.00 93.94 1190 ASN A C 1
ATOM 9049 O O . ASN A 1 1190 ? 31.069 0.332 20.756 1.00 93.94 1190 ASN A O 1
ATOM 9053 N N . ALA A 1 1191 ? 32.735 1.376 19.688 1.00 94.44 1191 ALA A N 1
ATOM 9054 C CA . ALA A 1 1191 ? 33.720 1.068 20.725 1.00 94.44 1191 ALA A CA 1
ATOM 9055 C C . ALA A 1 1191 ? 33.451 1.796 22.052 1.00 94.44 1191 ALA A C 1
ATOM 9057 O O . ALA A 1 1191 ? 33.880 1.329 23.108 1.00 94.44 1191 ALA A O 1
ATOM 9058 N N . THR A 1 1192 ? 32.782 2.949 22.000 1.00 96.19 1192 THR A N 1
ATOM 9059 C CA . THR A 1 1192 ? 32.487 3.774 23.179 1.00 96.19 1192 THR A CA 1
ATOM 9060 C C . THR A 1 1192 ? 31.105 3.501 23.771 1.00 96.19 1192 THR A C 1
ATOM 9062 O O . THR A 1 1192 ? 30.899 3.776 24.951 1.00 96.19 1192 THR A O 1
ATOM 9065 N N . TRP A 1 1193 ? 30.182 2.901 23.011 1.00 97.31 1193 TRP A N 1
ATOM 9066 C CA . TRP A 1 1193 ? 28.830 2.612 23.483 1.00 97.31 1193 TRP A CA 1
ATOM 9067 C C . TRP A 1 1193 ? 28.822 1.714 24.729 1.00 97.31 1193 TRP A C 1
ATOM 9069 O O . TRP A 1 1193 ? 29.498 0.683 24.796 1.00 97.31 1193 TRP A O 1
ATOM 9079 N N . GLY A 1 1194 ? 28.048 2.116 25.735 1.00 94.25 1194 GLY A N 1
ATOM 9080 C CA . GLY A 1 1194 ? 27.911 1.410 27.006 1.00 94.25 1194 GLY A CA 1
ATOM 9081 C C . GLY A 1 1194 ? 29.134 1.516 27.914 1.00 94.25 1194 GLY A C 1
ATOM 9082 O O . GLY A 1 1194 ? 29.056 1.098 29.060 1.00 94.25 1194 GLY A O 1
ATOM 9083 N N . GLN A 1 1195 ? 30.268 2.048 27.450 1.00 94.88 1195 GLN A N 1
ATOM 9084 C CA . GLN A 1 1195 ? 31.512 2.079 28.221 1.00 94.88 1195 GLN A CA 1
ATOM 9085 C C . GLN A 1 1195 ? 31.544 3.284 29.166 1.00 94.88 1195 GLN A C 1
ATOM 9087 O O . GLN A 1 1195 ? 31.065 4.347 28.776 1.00 94.88 1195 GLN A O 1
ATOM 9092 N N . PRO A 1 1196 ? 32.133 3.171 30.370 1.00 93.88 1196 PRO A N 1
ATOM 9093 C CA . PRO A 1 1196 ? 32.436 4.334 31.193 1.00 93.88 1196 PRO A CA 1
ATOM 9094 C C . PRO A 1 1196 ? 33.636 5.101 30.619 1.00 93.88 1196 PRO A C 1
ATOM 9096 O O . PRO A 1 1196 ? 34.626 4.500 30.194 1.00 93.88 1196 PRO A O 1
ATOM 9099 N N . ALA A 1 1197 ? 33.561 6.429 30.622 1.00 94.88 1197 ALA A N 1
ATOM 9100 C CA . ALA A 1 1197 ? 34.710 7.304 30.383 1.00 94.88 1197 ALA A CA 1
ATOM 9101 C C . ALA A 1 1197 ? 34.475 8.668 31.040 1.00 94.88 1197 ALA A C 1
ATOM 9103 O O . ALA A 1 1197 ? 33.334 9.123 31.117 1.00 94.88 1197 ALA A O 1
ATOM 9104 N N . GLU A 1 1198 ? 35.550 9.318 31.483 1.00 95.00 1198 GLU A N 1
ATOM 9105 C CA . GLU A 1 1198 ? 35.507 10.623 32.164 1.00 95.00 1198 GLU A CA 1
ATOM 9106 C C . GLU A 1 1198 ? 35.016 11.741 31.241 1.00 95.00 1198 GLU A C 1
ATOM 9108 O O . GLU A 1 1198 ? 34.415 12.710 31.691 1.00 95.00 1198 GLU A O 1
ATOM 9113 N N . TRP A 1 1199 ? 35.260 11.601 29.940 1.00 97.50 1199 TRP A N 1
ATOM 9114 C CA . TRP A 1 1199 ? 34.759 12.490 28.903 1.00 97.50 1199 TRP A CA 1
ATOM 9115 C C . TRP A 1 1199 ? 34.687 11.749 27.566 1.00 97.50 1199 TRP A C 1
ATOM 9117 O O . TRP A 1 1199 ? 35.430 10.789 27.332 1.00 97.50 1199 TRP A O 1
ATOM 9127 N N . CYS A 1 1200 ? 33.811 12.220 26.682 1.00 97.44 1200 CYS A N 1
ATOM 9128 C CA . CYS A 1 1200 ? 33.834 11.889 25.260 1.00 97.44 1200 CYS A CA 1
ATOM 9129 C C . CYS A 1 1200 ? 33.790 13.174 24.443 1.00 97.44 1200 CYS A C 1
ATOM 9131 O O . CYS A 1 1200 ? 33.005 14.082 24.722 1.00 97.44 1200 CYS A O 1
ATOM 9133 N N . ASP A 1 1201 ? 34.637 13.213 23.425 1.00 97.50 1201 ASP A N 1
ATOM 9134 C CA . ASP A 1 1201 ? 34.671 14.237 22.394 1.00 97.50 1201 ASP A CA 1
ATOM 9135 C C . ASP A 1 1201 ? 34.115 13.670 21.092 1.00 97.50 1201 ASP A C 1
ATOM 9137 O O . ASP A 1 1201 ? 34.553 12.604 20.657 1.00 97.50 1201 ASP A O 1
ATOM 9141 N N . TYR A 1 1202 ? 33.169 14.373 20.474 1.00 97.00 1202 TYR A N 1
ATOM 9142 C CA . TYR A 1 1202 ? 32.713 14.095 19.119 1.00 97.00 1202 TYR A CA 1
ATOM 9143 C C . TYR A 1 1202 ? 33.130 15.269 18.241 1.00 97.00 1202 TYR A C 1
ATOM 9145 O O . TYR A 1 1202 ? 32.608 16.379 18.371 1.00 97.00 1202 TYR A O 1
ATOM 9153 N N . SER A 1 1203 ? 34.110 15.039 17.375 1.00 95.06 1203 SER A N 1
ATOM 9154 C CA . SER A 1 1203 ? 34.709 16.092 16.565 1.00 95.06 1203 SER A CA 1
ATOM 9155 C C . SER A 1 1203 ? 34.960 15.646 15.135 1.00 95.06 1203 SER A C 1
ATOM 9157 O O . SER A 1 1203 ? 35.062 14.464 14.819 1.00 95.06 1203 SER A O 1
ATOM 9159 N N . GLY A 1 1204 ? 35.049 16.620 14.245 1.00 92.31 1204 GLY A N 1
ATOM 9160 C CA . GLY A 1 1204 ? 35.350 16.427 12.837 1.00 92.31 1204 GLY A CA 1
ATOM 9161 C C . GLY A 1 1204 ? 36.072 17.649 12.300 1.00 92.31 1204 GLY A C 1
ATOM 9162 O O . GLY A 1 1204 ? 36.558 18.487 13.060 1.00 92.31 1204 GLY A O 1
ATOM 9163 N N . THR A 1 1205 ? 36.135 17.766 10.982 1.00 86.00 1205 THR A N 1
ATOM 9164 C CA . THR A 1 1205 ? 36.802 18.891 10.332 1.00 86.00 1205 THR A CA 1
ATOM 9165 C C . THR A 1 1205 ? 35.801 19.665 9.485 1.00 86.00 1205 THR A C 1
ATOM 9167 O O . THR A 1 1205 ? 35.177 19.100 8.591 1.00 86.00 1205 THR A O 1
ATOM 9170 N N . ILE A 1 1206 ? 35.674 20.970 9.729 1.00 81.75 1206 ILE A N 1
ATOM 9171 C CA . ILE A 1 1206 ? 34.916 21.896 8.874 1.00 81.75 1206 ILE A CA 1
ATOM 9172 C C . ILE A 1 1206 ? 35.899 22.937 8.348 1.00 81.75 1206 ILE A C 1
ATOM 9174 O O . ILE A 1 1206 ? 36.593 23.588 9.123 1.00 81.75 1206 ILE A O 1
ATOM 9178 N N . ASN A 1 1207 ? 35.983 23.091 7.023 1.00 77.31 1207 ASN A N 1
ATOM 9179 C CA . ASN A 1 1207 ? 36.894 24.038 6.361 1.00 77.31 1207 ASN A CA 1
ATOM 9180 C C . ASN A 1 1207 ? 38.371 23.897 6.792 1.00 77.31 1207 ASN A C 1
ATOM 9182 O O . ASN A 1 1207 ? 39.077 24.890 6.942 1.00 77.31 1207 ASN A O 1
ATOM 9186 N N . GLY A 1 1208 ? 38.840 22.665 7.024 1.00 74.88 1208 GLY A N 1
ATOM 9187 C CA . GLY A 1 1208 ? 40.213 22.387 7.471 1.00 74.88 1208 GLY A CA 1
ATOM 9188 C C . GLY A 1 1208 ? 40.482 22.669 8.956 1.00 74.88 1208 GLY A C 1
ATOM 9189 O O . GLY A 1 1208 ? 41.598 22.451 9.420 1.00 74.88 1208 GLY A O 1
ATOM 9190 N N . ILE A 1 1209 ? 39.475 23.119 9.710 1.00 79.94 1209 ILE A N 1
ATOM 9191 C CA . ILE A 1 1209 ? 39.558 23.381 11.148 1.00 79.94 1209 ILE A CA 1
ATOM 9192 C C . ILE A 1 1209 ? 38.943 22.195 11.892 1.00 79.94 1209 ILE A C 1
ATOM 9194 O O . ILE A 1 1209 ? 37.799 21.819 11.628 1.00 79.94 1209 ILE A O 1
ATOM 9198 N N . GLN A 1 1210 ? 39.701 21.603 12.818 1.00 88.69 1210 GLN A N 1
ATOM 9199 C CA . GLN A 1 1210 ? 39.165 20.598 13.736 1.00 88.69 1210 GLN A CA 1
ATOM 9200 C C . GLN A 1 1210 ? 38.163 21.277 14.670 1.00 88.69 1210 GLN A C 1
ATOM 9202 O O . GLN A 1 1210 ? 38.485 22.296 15.267 1.00 88.69 1210 GLN A O 1
ATOM 9207 N N . VAL A 1 1211 ? 36.949 20.756 14.771 1.00 93.81 1211 VAL A N 1
ATOM 9208 C CA . VAL A 1 1211 ? 35.875 21.366 15.558 1.00 93.81 1211 VAL A CA 1
ATOM 9209 C C . VAL A 1 1211 ? 35.000 20.269 16.154 1.00 93.81 1211 VAL A C 1
ATOM 9211 O O . VAL A 1 1211 ? 34.814 19.214 15.540 1.00 93.81 1211 VAL A O 1
ATOM 9214 N N . GLY A 1 1212 ? 34.462 20.480 17.350 1.00 95.19 1212 GLY A N 1
ATOM 9215 C CA . GLY A 1 1212 ? 33.627 19.469 17.983 1.00 95.19 1212 GLY A CA 1
ATOM 9216 C C . GLY A 1 1212 ? 32.962 19.894 19.277 1.00 95.19 1212 GLY A C 1
ATOM 9217 O O . GLY A 1 1212 ? 33.023 21.052 19.698 1.00 95.19 1212 GLY A O 1
ATOM 9218 N N . VAL A 1 1213 ? 32.308 18.908 19.888 1.00 97.94 1213 VAL A N 1
ATOM 9219 C CA . VAL A 1 1213 ? 31.672 19.024 21.197 1.00 97.94 1213 VAL A CA 1
ATOM 9220 C C . VAL A 1 1213 ? 32.223 17.938 22.111 1.00 97.94 1213 VAL A C 1
ATOM 9222 O O . VAL A 1 1213 ? 32.120 16.748 21.810 1.00 97.94 1213 VAL A O 1
ATOM 9225 N N . LYS A 1 1214 ? 32.747 18.352 23.263 1.00 97.94 1214 LYS A N 1
ATOM 9226 C CA . LYS A 1 1214 ? 33.198 17.458 24.333 1.00 97.94 1214 LYS A CA 1
ATOM 9227 C C . LYS A 1 1214 ? 32.270 17.572 25.529 1.00 97.94 1214 LYS A C 1
ATOM 9229 O O . LYS A 1 1214 ? 31.992 18.677 25.985 1.00 97.94 1214 LYS A O 1
ATOM 9234 N N . ILE A 1 1215 ? 31.814 16.439 26.054 1.00 98.44 1215 ILE A N 1
ATOM 9235 C CA . ILE A 1 1215 ? 31.009 16.381 27.279 1.00 98.44 1215 ILE A CA 1
ATOM 9236 C C . ILE A 1 1215 ? 31.880 15.829 28.408 1.00 98.44 1215 ILE A C 1
ATOM 9238 O O . ILE A 1 1215 ? 32.515 14.785 28.256 1.00 98.44 1215 ILE A O 1
ATOM 9242 N N . ILE A 1 1216 ? 31.877 16.524 29.544 1.00 97.88 1216 ILE A N 1
ATOM 9243 C CA . ILE A 1 1216 ? 32.587 16.160 30.773 1.00 97.88 1216 ILE A CA 1
ATOM 9244 C C . ILE A 1 1216 ? 31.563 16.125 31.919 1.00 97.88 1216 ILE A C 1
ATOM 9246 O O . ILE A 1 1216 ? 31.157 17.183 32.413 1.00 97.88 1216 ILE A O 1
ATOM 9250 N N . PRO A 1 1217 ? 31.093 14.938 32.335 1.00 97.88 1217 PRO A N 1
ATOM 9251 C CA . PRO A 1 1217 ? 30.303 14.787 33.553 1.00 97.88 1217 PRO A CA 1
ATOM 9252 C C . PRO A 1 1217 ? 31.127 15.197 34.777 1.00 97.88 1217 PRO A C 1
ATOM 9254 O O . PRO A 1 1217 ? 32.301 14.848 34.881 1.00 97.88 1217 PRO A O 1
ATOM 9257 N N . ASP A 1 1218 ? 30.522 15.925 35.715 1.00 96.88 1218 ASP A N 1
ATOM 9258 C CA . ASP A 1 1218 ? 31.207 16.299 36.952 1.00 96.88 1218 ASP A CA 1
ATOM 9259 C C . ASP A 1 1218 ? 31.523 15.033 37.779 1.00 96.88 1218 ASP A C 1
ATOM 9261 O O . ASP A 1 1218 ? 30.618 14.218 37.994 1.00 96.88 1218 ASP A O 1
ATOM 9265 N N . PRO A 1 1219 ? 32.768 14.837 38.255 1.00 91.81 1219 PRO A N 1
ATOM 9266 C CA . PRO A 1 1219 ? 33.125 13.688 39.088 1.00 91.81 1219 PRO A CA 1
ATOM 9267 C C . PRO A 1 1219 ? 32.314 13.582 40.386 1.00 91.81 1219 PRO A C 1
ATOM 9269 O O . PRO A 1 1219 ? 32.237 12.500 40.961 1.00 91.81 1219 PRO A O 1
ATOM 9272 N N . ALA A 1 1220 ? 31.704 14.682 40.846 1.00 92.75 1220 ALA A N 1
ATOM 9273 C CA . ALA A 1 1220 ? 30.811 14.699 42.003 1.00 92.75 1220 ALA A CA 1
ATOM 9274 C C . ALA A 1 1220 ? 29.381 14.217 41.690 1.00 92.75 1220 ALA A C 1
ATOM 9276 O O . ALA A 1 1220 ? 28.558 14.118 42.604 1.00 92.75 1220 ALA A O 1
ATOM 9277 N N . ASN A 1 1221 ? 29.054 13.914 40.427 1.00 95.69 1221 ASN A N 1
ATOM 9278 C CA . ASN A 1 1221 ? 27.820 13.201 40.107 1.00 95.69 1221 ASN A CA 1
ATOM 9279 C C . ASN A 1 1221 ? 27.809 11.850 40.833 1.00 95.69 1221 ASN A C 1
ATOM 9281 O O . ASN A 1 1221 ? 28.841 11.202 40.982 1.00 95.69 1221 ASN A O 1
ATOM 9285 N N . PHE A 1 1222 ? 26.626 11.391 41.246 1.00 93.12 1222 PHE A N 1
ATOM 9286 C CA . PHE A 1 1222 ? 26.477 10.180 42.068 1.00 93.12 1222 PHE A CA 1
ATOM 9287 C C . PHE A 1 1222 ? 27.097 8.906 41.452 1.00 93.12 1222 PHE A C 1
ATOM 9289 O O . PHE A 1 1222 ? 27.310 7.918 42.156 1.00 93.12 1222 PHE A O 1
ATOM 9296 N N . ARG A 1 1223 ? 27.349 8.911 40.134 1.00 92.25 1223 ARG A N 1
ATOM 9297 C CA . ARG A 1 1223 ? 28.011 7.839 39.395 1.00 92.25 1223 ARG A CA 1
ATOM 9298 C C . ARG A 1 1223 ? 28.746 8.376 38.157 1.00 92.25 1223 ARG A C 1
ATOM 9300 O O . ARG A 1 1223 ? 28.243 9.308 37.520 1.00 92.25 1223 ARG A O 1
ATOM 9307 N N . PRO A 1 1224 ? 29.866 7.742 37.750 1.00 91.75 1224 PRO A N 1
ATOM 9308 C CA . PRO A 1 1224 ? 30.428 7.918 36.414 1.00 91.75 1224 PRO A CA 1
ATOM 9309 C C . PRO A 1 1224 ? 29.394 7.662 35.310 1.00 91.75 1224 PRO A C 1
ATOM 9311 O O . PRO A 1 1224 ? 28.568 6.757 35.417 1.00 91.75 1224 PRO A O 1
ATOM 9314 N N . SER A 1 1225 ? 29.455 8.439 34.230 1.00 95.12 1225 SER A N 1
ATOM 9315 C CA . SER A 1 1225 ? 28.584 8.206 33.076 1.00 95.12 1225 SER A CA 1
ATOM 9316 C C . SER A 1 1225 ? 29.121 7.092 32.183 1.00 95.12 1225 SER A C 1
ATOM 9318 O O . SER A 1 1225 ? 30.319 7.020 31.900 1.00 95.12 1225 SER A O 1
ATOM 9320 N N . TRP A 1 1226 ? 28.207 6.265 31.692 1.00 94.69 1226 TRP A N 1
ATOM 9321 C CA . TRP A 1 1226 ? 28.404 5.422 30.521 1.00 94.69 1226 TRP A CA 1
ATOM 9322 C C . TRP A 1 1226 ? 27.870 6.141 29.280 1.00 94.69 1226 TRP A C 1
ATOM 9324 O O . TRP A 1 1226 ? 26.984 6.994 29.366 1.00 94.69 1226 TRP A O 1
ATOM 9334 N N . TRP A 1 1227 ? 28.418 5.806 28.116 1.00 96.50 1227 TRP A N 1
ATOM 9335 C CA . TRP A 1 1227 ? 28.186 6.582 26.899 1.00 96.50 1227 TRP A CA 1
ATOM 9336 C C . TRP A 1 1227 ? 27.173 5.924 25.962 1.00 96.50 1227 TRP A C 1
ATOM 9338 O O . TRP A 1 1227 ? 27.391 4.816 25.476 1.00 96.50 1227 TRP A O 1
ATOM 9348 N N . HIS A 1 1228 ? 26.061 6.601 25.666 1.00 96.44 1228 HIS A N 1
ATOM 9349 C CA . HIS A 1 1228 ? 25.106 6.183 24.627 1.00 96.44 1228 HIS A CA 1
ATOM 9350 C C . HIS A 1 1228 ? 25.448 6.898 23.317 1.00 96.44 1228 HIS A C 1
ATOM 9352 O O . HIS A 1 1228 ? 24.857 7.909 22.944 1.00 96.44 1228 HIS A O 1
ATOM 9358 N N . ASN A 1 1229 ? 26.473 6.378 22.641 1.00 95.50 1229 ASN A N 1
ATOM 9359 C CA . ASN A 1 1229 ? 27.042 6.980 21.437 1.00 95.50 1229 ASN A CA 1
ATOM 9360 C C . ASN A 1 1229 ? 26.523 6.307 20.161 1.00 95.50 1229 ASN A C 1
ATOM 9362 O O . ASN A 1 1229 ? 26.398 5.082 20.088 1.00 95.50 1229 ASN A O 1
ATOM 9366 N N . ARG A 1 1230 ? 26.236 7.110 19.135 1.00 94.81 1230 ARG A N 1
ATOM 9367 C CA . ARG A 1 1230 ? 25.730 6.667 17.834 1.00 94.81 1230 ARG A CA 1
ATOM 9368 C C . ARG A 1 1230 ? 26.498 7.343 16.695 1.00 94.81 1230 ARG A C 1
ATOM 9370 O O . ARG A 1 1230 ? 26.806 8.536 16.726 1.00 94.81 1230 ARG A O 1
ATOM 9377 N N . ASP A 1 1231 ? 26.763 6.571 15.650 1.00 93.69 1231 ASP A N 1
ATOM 9378 C CA . ASP A 1 1231 ? 27.526 6.986 14.464 1.00 93.69 1231 ASP A CA 1
ATOM 9379 C C . ASP A 1 1231 ? 26.830 8.093 13.641 1.00 93.69 1231 ASP A C 1
ATOM 9381 O O . ASP A 1 1231 ? 27.470 8.824 12.887 1.00 93.69 1231 ASP A O 1
ATOM 9385 N N . TYR A 1 1232 ? 25.518 8.262 13.823 1.00 89.88 1232 TYR A N 1
ATOM 9386 C CA . TYR A 1 1232 ? 24.699 9.286 13.174 1.00 89.88 1232 TYR A CA 1
ATOM 9387 C C . TYR A 1 1232 ? 24.624 10.625 13.937 1.00 89.88 1232 TYR A C 1
ATOM 9389 O O . TYR A 1 1232 ? 23.828 11.495 13.578 1.00 89.88 1232 TYR A O 1
ATOM 9397 N N . GLY A 1 1233 ? 25.436 10.813 14.983 1.00 90.06 1233 GLY A N 1
ATOM 9398 C CA . GLY A 1 1233 ? 25.634 12.123 15.615 1.00 90.06 1233 GLY A CA 1
ATOM 9399 C C . GLY A 1 1233 ? 24.925 12.347 16.946 1.00 90.06 1233 GLY A C 1
ATOM 9400 O O . GLY A 1 1233 ? 24.906 13.481 17.412 1.00 90.06 1233 GLY A O 1
ATOM 9401 N N . VAL A 1 1234 ? 24.335 11.315 17.556 1.00 94.12 1234 VAL A N 1
ATOM 9402 C CA . VAL A 1 1234 ? 23.861 11.375 18.952 1.00 94.12 1234 VAL A CA 1
ATOM 9403 C C . VAL A 1 1234 ? 24.947 10.827 19.867 1.00 94.12 1234 VAL A C 1
ATOM 9405 O O . VAL A 1 1234 ? 25.462 9.740 19.615 1.00 94.12 1234 VAL A O 1
ATOM 9408 N N . PHE A 1 1235 ? 25.277 11.548 20.933 1.00 93.56 1235 PHE A N 1
ATOM 9409 C CA . PHE A 1 1235 ? 26.120 11.026 22.005 1.00 93.56 1235 PHE A CA 1
ATOM 9410 C C . PHE A 1 1235 ? 25.675 11.598 23.350 1.00 93.56 1235 PHE A C 1
ATOM 9412 O O . PHE A 1 1235 ? 25.340 12.781 23.454 1.00 93.56 1235 PHE A O 1
ATOM 9419 N N . VAL A 1 1236 ? 25.573 10.727 24.352 1.00 97.62 1236 VAL A N 1
ATOM 9420 C CA . VAL A 1 1236 ? 24.867 11.012 25.607 1.00 97.62 1236 VAL A CA 1
ATOM 9421 C C . VAL A 1 1236 ? 25.706 10.536 26.783 1.00 97.62 1236 VAL A C 1
ATOM 9423 O O . VAL A 1 1236 ? 26.140 9.382 26.809 1.00 97.62 1236 VAL A O 1
ATOM 9426 N N . ALA A 1 1237 ? 25.894 11.414 27.766 1.00 97.75 1237 ALA A N 1
ATOM 9427 C CA . ALA A 1 1237 ? 26.469 11.067 29.057 1.00 97.75 1237 ALA A CA 1
ATOM 9428 C C . ALA A 1 1237 ? 25.359 10.578 29.999 1.00 97.75 1237 ALA A C 1
ATOM 9430 O O . ALA A 1 1237 ? 24.578 11.381 30.520 1.00 97.75 1237 ALA A O 1
ATOM 9431 N N . ASN A 1 1238 ? 25.290 9.259 30.198 1.00 96.50 1238 ASN A N 1
ATOM 9432 C CA . ASN A 1 1238 ? 24.248 8.603 30.979 1.00 96.50 1238 ASN A CA 1
ATOM 9433 C C . ASN A 1 1238 ? 24.802 8.067 32.312 1.00 96.50 1238 ASN A C 1
ATOM 9435 O O . ASN A 1 1238 ? 25.565 7.106 32.290 1.00 96.50 1238 ASN A O 1
ATOM 9439 N N . PRO A 1 1239 ? 24.443 8.630 33.482 1.00 94.56 1239 PRO A N 1
ATOM 9440 C CA . PRO A 1 1239 ? 24.839 8.072 34.781 1.00 94.56 1239 PRO A CA 1
ATOM 9441 C C . PRO A 1 1239 ? 23.858 7.007 35.329 1.00 94.56 1239 PRO A C 1
ATOM 9443 O O . PRO A 1 1239 ? 24.092 6.440 36.397 1.00 94.56 1239 PRO A O 1
ATOM 9446 N N . PHE A 1 1240 ? 22.767 6.715 34.619 1.00 95.44 1240 PHE A N 1
ATOM 9447 C CA . PHE A 1 1240 ? 21.708 5.760 34.973 1.00 95.44 1240 PHE A CA 1
ATOM 9448 C C . PHE A 1 1240 ? 21.745 4.515 34.066 1.00 95.44 1240 PHE A C 1
ATOM 9450 O O . PHE A 1 1240 ? 22.695 4.322 33.308 1.00 95.44 1240 PHE A O 1
ATOM 9457 N N . GLY A 1 1241 ? 20.740 3.635 34.158 1.00 89.69 1241 GLY A N 1
ATOM 9458 C CA . GLY A 1 1241 ? 20.599 2.523 33.213 1.00 89.69 1241 GLY A CA 1
ATOM 9459 C C . GLY A 1 1241 ? 21.676 1.456 33.333 1.00 89.69 1241 GLY A C 1
ATOM 9460 O O . GLY A 1 1241 ? 22.240 1.065 32.318 1.00 89.69 1241 GLY A O 1
ATOM 9461 N N . ARG A 1 1242 ? 22.010 0.982 34.538 1.00 90.38 1242 ARG A N 1
ATOM 9462 C CA . ARG A 1 1242 ? 23.089 -0.003 34.705 1.00 90.38 1242 ARG A CA 1
ATOM 9463 C C . ARG A 1 1242 ? 22.852 -1.293 33.912 1.00 90.38 1242 ARG A C 1
ATOM 9465 O O . ARG A 1 1242 ? 23.803 -1.823 33.338 1.00 90.38 1242 ARG A O 1
ATOM 9472 N N . GLY A 1 1243 ? 21.619 -1.792 33.864 1.00 91.81 1243 GLY A N 1
ATOM 9473 C CA . GLY A 1 1243 ? 21.240 -2.945 33.045 1.00 91.81 1243 GLY A CA 1
ATOM 9474 C C . GLY A 1 1243 ? 21.257 -2.607 31.557 1.00 91.81 1243 GLY A C 1
ATOM 9475 O O . GLY A 1 1243 ? 21.962 -3.255 30.781 1.00 91.81 1243 GLY A O 1
ATOM 9476 N N . ALA A 1 1244 ? 20.546 -1.546 31.176 1.00 92.38 1244 ALA A N 1
ATOM 9477 C CA . ALA A 1 1244 ? 20.440 -1.063 29.799 1.00 92.38 1244 ALA A CA 1
ATOM 9478 C C . ALA A 1 1244 ? 21.804 -0.758 29.144 1.00 92.38 1244 ALA A C 1
ATOM 9480 O O . ALA A 1 1244 ? 22.032 -1.104 27.986 1.00 92.38 1244 ALA A O 1
ATOM 9481 N N . MET A 1 1245 ? 22.748 -0.195 29.901 1.00 93.50 1245 MET A N 1
ATOM 9482 C CA . MET A 1 1245 ? 24.100 0.142 29.440 1.00 93.50 1245 MET A CA 1
ATOM 9483 C C . MET A 1 1245 ? 25.083 -1.040 29.522 1.00 93.50 1245 MET A C 1
ATOM 9485 O O . MET A 1 1245 ? 26.255 -0.877 29.192 1.00 93.50 1245 MET A O 1
ATOM 9489 N N . LYS A 1 1246 ? 24.613 -2.242 29.901 1.00 92.81 1246 LYS A N 1
ATOM 9490 C CA . LYS A 1 1246 ? 25.384 -3.497 30.049 1.00 92.81 1246 LYS A CA 1
ATOM 9491 C C . LYS A 1 1246 ? 26.478 -3.450 31.117 1.00 92.81 1246 LYS A C 1
ATOM 9493 O O . LYS A 1 1246 ? 27.571 -3.980 30.934 1.00 92.81 1246 LYS A O 1
ATOM 9498 N N . GLN A 1 1247 ? 26.175 -2.832 32.251 1.00 90.56 1247 GLN A N 1
ATOM 9499 C CA . GLN A 1 1247 ? 27.140 -2.541 33.314 1.00 90.56 1247 GLN A CA 1
ATOM 9500 C C . GLN A 1 1247 ? 26.770 -3.179 34.660 1.00 90.56 1247 GLN A C 1
ATOM 9502 O O . GLN A 1 1247 ? 27.260 -2.818 35.739 1.00 90.56 1247 GLN A O 1
ATOM 9507 N N . GLY A 1 1248 ? 25.880 -4.165 34.604 1.00 90.25 1248 GLY A N 1
ATOM 9508 C CA . GLY A 1 1248 ? 25.456 -4.977 35.731 1.00 90.25 1248 GLY A CA 1
ATOM 9509 C C . GLY A 1 1248 ? 23.963 -5.259 35.690 1.00 90.25 1248 GLY A C 1
ATOM 9510 O O . GLY A 1 1248 ? 23.330 -5.198 34.639 1.00 90.25 1248 GLY A O 1
ATOM 9511 N N . LYS A 1 1249 ? 23.404 -5.593 36.854 1.00 89.19 1249 LYS A N 1
ATOM 9512 C CA . LYS A 1 1249 ? 21.959 -5.778 37.012 1.00 89.19 1249 LYS A CA 1
ATOM 9513 C C . LYS A 1 1249 ? 21.236 -4.425 36.888 1.00 89.19 1249 LYS A C 1
ATOM 9515 O O . LYS A 1 1249 ? 21.825 -3.424 37.307 1.00 89.19 1249 LYS A O 1
ATOM 9520 N N . PRO A 1 1250 ? 19.991 -4.407 36.375 1.00 91.94 1250 PRO A N 1
ATOM 9521 C CA . PRO A 1 1250 ? 19.165 -3.206 36.341 1.00 91.94 1250 PRO A CA 1
ATOM 9522 C C . PRO A 1 1250 ? 19.057 -2.542 37.712 1.00 91.94 1250 PRO A C 1
ATOM 9524 O O . PRO A 1 1250 ? 18.947 -3.239 38.726 1.00 91.94 1250 PRO A O 1
ATOM 9527 N N . ASP A 1 1251 ? 19.069 -1.212 37.744 1.00 87.94 1251 ASP A N 1
ATOM 9528 C CA . ASP A 1 1251 ? 18.965 -0.445 38.981 1.00 87.94 1251 ASP A CA 1
ATOM 9529 C C . ASP A 1 1251 ? 17.968 0.719 38.906 1.00 87.94 1251 ASP A C 1
ATOM 9531 O O . ASP A 1 1251 ? 17.470 1.101 37.848 1.00 87.94 1251 ASP A O 1
ATOM 9535 N N . ARG A 1 1252 ? 17.606 1.244 40.080 1.00 93.69 1252 ARG A N 1
ATOM 9536 C CA . ARG A 1 1252 ? 16.764 2.432 40.234 1.00 93.69 1252 ARG A CA 1
ATOM 9537 C C . ARG A 1 1252 ? 17.418 3.357 41.250 1.00 93.69 1252 ARG A C 1
ATOM 9539 O O . ARG A 1 1252 ? 17.791 2.904 42.330 1.00 93.69 1252 ARG A O 1
ATOM 9546 N N . THR A 1 1253 ? 17.538 4.635 40.909 1.00 94.12 1253 THR A N 1
ATOM 9547 C CA . THR A 1 1253 ? 18.070 5.661 41.815 1.00 94.12 1253 THR A CA 1
ATOM 9548 C C . THR A 1 1253 ? 16.905 6.435 42.408 1.00 94.12 1253 THR A C 1
ATOM 9550 O O . THR A 1 1253 ? 16.270 7.218 41.703 1.00 94.12 1253 THR A O 1
ATOM 9553 N N . GLU A 1 1254 ? 16.600 6.194 43.680 1.00 95.06 1254 GLU A N 1
ATOM 9554 C CA . GLU A 1 1254 ? 15.504 6.860 44.390 1.00 95.06 1254 GLU A CA 1
ATOM 9555 C C . GLU A 1 1254 ? 15.897 8.259 44.878 1.00 95.06 1254 GLU A C 1
ATOM 9557 O O . GLU A 1 1254 ? 17.039 8.496 45.270 1.00 95.06 1254 GLU A O 1
ATOM 9562 N N . VAL A 1 1255 ? 14.923 9.170 44.874 1.00 95.75 1255 VAL A N 1
ATOM 9563 C CA . VAL A 1 1255 ? 14.996 10.511 45.461 1.00 95.75 1255 VAL A CA 1
ATOM 9564 C C . VAL A 1 1255 ? 13.788 10.670 46.372 1.00 95.75 1255 VAL A C 1
ATOM 9566 O O . VAL A 1 1255 ? 12.649 10.738 45.901 1.00 95.75 1255 VAL A O 1
ATOM 9569 N N . LYS A 1 1256 ? 14.019 10.688 47.682 1.00 93.38 1256 LYS A N 1
ATOM 9570 C CA . LYS A 1 1256 ? 12.944 10.725 48.679 1.00 93.38 1256 LYS A CA 1
ATOM 9571 C C . LYS A 1 1256 ? 12.448 12.149 48.893 1.00 93.38 1256 LYS A C 1
ATOM 9573 O O . LYS A 1 1256 ? 13.162 13.122 48.657 1.00 93.38 1256 LYS A O 1
ATOM 9578 N N . LYS A 1 1257 ? 11.217 12.282 49.385 1.00 91.50 1257 LYS A N 1
ATOM 9579 C CA . LYS A 1 1257 ? 10.654 13.573 49.800 1.00 91.50 1257 LYS A CA 1
ATOM 9580 C C . LYS A 1 1257 ? 11.612 14.327 50.733 1.00 91.50 1257 LYS A C 1
ATOM 9582 O O . LYS A 1 1257 ? 12.088 13.770 51.718 1.00 91.50 1257 LYS A O 1
ATOM 9587 N N . GLY A 1 1258 ? 11.873 15.597 50.424 1.00 86.38 1258 GLY A N 1
ATOM 9588 C CA . GLY A 1 1258 ? 12.810 16.449 51.168 1.00 86.38 1258 GLY A CA 1
ATOM 9589 C C . GLY A 1 1258 ? 14.276 16.332 50.731 1.00 86.38 1258 GLY A C 1
ATOM 9590 O O . GLY A 1 1258 ? 15.081 17.183 51.105 1.00 86.38 1258 GLY A O 1
ATOM 9591 N N . GLU A 1 1259 ? 14.635 15.346 49.905 1.00 92.81 1259 GLU A N 1
ATOM 9592 C CA . GLU A 1 1259 ? 15.964 15.257 49.298 1.00 92.81 1259 GLU A CA 1
ATOM 9593 C C . GLU A 1 1259 ? 16.055 16.122 48.033 1.00 92.81 1259 GLU A C 1
ATOM 9595 O O . GLU A 1 1259 ? 15.065 16.422 47.365 1.00 92.81 1259 GLU A O 1
ATOM 9600 N N . THR A 1 1260 ? 17.275 16.536 47.687 1.00 95.06 1260 THR A N 1
ATOM 9601 C CA . THR A 1 1260 ? 17.566 17.195 46.410 1.00 95.06 1260 THR A CA 1
ATOM 9602 C C . THR A 1 1260 ? 18.642 16.413 45.682 1.00 95.06 1260 THR A C 1
ATOM 9604 O O . THR A 1 1260 ? 19.782 16.341 46.141 1.00 95.06 1260 THR A O 1
ATOM 9607 N N . PHE A 1 1261 ? 18.289 15.860 44.527 1.00 97.25 1261 PHE A N 1
ATOM 9608 C CA . PHE A 1 1261 ? 19.220 15.126 43.682 1.00 97.25 1261 PHE A CA 1
ATOM 9609 C C . PHE A 1 1261 ? 19.922 16.078 42.716 1.00 97.25 1261 PHE A C 1
ATOM 9611 O O . PHE A 1 1261 ? 19.271 16.929 42.114 1.00 97.25 1261 PHE A O 1
ATOM 9618 N N . ARG A 1 1262 ? 21.246 15.965 42.566 1.00 97.62 1262 ARG A N 1
ATOM 9619 C CA . ARG A 1 1262 ? 22.052 16.913 41.782 1.00 97.62 1262 ARG A CA 1
ATOM 9620 C C . ARG A 1 1262 ? 22.855 16.205 40.702 1.00 97.62 1262 ARG A C 1
ATOM 9622 O O . ARG A 1 1262 ? 23.440 15.155 40.949 1.00 97.62 1262 ARG A O 1
ATOM 9629 N N . MET A 1 1263 ? 22.906 16.820 39.526 1.00 96.56 1263 MET A N 1
ATOM 9630 C CA . MET A 1 1263 ? 23.795 16.439 38.432 1.00 96.56 1263 MET A CA 1
ATOM 9631 C C . MET A 1 1263 ? 24.420 17.678 37.812 1.00 96.56 1263 MET A C 1
ATOM 9633 O O . MET A 1 1263 ? 23.786 18.730 37.743 1.00 96.56 1263 MET A O 1
ATOM 9637 N N . LYS A 1 1264 ? 25.648 17.550 37.327 1.00 98.19 1264 LYS A N 1
ATOM 9638 C CA . LYS A 1 1264 ? 26.355 18.622 36.642 1.00 98.19 1264 LYS A CA 1
ATOM 9639 C C . LYS A 1 1264 ? 27.170 18.083 35.475 1.00 98.19 1264 LYS A C 1
ATOM 9641 O O . LYS A 1 1264 ? 27.799 17.029 35.567 1.00 98.19 1264 LYS A O 1
ATOM 9646 N N . PHE A 1 1265 ? 27.151 18.832 34.381 1.00 98.31 1265 PHE A N 1
ATOM 9647 C CA . PHE A 1 1265 ? 27.898 18.533 33.167 1.00 98.31 1265 PHE A CA 1
ATOM 9648 C C . PHE A 1 1265 ? 28.553 19.802 32.632 1.00 98.31 1265 PHE A C 1
ATOM 9650 O O . PHE A 1 1265 ? 27.970 20.886 32.709 1.00 98.31 1265 PHE A O 1
ATOM 9657 N N . THR A 1 1266 ? 29.733 19.648 32.042 1.00 98.12 1266 THR A N 1
ATOM 9658 C CA . THR A 1 1266 ? 30.400 20.685 31.256 1.00 98.12 1266 THR A CA 1
ATOM 9659 C C . THR A 1 1266 ? 30.438 20.248 29.798 1.00 98.12 1266 THR A C 1
ATOM 9661 O O . THR A 1 1266 ? 30.885 19.148 29.482 1.00 98.12 1266 THR A O 1
ATOM 9664 N N . ILE A 1 1267 ? 29.971 21.117 28.912 1.00 98.25 1267 ILE A N 1
ATOM 9665 C CA . ILE A 1 1267 ? 30.002 20.970 27.464 1.00 98.25 1267 ILE A CA 1
ATOM 9666 C C . ILE A 1 1267 ? 31.025 21.970 26.932 1.00 98.25 1267 ILE A C 1
ATOM 9668 O O . ILE A 1 1267 ? 30.906 23.169 27.176 1.00 98.25 1267 ILE A O 1
ATOM 9672 N N . ILE A 1 1268 ? 32.029 21.484 26.213 1.00 97.25 1268 ILE A N 1
ATOM 9673 C CA . ILE A 1 1268 ? 33.067 22.311 25.600 1.00 97.25 1268 ILE A CA 1
ATOM 9674 C C . ILE A 1 1268 ? 32.842 22.326 24.093 1.00 97.25 1268 ILE A C 1
ATOM 9676 O O . ILE A 1 1268 ? 32.877 21.276 23.449 1.00 97.25 1268 ILE A O 1
ATOM 9680 N N . LEU A 1 1269 ? 32.620 23.518 23.543 1.00 96.12 1269 LEU A N 1
ATOM 9681 C CA . LEU A 1 1269 ? 32.579 23.771 22.106 1.00 96.12 1269 LEU A CA 1
ATOM 9682 C C . LEU A 1 1269 ? 33.965 24.263 21.685 1.00 96.12 1269 LEU A C 1
ATOM 9684 O O . LEU A 1 1269 ? 34.388 25.338 22.117 1.00 96.12 1269 LEU A O 1
ATOM 9688 N N . HIS A 1 1270 ? 34.679 23.490 20.871 1.00 92.94 1270 HIS A N 1
ATOM 9689 C CA . HIS A 1 1270 ? 36.066 23.795 20.495 1.00 92.94 1270 HIS A CA 1
ATOM 9690 C C . HIS A 1 1270 ? 36.232 23.893 18.980 1.00 92.94 1270 HIS A C 1
ATOM 9692 O O . HIS A 1 1270 ? 35.523 23.219 18.233 1.00 92.94 1270 HIS A O 1
ATOM 9698 N N . ALA A 1 1271 ? 37.151 24.760 18.546 1.00 87.06 1271 ALA A N 1
ATOM 9699 C CA . ALA A 1 1271 ? 37.569 24.945 17.159 1.00 87.06 1271 ALA A CA 1
ATOM 9700 C C . ALA A 1 1271 ? 39.086 25.223 17.114 1.00 87.06 1271 ALA A C 1
ATOM 9702 O O . ALA A 1 1271 ? 39.558 26.198 17.692 1.00 87.06 1271 ALA A O 1
ATOM 9703 N N . GLY A 1 1272 ? 39.852 24.378 16.426 1.00 71.75 1272 GLY A N 1
ATOM 9704 C CA . GLY A 1 1272 ? 41.318 24.355 16.433 1.00 71.75 1272 GLY A CA 1
ATOM 9705 C C . GLY A 1 1272 ? 41.859 22.991 16.873 1.00 71.75 1272 GLY A C 1
ATOM 9706 O O . GLY A 1 1272 ? 41.090 22.097 17.213 1.00 71.75 1272 GLY A O 1
ATOM 9707 N N . LYS A 1 1273 ? 43.186 22.792 16.840 1.00 50.94 1273 LYS A N 1
ATOM 9708 C CA . LYS A 1 1273 ? 43.776 21.602 17.480 1.00 50.94 1273 LYS A CA 1
ATOM 9709 C C . LYS A 1 1273 ? 43.546 21.729 18.998 1.00 50.94 1273 LYS A C 1
ATOM 9711 O O . LYS A 1 1273 ? 44.006 22.737 19.534 1.00 50.94 1273 LYS A O 1
ATOM 9716 N N . PRO A 1 1274 ? 42.823 20.790 19.637 1.00 42.03 1274 PRO A N 1
ATOM 9717 C CA . PRO A 1 1274 ? 42.563 20.829 21.073 1.00 42.03 1274 PRO A CA 1
ATOM 9718 C C . PRO A 1 1274 ? 43.828 20.624 21.909 1.00 42.03 1274 PRO A C 1
ATOM 9720 O O . PRO A 1 1274 ? 44.813 20.054 21.375 1.00 42.03 1274 PRO A O 1
#

Foldseek 3Di:
DDDDDDADFDDQDDPPLFFWDFDPQKDKDFADKPPQDAQWFEWAADLQQWIKTWGAFLPDADDQPGFWIFIKTFDDPPPPNHTGDIDTAAGAARAWHEWDDAVQWIWTFGPPFTKIFGDDPPPSHTFKIKGLFAQQAAPAQGKHAWAQFLLQKTKIWGAFGGGDDDPCPPPVCVQRDGAQQSCVQQVHDDDPPDDNGRAIDMDTSVGRHHGDDDNLHDGGQTIFIWMAHPSRHPIHGFEHAAHRWAAKEADLLRWIWTKGADQPQAIFIATTGRLAHQFANQPFGRDNQCVVPQLHDHTQAPGDNFAKAYKYAAAQPLDDPVRHRWMWIATQGQLFIWIFRWDDPFQGTHRDVRDTHTGIGQVSHLRRWHYWAATQQRWIKTKRSFDDRGWDADPVGDTDTMITIMTMDRPPGGGHDGNDPDQLLRDDLVVLLVQLPGSRSNSVNSSLVSLLVCQPVSLVVLVVVLVDPDDDSSSLLSSLSSLLSSDDPVSLVVLVVQLQDPPHDPSSNLSSLLSLLVNLPPCLLVRLLVQLPDPRSNSNLSSLSSCLSSLPLSCLVVLLVSQLPDPDSNSN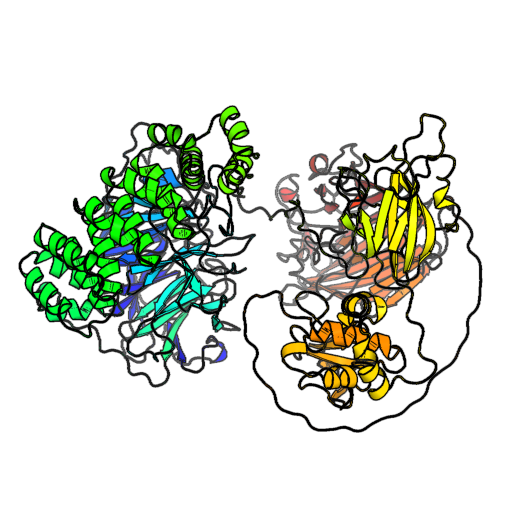SSSLSSNLNNPNLVVLVVQCPPPRPSSVLSSLSSNVSNHDDDLVSLVVQCPDPDPSSVVSSVSSNPDRDDNPDPDPDDDDDDDDDDDDDPADDALFKDPKDFPDPDDKGKDFDAFQDAQAPADRKGWNDDPPVRHRFIKIHYHLVLQAFWDFFRIKIFGLAWKKKKKWWFPVDDAFAPNCVQFAFDPDKIDIPVGITGITIDIDGGTMDGGTGNDGDPDDDGGIDIMITIGHDAFDWDPAFADLVLLVVLLVVAAQSNLVCCCVHHVVVLLDEAADNGRDPQDPHLHLVLVPDDLSVLLCCQQPVLVAQDPQQFWKWWDFPNDIAIAGFPDDDQWTWGQALVSDIDTGGPVRTPDMDGASGGSRDRCRRGDHSRNSSHNSNNSSVSHDPDPDDDDDDDDDDDHHDDDDDDDDDDDDDDDDDDDDDPDFQQLAFWDWDDDPFWTFIDGPRHTQWIFGQDDPQQQGTFIAQHAKGVRHGWAAHVQHDPPFADNPPSSQAHFKDAFACDKQHAGNRNPLWHFHWDDKPADWDGDDRWTKTKTWTFTAHNVRDGFWIKIWIWIWGRDRRKIKIKIKIKIAGPDFWIKRWAALRHTMKGFTGQCQFLVNVWWKQFQVRQIDQVRQQLDFGQKIWRWDDDPNKIWTKMKGWDPPAPATFRWNGDRRGMIGGHRANCPNSVNDDIDMGIAGHPGMHMTMMMMMTHIHDD